Protein 3PCS (pdb70)

Sequence (1447 aa):
KKSWDEMSCAEKLFKVLSFGLWNPTYSRSERQSFQELLTVLEPVYPLPNELGRVSARFSDGSSLRISVTNSELVEAEIRTANNEKITVLLESNEQNRLLQSLPIDRHMPYIQVHRALLTDTTSMRNLLGFTSKLSTTLIPHNAQTDPLSGPTPFSSIFMDTCRGLGNAKLSLNGVDIPANAQKLLRDALGLKDTHSSPTRNVIDHGISRHDAEQIARESSGSDKQKAEVVEFLCHPEAATAICSAFYQSFNVPALTLTHERISKASEYNAERSTPNACINISISQSSDGNIYVTSHTGVLIMAPEDRPNEMGMLTNRTSYEVPQGVKCIIDEMVSALQPRYAASETYLQNKSWDEMSCAEKLFKVLSFGLWNPTYSRSERQSFQELLTVLEPVYPLPNELGRVSARFSDGSSLRISVTNSELVEAEIRTANNEKITVLLESNEQNRLLQSLPIDRHMPYIQVHRALSEMDLTDTTSMRNLLGFTSKLSTTLIPHNAQTDPLSGPTPFSSIFMDTCRGLGNAKLSLNGVDIPANAQKLLRDALGLKDTHSSPTRNVIDHGISRHDAEQIARESSGSDKQKAEVVEFLCHPEAATAICSAFYQSFNVPALTLTHERISKASEYNAERSLDTPNACINISISQSSDGNIYVTSHTGVLIMAPEDRPNEMGMLTNRTSYEVPQGVKCIIDEMVSALQPRYAASETYLQNKKSWDEMSCAEKLFKVLSFGLWNPTYSRSERQSFQELLTVLEPVYPLPNELGRVSARFSDGSSLRISVTNSELVEAEIRTANNEKITVLLESNEQNRLLQSLPIDRHMPYIQVHRALLTDTTSMRNLLGFTSKLSTTLIPHNAQTDPLSGPTPFSSIFMDTCRGLGNAKLSLNGVDIPANAQKLLRDALGLKDTHSSPTRNVIDHGISRHDAEQIARESSGSDKQKAEVVEFLCHPEAATAICSAFYQSFNVPALTLTHERISKASEYNAEPNACINISISQSSDGNIYVTSHTGVLIMAPEDRPNEMGMLTNRTSYEVPQGVKCIIDEMVSALQPRYAASETYLKKSWDEMSCAEKLFKVLSFGLWNPTYSRSERQSFQELLTVLEPVYPLPNELGRVSARFSDGSSLRISVTNSELVEAEIRTANNEKITVLLESNEQNRLLQSLPIDRHMPYIQVHRALLTDTTSMRNLLGFTSKLSTTLIPHNAQTDPLSGPTPFSSIFMDTCRGLGNAKLSLNGVDIPANAQKLLRDALGLKDTHSSPTRNVIDHGISRHDAEQIARESSGSDKQKAEVVEFLCHPEAATAICSAFYQSFNVPALTLTHERISKASEYNAERDTPNACINISISQSSDGNIYVTSHTGVLIMAPEDRPNEMGMLTNRTSYEVPQGVKCIIDEMVSALQPRYAASETYLAVLDVLKFYDSNTVAVLDVLKFYDSNVLDVLKFYDSAVLDVLKFYDSNT

Solvent-accessible surface area: 62639 Å² total; per-residue (Å²): 143,198,51,221,84,76,98,20,32,0,33,82,1,12,94,14,0,25,121,5,3,39,33,68,110,19,62,161,76,74,69,93,32,14,56,123,20,1,66,46,0,14,6,26,52,20,79,134,85,25,14,5,47,0,21,0,76,20,122,63,43,2,14,0,88,0,8,0,26,96,85,24,65,2,86,1,36,2,80,19,81,81,120,86,126,49,67,46,91,14,98,28,16,48,12,2,50,0,2,12,0,0,7,2,4,1,136,22,58,41,65,10,21,3,99,13,57,56,131,76,30,79,40,2,98,102,19,2,18,18,0,0,9,0,0,0,2,32,34,89,36,32,3,94,24,16,15,4,21,24,120,91,19,0,58,23,0,31,72,7,0,13,124,5,4,4,19,9,85,0,5,1,8,31,0,44,1,45,42,93,0,2,68,46,0,56,86,15,0,12,0,174,58,60,158,28,64,8,69,176,111,10,17,45,121,4,4,59,120,137,47,0,71,64,1,4,154,77,12,70,34,55,123,151,16,48,52,50,0,14,81,2,0,26,60,29,16,1,2,0,0,1,0,0,4,5,9,44,20,7,3,24,7,4,0,58,135,10,61,122,50,0,29,118,0,21,109,67,32,67,148,159,112,99,31,3,0,4,20,7,0,2,2,6,29,29,125,131,20,43,3,18,0,2,5,1,12,0,0,5,0,15,9,37,160,42,23,47,64,64,34,0,0,2,0,4,3,4,4,5,64,0,43,129,61,8,68,1,48,56,118,65,0,37,99,31,2,99,21,78,22,1,3,0,11,0,4,71,77,182,221,67,236,84,106,97,18,42,0,32,80,0,10,93,11,0,31,114,3,0,38,29,84,103,17,54,29,34,71,8,90,35,13,38,123,17,0,63,49,0,16,7,26,55,24,81,134,93,20,23,4,62,1,21,2,84,16,127,60,48,1,9,1,83,2,11,0,30,107,77,60,110,4,83,1,37,3,80,15,65,93,108,83,122,65,64,38,146,51,129,38,70,161,161,7,105,0,9,36,0,0,6,2,2,30,78,23,71,100,8,9,64,4,73,4,4,52,67,27,47,19,81,72,24,79,21,2,84,100,20,2,16,9,0,0,8,0,0,0,0,24,6,4,33,4,40,61,4,30,9,25,38,41,110,93,22,0,58,29,0,23,66,4,0,13,110,3,3,5,16,14,93,1,4,0,7,38,0,40,2,41,41,91,0,2,88,52,0,54,97,16,0,23,1,184,98,55,152,32,60,11,66,155,100,9,12,41,128,4,4,55,111,128,45,0,70,72,1,5,154,82,4,71,44,53,130,160,16,43,54,51,0,14,88,2,0,30,72,31,21,0,1,0,0,1,0,0,3,5,9,18,18,8,5,19,0,3,0,11,3,4,60,69,10,0,31,115,0,32,101,102,22,61,137,171,114,68,149,31,35,3,0,3,18,7,0,2,2,11,30,39,126,126,36,39,6,17,0,1,9,0,9,0,0,3,0,22,8,9,129,109,49,103,116,72,25,0,0,2,0,8,2,4,3,5,59,3,42,167,46,10,79,0,52,52,110,65,0,40,96,28,6,154,18,65,7,1,2,0,1,0,3,31,32,156,159,192,57,233,85,76,91,12,36,0,30,82,0,9,100,11,0,29,107,4,2,44,37,113,110,21,65,152,71,70,70,99,35,13,53,121,18,0,59,45,0,14,5,25,58,24,82,136,85,26,19,5,56,1,19,1,82,17,124,64,49,2,11,0,90,3,13,1,34,102,77,60,118,3,82,1,45,3,80,19,75,82,125,69,129,58,68,37,138,61,116,26,79,153,152,11,102,0,7,42,0,0,5,3,1,27,85,27,72,97,5,9,70,4,111,29,68,56,138,78,36,77,44,3,88,97,19,2,16,8,0,0,8,0,0,0,0,25,4,5,30,5,41,59,5,26,8,21,47,32,109,85,24,0,65,28,0,32,70,3,0,21,112,2,2,4,12,12,87,1,4,2,11,35,0,40,1,43,38,93,0,2,83,50,0,52,90,11,0,18,1,183,86,71,158,22,70,7,76,144,102,10,14,46,127,5,4,62,116,134,47,0,71,78,2,5,183,77,10,63,43,53,135,154,19,46,49,48,0,14,82,3,0,26,74,32,20,0,1,0,0,2,0,0,2,4,13,24,21,9,4,23,0,3,0,16,1,2,56,62,8,0,36,112,0,43,105,95,82,88,181,93,9,0,2,19,6,2,2,3,7,24,39,118,129,28,37,6,18,0,1,10,0,14,0,0,7,0,24,10,11,128,111,47,101,115,68,28,0,0,0,0,6,1,4,3,4,64,3,46,157,48,10,73,2,55,53,110,64,0,40,96,29,4,152,18,56,8,1,1,0,1,0,3,119,152,198,56,225,76,80,94,17,37,0,35,81,2,8,96,11,1,24,112,3,6,42,33,110,111,18,65,158,72,77,59,90,36,16,68,121,16,1,66,44,0,13,7,27,62,21,85,136,82,21,36,6,60,0,18,0,78,14,94,48,30,2,11,0,84,2,7,1,27,104,71,70,109,2,71,0,39,3,84,16,29,61,124,69,129,57,67,35,141,60,104,30,74,156,157,19,92,0,10,43,0,0,6,2,4,33,157,38,128,133,45,7,69,5,112,31,73,61,135,82,31,76,39,4,85,99,19,2,15,16,0,0,9,0,0,0,5,40,15,128,90,88,85,162,21,31,11,28,42,55,133,88,25,0,66,26,0,26,64,4,0,12,116,3,1,3,20,13,88,0,4,1,7,33,0,40,1,39,43,89,0,0,88,52,1,52,89,13,1,18,0,176,86,59,161,32,60,8,72,148,54,6,8,42,62,0,3,29,9,100,52,0,4,80,2,0,130,69,4,76,32,24,54,68,18,32,27,58,0,3,36,4,1,0,48,24,20,1,3,0,0,1,0,0,2,6,13,24,16,5,3,19,4,3,0,58,114,6,60,104,45,0,29,114,0,24,113,58,31,78,154,189,183,54,26,3,0,2,20,7,0,1,3,8,28,38,107,104,16,43,5,16,0,2,7,0,9,0,0,6,0,18,10,58,169,119,52,101,116,69,31,0,0,0,0,5,3,4,4,6,68,3,46,154,46,11,72,1,57,61,110,67,0,42,97,27,6,162,14,85,7,1,1,0,12,0,3,116,115,39,52,122,26,19,106,55,38,53,42,132,106,199,118,34,46,110,28,15,117,37,46,74,63,174,71,58,134,28,20,126,39,40,107,97,114,49,53,113,26,17,103,42,43,47,55,136,139

Radius of gyration: 38.41 Å; Cα contacts (8 Å, |Δi|>4): 3202; chains: 8; bounding box: 101×91×94 Å

InterPro domains:
  IPR009669 Cysteine protease, VirA/EspG [PF06872] (1-380)
  IPR009669 Cysteine protease, VirA/EspG [PIRSF011515] (1-380)
  IPR043098 Cysteine protease, VirA/EspG, N-terminal [G3DSA:3.10.450.460] (22-123)

B-factor: mean 76.93, std 28.52, range [10.78, 294.5]

Nearest PDB structures (foldseek):
  3pcs-assembly3_C  TM=1.003E+00  e=2.356E-76  Escherichia coli O157:H7
  3pcs-assembly4_D  TM=1.001E+00  e=5.578E-71  Escherichia coli O157:H7
  4fmd-assembly3_E  TM=9.947E-01  e=2.541E-65  Escherichia coli
  4fmc-assembly2_C  TM=9.958E-01  e=1.060E-64  Escherichia coli
  4fma-assembly4_D  TM=9.774E-01  e=2.164E-64  Escherichia coli

CATH classification: 3.10.450.460

Foldseek 3Di:
DPDPPDDDLQVVQVVCLLVAVVPPPDDLVNNVVNQVSLLQKFWFDADDFFQTKIKGADPQGKIWIWTQGLVGKIKIWIAGPVGDIDIDTRDDCSCVRNQQQAQGEHADPDWAEAADCDQAVVRVQVQQSRCNGGYWYFQDDDQVQDLLHDDQRLVQLLLLLLVQQLFAFEAEASWTQHNVLSVLVCVQQVNPDNPDGGDVCCLQFFGDLVSLLVSLVRIDDDPVSSVVRSVLRRALLVQQQSSVLSPVSLCRSVCVVFVVQLVVFVVVCVVPDHDFKHWYKYWYQDPVGKIKIKIKMKGWGADDPVDGPWIWIKIKIKIWIRDRPQGNDVVRCSVRTDITITIHTYTYDD/DDPPDDDLQRVLVVCQQQALPDPVDDLVRNVVNLVSLLQKFWDDADDFFQTKIKGADPQGKMKIWTAGPVRWIKMWIAGNVGDIDIDTDHADVRHNNQQQAQGEDADPDWAEAADSDDQPVLAVVNLQVVLSRNNGGYWYFFDDDQVLPLLHDDARCQQLQLLLLVQQLFAAEAEASWTQHSVLSVLVCVQQVNDDRNDGGDPCCLQQFGDLVSLLVSLVNIDDDPVSSVVSSVLRRAQLSSQQSRVLRSPSLCRRVCVVAVVQLVVFVVVCCVVVHPHDFKGKYKYWYADPVGKIKIKIKIKGKGADDPVDHPFIWIKIKIKIWTRDPPQGNDRVSSSVRIDITMTMYIYGYDD/DPDPPDDDLQRVLVVCLQQALPDPPDPLVVNVVSLVSLLQKFWADADDQFQTKIKGQDPQGKIKIWTQGLVRWIKIWIAGNVGDIDIDTDHCDPRSVNLFQAQGEHADPDWAEAEDSPQDPVRQQVVQSRNNGGYWYFFDDDQVQDLLHDDARCPQLLLLQLVQQLFAFEAEQSKTQHSVLSVLVCVQQQNPDNPTHGDVCCLPFFGDLVSQLVSLVNIGDDPVSSVQRSVLRRHQCSVVQRSVLSDDSLCRRVCVVAVVQLVVFVVVSVCPFKHWYKHWYQDPVRKIKIWIKMWGKGADDPVDPPFIWIKIKIKIWTRDPPQTNDRVSSSVRIDIIITIYIYGD/DPDPPDDDLQRVLVVCLQQAVPDPPDPLVNNVVNLVSLLLKDWDDADPQFQTKIKGQDPQGKIKIWTQGPVRFIKMWIAGPVGDIDIDTDHQDPGSNNQQQAQGEDADPDWAEAEDSDQAVVVLQVQLSRNNGGYWYFFDDDQVQPLLHDDARCVQLQLLLLVQQLFAFEAEQSKTQHNVLSNLVCVQQVPDDRPDGGDVCCLVFFGDLVSLLVSLVNIDDDPVSSVVSSVLRRGQLSLVQSSVLRDPSLCRSVCVVFVVQLVVQVVVSVVVPGDFKHWYKYWYQDPVRKIKIWIKIKGWGADPDVDPPFIWIKIKTWIWTRDPPQGNDVVSSSPGIDIIMTIHTYGD/DVCVVDDDDDPPDD/DVCVPDDDDDPD/DCVPDDDDDD/DVCVPDDDDDPPD

Secondary structure (DSSP, 8-state):
--STT---HHHHHHHHHHH-TT-TT--SHHHHHHHHHHTTEEEE---TTEEEEEEEE-TTS-EEEEEEETT--EEEEEE-TT--EEEEEE-SSGGGTGGGGSS-EE--SS--EEE----SHHHHHHHHHHHTTS-EEE----TTT-TTSSSSTTTTHHHHHHHHTTTSEEEETTEE--HHHHHHHHHHHT--STT----HHHHHH-S-HHHHHHHHHTSBS-HHHHHHHHHHHTSHHHHHHHHHHT-GGGGHHHHHHHHHHHHHHHHHHHTT----EEEEEEEEE-TTS-EEEEEEEEEEEEPPTTSTT-EEEEEEEEEEEE-TT--S-HHHHHHH---EEEEEEEE---/--TT---HHHHHHHHHHH-TT-TT--SHHHHHHHHHHTTEEE----TTEEEEEEEE-TTS-EEEEEEETT--EEEEEE-TT--EEEEEE---SSS-GGGGSS-EE--SB-EEEE--S---TTSHHHHHHHHHHHTTS-EEEE-B-TTT-TTSSSSTTTTHHHHHHHHTTSSEEEETTEEE-HHHHHHHHHHHT--STTPPPPHHHHHH-S-HHHHHHHHHTSBS-HHHHHHHHHHHTSHHHHHHHHHTT-GGGGHHHHHHHHHHHHHHHHTTGGGT-----EEEEEEEEE-TTS-EEEEEEEEEEEEPPTTSTT-EEEEEEEEEEEE-TT--S-HHHHHHH---EEEEEEEE---/--STT---HHHHHHHHHHHHTT-TT--SHHHHHHHHHHTTEEE----TTEEEEEEEE-TTS-EEEEEEETT--EEEEEE-TT--EEEEEE---SSS-TTTTSS-EE--SB-EEEE----SHHHHHHHHHHHTTS-EEEE-B-TTT-TTSSS-TTTTHHHHHHTTTTTSEEEETTEEE-HHHHHHHHHHHT--STT-PPPHHHHHH-S-HHHHHHHHHTSBS-HHHHHHHHHHHTSHHHHHHHHHHT-SGGGHHHHHHHHHHHHTHHHHTT---EEEEEEEEE-TTS-EEEEEEEEEEEEPPTTSTT-EEEEEEEEEEEE-TT--S-HHHHHHH---EEEEEEEE-/--STT---HHHHHHHHHTT-TT-S-S-SSHHHHHHHHHTT-EE----TTEEEEEEEE-TTS-EEEEEEETT--EEEEEE-TT--EEEEEE---SSS-TTTTSS-EE--SS--EEE----SHHHHHHHHHHHTTS-EEEE---TTT-TTSSS-TTTTHHHHHHTTTTTSEEEETTEEE-HHHHHHHHHHHT--SSS----HHHHHH-S-HHHHHHHHHTSBS-HHHHHHHHHHHTSHHHHHHHHHHH-SGGGHHHHHHHHHHHHHHHHHHHT-----EEEEEEE---TTS-EEEEEEEEEEEE--TTSTT-EEEEEEEEEEEE-TT--S-HHHHHTT---BEEEEEEE-/-GGGG--B--TT--/--GGG--B----/-GGG--B---/-GGGG--B--TT-

Structure (mmCIF, N/CA/C/O backbone):
data_3PCS
#
_entry.id   3PCS
#
_cell.length_a   86.717
_cell.length_b   104.603
_cell.length_c   191.994
_cell.angle_alpha   90.00
_cell.angle_beta   90.00
_cell.angle_gamma   90.00
#
_symmetry.space_group_name_H-M   'P 21 21 21'
#
loop_
_entity.id
_entity.type
_entity.pdbx_description
1 polymer EspG
2 polymer 'Serine/threonine-protein kinase PAK 2'
#
loop_
_atom_site.group_PDB
_atom_site.id
_atom_site.type_symbol
_atom_site.label_atom_id
_atom_site.label_alt_id
_atom_site.label_comp_id
_atom_site.label_asym_id
_atom_site.label_entity_id
_atom_site.label_seq_id
_atom_site.pdbx_PDB_ins_code
_atom_site.Cartn_x
_atom_site.Cartn_y
_atom_site.Cartn_z
_atom_site.occupancy
_atom_site.B_iso_or_equiv
_atom_site.auth_seq_id
_atom_site.auth_comp_id
_atom_site.auth_asym_id
_atom_site.auth_atom_id
_atom_site.pdbx_PDB_model_num
ATOM 1 N N . LYS A 1 1 ? -20.652 -33.478 -10.225 1.00 62.09 42 LYS A N 1
ATOM 2 C CA . LYS A 1 1 ? -20.731 -34.439 -9.108 1.00 84.34 42 LYS A CA 1
ATOM 3 C C . LYS A 1 1 ? -19.634 -35.516 -9.173 1.00 90.17 42 LYS A C 1
ATOM 4 O O . LYS A 1 1 ? -19.441 -36.162 -10.211 1.00 99.12 42 LYS A O 1
ATOM 10 N N . LYS A 1 2 ? -18.930 -35.723 -8.064 1.00 73.89 43 LYS A N 1
ATOM 11 C CA . LYS A 1 2 ? -17.772 -36.605 -8.085 1.00 88.16 43 LYS A CA 1
ATOM 12 C C . LYS A 1 2 ? -17.781 -37.605 -6.929 1.00 82.88 43 LYS A C 1
ATOM 13 O O . LYS A 1 2 ? -16.761 -38.215 -6.605 1.00 77.26 43 LYS A O 1
ATOM 19 N N . SER A 1 3 ? -18.949 -37.781 -6.330 1.00 75.15 44 SER A N 1
ATOM 20 C CA . SER A 1 3 ? -19.081 -38.572 -5.125 1.00 70.78 44 SER A CA 1
ATOM 21 C C . SER A 1 3 ? -20.561 -38.775 -4.843 1.00 74.07 44 SER A C 1
ATOM 22 O O . SER A 1 3 ? -21.349 -37.836 -4.907 1.00 80.96 44 SER A O 1
ATOM 25 N N . TRP A 1 4 ? -20.940 -40.004 -4.528 1.00 72.61 45 TRP A N 1
ATOM 26 C CA . TRP A 1 4 ? -22.348 -40.356 -4.389 1.00 70.72 45 TRP A CA 1
ATOM 27 C C . TRP A 1 4 ? -23.054 -39.542 -3.310 1.00 70.74 45 TRP A C 1
ATOM 28 O O . TRP A 1 4 ? -24.240 -39.239 -3.428 1.00 78.73 45 TRP A O 1
ATOM 39 N N . ASP A 1 5 ? -22.315 -39.198 -2.259 1.00 64.89 46 ASP A N 1
ATOM 40 C CA . ASP A 1 5 ? -22.882 -38.523 -1.089 1.00 72.93 46 ASP A CA 1
ATOM 41 C C . ASP A 1 5 ? -22.689 -37.001 -1.117 1.00 74.33 46 ASP A C 1
ATOM 42 O O . ASP A 1 5 ? -22.877 -36.303 -0.104 1.00 56.29 46 ASP A O 1
ATOM 47 N N . GLU A 1 6 ? -22.309 -36.508 -2.291 1.00 74.98 47 GLU A N 1
ATOM 48 C CA . GLU A 1 6 ? -22.138 -35.090 -2.531 1.00 72.73 47 GLU A CA 1
ATOM 49 C C . GLU A 1 6 ? -23.480 -34.487 -2.899 1.00 61.99 47 GLU A C 1
ATOM 50 O O . GLU A 1 6 ? -24.051 -34.818 -3.937 1.00 68.84 47 GLU A O 1
ATOM 56 N N . MET A 1 7 ? -23.979 -33.605 -2.040 1.00 63.15 48 MET A N 1
ATOM 57 C CA . MET A 1 7 ? -25.265 -32.931 -2.264 1.00 71.69 48 MET A CA 1
ATOM 58 C C . MET A 1 7 ? -25.162 -31.638 -3.101 1.00 66.39 48 MET A C 1
ATOM 59 O O . MET A 1 7 ? -24.188 -30.878 -2.997 1.00 42.99 48 MET A O 1
ATOM 64 N N . SER A 1 8 ? -26.172 -31.386 -3.930 1.00 69.70 49 SER A N 1
ATOM 65 C CA . SER A 1 8 ? -26.265 -30.103 -4.622 1.00 68.80 49 SER A CA 1
ATOM 66 C C . SER A 1 8 ? -26.381 -29.009 -3.568 1.00 65.07 49 SER A C 1
ATOM 67 O O . SER A 1 8 ? -26.688 -29.295 -2.418 1.00 69.96 49 SER A O 1
ATOM 70 N N . CYS A 1 9 ? -26.125 -27.761 -3.946 1.00 69.64 50 CYS A N 1
ATOM 71 C CA . CYS A 1 9 ? -26.322 -26.632 -3.032 1.00 65.29 50 CYS A CA 1
ATOM 72 C C . CYS A 1 9 ? -27.781 -26.548 -2.564 1.00 59.31 50 CYS A C 1
ATOM 73 O O . CYS A 1 9 ? -28.065 -26.468 -1.356 1.00 53.78 50 CYS A O 1
ATOM 76 N N . ALA A 1 10 ? -28.704 -26.584 -3.523 1.00 43.72 51 ALA A N 1
ATOM 77 C CA . ALA A 1 10 ? -30.118 -26.629 -3.197 1.00 44.97 51 ALA A CA 1
ATOM 78 C C . ALA A 1 10 ? -30.447 -27.633 -2.072 1.00 44.40 51 ALA A C 1
ATOM 79 O O . ALA A 1 10 ? -31.118 -27.309 -1.098 1.00 45.40 51 ALA A O 1
ATOM 81 N N . GLU A 1 11 ? -29.955 -28.851 -2.202 1.00 51.28 52 GLU A N 1
ATOM 82 C CA . GLU A 1 11 ? -30.211 -29.892 -1.218 1.00 54.10 52 GLU A CA 1
ATOM 83 C C . GLU A 1 11 ? -29.546 -29.587 0.136 1.00 59.62 52 GLU A C 1
ATOM 84 O O . GLU A 1 11 ? -30.136 -29.787 1.202 1.00 59.20 52 GLU A O 1
ATOM 90 N N . LYS A 1 12 ? -28.306 -29.114 0.090 1.00 63.01 53 LYS A N 1
ATOM 91 C CA . LYS A 1 12 ? -27.589 -28.748 1.302 1.00 61.43 53 LYS A CA 1
ATOM 92 C C . LYS A 1 12 ? -28.401 -27.700 2.045 1.00 61.63 53 LYS A C 1
ATOM 93 O O . LYS A 1 12 ? -28.682 -27.848 3.235 1.00 54.42 53 LYS A O 1
ATOM 99 N N . LEU A 1 13 ? -28.811 -26.651 1.337 1.00 60.16 54 LEU A N 1
ATOM 100 C CA . LEU A 1 13 ? -29.543 -25.576 1.996 1.00 59.20 54 LEU A CA 1
ATOM 101 C C . LEU A 1 13 ? -30.850 -26.087 2.597 1.00 47.39 54 LEU A C 1
ATOM 102 O O . LEU A 1 13 ? -31.117 -25.899 3.785 1.00 48.19 54 LEU A O 1
ATOM 107 N N . PHE A 1 14 ? -31.663 -26.745 1.788 1.00 44.11 55 PHE A N 1
ATOM 108 C CA . PHE A 1 14 ? -32.906 -27.289 2.313 1.00 51.40 55 PHE A CA 1
ATOM 109 C C . PHE A 1 14 ? -32.734 -28.134 3.583 1.00 63.57 55 PHE A C 1
ATOM 110 O O . PHE A 1 14 ? -33.479 -27.933 4.540 1.00 66.39 55 PHE A O 1
ATOM 118 N N . LYS A 1 15 ? -31.778 -29.067 3.619 1.00 63.86 56 LYS A N 1
ATOM 119 C CA . LYS A 1 15 ? -31.667 -29.914 4.821 1.00 73.52 56 LYS A CA 1
ATOM 120 C C . LYS A 1 15 ? -31.407 -29.027 6.054 1.00 60.78 56 LYS A C 1
ATOM 121 O O . LYS A 1 15 ? -32.078 -29.150 7.077 1.00 49.94 56 LYS A O 1
ATOM 127 N N . VAL A 1 16 ? -30.471 -28.097 5.923 1.00 52.57 57 VAL A N 1
ATOM 128 C CA . VAL A 1 16 ? -30.134 -27.182 7.011 1.00 52.07 57 VAL A CA 1
ATOM 129 C C . VAL A 1 16 ? -31.348 -26.411 7.535 1.00 49.49 57 VAL A C 1
ATOM 130 O O . VAL A 1 16 ? -31.559 -26.306 8.746 1.00 49.85 57 VAL A O 1
ATOM 134 N N . LEU A 1 17 ? -32.162 -25.903 6.624 1.00 38.58 58 LEU A N 1
ATOM 135 C CA . LEU A 1 17 ? -33.327 -25.134 7.021 1.00 54.88 58 LEU A CA 1
ATOM 136 C C . LEU A 1 17 ? -34.349 -25.898 7.852 1.00 69.26 58 LEU A C 1
ATOM 137 O O . LEU A 1 17 ? -34.857 -25.366 8.838 1.00 88.35 58 LEU A O 1
ATOM 142 N N . SER A 1 18 ? -34.666 -27.130 7.463 1.00 69.72 59 SER A N 1
ATOM 143 C CA . SER A 1 18 ? -35.653 -27.917 8.214 1.00 66.18 59 SER A CA 1
ATOM 144 C C . SER A 1 18 ? -35.073 -28.498 9.487 1.00 67.29 59 SER A C 1
ATOM 145 O O . SER A 1 18 ? -35.765 -28.635 10.494 1.00 76.94 59 SER A O 1
ATOM 148 N N . PHE A 1 19 ? -33.796 -28.837 9.452 1.00 65.52 60 PHE A N 1
ATOM 149 C CA . PHE A 1 19 ? -33.158 -29.311 10.660 1.00 70.42 60 PHE A CA 1
ATOM 150 C C . PHE A 1 19 ? -33.150 -28.217 11.714 1.00 75.98 60 PHE A C 1
ATOM 151 O O . PHE A 1 19 ? -33.171 -28.486 12.924 1.00 78.13 60 PHE A O 1
ATOM 159 N N . GLY A 1 20 ? -33.116 -26.978 11.246 1.00 70.25 61 GLY A N 1
ATOM 160 C CA . GLY A 1 20 ? -33.011 -25.847 12.140 1.00 77.53 61 GLY A CA 1
ATOM 161 C C . GLY A 1 20 ? -31.754 -25.089 11.808 1.00 68.74 61 GLY A C 1
ATOM 162 O O . GLY A 1 20 ? -30.663 -25.644 11.795 1.00 63.65 61 GLY A O 1
ATOM 163 N N . LEU A 1 21 ? -31.914 -23.810 11.519 1.00 69.10 62 LEU A N 1
ATOM 164 C CA . LEU A 1 21 ? -30.796 -23.017 11.066 1.00 68.63 62 LEU A CA 1
ATOM 165 C C . LEU A 1 21 ? -30.015 -22.482 12.253 1.00 69.72 62 LEU A C 1
ATOM 166 O O . LEU A 1 21 ? -28.879 -22.021 12.116 1.00 70.26 62 LEU A O 1
ATOM 171 N N . TRP A 1 22 ? -30.636 -22.561 13.425 1.00 63.78 63 TRP A N 1
ATOM 172 C CA . TRP A 1 22 ? -30.031 -22.063 14.643 1.00 56.09 63 TRP A CA 1
ATOM 173 C C . TRP A 1 22 ? -29.668 -23.217 15.552 1.00 73.81 63 TRP A C 1
ATOM 174 O O . TRP A 1 22 ? -29.343 -23.013 16.715 1.00 84.19 63 TRP A O 1
ATOM 185 N N . ASN A 1 23 ? -29.739 -24.433 15.017 1.00 75.90 64 ASN A N 1
ATOM 186 C CA . ASN A 1 23 ? -29.310 -25.630 15.730 1.00 77.60 64 ASN A CA 1
ATOM 187 C C . ASN A 1 23 ? -27.873 -25.491 16.217 1.00 77.48 64 ASN A C 1
ATOM 188 O O . ASN A 1 23 ? -26.975 -25.221 15.422 1.00 79.53 64 ASN A O 1
ATOM 193 N N . PRO A 1 24 ? -27.647 -25.696 17.525 1.00 82.59 65 PRO A N 1
ATOM 194 C CA . PRO A 1 24 ? -26.375 -25.317 18.167 1.00 88.56 65 PRO A CA 1
ATOM 195 C C . PRO A 1 24 ? -25.180 -26.084 17.616 1.00 93.89 65 PRO A C 1
ATOM 196 O O . PRO A 1 24 ? -24.075 -25.541 17.549 1.00 101.61 65 PRO A O 1
ATOM 200 N N . THR A 1 25 ? -25.432 -27.330 17.224 1.00 85.46 66 THR A N 1
ATOM 201 C CA . THR A 1 25 ? -24.425 -28.269 16.733 1.00 87.91 66 THR A CA 1
ATOM 202 C C . THR A 1 25 ? -23.403 -27.677 15.760 1.00 90.57 66 THR A C 1
ATOM 203 O O . THR A 1 25 ? -22.227 -28.062 15.780 1.00 82.90 66 THR A O 1
ATOM 207 N N . TYR A 1 26 ? -23.861 -26.743 14.920 1.00 90.41 67 TYR A N 1
ATOM 208 C CA . TYR A 1 26 ? -23.078 -26.218 13.794 1.00 79.49 67 TYR A CA 1
ATOM 209 C C . TYR A 1 26 ? -21.675 -25.748 14.170 1.00 77.65 67 TYR A C 1
ATOM 210 O O . TYR A 1 26 ? -21.441 -25.255 15.269 1.00 77.26 67 TYR A O 1
ATOM 219 N N . SER A 1 27 ? -20.755 -25.912 13.225 1.00 78.05 68 SER A N 1
ATOM 220 C CA . SER A 1 27 ? -19.328 -25.755 13.474 1.00 84.72 68 SER A CA 1
ATOM 221 C C . SER A 1 27 ? -18.795 -24.334 13.276 1.00 94.66 68 SER A C 1
ATOM 222 O O . SER A 1 27 ? -17.581 -24.127 13.226 1.00 107.70 68 SER A O 1
ATOM 225 N N . ARG A 1 28 ? -19.681 -23.356 13.171 1.00 85.56 69 ARG A N 1
ATOM 226 C CA . ARG A 1 28 ? -19.233 -22.008 12.892 1.00 95.71 69 ARG A CA 1
ATOM 227 C C . ARG A 1 28 ? -18.760 -21.947 11.450 1.00 97.54 69 ARG A C 1
ATOM 228 O O . ARG A 1 28 ? -19.253 -21.150 10.653 1.00 109.34 69 ARG A O 1
ATOM 236 N N . SER A 1 29 ? -17.791 -22.789 11.124 1.00 82.29 70 SER A N 1
ATOM 237 C CA . SER A 1 29 ? -17.371 -22.969 9.745 1.00 78.95 70 SER A CA 1
ATOM 238 C C . SER A 1 29 ? -18.564 -23.404 8.890 1.00 82.65 70 SER A C 1
ATOM 239 O O . SER A 1 29 ? -18.656 -23.061 7.707 1.00 71.27 70 SER A O 1
ATOM 242 N N . GLU A 1 30 ? -19.467 -24.168 9.506 1.00 87.82 71 GLU A N 1
ATOM 243 C CA . GLU A 1 30 ? -20.694 -24.599 8.849 1.00 76.39 71 GLU A CA 1
ATOM 244 C C . GLU A 1 30 ? -21.633 -23.407 8.813 1.00 71.77 71 GLU A C 1
ATOM 245 O O . GLU A 1 30 ? -22.261 -23.121 7.791 1.00 57.72 71 GLU A O 1
ATOM 251 N N . ARG A 1 31 ? -21.714 -22.697 9.931 1.00 75.76 72 ARG A N 1
ATOM 252 C CA . ARG A 1 31 ? -22.539 -21.497 9.986 1.00 71.62 72 ARG A CA 1
ATOM 253 C C . ARG A 1 31 ? -22.190 -20.489 8.897 1.00 67.20 72 ARG A C 1
ATOM 254 O O . ARG A 1 31 ? -23.073 -19.817 8.371 1.00 61.61 72 ARG A O 1
ATOM 262 N N . GLN A 1 32 ? -20.914 -20.375 8.552 1.00 66.03 73 GLN A N 1
ATOM 263 C CA . GLN A 1 32 ? -20.540 -19.421 7.521 1.00 84.68 73 GLN A CA 1
ATOM 264 C C . GLN A 1 32 ? -21.020 -19.839 6.136 1.00 86.75 73 GLN A C 1
ATOM 265 O O . GLN A 1 32 ? -21.593 -19.035 5.399 1.00 91.78 73 GLN A O 1
ATOM 271 N N . SER A 1 33 ? -20.797 -21.096 5.779 1.00 76.88 74 SER A N 1
ATOM 272 C CA . SER A 1 33 ? -21.250 -21.574 4.485 1.00 69.03 74 SER A CA 1
ATOM 273 C C . SER A 1 33 ? -22.769 -21.621 4.439 1.00 74.89 74 SER A C 1
ATOM 274 O O . SER A 1 33 ? -23.361 -21.494 3.373 1.00 76.83 74 SER A O 1
ATOM 277 N N . PHE A 1 34 ? -23.405 -21.794 5.595 1.00 75.41 75 PHE A N 1
ATOM 278 C CA . PHE A 1 34 ? -24.863 -21.883 5.629 1.00 70.67 75 PHE A CA 1
ATOM 279 C C . PHE A 1 34 ? -25.494 -20.559 5.283 1.00 65.60 75 PHE A C 1
ATOM 280 O O . PHE A 1 34 ? -26.526 -20.528 4.613 1.00 58.44 75 PHE A O 1
ATOM 288 N N . GLN A 1 35 ? -24.883 -19.471 5.751 1.00 71.25 76 GLN A N 1
ATOM 289 C CA . GLN A 1 35 ? -25.348 -18.117 5.429 1.00 62.24 76 GLN A CA 1
ATOM 290 C C . GLN A 1 35 ? -25.110 -17.844 3.956 1.00 63.08 76 GLN A C 1
ATOM 291 O O . GLN A 1 35 ? -25.979 -17.303 3.258 1.00 66.57 76 GLN A O 1
ATOM 297 N N . GLU A 1 36 ? -23.927 -18.229 3.485 1.00 45.96 77 GLU A N 1
ATOM 298 C CA . GLU A 1 36 ? -23.587 -18.031 2.089 1.00 52.57 77 GLU A CA 1
ATOM 299 C C . GLU A 1 36 ? -24.545 -18.744 1.141 1.00 62.22 77 GLU A C 1
ATOM 300 O O . GLU A 1 36 ? -24.641 -18.384 -0.029 1.00 76.03 77 GLU A O 1
ATOM 306 N N . LEU A 1 37 ? -25.259 -19.744 1.645 1.00 51.84 78 LEU A N 1
ATOM 307 C CA . LEU A 1 37 ? -26.267 -20.433 0.848 1.00 45.22 78 LEU A CA 1
ATOM 308 C C . LEU A 1 37 ? -27.635 -19.746 0.984 1.00 50.96 78 LEU A C 1
ATOM 309 O O . LEU A 1 37 ? -28.410 -19.643 0.015 1.00 33.70 78 LEU A O 1
ATOM 314 N N . LEU A 1 38 ? -27.917 -19.285 2.202 1.00 52.99 79 LEU A N 1
ATOM 315 C CA . LEU A 1 38 ? -29.185 -18.664 2.548 1.00 50.72 79 LEU A CA 1
ATOM 316 C C . LEU A 1 38 ? -29.448 -17.371 1.757 1.00 61.87 79 LEU A C 1
ATOM 317 O O . LEU A 1 38 ? -30.597 -16.977 1.552 1.00 61.05 79 LEU A O 1
ATOM 322 N N . THR A 1 39 ? -28.384 -16.715 1.314 1.00 54.01 80 THR A N 1
ATOM 323 C CA . THR A 1 39 ? -28.532 -15.454 0.618 1.00 53.33 80 THR A CA 1
ATOM 324 C C . THR A 1 39 ? -28.940 -15.596 -0.843 1.00 55.45 80 THR A C 1
ATOM 325 O O . THR A 1 39 ? -29.247 -14.603 -1.495 1.00 58.17 80 THR A O 1
ATOM 329 N N . VAL A 1 40 ? -28.923 -16.820 -1.363 1.00 53.62 81 VAL A N 1
ATOM 330 C CA . VAL A 1 40 ? -29.269 -17.075 -2.763 1.00 51.11 81 VAL A CA 1
ATOM 331 C C . VAL A 1 40 ? -30.785 -17.158 -2.866 1.00 52.52 81 VAL A C 1
ATOM 332 O O . VAL A 1 40 ? -31.379 -17.056 -3.938 1.00 54.27 81 VAL A O 1
ATOM 336 N N . LEU A 1 41 ? -31.404 -17.322 -1.712 1.00 49.42 82 LEU A N 1
ATOM 337 C CA . LEU A 1 41 ? -32.842 -17.348 -1.603 1.00 48.35 82 LEU A CA 1
ATOM 338 C C . LEU A 1 41 ? -33.421 -16.006 -2.044 1.00 49.59 82 LEU A C 1
ATOM 339 O O . LEU A 1 41 ? -32.921 -14.947 -1.673 1.00 52.11 82 LEU A O 1
ATOM 344 N N . GLU A 1 42 ? -34.479 -16.055 -2.841 1.00 46.51 83 GLU A N 1
ATOM 345 C CA . GLU A 1 42 ? -35.139 -14.850 -3.321 1.00 37.36 83 GLU A CA 1
ATOM 346 C C . GLU A 1 42 ? -36.641 -15.016 -3.222 1.00 47.68 83 GLU A C 1
ATOM 347 O O . GLU A 1 42 ? -37.193 -16.027 -3.664 1.00 46.74 83 GLU A O 1
ATOM 353 N N . PRO A 1 43 ? -37.315 -14.033 -2.605 1.00 57.79 84 PRO A N 1
ATOM 354 C CA . PRO A 1 43 ? -38.784 -14.058 -2.659 1.00 45.42 84 PRO A CA 1
ATOM 355 C C . PRO A 1 43 ? -39.298 -13.736 -4.057 1.00 42.75 84 PRO A C 1
ATOM 356 O O . PRO A 1 43 ? -38.724 -12.862 -4.717 1.00 60.14 84 PRO A O 1
ATOM 360 N N . VAL A 1 44 ? -40.340 -14.439 -4.503 1.00 34.55 85 VAL A N 1
ATOM 361 C CA . VAL A 1 44 ? -40.900 -14.232 -5.846 1.00 37.28 85 VAL A CA 1
ATOM 362 C C . VAL A 1 44 ? -42.422 -14.202 -5.828 1.00 50.76 85 VAL A C 1
ATOM 363 O O . VAL A 1 44 ? -43.048 -14.405 -4.785 1.00 57.27 85 VAL A O 1
ATOM 367 N N . TYR A 1 45 ? -43.003 -13.936 -6.994 1.00 56.60 86 TYR A N 1
ATOM 368 C CA . TYR A 1 45 ? -44.449 -13.810 -7.137 1.00 54.30 86 TYR A CA 1
ATOM 369 C C . TYR A 1 45 ? -45.155 -15.055 -6.661 1.00 60.79 86 TYR A C 1
ATOM 370 O O . TYR A 1 45 ? -44.981 -16.129 -7.232 1.00 62.95 86 TYR A O 1
ATOM 379 N N . PRO A 1 46 ? -45.959 -14.910 -5.604 1.00 65.44 87 PRO A N 1
ATOM 380 C CA . PRO A 1 46 ? -46.724 -16.030 -5.035 1.00 49.98 87 PRO A CA 1
ATOM 381 C C . PRO A 1 46 ? -47.962 -16.251 -5.867 1.00 54.61 87 PRO A C 1
ATOM 382 O O . PRO A 1 46 ? -48.259 -15.451 -6.755 1.00 69.14 87 PRO A O 1
ATOM 386 N N . LEU A 1 47 ? -48.696 -17.308 -5.553 1.00 55.02 88 LEU A N 1
ATOM 387 C CA . LEU A 1 47 ? -49.889 -17.684 -6.291 1.00 52.44 88 LEU A CA 1
ATOM 388 C C . LEU A 1 47 ? -51.072 -17.690 -5.331 1.00 67.16 88 LEU A C 1
ATOM 389 O O . LEU A 1 47 ? -50.890 -17.615 -4.115 1.00 75.13 88 LEU A O 1
ATOM 394 N N . PRO A 1 48 ? -52.288 -17.784 -5.880 1.00 73.18 89 PRO A N 1
ATOM 395 C CA . PRO A 1 48 ? -53.561 -17.613 -5.176 1.00 80.68 89 PRO A CA 1
ATOM 396 C C . PRO A 1 48 ? -53.576 -18.000 -3.697 1.00 77.90 89 PRO A C 1
ATOM 397 O O . PRO A 1 48 ? -53.993 -17.181 -2.850 1.00 75.94 89 PRO A O 1
ATOM 401 N N . ASN A 1 49 ? -53.148 -19.220 -3.386 1.00 59.57 90 ASN A N 1
ATOM 402 C CA . ASN A 1 49 ? -53.239 -19.681 -2.006 1.00 69.61 90 ASN A CA 1
ATOM 403 C C . ASN A 1 49 ? -51.909 -19.707 -1.237 1.00 63.83 90 ASN A C 1
ATOM 404 O O . ASN A 1 49 ? -51.782 -20.418 -0.238 1.00 69.60 90 ASN A O 1
ATOM 409 N N . GLU A 1 50 ? -50.926 -18.932 -1.686 1.00 54.36 91 GLU A N 1
ATOM 410 C CA . GLU A 1 50 ? -49.616 -18.928 -1.037 1.00 58.98 91 GLU A CA 1
ATOM 411 C C . GLU A 1 50 ? -49.337 -17.664 -0.186 1.00 56.92 91 GLU A C 1
ATOM 412 O O . GLU A 1 50 ? -49.506 -16.552 -0.666 1.00 63.12 91 GLU A O 1
ATOM 418 N N . LEU A 1 51 ? -48.948 -17.853 1.082 1.00 46.15 92 LEU A N 1
ATOM 419 C CA . LEU A 1 51 ? -48.454 -16.773 1.950 1.00 40.68 92 LEU A CA 1
ATOM 420 C C . LEU A 1 51 ? -47.365 -16.055 1.226 1.00 42.84 92 LEU A C 1
ATOM 421 O O . LEU A 1 51 ? -47.311 -14.824 1.192 1.00 58.95 92 LEU A O 1
ATOM 426 N N . GLY A 1 52 ? -46.466 -16.861 0.683 1.00 33.44 93 GLY A N 1
ATOM 427 C CA . GLY A 1 52 ? -45.292 -16.371 0.000 1.00 56.09 93 GLY A CA 1
ATOM 428 C C . GLY A 1 52 ? -44.587 -17.496 -0.720 1.00 54.73 93 GLY A C 1
ATOM 429 O O . GLY A 1 52 ? -44.889 -18.664 -0.528 1.00 45.47 93 GLY A O 1
ATOM 430 N N . ARG A 1 53 ? -43.641 -17.150 -1.568 1.00 50.54 94 ARG A N 1
ATOM 431 C CA . ARG A 1 53 ? -43.012 -18.176 -2.343 1.00 37.85 94 ARG A CA 1
ATOM 432 C C . ARG A 1 53 ? -41.563 -17.821 -2.533 1.00 47.77 94 ARG A C 1
ATOM 433 O O . ARG A 1 53 ? -41.235 -16.730 -2.993 1.00 47.47 94 ARG A O 1
ATOM 441 N N . VAL A 1 54 ? -40.698 -18.765 -2.186 1.00 51.80 95 VAL A N 1
ATOM 442 C CA . VAL A 1 54 ? -39.265 -18.550 -2.230 1.00 51.82 95 VAL A CA 1
ATOM 443 C C . VAL A 1 54 ? -38.600 -19.347 -3.363 1.00 55.01 95 VAL A C 1
ATOM 444 O O . VAL A 1 54 ? -39.062 -20.433 -3.713 1.00 51.29 95 VAL A O 1
ATOM 448 N N . SER A 1 55 ? -37.531 -18.795 -3.943 1.00 40.52 96 SER A N 1
ATOM 449 C CA . SER A 1 55 ? -36.789 -19.482 -4.993 1.00 27.94 96 SER A CA 1
ATOM 450 C C . SER A 1 55 ? -35.284 -19.234 -4.965 1.00 36.54 96 SER A C 1
ATOM 451 O O . SER A 1 55 ? -34.833 -18.117 -4.941 1.00 41.37 96 SER A O 1
ATOM 454 N N . ALA A 1 56 ? -34.499 -20.298 -4.987 1.00 44.94 97 ALA A N 1
ATOM 455 C CA . ALA A 1 56 ? -33.050 -20.155 -5.002 1.00 41.73 97 ALA A CA 1
ATOM 456 C C . ALA A 1 56 ? -32.424 -20.890 -6.180 1.00 47.06 97 ALA A C 1
ATOM 457 O O . ALA A 1 56 ? -32.738 -22.053 -6.432 1.00 58.97 97 ALA A O 1
ATOM 459 N N . ARG A 1 57 ? -31.543 -20.203 -6.903 1.00 37.82 98 ARG A N 1
ATOM 460 C CA . ARG A 1 57 ? -30.864 -20.809 -8.031 1.00 26.62 98 ARG A CA 1
ATOM 461 C C . ARG A 1 57 ? -29.357 -20.763 -7.883 1.00 38.51 98 ARG A C 1
ATOM 462 O O . ARG A 1 57 ? -28.744 -19.718 -8.018 1.00 35.39 98 ARG A O 1
ATOM 470 N N . PHE A 1 58 ? -28.748 -21.914 -7.607 1.00 46.93 99 PHE A N 1
ATOM 471 C CA . PHE A 1 58 ? -27.324 -21.902 -7.305 1.00 44.41 99 PHE A CA 1
ATOM 472 C C . PHE A 1 58 ? -26.410 -22.023 -8.520 1.00 50.55 99 PHE A C 1
ATOM 473 O O . PHE A 1 58 ? -26.848 -22.298 -9.646 1.00 54.11 99 PHE A O 1
ATOM 481 N N . SER A 1 59 ? -25.129 -21.797 -8.263 1.00 59.14 100 SER A N 1
ATOM 482 C CA . SER A 1 59 ? -24.103 -21.794 -9.291 1.00 63.85 100 SER A CA 1
ATOM 483 C C . SER A 1 59 ? -23.839 -23.206 -9.804 1.00 62.63 100 SER A C 1
ATOM 484 O O . SER A 1 59 ? -23.503 -23.407 -10.971 1.00 65.91 100 SER A O 1
ATOM 487 N N . ASP A 1 60 ? -23.998 -24.190 -8.930 1.00 60.02 101 ASP A N 1
ATOM 488 C CA . ASP A 1 60 ? -23.760 -25.575 -9.318 1.00 64.89 101 ASP A CA 1
ATOM 489 C C . ASP A 1 60 ? -24.870 -26.124 -10.212 1.00 68.08 101 ASP A C 1
ATOM 490 O O . ASP A 1 60 ? -24.774 -27.258 -10.702 1.00 67.90 101 ASP A O 1
ATOM 495 N N . GLY A 1 61 ? -25.916 -25.319 -10.420 1.00 48.34 102 GLY A N 1
ATOM 496 C CA . GLY A 1 61 ? -26.995 -25.689 -11.319 1.00 46.09 102 GLY A CA 1
ATOM 497 C C . GLY A 1 61 ? -28.214 -26.241 -10.606 1.00 55.36 102 GLY A C 1
ATOM 498 O O . GLY A 1 61 ? -29.201 -26.623 -11.233 1.00 58.36 102 GLY A O 1
ATOM 499 N N . SER A 1 62 ? -28.159 -26.274 -9.283 1.00 57.60 103 SER A N 1
ATOM 500 C CA . SER A 1 62 ? -29.318 -26.697 -8.511 1.00 59.76 103 SER A CA 1
ATOM 501 C C . SER A 1 62 ? -30.323 -25.553 -8.304 1.00 62.88 103 SER A C 1
ATOM 502 O O . SER A 1 62 ? -29.992 -24.365 -8.464 1.00 62.07 103 SER A O 1
ATOM 505 N N . SER A 1 63 ? -31.551 -25.918 -7.949 1.00 66.85 104 SER A N 1
ATOM 506 C CA . SER A 1 63 ? -32.621 -24.950 -7.774 1.00 52.30 104 SER A CA 1
ATOM 507 C C . SER A 1 63 ? -33.465 -25.409 -6.613 1.00 54.65 104 SER A C 1
ATOM 508 O O . SER A 1 63 ? -33.902 -26.554 -6.580 1.00 64.79 104 SER A O 1
ATOM 511 N N . LEU A 1 64 ? -33.700 -24.521 -5.660 1.00 37.77 105 LEU A N 1
ATOM 512 C CA . LEU A 1 64 ? -34.621 -24.808 -4.583 1.00 41.57 105 LEU A CA 1
ATOM 513 C C . LEU A 1 64 ? -35.853 -23.940 -4.793 1.00 53.37 105 LEU A C 1
ATOM 514 O O . LEU A 1 64 ? -35.725 -22.756 -5.069 1.00 53.46 105 LEU A O 1
ATOM 519 N N . ARG A 1 65 ? -37.039 -24.542 -4.719 1.00 57.14 106 ARG A N 1
ATOM 520 C CA . ARG A 1 65 ? -38.304 -23.807 -4.770 1.00 42.52 106 ARG A CA 1
ATOM 521 C C . ARG A 1 6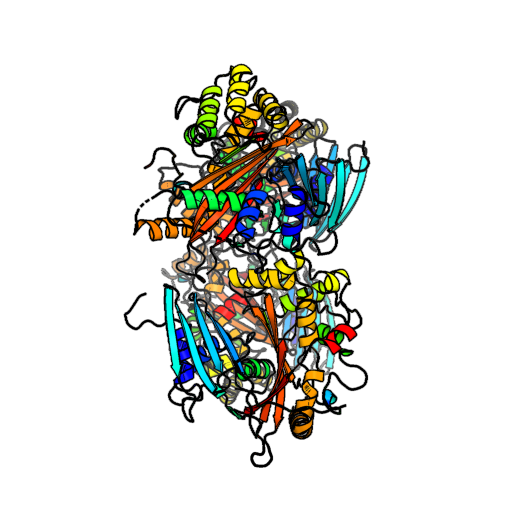5 ? -39.141 -24.258 -3.593 1.00 42.16 106 ARG A C 1
ATOM 522 O O . ARG A 1 65 ? -39.127 -25.436 -3.250 1.00 61.86 106 ARG A O 1
ATOM 530 N N . ILE A 1 66 ? -39.863 -23.332 -2.976 1.00 36.23 107 ILE A N 1
ATOM 531 C CA . ILE A 1 66 ? -40.668 -23.609 -1.783 1.00 38.46 107 ILE A CA 1
ATOM 532 C C . ILE A 1 66 ? -41.954 -22.763 -1.765 1.00 56.16 107 ILE A C 1
ATOM 533 O O . ILE A 1 66 ? -41.907 -21.550 -1.967 1.00 66.43 107 ILE A O 1
ATOM 538 N N . SER A 1 67 ? -43.097 -23.397 -1.522 1.00 54.81 108 SER A N 1
ATOM 539 C CA . SER A 1 67 ? -44.361 -22.683 -1.441 1.00 49.23 108 SER A CA 1
ATOM 540 C C . SER A 1 67 ? -44.971 -22.850 -0.066 1.00 59.35 108 SER A C 1
ATOM 541 O O . SER A 1 67 ? -45.054 -23.958 0.452 1.00 87.59 108 SER A O 1
ATOM 544 N N . VAL A 1 68 ? -45.393 -21.746 0.531 1.00 43.27 109 VAL A N 1
ATOM 545 C CA . VAL A 1 68 ? -46.050 -21.793 1.819 1.00 38.79 109 VAL A CA 1
ATOM 546 C C . VAL A 1 68 ? -47.491 -21.393 1.622 1.00 49.47 109 VAL A C 1
ATOM 547 O O . VAL A 1 68 ? -47.743 -20.270 1.199 1.00 49.68 109 VAL A O 1
ATOM 551 N N . THR A 1 69 ? -48.442 -22.289 1.889 1.00 51.95 110 THR A N 1
ATOM 552 C CA . THR A 1 69 ? -49.855 -21.933 1.695 1.00 54.76 110 THR A CA 1
ATOM 553 C C . THR A 1 69 ? -50.353 -21.075 2.837 1.00 54.42 110 THR A C 1
ATOM 554 O O . THR A 1 69 ? -49.695 -20.985 3.870 1.00 56.04 110 THR A O 1
ATOM 558 N N . ASN A 1 70 ? -51.530 -20.478 2.664 1.00 51.43 111 ASN A N 1
ATOM 559 C CA . ASN A 1 70 ? -52.100 -19.605 3.694 1.00 53.73 111 ASN A CA 1
ATOM 560 C C . ASN A 1 70 ? -52.313 -20.332 5.012 1.00 57.24 111 ASN A C 1
ATOM 561 O O . ASN A 1 70 ? -52.233 -19.733 6.079 1.00 53.51 111 ASN A O 1
ATOM 566 N N . SER A 1 71 ? -52.517 -21.640 4.917 1.00 69.44 112 SER A N 1
ATOM 567 C CA . SER A 1 71 ? -52.711 -22.506 6.068 1.00 69.19 112 SER A CA 1
ATOM 568 C C . SER A 1 71 ? -51.358 -22.964 6.629 1.00 60.18 112 SER A C 1
ATOM 569 O O . SER A 1 71 ? -51.290 -23.633 7.670 1.00 61.43 112 SER A O 1
ATOM 572 N N . GLU A 1 72 ? -50.290 -22.575 5.931 1.00 47.78 113 GLU A N 1
ATOM 573 C CA . GLU A 1 72 ? -48.888 -22.817 6.332 1.00 53.72 113 GLU A CA 1
ATOM 574 C C . GLU A 1 72 ? -48.358 -24.223 6.019 1.00 52.08 113 GLU A C 1
ATOM 575 O O . GLU A 1 72 ? -47.502 -24.735 6.720 1.00 53.31 113 GLU A O 1
ATOM 581 N N . LEU A 1 73 ? -48.837 -24.830 4.947 1.00 40.89 114 LEU A N 1
ATOM 582 C CA . LEU A 1 73 ? -48.259 -26.081 4.518 1.00 52.91 114 LEU A CA 1
ATOM 583 C C . LEU A 1 73 ? -47.180 -25.771 3.494 1.00 58.50 114 LEU A C 1
ATOM 584 O O . LEU A 1 73 ? -47.379 -24.940 2.605 1.00 64.66 114 LEU A O 1
ATOM 589 N N . VAL A 1 74 ? -46.036 -26.436 3.637 1.00 45.33 115 VAL A N 1
ATOM 590 C CA . VAL A 1 74 ? -44.889 -26.198 2.776 1.00 35.10 115 VAL A CA 1
ATOM 591 C C . VAL A 1 74 ? -44.669 -27.270 1.729 1.00 51.22 115 VAL A C 1
ATOM 592 O O . VAL A 1 74 ? -44.756 -28.468 2.003 1.00 48.68 115 VAL A O 1
ATOM 596 N N . GLU A 1 75 ? -44.357 -26.822 0.524 1.00 56.28 116 GLU A N 1
ATOM 597 C CA . GLU A 1 75 ? -43.963 -27.722 -0.523 1.00 48.09 116 GLU A CA 1
ATOM 598 C C . GLU A 1 75 ? -42.657 -27.215 -1.080 1.00 52.26 116 GLU A C 1
ATOM 599 O O . GLU A 1 75 ? -42.591 -26.086 -1.545 1.00 62.62 116 GLU A O 1
ATOM 605 N N . ALA A 1 76 ? -41.627 -28.058 -1.039 1.00 44.50 117 ALA A N 1
ATOM 606 C CA . ALA A 1 76 ? -40.290 -27.712 -1.529 1.00 44.05 117 ALA A CA 1
ATOM 607 C C . ALA A 1 76 ? -39.930 -28.638 -2.655 1.00 48.12 117 ALA A C 1
ATOM 608 O O . ALA A 1 76 ? -40.130 -29.825 -2.545 1.00 54.40 117 ALA A O 1
ATOM 610 N N . GLU A 1 77 ? -39.400 -28.100 -3.742 1.00 46.22 118 GLU A N 1
ATOM 611 C CA . GLU A 1 77 ? -38.835 -28.948 -4.763 1.00 47.19 118 GLU A CA 1
ATOM 612 C C . GLU A 1 77 ? -37.411 -28.509 -4.992 1.00 55.61 118 GLU A C 1
ATOM 613 O O . GLU A 1 77 ? -37.115 -27.317 -5.031 1.00 64.17 118 GLU A O 1
ATOM 619 N N . ILE A 1 78 ? -36.537 -29.500 -5.112 1.00 47.90 119 ILE A N 1
ATOM 620 C CA . ILE A 1 78 ? -35.126 -29.324 -5.394 1.00 44.65 119 ILE A CA 1
ATOM 621 C C . ILE A 1 78 ? -34.815 -29.886 -6.777 1.00 50.84 119 ILE A C 1
ATOM 622 O O . ILE A 1 78 ? -35.185 -31.019 -7.069 1.00 57.80 119 ILE A O 1
ATOM 627 N N . ARG A 1 79 ? -34.170 -29.101 -7.639 1.00 52.15 120 ARG A N 1
ATOM 628 C CA . ARG A 1 79 ? -33.648 -29.641 -8.901 1.00 56.03 120 ARG A CA 1
ATOM 629 C C . ARG A 1 79 ? -32.128 -29.668 -8.856 1.00 66.06 120 ARG A C 1
ATOM 630 O O . ARG A 1 79 ? -31.522 -29.012 -8.018 1.00 76.74 120 ARG A O 1
ATOM 638 N N . THR A 1 80 ? -31.515 -30.455 -9.731 1.00 64.99 121 THR A N 1
ATOM 639 C CA . THR A 1 80 ? -30.066 -30.616 -9.717 1.00 61.20 121 THR A CA 1
ATOM 640 C C . THR A 1 80 ? -29.521 -30.599 -11.137 1.00 75.52 121 THR A C 1
ATOM 641 O O . THR A 1 80 ? -30.275 -30.713 -12.110 1.00 76.43 121 THR A O 1
ATOM 645 N N . ALA A 1 81 ? -28.205 -30.460 -11.245 1.00 89.27 122 ALA A N 1
ATOM 646 C CA . ALA A 1 81 ? -27.526 -30.506 -12.535 1.00 113.16 122 ALA A CA 1
ATOM 647 C C . ALA A 1 81 ? -27.733 -31.832 -13.286 1.00 117.32 122 ALA A C 1
ATOM 648 O O . ALA A 1 81 ? -27.717 -31.858 -14.523 1.00 113.38 122 ALA A O 1
ATOM 650 N N . ASN A 1 82 ? -27.924 -32.924 -12.546 1.00 123.51 123 ASN A N 1
ATOM 651 C CA . ASN A 1 82 ? -28.186 -34.223 -13.172 1.00 136.48 123 ASN A CA 1
ATOM 652 C C . ASN A 1 82 ? -29.673 -34.578 -13.230 1.00 128.38 123 ASN A C 1
ATOM 653 O O . ASN A 1 82 ? -30.047 -35.754 -13.293 1.00 123.02 123 ASN A O 1
ATOM 658 N N . ASN A 1 83 ? -30.508 -33.543 -13.194 1.00 121.50 124 ASN A N 1
ATOM 659 C CA . ASN A 1 83 ? -31.918 -33.661 -13.555 1.00 110.25 124 ASN A CA 1
ATOM 660 C C . ASN A 1 83 ? -32.794 -34.432 -12.563 1.00 88.33 124 ASN A C 1
ATOM 661 O O . ASN A 1 83 ? -33.913 -34.823 -12.879 1.00 77.87 124 ASN A O 1
ATOM 666 N N . GLU A 1 84 ? -32.289 -34.659 -11.364 1.00 73.50 125 GLU A N 1
ATOM 667 C CA . GLU A 1 84 ? -33.130 -35.238 -10.339 1.00 66.74 125 GLU A CA 1
ATOM 668 C C . GLU A 1 84 ? -34.150 -34.187 -9.896 1.00 66.22 125 GLU A C 1
ATOM 669 O O . GLU A 1 84 ? -33.818 -33.007 -9.783 1.00 66.17 125 GLU A O 1
ATOM 675 N N . LYS A 1 85 ? -35.390 -34.615 -9.671 1.00 62.27 126 LYS A N 1
ATOM 676 C CA . LYS A 1 85 ? -36.447 -33.716 -9.220 1.00 59.27 126 LYS A CA 1
ATOM 677 C C . LYS A 1 85 ? -37.034 -34.170 -7.886 1.00 61.13 126 LYS A C 1
ATOM 678 O O . LYS A 1 85 ? -38.127 -34.738 -7.813 1.00 72.39 126 LYS A O 1
ATOM 684 N N . ILE A 1 86 ? -36.276 -33.914 -6.831 1.00 57.04 127 ILE A N 1
ATOM 685 C CA . ILE A 1 86 ? -36.680 -34.201 -5.457 1.00 58.26 127 ILE A CA 1
ATOM 686 C C . ILE A 1 86 ? -37.814 -33.304 -4.974 1.00 56.47 127 ILE A C 1
ATOM 687 O O . ILE A 1 86 ? -37.772 -32.105 -5.152 1.00 66.92 127 ILE A O 1
ATOM 692 N N . THR A 1 87 ? -38.817 -33.897 -4.342 1.00 61.92 128 THR A N 1
ATOM 693 C CA . THR A 1 87 ? -39.987 -33.174 -3.852 1.00 51.81 128 THR A CA 1
ATOM 694 C C . THR A 1 87 ? -40.317 -33.596 -2.420 1.00 59.43 128 THR A C 1
ATOM 695 O O . THR A 1 87 ? -40.114 -34.747 -2.036 1.00 80.08 128 THR A O 1
ATOM 699 N N . VAL A 1 88 ? -40.823 -32.668 -1.622 1.00 52.46 129 VAL A N 1
ATOM 700 C CA . VAL A 1 88 ? -41.077 -32.944 -0.212 1.00 52.98 129 VAL A CA 1
ATOM 701 C C . VAL A 1 88 ? -42.248 -32.139 0.301 1.00 52.39 129 VAL A C 1
ATOM 702 O O . VAL A 1 88 ? -42.230 -30.929 0.189 1.00 63.32 129 VAL A O 1
ATOM 706 N N . LEU A 1 89 ? -43.263 -32.799 0.860 1.00 50.10 130 LEU A N 1
ATOM 707 C CA . LEU A 1 89 ? -44.390 -32.090 1.492 1.00 48.13 130 LEU A CA 1
ATOM 708 C C . LEU A 1 89 ? -44.288 -32.005 3.019 1.00 54.24 130 LEU A C 1
ATOM 709 O O . LEU A 1 89 ? -44.242 -33.034 3.689 1.00 66.93 130 LEU A O 1
ATOM 714 N N . LEU A 1 90 ? -44.245 -30.785 3.561 1.00 49.67 131 LEU A N 1
ATOM 715 C CA . LEU A 1 90 ? -44.307 -30.595 5.007 1.00 46.39 131 LEU A CA 1
ATOM 716 C C . LEU A 1 90 ? -45.687 -30.101 5.436 1.00 63.34 131 LEU A C 1
ATOM 717 O O . LEU A 1 90 ? -45.937 -28.898 5.481 1.00 69.25 131 LEU A O 1
ATOM 722 N N . GLU A 1 91 ? -46.580 -31.043 5.749 1.00 67.60 132 GLU A N 1
ATOM 723 C CA . GLU A 1 91 ? -47.986 -30.733 6.045 1.00 51.65 132 GLU A CA 1
ATOM 724 C C . GLU A 1 91 ? -48.430 -31.064 7.473 1.00 41.46 132 GLU A C 1
ATOM 725 O O . GLU A 1 91 ? -49.554 -30.766 7.856 1.00 47.90 132 GLU A O 1
ATOM 731 N N . SER A 1 92 ? -47.561 -31.695 8.248 1.00 42.13 133 SER A N 1
ATOM 732 C CA . SER A 1 92 ? -47.857 -31.978 9.638 1.00 49.50 133 SER A CA 1
ATOM 733 C C . SER A 1 92 ? -47.305 -30.803 10.403 1.00 73.98 133 SER A C 1
ATOM 734 O O . SER A 1 92 ? -47.668 -29.658 10.123 1.00 94.07 133 SER A O 1
ATOM 737 N N . ASN A 1 93 ? -46.410 -31.040 11.344 1.00 63.68 134 ASN A N 1
ATOM 738 C CA . ASN A 1 93 ? -45.761 -29.891 11.966 1.00 50.65 134 ASN A CA 1
ATOM 739 C C . ASN A 1 93 ? -44.266 -29.898 11.703 1.00 55.22 134 ASN A C 1
ATOM 740 O O . ASN A 1 93 ? -43.467 -29.378 12.483 1.00 66.60 134 ASN A O 1
ATOM 745 N N . GLU A 1 94 ? -43.906 -30.497 10.576 1.00 57.54 135 GLU A N 1
ATOM 746 C CA . GLU A 1 94 ? -42.516 -30.729 10.216 1.00 60.07 135 GLU A CA 1
ATOM 747 C C . GLU A 1 94 ? -41.873 -29.399 9.780 1.00 61.26 135 GLU A C 1
ATOM 748 O O . GLU A 1 94 ? -40.667 -29.177 9.960 1.00 58.75 135 GLU A O 1
ATOM 754 N N . GLN A 1 95 ? -42.706 -28.510 9.236 1.00 56.39 136 GLN A N 1
ATOM 755 C CA . GLN A 1 95 ? -42.287 -27.178 8.796 1.00 52.53 136 GLN A CA 1
ATOM 756 C C . GLN A 1 95 ? -42.097 -26.220 9.984 1.00 56.95 136 GLN A C 1
ATOM 757 O O . GLN A 1 95 ? -41.915 -25.030 9.800 1.00 62.48 136 GLN A O 1
ATOM 763 N N . ASN A 1 96 ? -42.113 -26.768 11.197 1.00 56.52 137 ASN A N 1
ATOM 764 C CA . ASN A 1 96 ? -42.052 -25.993 12.438 1.00 50.98 137 ASN A CA 1
ATOM 765 C C . ASN A 1 96 ? -40.969 -24.939 12.520 1.00 62.34 137 ASN A C 1
ATOM 766 O O . ASN A 1 96 ? -41.242 -23.787 12.827 1.00 68.65 137 ASN A O 1
ATOM 771 N N . ARG A 1 97 ? -39.730 -25.343 12.285 1.00 65.58 138 ARG A N 1
ATOM 772 C CA . ARG A 1 97 ? -38.621 -24.422 12.390 1.00 68.62 138 ARG A CA 1
ATOM 773 C C . ARG A 1 97 ? -38.341 -23.773 11.042 1.00 70.96 138 ARG A C 1
ATOM 774 O O . ARG A 1 97 ? -37.827 -22.660 10.981 1.00 75.00 138 ARG A O 1
ATOM 782 N N . LEU A 1 98 ? -38.713 -24.453 9.963 1.00 60.90 139 LEU A N 1
ATOM 783 C CA . LEU A 1 98 ? -38.431 -23.954 8.619 1.00 58.28 139 LEU A CA 1
ATOM 784 C C . LEU A 1 98 ? -39.038 -22.557 8.306 1.00 57.06 139 LEU A C 1
ATOM 785 O O . LEU A 1 98 ? -38.466 -21.788 7.545 1.00 50.91 139 LEU A O 1
ATOM 790 N N . LEU A 1 99 ? -40.188 -22.244 8.893 1.00 48.07 140 LEU A N 1
ATOM 791 C CA . LEU A 1 99 ? -40.949 -21.041 8.560 1.00 52.43 140 LEU A CA 1
ATOM 792 C C . LEU A 1 99 ? -40.254 -19.744 8.985 1.00 55.72 140 LEU A C 1
ATOM 793 O O . LEU A 1 99 ? -40.348 -18.718 8.325 1.00 52.51 140 LEU A O 1
ATOM 798 N N . GLN A 1 100 ? -39.580 -19.811 10.119 1.00 52.34 141 GLN A N 1
ATOM 799 C CA . GLN A 1 100 ? -38.726 -18.753 10.596 1.00 40.54 141 GLN A CA 1
ATOM 800 C C . GLN A 1 100 ? -37.581 -18.457 9.598 1.00 49.85 141 GLN A C 1
ATOM 801 O O . GLN A 1 100 ? -37.072 -17.355 9.543 1.00 58.60 141 GLN A O 1
ATOM 807 N N . SER A 1 101 ? -37.180 -19.434 8.796 1.00 63.11 142 SER A N 1
ATOM 808 C CA . SER A 1 101 ? -36.008 -19.273 7.918 1.00 58.19 142 SER A CA 1
ATOM 809 C C . SER A 1 101 ? -36.288 -18.948 6.448 1.00 50.42 142 SER A C 1
ATOM 810 O O . SER A 1 101 ? -35.585 -19.441 5.563 1.00 42.78 142 SER A O 1
ATOM 813 N N . LEU A 1 102 ? -37.304 -18.129 6.190 1.00 42.79 143 LEU A N 1
ATOM 814 C CA . LEU A 1 102 ? -37.679 -17.788 4.819 1.00 52.89 143 LEU A CA 1
ATOM 815 C C . LEU A 1 102 ? -38.197 -16.364 4.635 1.00 55.33 143 LEU A C 1
ATOM 816 O O . LEU A 1 102 ? -38.755 -15.779 5.559 1.00 62.30 143 LEU A O 1
ATOM 821 N N . PRO A 1 103 ? -38.034 -15.816 3.421 1.00 43.89 144 PRO A N 1
ATOM 822 C CA . PRO A 1 103 ? -38.534 -14.496 3.008 1.00 36.68 144 PRO A CA 1
ATOM 823 C C . PRO A 1 103 ? -40.067 -14.451 2.889 1.00 44.52 144 PRO A C 1
ATOM 824 O O . PRO A 1 103 ? -40.662 -14.134 1.840 1.00 52.36 144 PRO A O 1
ATOM 828 N N . ILE A 1 104 ? -40.714 -14.756 4.002 1.00 41.65 145 ILE A N 1
ATOM 829 C CA . ILE A 1 104 ? -42.160 -14.827 4.031 1.00 46.47 145 ILE A CA 1
ATOM 830 C C . ILE A 1 104 ? -42.730 -13.969 5.161 1.00 52.55 145 ILE A C 1
ATOM 831 O O . ILE A 1 104 ? -42.020 -13.664 6.134 1.00 59.77 145 ILE A O 1
ATOM 836 N N . ASP A 1 105 ? -44.003 -13.583 5.011 1.00 37.56 146 ASP A N 1
ATOM 837 C CA . ASP A 1 105 ? -44.718 -12.728 5.966 1.00 39.81 146 ASP A CA 1
ATOM 838 C C . ASP A 1 105 ? -45.819 -13.539 6.613 1.00 45.91 146 ASP A C 1
ATOM 839 O O . ASP A 1 105 ? -46.712 -14.040 5.926 1.00 49.73 146 ASP A O 1
ATOM 844 N N . ARG A 1 106 ? -45.799 -13.645 7.932 1.00 41.44 147 ARG A N 1
ATOM 845 C CA . ARG A 1 106 ? -46.732 -14.550 8.572 1.00 46.54 147 ARG A CA 1
ATOM 846 C C . ARG A 1 106 ? -47.722 -13.802 9.445 1.00 45.20 147 ARG A C 1
ATOM 847 O O . ARG A 1 106 ? -47.416 -12.727 9.927 1.00 49.63 147 ARG A O 1
ATOM 855 N N . HIS A 1 107 ? -48.928 -14.346 9.600 1.00 40.40 148 HIS A N 1
ATOM 856 C CA . HIS A 1 107 ? -49.887 -13.786 10.541 1.00 27.88 148 HIS A CA 1
ATOM 857 C C . HIS A 1 107 ? -49.487 -14.260 11.938 1.00 64.46 148 HIS A C 1
ATOM 858 O O . HIS A 1 107 ? -49.420 -15.463 12.228 1.00 65.99 148 HIS A O 1
ATOM 865 N N . MET A 1 108 ? -49.198 -13.292 12.796 1.00 65.24 149 MET A N 1
ATOM 866 C CA . MET A 1 108 ? -48.561 -13.555 14.069 1.00 55.46 149 MET A CA 1
ATOM 867 C C . MET A 1 108 ? -49.059 -12.524 15.064 1.00 57.36 149 MET A C 1
ATOM 868 O O . MET A 1 108 ? -49.147 -11.353 14.736 1.00 69.76 149 MET A O 1
ATOM 873 N N . PRO A 1 109 ? -49.407 -12.963 16.279 1.00 58.69 150 PRO A N 1
ATOM 874 C CA . PRO A 1 109 ? -50.048 -12.124 17.294 1.00 55.28 150 PRO A CA 1
ATOM 875 C C . PRO A 1 109 ? -49.084 -11.187 18.001 1.00 50.30 150 PRO A C 1
ATOM 876 O O . PRO A 1 109 ? -49.503 -10.399 18.840 1.00 51.35 150 PRO A O 1
ATOM 880 N N . TYR A 1 110 ? -47.807 -11.287 17.661 1.00 43.90 151 TYR A N 1
ATOM 881 C CA . TYR A 1 110 ? -46.785 -10.386 18.172 1.00 39.35 151 TYR A CA 1
ATOM 882 C C . TYR A 1 110 ? -45.614 -10.290 17.162 1.00 57.30 151 TYR A C 1
ATOM 883 O O . TYR A 1 110 ? -45.552 -11.051 16.185 1.00 56.34 151 TYR A O 1
ATOM 892 N N . ILE A 1 111 ? -44.702 -9.342 17.358 1.00 49.19 152 ILE A N 1
ATOM 893 C CA . ILE A 1 111 ? -43.627 -9.198 16.389 1.00 41.07 152 ILE A CA 1
ATOM 894 C C . ILE A 1 111 ? -42.562 -10.264 16.535 1.00 38.53 152 ILE A C 1
ATOM 895 O O . ILE A 1 111 ? -41.963 -10.441 17.600 1.00 53.08 152 ILE A O 1
ATOM 900 N N . GLN A 1 112 ? -42.333 -10.945 15.427 1.00 29.32 153 GLN A N 1
ATOM 901 C CA . GLN A 1 112 ? -41.305 -11.958 15.291 1.00 36.61 153 GLN A CA 1
ATOM 902 C C . GLN A 1 112 ? -39.939 -11.465 15.726 1.00 39.74 153 GLN A C 1
ATOM 903 O O . GLN A 1 112 ? -39.520 -10.393 15.328 1.00 57.07 153 GLN A O 1
ATOM 909 N N . VAL A 1 113 ? -39.232 -12.259 16.529 1.00 48.30 154 VAL A N 1
ATOM 910 C CA . VAL A 1 113 ? -37.851 -11.938 16.922 1.00 39.86 154 VAL A CA 1
ATOM 911 C C . VAL A 1 113 ? -36.917 -13.053 16.538 1.00 35.72 154 VAL A C 1
ATOM 912 O O . VAL A 1 113 ? -37.219 -14.215 16.775 1.00 58.05 154 VAL A O 1
ATOM 916 N N . HIS A 1 114 ? -35.767 -12.698 15.977 1.00 35.30 155 HIS A N 1
ATOM 917 C CA . HIS A 1 114 ? -34.753 -13.673 15.572 1.00 41.82 155 HIS A CA 1
ATOM 918 C C . HIS A 1 114 ? -33.466 -13.431 16.323 1.00 51.84 155 HIS A C 1
ATOM 919 O O . HIS A 1 114 ? -33.387 -12.532 17.163 1.00 53.86 155 HIS A O 1
ATOM 926 N N . ARG A 1 115 ? -32.467 -14.253 16.007 1.00 54.11 156 ARG A N 1
ATOM 927 C CA . ARG A 1 115 ? -31.132 -14.148 16.569 1.00 48.39 156 ARG A CA 1
ATOM 928 C C . ARG A 1 115 ? -30.129 -14.238 15.442 1.00 55.15 156 ARG A C 1
ATOM 929 O O . ARG A 1 115 ? -30.415 -14.804 14.399 1.00 62.41 156 ARG A O 1
ATOM 937 N N . ALA A 1 116 ? -28.947 -13.685 15.640 1.00 51.16 157 ALA A N 1
ATOM 938 C CA . ALA A 1 116 ? -27.908 -13.860 14.652 1.00 59.85 157 ALA A CA 1
ATOM 939 C C . ALA A 1 116 ? -27.063 -15.095 14.993 1.00 80.53 157 ALA A C 1
ATOM 940 O O . ALA A 1 116 ? -27.304 -15.758 16.000 1.00 91.53 157 ALA A O 1
ATOM 942 N N . LEU A 1 117 ? -26.088 -15.404 14.143 1.00 79.91 158 LEU A N 1
ATOM 943 C CA . LEU A 1 117 ? -25.205 -16.544 14.344 1.00 71.40 158 LEU A CA 1
ATOM 944 C C . LEU A 1 117 ? -23.736 -16.078 14.377 1.00 83.90 158 LEU A C 1
ATOM 945 O O . LEU A 1 117 ? -22.992 -16.331 15.332 1.00 88.73 158 LEU A O 1
ATOM 950 N N . LEU A 1 122 ? -21.510 -5.548 15.730 1.00 92.87 163 LEU A N 1
ATOM 951 C CA . LEU A 1 122 ? -22.455 -4.679 15.034 1.00 90.43 163 LEU A CA 1
ATOM 952 C C . LEU A 1 122 ? -21.996 -3.232 15.128 1.00 99.53 163 LEU A C 1
ATOM 953 O O . LEU A 1 122 ? -22.802 -2.301 15.051 1.00 98.56 163 LEU A O 1
ATOM 958 N N . THR A 1 123 ? -20.690 -3.047 15.287 1.00 104.54 164 THR A N 1
ATOM 959 C CA . THR A 1 123 ? -20.134 -1.703 15.410 1.00 107.70 164 THR A CA 1
ATOM 960 C C . THR A 1 123 ? -20.297 -0.900 14.114 1.00 97.72 164 THR A C 1
ATOM 961 O O . THR A 1 123 ? -21.184 -0.043 13.994 1.00 78.87 164 THR A O 1
ATOM 965 N N . ASP A 1 124 ? -19.443 -1.201 13.145 1.00 98.48 165 ASP A N 1
ATOM 966 C CA . ASP A 1 124 ? -19.401 -0.450 11.905 1.00 97.21 165 ASP A CA 1
ATOM 967 C C . ASP A 1 124 ? -20.570 -0.794 11.006 1.00 90.06 165 ASP A C 1
ATOM 968 O O . ASP A 1 124 ? -21.472 -1.528 11.393 1.00 95.01 165 ASP A O 1
ATOM 973 N N . THR A 1 125 ? -20.532 -0.262 9.792 1.00 83.21 166 THR A N 1
ATOM 974 C CA . THR A 1 125 ? -21.681 -0.297 8.907 1.00 77.96 166 THR A CA 1
ATOM 975 C C . THR A 1 125 ? -21.541 -1.411 7.891 1.00 68.32 166 THR A C 1
ATOM 976 O O . THR A 1 125 ? -22.522 -1.794 7.248 1.00 60.31 166 THR A O 1
ATOM 980 N N . THR A 1 126 ? -20.328 -1.926 7.724 1.00 66.36 167 THR A N 1
ATOM 981 C CA . THR A 1 126 ? -20.182 -3.104 6.890 1.00 73.10 167 THR A CA 1
ATOM 982 C C . THR A 1 126 ? -20.959 -4.195 7.619 1.00 68.76 167 THR A C 1
ATOM 983 O O . THR A 1 126 ? -21.740 -4.939 7.013 1.00 57.81 167 THR A O 1
ATOM 987 N N . SER A 1 127 ? -20.757 -4.244 8.936 1.00 62.04 168 SER A N 1
ATOM 988 C CA . SER A 1 127 ? -21.492 -5.134 9.822 1.00 55.37 168 SER A CA 1
ATOM 989 C C . SER A 1 127 ? -23.000 -4.971 9.639 1.00 51.84 168 SER A C 1
ATOM 990 O O . SER A 1 127 ? -23.713 -5.931 9.339 1.00 53.46 168 SER A O 1
ATOM 993 N N . MET A 1 128 ? -23.477 -3.748 9.835 1.00 51.03 169 MET A N 1
ATOM 994 C CA . MET A 1 128 ? -24.894 -3.417 9.715 1.00 45.25 169 MET A CA 1
ATOM 995 C C . MET A 1 128 ? -25.522 -3.843 8.390 1.00 40.35 169 MET A C 1
ATOM 996 O O . MET A 1 128 ? -26.690 -4.190 8.354 1.00 49.47 169 MET A O 1
ATOM 1001 N N . ARG A 1 129 ? -24.765 -3.799 7.299 1.00 45.30 170 ARG A N 1
ATOM 1002 C CA . ARG A 1 129 ? -25.299 -4.159 5.983 1.00 51.28 170 ARG A CA 1
ATOM 1003 C C . ARG A 1 129 ? -25.451 -5.670 5.842 1.00 55.81 170 ARG A C 1
ATOM 1004 O O . ARG A 1 129 ? -26.428 -6.153 5.268 1.00 54.52 170 ARG A O 1
ATOM 1012 N N . ASN A 1 130 ? -24.484 -6.409 6.378 1.00 60.09 171 ASN A N 1
ATOM 1013 C CA . ASN A 1 130 ? -24.542 -7.867 6.398 1.00 56.46 171 ASN A CA 1
ATOM 1014 C C . ASN A 1 130 ? -25.682 -8.403 7.254 1.00 55.60 171 ASN A C 1
ATOM 1015 O O . ASN A 1 130 ? -26.414 -9.289 6.834 1.00 63.46 171 ASN A O 1
ATOM 1020 N N . LEU A 1 131 ? -25.859 -7.849 8.443 1.00 55.51 172 LEU A N 1
ATOM 1021 C CA . LEU A 1 131 ? -26.975 -8.265 9.282 1.00 55.60 172 LEU A CA 1
ATOM 1022 C C . LEU A 1 131 ? -28.321 -8.183 8.565 1.00 52.60 172 LEU A C 1
ATOM 1023 O O . LEU A 1 131 ? -29.241 -8.917 8.892 1.00 70.21 172 LEU A O 1
ATOM 1028 N N . LEU A 1 132 ? -28.455 -7.292 7.597 1.00 42.02 173 LEU A N 1
ATOM 1029 C CA . LEU A 1 132 ? -29.743 -7.147 6.930 1.00 45.10 173 LEU A CA 1
ATOM 1030 C C . LEU A 1 132 ? -29.806 -8.068 5.733 1.00 50.18 173 LEU A C 1
ATOM 1031 O O . LEU A 1 132 ? -30.891 -8.418 5.281 1.00 54.17 173 LEU A O 1
ATOM 1036 N N . GLY A 1 133 ? -28.632 -8.439 5.218 1.00 47.91 174 GLY A N 1
ATOM 1037 C CA . GLY A 1 133 ? -28.503 -9.399 4.133 1.00 45.83 174 GLY A CA 1
ATOM 1038 C C . GLY A 1 133 ? -28.839 -10.785 4.642 1.00 50.63 174 GLY A C 1
ATOM 1039 O O . GLY A 1 133 ? -29.077 -11.715 3.871 1.00 55.55 174 GLY A O 1
ATOM 1040 N N . PHE A 1 134 ? -28.850 -10.896 5.965 1.00 45.40 175 PHE A N 1
ATOM 1041 C CA . PHE A 1 134 ? -29.302 -12.079 6.681 1.00 47.75 175 PHE A CA 1
ATOM 1042 C C . PHE A 1 134 ? -30.806 -12.003 7.006 1.00 56.55 175 PHE A C 1
ATOM 1043 O O . PHE A 1 134 ? -31.591 -12.850 6.579 1.00 60.40 175 PHE A O 1
ATOM 1051 N N . THR A 1 135 ? -31.228 -10.982 7.743 1.00 60.17 176 THR A N 1
ATOM 1052 C CA . THR A 1 135 ? -32.642 -10.892 8.110 1.00 58.16 176 THR A CA 1
ATOM 1053 C C . THR A 1 135 ? -33.612 -10.707 6.937 1.00 56.91 176 THR A C 1
ATOM 1054 O O . THR A 1 135 ? -34.781 -11.039 7.050 1.00 59.40 176 THR A O 1
ATOM 1058 N N . SER A 1 136 ? -33.136 -10.186 5.816 1.00 56.34 177 SER A N 1
ATOM 1059 C CA . SER A 1 136 ? -33.979 -10.050 4.640 1.00 58.55 177 SER A CA 1
ATOM 1060 C C . SER A 1 136 ? -34.350 -11.421 4.079 1.00 56.80 177 SER A C 1
ATOM 1061 O O . SER A 1 136 ? -35.131 -11.527 3.137 1.00 56.39 177 SER A O 1
ATOM 1064 N N . LYS A 1 137 ? -33.786 -12.470 4.665 1.00 53.57 178 LYS A N 1
ATOM 1065 C CA . LYS A 1 137 ? -34.064 -13.833 4.224 1.00 52.34 178 LYS A CA 1
ATOM 1066 C C . LYS A 1 137 ? -34.882 -14.607 5.266 1.00 51.80 178 LYS A C 1
ATOM 1067 O O . LYS A 1 137 ? -35.505 -15.621 4.970 1.00 49.53 178 LYS A O 1
ATOM 1073 N N . LEU A 1 138 ? -34.913 -14.075 6.477 1.00 43.30 179 LEU A N 1
ATOM 1074 C CA . LEU A 1 138 ? -35.759 -14.590 7.545 1.00 26.41 179 LEU A CA 1
ATOM 1075 C C . LEU A 1 138 ? -37.209 -14.155 7.420 1.00 28.59 179 LEU A C 1
ATOM 1076 O O . LEU A 1 138 ? -37.561 -13.450 6.499 1.00 53.71 179 LEU A O 1
ATOM 1081 N N . SER A 1 139 ? -38.056 -14.575 8.351 1.00 38.72 180 SER A N 1
ATOM 1082 C CA . SER A 1 139 ? -39.489 -14.270 8.272 1.00 41.34 180 SER A CA 1
ATOM 1083 C C . SER A 1 139 ? -39.844 -12.947 8.965 1.00 46.40 180 SER A C 1
ATOM 1084 O O . SER A 1 139 ? -39.053 -12.410 9.753 1.00 48.90 180 SER A O 1
ATOM 1087 N N . THR A 1 140 ? -41.026 -12.422 8.650 1.00 43.04 181 THR A N 1
ATOM 1088 C CA . THR A 1 140 ? -41.503 -11.172 9.243 1.00 43.07 181 THR A CA 1
ATOM 1089 C C . THR A 1 140 ? -42.949 -11.301 9.629 1.00 39.12 181 THR A C 1
ATOM 1090 O O . THR A 1 140 ? -43.692 -12.069 9.032 1.00 52.27 181 THR A O 1
ATOM 1094 N N . THR A 1 141 ? -43.355 -10.526 10.620 1.00 40.99 182 THR A N 1
ATOM 1095 C CA . THR A 1 141 ? -44.748 -10.481 11.024 1.00 46.02 182 THR A CA 1
ATOM 1096 C C . THR A 1 141 ? -45.504 -9.410 10.253 1.00 47.66 182 THR A C 1
ATOM 1097 O O . THR A 1 141 ? -44.979 -8.333 10.014 1.00 46.64 182 THR A O 1
ATOM 1101 N N . LEU A 1 142 ? -46.742 -9.697 9.880 1.00 42.38 183 LEU A N 1
ATOM 1102 C CA . LEU A 1 142 ? -47.510 -8.749 9.102 1.00 43.09 183 LEU A CA 1
ATOM 1103 C C . LEU A 1 142 ? -48.026 -7.650 10.003 1.00 60.93 183 LEU A C 1
ATOM 1104 O O . LEU A 1 142 ? -48.474 -7.914 11.133 1.00 55.80 183 LEU A O 1
ATOM 1109 N N . ILE A 1 143 ? -47.959 -6.422 9.481 1.00 67.99 184 ILE A N 1
ATOM 1110 C CA . ILE A 1 143 ? -48.541 -5.248 10.119 1.00 56.89 184 ILE A CA 1
ATOM 1111 C C . ILE A 1 143 ? -49.897 -4.921 9.493 1.00 48.79 184 ILE A C 1
ATOM 1112 O O . ILE A 1 143 ? -49.998 -4.603 8.309 1.00 50.24 184 ILE A O 1
ATOM 1117 N N . PRO A 1 144 ? -50.957 -5.023 10.288 1.00 48.07 185 PRO A N 1
ATOM 1118 C CA . PRO A 1 144 ? -52.299 -4.683 9.799 1.00 53.55 185 PRO A CA 1
ATOM 1119 C C . PRO A 1 144 ? -52.384 -3.228 9.342 1.00 63.33 185 PRO A C 1
ATOM 1120 O O . PRO A 1 144 ? -51.777 -2.342 9.951 1.00 57.43 185 PRO A O 1
ATOM 1124 N N . HIS A 1 145 ? -53.138 -3.007 8.270 1.00 78.84 186 HIS A N 1
ATOM 1125 C CA . HIS A 1 145 ? -53.360 -1.685 7.702 1.00 76.58 186 HIS A CA 1
ATOM 1126 C C . HIS A 1 145 ? -53.949 -0.712 8.708 1.00 72.92 186 HIS A C 1
ATOM 1127 O O . HIS A 1 145 ? -54.830 -1.065 9.502 1.00 63.06 186 HIS A O 1
ATOM 1134 N N . ASN A 1 146 ? -53.441 0.517 8.672 1.00 72.75 187 ASN A N 1
ATOM 1135 C CA . ASN A 1 146 ? -54.135 1.627 9.285 1.00 71.10 187 ASN A CA 1
ATOM 1136 C C . ASN A 1 146 ? -53.977 2.904 8.439 1.00 70.80 187 ASN A C 1
ATOM 1137 O O . ASN A 1 146 ? -52.902 3.191 7.914 1.00 75.23 187 ASN A O 1
ATOM 1142 N N . ALA A 1 147 ? -55.088 3.620 8.268 1.00 69.56 188 ALA A N 1
ATOM 1143 C CA . ALA A 1 147 ? -55.189 4.780 7.375 1.00 64.56 188 ALA A CA 1
ATOM 1144 C C . ALA A 1 147 ? -54.215 5.897 7.745 1.00 68.44 188 ALA A C 1
ATOM 1145 O O . ALA A 1 147 ? -53.664 6.603 6.891 1.00 68.04 188 ALA A O 1
ATOM 1147 N N . GLN A 1 148 ? -54.017 6.056 9.043 1.00 66.77 189 GLN A N 1
ATOM 1148 C CA . GLN A 1 148 ? -53.118 7.065 9.552 1.00 64.44 189 GLN A CA 1
ATOM 1149 C C . GLN A 1 148 ? -51.671 6.748 9.180 1.00 57.94 189 GLN A C 1
ATOM 1150 O O . GLN A 1 148 ? -50.832 7.634 9.180 1.00 68.48 189 GLN A O 1
ATOM 1156 N N . THR A 1 149 ? -51.356 5.496 8.858 1.00 51.49 190 THR A N 1
ATOM 1157 C CA . THR A 1 149 ? -49.954 5.186 8.554 1.00 51.47 190 THR A CA 1
ATOM 1158 C C . THR A 1 149 ? -49.655 4.589 7.192 1.00 49.51 190 THR A C 1
ATOM 1159 O O . THR A 1 149 ? -48.503 4.490 6.824 1.00 49.04 190 THR A O 1
ATOM 1163 N N . ASP A 1 150 ? -50.671 4.248 6.416 1.00 52.49 191 ASP A N 1
ATOM 1164 C CA . ASP A 1 150 ? -50.388 3.779 5.071 1.00 61.93 191 ASP A CA 1
ATOM 1165 C C . ASP A 1 150 ? -49.813 4.932 4.265 1.00 61.89 191 ASP A C 1
ATOM 1166 O O . ASP A 1 150 ? -50.502 5.919 4.037 1.00 71.07 191 ASP A O 1
ATOM 1171 N N . PRO A 1 151 ? -48.552 4.814 3.818 1.00 59.22 192 PRO A N 1
ATOM 1172 C CA . PRO A 1 151 ? -47.906 5.823 2.964 1.00 58.70 192 PRO A CA 1
ATOM 1173 C C . PRO A 1 151 ? -48.748 6.139 1.738 1.00 69.99 192 PRO A C 1
ATOM 1174 O O . PRO A 1 151 ? -48.629 7.213 1.152 1.00 77.33 192 PRO A O 1
ATOM 1178 N N . LEU A 1 152 ? -49.584 5.190 1.343 1.00 68.01 193 LEU A N 1
ATOM 1179 C CA . LEU A 1 152 ? -50.353 5.322 0.121 1.00 64.60 193 LEU A CA 1
ATOM 1180 C C . LEU A 1 152 ? -51.685 6.037 0.341 1.00 71.87 193 LEU A C 1
ATOM 1181 O O . LEU A 1 152 ? -52.427 6.294 -0.603 1.00 77.14 193 LEU A O 1
ATOM 1186 N N . SER A 1 153 ? -51.992 6.331 1.598 1.00 75.18 194 SER A N 1
ATOM 1187 C CA . SER A 1 153 ? -53.122 7.185 1.932 1.00 82.94 194 SER A CA 1
ATOM 1188 C C . SER A 1 153 ? -52.528 8.554 2.205 1.00 87.43 194 SER A C 1
ATOM 1189 O O . SER A 1 153 ? -51.317 8.710 2.278 1.00 85.51 194 SER A O 1
ATOM 1192 N N . GLY A 1 154 ? -53.362 9.564 2.348 1.00 101.55 195 GLY A N 1
ATOM 1193 C CA . GLY A 1 154 ? -52.814 10.883 2.572 1.00 108.02 195 GLY A CA 1
ATOM 1194 C C . GLY A 1 154 ? -52.457 11.579 1.277 1.00 106.97 195 GLY A C 1
ATOM 1195 O O . GLY A 1 154 ? -52.744 11.075 0.193 1.00 102.76 195 GLY A O 1
ATOM 1196 N N . PRO A 1 155 ? -51.786 12.729 1.396 1.00 111.68 196 PRO A N 1
ATOM 1197 C CA . PRO A 1 155 ? -51.736 13.830 0.425 1.00 111.68 196 PRO A CA 1
ATOM 1198 C C . PRO A 1 155 ? -50.877 13.586 -0.805 1.00 104.54 196 PRO A C 1
ATOM 1199 O O . PRO A 1 155 ? -51.389 13.630 -1.924 1.00 99.26 196 PRO A O 1
ATOM 1203 N N . THR A 1 156 ? -49.588 13.348 -0.596 1.00 96.24 197 THR A N 1
ATOM 1204 C CA . THR A 1 156 ? -48.644 13.313 -1.700 1.00 83.41 197 THR A CA 1
ATOM 1205 C C . THR A 1 156 ? -47.937 11.952 -1.770 1.00 66.52 197 THR A C 1
ATOM 1206 O O . THR A 1 156 ? -46.738 11.852 -1.559 1.00 71.86 197 THR A O 1
ATOM 1210 N N . PRO A 1 157 ? -48.698 10.894 -2.082 1.00 55.05 198 PRO A N 1
ATOM 1211 C CA . PRO A 1 157 ? -48.240 9.497 -2.107 1.00 43.19 198 PRO A CA 1
ATOM 1212 C C . PRO A 1 157 ? -47.271 9.191 -3.234 1.00 47.28 198 PRO A C 1
ATOM 1213 O O . PRO A 1 157 ? -47.615 9.344 -4.399 1.00 54.90 198 PRO A O 1
ATOM 1217 N N . PHE A 1 158 ? -46.087 8.712 -2.878 1.00 54.80 199 PHE A N 1
ATOM 1218 C CA . PHE A 1 158 ? -45.051 8.363 -3.850 1.00 60.85 199 PHE A CA 1
ATOM 1219 C C . PHE A 1 158 ? -44.288 9.613 -4.316 1.00 63.16 199 PHE A C 1
ATOM 1220 O O . PHE A 1 158 ? -43.518 9.581 -5.269 1.00 65.61 199 PHE A O 1
ATOM 1228 N N . SER A 1 159 ? -44.484 10.716 -3.617 1.00 62.49 200 SER A N 1
ATOM 1229 C CA . SER A 1 159 ? -43.814 11.933 -4.015 1.00 67.36 200 SER A CA 1
ATOM 1230 C C . SER A 1 159 ? -42.283 11.797 -4.005 1.00 67.86 200 SER A C 1
ATOM 1231 O O . SER A 1 159 ? -41.596 12.508 -4.741 1.00 71.47 200 SER A O 1
ATOM 1234 N N . SER A 1 160 ? -41.727 10.892 -3.206 1.00 39.94 201 SER A N 1
ATOM 1235 C CA . SER A 1 160 ? -40.272 10.908 -3.116 1.00 44.87 201 SER A CA 1
ATOM 1236 C C . SER A 1 160 ? -39.593 9.843 -3.936 1.00 48.80 201 SER A C 1
ATOM 1237 O O . SER A 1 160 ? -38.377 9.693 -3.834 1.00 44.39 201 SER A O 1
ATOM 1240 N N . ILE A 1 161 ? -40.347 9.116 -4.758 1.00 38.68 202 ILE A N 1
ATOM 1241 C CA . ILE A 1 161 ? -39.742 7.943 -5.373 1.00 47.49 202 ILE A CA 1
ATOM 1242 C C . ILE A 1 161 ? -38.465 8.293 -6.093 1.00 49.76 202 ILE A C 1
ATOM 1243 O O . ILE A 1 161 ? -37.457 7.628 -5.903 1.00 54.54 202 ILE A O 1
ATOM 1248 N N . PHE A 1 162 ? -38.487 9.357 -6.887 1.00 57.29 203 PHE A N 1
ATOM 1249 C CA . PHE A 1 162 ? -37.327 9.674 -7.722 1.00 50.61 203 PHE A CA 1
ATOM 1250 C C . PHE A 1 162 ? -36.154 10.178 -6.908 1.00 43.18 203 PHE A C 1
ATOM 1251 O O . PHE A 1 162 ? -35.014 9.839 -7.172 1.00 53.24 203 PHE A O 1
ATOM 1259 N N . MET A 1 163 ? -36.446 10.965 -5.892 1.00 47.79 204 MET A N 1
ATOM 1260 C CA . MET A 1 163 ? -35.414 11.420 -4.976 1.00 54.49 204 MET A CA 1
ATOM 1261 C C . MET A 1 163 ? -34.832 10.237 -4.185 1.00 59.10 204 MET A C 1
ATOM 1262 O O . MET A 1 163 ? -33.610 10.057 -4.146 1.00 43.57 204 MET A O 1
ATOM 1267 N N . ASP A 1 164 ? -35.722 9.425 -3.595 1.00 69.37 205 ASP A N 1
ATOM 1268 C CA . ASP A 1 164 ? -35.366 8.227 -2.803 1.00 51.64 205 ASP A CA 1
ATOM 1269 C C . ASP A 1 164 ? -34.506 7.281 -3.628 1.00 47.02 205 ASP A C 1
ATOM 1270 O O . ASP A 1 164 ? -33.441 6.844 -3.181 1.00 44.22 205 ASP A O 1
ATOM 1275 N N . THR A 1 165 ? -34.974 6.981 -4.838 1.00 50.24 206 THR A N 1
ATOM 1276 C CA . THR A 1 165 ? -34.217 6.202 -5.815 1.00 49.03 206 THR A CA 1
ATOM 1277 C C . THR A 1 165 ? -32.865 6.831 -6.140 1.00 53.75 206 THR A C 1
ATOM 1278 O O . THR A 1 165 ? -31.841 6.191 -6.024 1.00 55.02 206 THR A O 1
ATOM 1282 N N . CYS A 1 166 ? -32.863 8.089 -6.556 1.00 63.79 207 CYS A N 1
ATOM 1283 C CA . CYS A 1 166 ? -31.610 8.751 -6.897 1.00 67.86 207 CYS A CA 1
ATOM 1284 C C . CYS A 1 166 ? -30.539 8.527 -5.830 1.00 64.87 207 CYS A C 1
ATOM 1285 O O . CYS A 1 166 ? -29.405 8.157 -6.149 1.00 70.48 207 CYS A O 1
ATOM 1288 N N . ARG A 1 167 ? -30.889 8.746 -4.566 1.00 50.56 208 ARG A N 1
ATOM 1289 C CA . ARG A 1 167 ? -29.893 8.633 -3.504 1.00 50.85 208 ARG A CA 1
ATOM 1290 C C . ARG A 1 167 ? -29.751 7.235 -2.926 1.00 54.08 208 ARG A C 1
ATOM 1291 O O . ARG A 1 167 ? -28.781 6.967 -2.212 1.00 51.03 208 ARG A O 1
ATOM 1299 N N . GLY A 1 168 ? -30.714 6.359 -3.222 1.00 53.20 209 GLY A N 1
ATOM 1300 C CA . GLY A 1 168 ? -30.653 4.968 -2.795 1.00 53.49 209 GLY A CA 1
ATOM 1301 C C . GLY A 1 168 ? -29.690 4.123 -3.626 1.00 48.78 209 GLY A C 1
ATOM 1302 O O . GLY A 1 168 ? -28.852 3.398 -3.077 1.00 45.04 209 GLY A O 1
ATOM 1303 N N . LEU A 1 169 ? -29.812 4.239 -4.949 1.00 37.39 210 LEU A N 1
ATOM 1304 C CA . LEU A 1 169 ? -28.967 3.535 -5.917 1.00 38.18 210 LEU A CA 1
ATOM 1305 C C . LEU A 1 169 ? -27.479 3.892 -5.864 1.00 51.05 210 LEU A C 1
ATOM 1306 O O . LEU A 1 169 ? -27.080 5.009 -6.182 1.00 71.31 210 LEU A O 1
ATOM 1311 N N . GLY A 1 170 ? -26.674 2.899 -5.497 1.00 47.12 211 GLY A N 1
ATOM 1312 C CA . GLY A 1 170 ? -25.245 3.021 -5.306 1.00 39.24 211 GLY A CA 1
ATOM 1313 C C . GLY A 1 170 ? -24.964 2.542 -3.891 1.00 54.11 211 GLY A C 1
ATOM 1314 O O . GLY A 1 170 ? -23.847 2.140 -3.555 1.00 55.49 211 GLY A O 1
ATOM 1315 N N . ASN A 1 171 ? -26.011 2.565 -3.066 1.00 59.52 212 ASN A N 1
ATOM 1316 C CA . ASN A 1 171 ? -25.911 2.278 -1.634 1.00 58.33 212 ASN A CA 1
ATOM 1317 C C . ASN A 1 171 ? -26.670 1.031 -1.180 1.00 47.50 212 ASN A C 1
ATOM 1318 O O . ASN A 1 171 ? -26.527 0.584 -0.050 1.00 41.86 212 ASN A O 1
ATOM 1323 N N . ALA A 1 172 ? -27.510 0.497 -2.050 1.00 53.60 213 ALA A N 1
ATOM 1324 C CA . ALA A 1 172 ? -28.377 -0.609 -1.673 1.00 51.94 213 ALA A CA 1
ATOM 1325 C C . ALA A 1 172 ? -27.703 -1.940 -1.924 1.00 49.27 213 ALA A C 1
ATOM 1326 O O . ALA A 1 172 ? -26.745 -2.009 -2.686 1.00 48.58 213 ALA A O 1
ATOM 1328 N N . LYS A 1 173 ? -28.200 -2.978 -1.246 1.00 45.77 214 LYS A N 1
ATOM 1329 C CA . LYS A 1 173 ? -28.092 -4.357 -1.715 1.00 39.77 214 LYS A CA 1
ATOM 1330 C C . LYS A 1 173 ? -29.249 -4.505 -2.690 1.00 42.53 214 LYS A C 1
ATOM 1331 O O . LYS A 1 173 ? -30.371 -4.113 -2.348 1.00 43.17 214 LYS A O 1
ATOM 1337 N N . LEU A 1 174 ? -29.013 -5.032 -3.898 1.00 42.76 215 LEU A N 1
ATOM 1338 C CA . LEU A 1 174 ? -30.121 -5.151 -4.864 1.00 39.00 215 LEU A CA 1
ATOM 1339 C C . LEU A 1 174 ? -30.029 -6.405 -5.717 1.00 41.40 215 LEU A C 1
ATOM 1340 O O . LEU A 1 174 ? -28.978 -6.673 -6.270 1.00 50.74 215 LEU A O 1
ATOM 1345 N N . SER A 1 175 ? -31.125 -7.165 -5.814 1.00 46.09 216 SER A N 1
ATOM 1346 C CA . SER A 1 175 ? -31.208 -8.337 -6.714 1.00 49.41 216 SER A CA 1
ATOM 1347 C C . SER A 1 175 ? -32.311 -8.223 -7.779 1.00 49.81 216 SER A C 1
ATOM 1348 O O . SER A 1 175 ? -33.496 -7.945 -7.487 1.00 41.13 216 SER A O 1
ATOM 1351 N N . LEU A 1 176 ? -31.919 -8.445 -9.026 1.00 44.38 217 LEU A N 1
ATOM 1352 C CA . LEU A 1 176 ? -32.906 -8.665 -10.073 1.00 55.26 217 LEU A CA 1
ATOM 1353 C C . LEU A 1 176 ? -32.833 -10.130 -10.513 1.00 53.54 217 LEU A C 1
ATOM 1354 O O . LEU A 1 176 ? -31.771 -10.617 -10.920 1.00 37.70 217 LEU A O 1
ATOM 1359 N N . ASN A 1 177 ? -33.956 -10.831 -10.390 1.00 48.08 218 ASN A N 1
ATOM 1360 C CA . ASN A 1 177 ? -33.998 -12.249 -10.678 1.00 57.74 218 ASN A CA 1
ATOM 1361 C C . ASN A 1 177 ? -32.769 -12.978 -10.146 1.00 63.54 218 ASN A C 1
ATOM 1362 O O . ASN A 1 177 ? -32.142 -13.777 -10.841 1.00 59.49 218 ASN A O 1
ATOM 1367 N N . GLY A 1 178 ? -32.425 -12.666 -8.903 1.00 62.85 219 GLY A N 1
ATOM 1368 C CA . GLY A 1 178 ? -31.358 -13.358 -8.215 1.00 51.12 219 GLY A CA 1
ATOM 1369 C C . GLY A 1 178 ? -29.982 -13.008 -8.731 1.00 47.06 219 GLY A C 1
ATOM 1370 O O . GLY A 1 178 ? -28.980 -13.577 -8.294 1.00 59.79 219 GLY A O 1
ATOM 1371 N N . VAL A 1 179 ? -29.927 -12.072 -9.665 1.00 39.84 220 VAL A N 1
ATOM 1372 C CA . VAL A 1 179 ? -28.649 -11.487 -10.055 1.00 43.90 220 VAL A CA 1
ATOM 1373 C C . VAL A 1 179 ? -28.313 -10.217 -9.261 1.00 48.71 220 VAL A C 1
ATOM 1374 O O . VAL A 1 179 ? -29.018 -9.220 -9.346 1.00 56.64 220 VAL A O 1
ATOM 1378 N N . ASP A 1 180 ? -27.231 -10.268 -8.495 1.00 44.09 221 ASP A N 1
ATOM 1379 C CA . ASP A 1 180 ? -26.751 -9.120 -7.737 1.00 46.89 221 ASP A CA 1
ATOM 1380 C C . ASP A 1 180 ? -26.265 -7.975 -8.618 1.00 53.41 221 ASP A C 1
ATOM 1381 O O . ASP A 1 180 ? -25.451 -8.152 -9.523 1.00 62.65 221 ASP A O 1
ATOM 1386 N N . ILE A 1 181 ? -26.774 -6.791 -8.315 1.00 48.04 222 ILE A N 1
ATOM 1387 C CA . ILE A 1 181 ? -26.404 -5.579 -9.001 1.00 44.63 222 ILE A CA 1
ATOM 1388 C C . ILE A 1 181 ? -25.537 -4.754 -8.078 1.00 63.30 222 ILE A C 1
ATOM 1389 O O . ILE A 1 181 ? -26.041 -4.088 -7.172 1.00 73.22 222 ILE A O 1
ATOM 1394 N N . PRO A 1 182 ? -24.219 -4.803 -8.299 1.00 66.30 223 PRO A N 1
ATOM 1395 C CA . PRO A 1 182 ? -23.221 -4.086 -7.491 1.00 65.36 223 PRO A CA 1
ATOM 1396 C C . PRO A 1 182 ? -23.312 -2.549 -7.616 1.00 64.75 223 PRO A C 1
ATOM 1397 O O . PRO A 1 182 ? -24.082 -2.048 -8.428 1.00 56.35 223 PRO A O 1
ATOM 1401 N N . ALA A 1 183 ? -22.536 -1.816 -6.820 1.00 72.26 224 ALA A N 1
ATOM 1402 C CA . ALA A 1 183 ? -22.692 -0.357 -6.711 1.00 65.00 224 ALA A CA 1
ATOM 1403 C C . ALA A 1 183 ? -22.393 0.384 -8.012 1.00 77.50 224 ALA A C 1
ATOM 1404 O O . ALA A 1 183 ? -23.181 1.225 -8.464 1.00 77.70 224 ALA A O 1
ATOM 1406 N N . ASN A 1 184 ? -21.236 0.093 -8.593 1.00 80.82 225 ASN A N 1
ATOM 1407 C CA . ASN A 1 184 ? -20.923 0.602 -9.907 1.00 80.79 225 ASN A CA 1
ATOM 1408 C C . ASN A 1 184 ? -22.145 0.386 -10.809 1.00 77.54 225 ASN A C 1
ATOM 1409 O O . ASN A 1 184 ? -22.714 1.344 -11.334 1.00 82.87 225 ASN A O 1
ATOM 1414 N N . ALA A 1 185 ? -22.569 -0.870 -10.955 1.00 67.23 226 ALA A N 1
ATOM 1415 C CA . ALA A 1 185 ? -23.677 -1.221 -11.853 1.00 58.96 226 ALA A CA 1
ATOM 1416 C C . ALA A 1 185 ? -24.999 -0.499 -11.566 1.00 62.82 226 ALA A C 1
ATOM 1417 O O . ALA A 1 185 ? -25.718 -0.131 -12.499 1.00 63.71 226 ALA A O 1
ATOM 1419 N N . GLN A 1 186 ? -25.325 -0.312 -10.286 1.00 63.24 227 GLN A N 1
ATOM 1420 C CA . GLN A 1 186 ? -26.532 0.426 -9.912 1.00 58.34 227 GLN A CA 1
ATOM 1421 C C . GLN A 1 186 ? -26.428 1.836 -10.436 1.00 67.43 227 GLN A C 1
ATOM 1422 O O . GLN A 1 186 ? -27.385 2.358 -11.012 1.00 75.13 227 GLN A O 1
ATOM 1428 N N . LYS A 1 187 ? -25.267 2.457 -10.240 1.00 59.85 228 LYS A N 1
ATOM 1429 C CA . LYS A 1 187 ? -25.074 3.815 -10.736 1.00 58.23 228 LYS A CA 1
ATOM 1430 C C . LYS A 1 187 ? -25.366 3.920 -12.232 1.00 58.24 228 LYS A C 1
ATOM 1431 O O . LYS A 1 187 ? -26.049 4.849 -12.653 1.00 63.03 228 LYS A O 1
ATOM 1437 N N . LEU A 1 188 ? -24.892 2.971 -13.036 1.00 55.06 229 LEU A N 1
ATOM 1438 C CA . LEU A 1 188 ? -25.257 2.980 -14.455 1.00 70.80 229 LEU A CA 1
ATOM 1439 C C . LEU A 1 188 ? -26.781 2.925 -14.626 1.00 64.71 229 LEU A C 1
ATOM 1440 O O . LEU A 1 188 ? -27.341 3.619 -15.473 1.00 56.00 229 LEU A O 1
ATOM 1445 N N . LEU A 1 189 ? -27.436 2.088 -13.821 1.00 60.76 230 LEU A N 1
ATOM 1446 C CA . LEU A 1 189 ? -28.891 1.935 -13.852 1.00 56.27 230 LEU A CA 1
ATOM 1447 C C . LEU A 1 189 ? -29.613 3.242 -13.531 1.00 62.32 230 LEU A C 1
ATOM 1448 O O . LEU A 1 189 ? -30.563 3.628 -14.212 1.00 62.87 230 LEU A O 1
ATOM 1453 N N . ARG A 1 190 ? -29.164 3.904 -12.471 1.00 61.08 231 ARG A N 1
ATOM 1454 C CA . ARG A 1 190 ? -29.686 5.201 -12.108 1.00 58.62 231 ARG A CA 1
ATOM 1455 C C . ARG A 1 190 ? -29.585 6.168 -13.294 1.00 72.40 231 ARG A C 1
ATOM 1456 O O . ARG A 1 190 ? -30.549 6.855 -13.626 1.00 79.70 231 ARG A O 1
ATOM 1464 N N . ASP A 1 191 ? -28.421 6.205 -13.941 1.00 72.33 232 ASP A N 1
ATOM 1465 C CA . ASP A 1 191 ? -28.210 7.062 -15.108 1.00 66.71 232 ASP A CA 1
ATOM 1466 C C . ASP A 1 191 ? -29.151 6.668 -16.224 1.00 59.08 232 ASP A C 1
ATOM 1467 O O . ASP A 1 191 ? -29.752 7.518 -16.871 1.00 70.54 232 ASP A O 1
ATOM 1472 N N . ALA A 1 192 ? -29.285 5.363 -16.423 1.00 51.08 233 ALA A N 1
ATOM 1473 C CA . ALA A 1 192 ? -30.080 4.793 -17.501 1.00 52.82 233 ALA A CA 1
ATOM 1474 C C . ALA A 1 192 ? -31.557 5.151 -17.412 1.00 57.78 233 ALA A C 1
ATOM 1475 O O . ALA A 1 192 ? -32.293 5.043 -18.394 1.00 56.79 233 ALA A O 1
ATOM 1477 N N . LEU A 1 193 ? -31.986 5.552 -16.223 1.00 61.31 234 LEU A N 1
ATOM 1478 C CA . LEU A 1 193 ? -33.375 5.913 -15.980 1.00 62.01 234 LEU A CA 1
ATOM 1479 C C . LEU A 1 193 ? -33.572 7.401 -16.218 1.00 68.60 234 LEU A C 1
ATOM 1480 O O . LEU A 1 193 ? -34.697 7.877 -16.382 1.00 72.29 234 LEU A O 1
ATOM 1485 N N . GLY A 1 194 ? -32.463 8.132 -16.212 1.00 85.80 235 GLY A N 1
ATOM 1486 C CA . GLY A 1 194 ? -32.481 9.569 -16.387 1.00 84.59 235 GLY A CA 1
ATOM 1487 C C . GLY A 1 194 ? -32.366 10.322 -15.075 1.00 85.32 235 GLY A C 1
ATOM 1488 O O . GLY A 1 194 ? -32.652 11.515 -15.011 1.00 93.14 235 GLY A O 1
ATOM 1489 N N . LEU A 1 195 ? -31.947 9.627 -14.025 1.00 78.92 236 LEU A N 1
ATOM 1490 C CA . LEU A 1 195 ? -31.785 10.250 -12.714 1.00 82.59 236 LEU A CA 1
ATOM 1491 C C . LEU A 1 195 ? -30.368 10.769 -12.493 1.00 89.66 236 LEU A C 1
ATOM 1492 O O . LEU A 1 195 ? -29.524 10.104 -11.900 1.00 88.13 236 LEU A O 1
ATOM 1497 N N . LYS A 1 196 ? -30.124 11.976 -12.979 1.00 100.67 237 LYS A N 1
ATOM 1498 C CA . LYS A 1 196 ? -28.844 12.642 -12.796 1.00 107.81 237 LYS A CA 1
ATOM 1499 C C . LYS A 1 196 ? -28.667 13.107 -11.348 1.00 106.71 237 LYS A C 1
ATOM 1500 O O . LYS A 1 196 ? -27.678 12.777 -10.692 1.00 100.80 237 LYS A O 1
ATOM 1506 N N . ASP A 1 197 ? -29.638 13.860 -10.846 1.00 105.79 238 ASP A N 1
ATOM 1507 C CA . ASP A 1 197 ? -29.542 14.386 -9.495 1.00 105.05 238 ASP A CA 1
ATOM 1508 C C . ASP A 1 197 ? -30.856 14.337 -8.723 1.00 99.45 238 ASP A C 1
ATOM 1509 O O . ASP A 1 197 ? -31.855 13.794 -9.200 1.00 84.58 238 ASP A O 1
ATOM 1514 N N . THR A 1 198 ? -30.830 14.930 -7.533 1.00 109.26 239 THR A N 1
ATOM 1515 C CA . THR A 1 198 ? -31.881 14.781 -6.534 1.00 109.98 239 THR A CA 1
ATOM 1516 C C . THR A 1 198 ? -33.265 15.203 -6.994 1.00 106.49 239 THR A C 1
ATOM 1517 O O . THR A 1 198 ? -34.265 14.834 -6.380 1.00 109.20 239 THR A O 1
ATOM 1521 N N . HIS A 1 199 ? -33.327 15.982 -8.063 1.00 100.92 240 HIS A N 1
ATOM 1522 C CA . HIS A 1 199 ? -34.580 16.619 -8.439 1.00 101.23 240 HIS A CA 1
ATOM 1523 C C . HIS A 1 199 ? -35.018 16.303 -9.869 1.00 87.37 240 HIS A C 1
ATOM 1524 O O . HIS A 1 199 ? -36.027 16.808 -10.347 1.00 77.03 240 HIS A O 1
ATOM 1531 N N . SER A 1 200 ? -34.274 15.451 -10.552 1.00 90.20 241 SER A N 1
ATOM 1532 C CA . SER A 1 200 ? -34.727 15.000 -11.855 1.00 88.55 241 SER A CA 1
ATOM 1533 C C . SER A 1 200 ? -35.661 13.791 -11.729 1.00 86.13 241 SER A C 1
ATOM 1534 O O . SER A 1 200 ? -35.605 13.035 -10.754 1.00 79.39 241 SER A O 1
ATOM 1537 N N . SER A 1 201 ? -36.538 13.640 -12.718 1.00 87.30 242 SER A N 1
ATOM 1538 C CA . SER A 1 201 ? -37.397 12.466 -12.833 1.00 89.89 242 SER A CA 1
ATOM 1539 C C . SER A 1 201 ? -37.046 11.741 -14.138 1.00 88.22 242 SER A C 1
ATOM 1540 O O . SER A 1 201 ? -36.168 12.189 -14.873 1.00 90.95 242 SER A O 1
ATOM 1543 N N . PRO A 1 202 ? -37.703 10.612 -14.430 1.00 49.28 243 PRO A N 1
ATOM 1544 C CA . PRO A 1 202 ? -37.160 9.862 -15.573 1.00 55.23 243 PRO A CA 1
ATOM 1545 C C . PRO A 1 202 ? -37.603 10.341 -16.946 1.00 59.04 243 PRO A C 1
ATOM 1546 O O . PRO A 1 202 ? -38.781 10.616 -17.151 1.00 67.03 243 PRO A O 1
ATOM 1550 N N . THR A 1 203 ? -36.649 10.419 -17.870 1.00 72.71 244 THR A N 1
ATOM 1551 C CA . THR A 1 203 ? -36.910 10.690 -19.283 1.00 81.62 244 THR A CA 1
ATOM 1552 C C . THR A 1 203 ? -38.166 9.958 -19.760 1.00 88.79 244 THR A C 1
ATOM 1553 O O . THR A 1 203 ? -38.400 8.817 -19.373 1.00 96.89 244 THR A O 1
ATOM 1557 N N . ARG A 1 204 ? -38.983 10.599 -20.594 1.00 89.29 245 ARG A N 1
ATOM 1558 C CA . ARG A 1 204 ? -40.265 9.991 -20.957 1.00 91.25 245 ARG A CA 1
ATOM 1559 C C . ARG A 1 204 ? -40.100 8.740 -21.817 1.00 94.54 245 ARG A C 1
ATOM 1560 O O . ARG A 1 204 ? -40.982 7.874 -21.852 1.00 93.21 245 ARG A O 1
ATOM 1568 N N . ASN A 1 205 ? -38.962 8.644 -22.494 1.00 80.34 246 ASN A N 1
ATOM 1569 C CA . ASN A 1 205 ? -38.608 7.428 -23.201 1.00 85.13 246 ASN A CA 1
ATOM 1570 C C . ASN A 1 205 ? -38.604 6.224 -22.269 1.00 90.04 246 ASN A C 1
ATOM 1571 O O . ASN A 1 205 ? -39.240 5.211 -22.551 1.00 97.44 246 ASN A O 1
ATOM 1576 N N . VAL A 1 206 ? -37.884 6.348 -21.158 1.00 80.32 247 VAL A N 1
ATOM 1577 C CA . VAL A 1 206 ? -37.804 5.289 -20.161 1.00 72.55 247 VAL A CA 1
ATOM 1578 C C . VAL A 1 206 ? -39.175 4.985 -19.564 1.00 66.72 247 VAL A C 1
ATOM 1579 O O . VAL A 1 206 ? -39.554 3.824 -19.373 1.00 62.70 247 VAL A O 1
ATOM 1583 N N . ILE A 1 207 ? -39.921 6.035 -19.266 1.00 64.79 248 ILE A N 1
ATOM 1584 C CA . ILE A 1 207 ? -41.257 5.856 -18.727 1.00 67.63 248 ILE A CA 1
ATOM 1585 C C . ILE A 1 207 ? -42.162 5.036 -19.664 1.00 72.79 248 ILE A C 1
ATOM 1586 O O . ILE A 1 207 ? -43.054 4.325 -19.206 1.00 83.26 248 ILE A O 1
ATOM 1591 N N . ASP A 1 208 ? -41.919 5.104 -20.968 1.00 78.68 249 ASP A N 1
ATOM 1592 C CA . ASP A 1 208 ? -42.805 4.433 -21.923 1.00 85.00 249 ASP A CA 1
ATOM 1593 C C . ASP A 1 208 ? -42.277 3.102 -22.482 1.00 77.04 249 ASP A C 1
ATOM 1594 O O . ASP A 1 208 ? -43.042 2.344 -23.073 1.00 79.38 249 ASP A O 1
ATOM 1599 N N . HIS A 1 209 ? -40.986 2.823 -22.303 1.00 60.68 250 HIS A N 1
ATOM 1600 C CA . HIS A 1 209 ? -40.359 1.680 -22.954 1.00 52.29 250 HIS A CA 1
ATOM 1601 C C . HIS A 1 209 ? -39.260 1.035 -22.122 1.00 63.55 250 HIS A C 1
ATOM 1602 O O . HIS A 1 209 ? -38.428 0.282 -22.647 1.00 65.27 250 HIS A O 1
ATOM 1609 N N . GLY A 1 210 ? -39.247 1.340 -20.830 1.00 63.74 251 GLY A N 1
ATOM 1610 C CA . GLY A 1 210 ? -38.196 0.867 -19.949 1.00 51.38 251 GLY A CA 1
ATOM 1611 C C . GLY A 1 210 ? -36.835 1.412 -20.343 1.00 49.97 251 GLY A C 1
ATOM 1612 O O . GLY A 1 210 ? -36.731 2.245 -21.239 1.00 58.90 251 GLY A O 1
ATOM 1613 N N . ILE A 1 211 ? -35.793 0.947 -19.661 1.00 50.68 252 ILE A N 1
ATOM 1614 C CA . ILE A 1 211 ? -34.415 1.214 -20.048 1.00 62.90 252 ILE A CA 1
ATOM 1615 C C . ILE A 1 211 ? -34.154 0.803 -21.501 1.00 75.62 252 ILE A C 1
ATOM 1616 O O . ILE A 1 211 ? -34.826 -0.089 -22.037 1.00 83.12 252 ILE A O 1
ATOM 1621 N N . SER A 1 212 ? -33.190 1.457 -22.145 1.00 74.97 253 SER A N 1
ATOM 1622 C CA . SER A 1 212 ? -32.782 1.053 -23.485 1.00 75.85 253 SER A CA 1
ATOM 1623 C C . SER A 1 212 ? -32.088 -0.308 -23.422 1.00 75.96 253 SER A C 1
ATOM 1624 O O . SER A 1 212 ? -31.586 -0.730 -22.368 1.00 63.59 253 SER A O 1
ATOM 1627 N N . ARG A 1 213 ? -32.063 -1.009 -24.543 1.00 78.43 254 ARG A N 1
ATOM 1628 C CA . ARG A 1 213 ? -31.447 -2.319 -24.529 1.00 73.74 254 ARG A CA 1
ATOM 1629 C C . ARG A 1 213 ? -29.948 -2.153 -24.334 1.00 74.73 254 ARG A C 1
ATOM 1630 O O . ARG A 1 213 ? -29.318 -2.919 -23.613 1.00 70.84 254 ARG A O 1
ATOM 1638 N N . HIS A 1 214 ? -29.377 -1.131 -24.955 1.00 78.66 255 HIS A N 1
ATOM 1639 C CA . HIS A 1 214 ? -27.946 -0.934 -24.823 1.00 83.19 255 HIS A CA 1
ATOM 1640 C C . HIS A 1 214 ? -27.513 -0.796 -23.365 1.00 84.96 255 HIS A C 1
ATOM 1641 O O . HIS A 1 214 ? -26.532 -1.399 -22.945 1.00 88.54 255 HIS A O 1
ATOM 1648 N N . ASP A 1 215 ? -28.238 0.005 -22.595 1.00 92.08 256 ASP A N 1
ATOM 1649 C CA . ASP A 1 215 ? -27.942 0.148 -21.172 1.00 92.32 256 ASP A CA 1
ATOM 1650 C C . ASP A 1 215 ? -28.255 -1.151 -20.430 1.00 89.11 256 ASP A C 1
ATOM 1651 O O . ASP A 1 215 ? -27.430 -1.670 -19.680 1.00 79.91 256 ASP A O 1
ATOM 1656 N N . ALA A 1 216 ? -29.457 -1.670 -20.649 1.00 90.14 257 ALA A N 1
ATOM 1657 C CA . ALA A 1 216 ? -29.869 -2.922 -20.037 1.00 89.78 257 ALA A CA 1
ATOM 1658 C C . ALA A 1 216 ? -28.771 -3.982 -20.128 1.00 94.26 257 ALA A C 1
ATOM 1659 O O . ALA A 1 216 ? -28.545 -4.734 -19.175 1.00 98.37 257 ALA A O 1
ATOM 1661 N N . GLU A 1 217 ? -28.082 -4.036 -21.265 1.00 87.81 258 GLU A N 1
ATOM 1662 C CA . GLU A 1 217 ? -27.058 -5.059 -21.468 1.00 84.70 258 GLU A CA 1
ATOM 1663 C C . GLU A 1 217 ? -25.782 -4.793 -20.692 1.00 83.39 258 GLU A C 1
ATOM 1664 O O . GLU A 1 217 ? -25.242 -5.687 -20.042 1.00 88.48 258 GLU A O 1
ATOM 1670 N N . GLN A 1 218 ? -25.289 -3.567 -20.766 1.00 75.72 259 GLN A N 1
ATOM 1671 C CA . GLN A 1 218 ? -24.061 -3.246 -20.067 1.00 83.81 259 GLN A CA 1
ATOM 1672 C C . GLN A 1 218 ? -24.248 -3.472 -18.571 1.00 79.92 259 GLN A C 1
ATOM 1673 O O . GLN A 1 218 ? -23.371 -4.009 -17.897 1.00 78.76 259 GLN A O 1
ATOM 1679 N N . ILE A 1 219 ? -25.405 -3.063 -18.064 1.00 73.65 260 ILE A N 1
ATOM 1680 C CA . ILE A 1 219 ? -25.724 -3.208 -16.648 1.00 77.40 260 ILE A CA 1
ATOM 1681 C C . ILE A 1 219 ? -25.622 -4.657 -16.198 1.00 80.24 260 ILE A C 1
ATOM 1682 O O . ILE A 1 219 ? -25.066 -4.954 -15.141 1.00 73.68 260 ILE A O 1
ATOM 1687 N N . ALA A 1 220 ? -26.159 -5.560 -17.009 1.00 83.58 261 ALA A N 1
ATOM 1688 C CA . ALA A 1 220 ? -26.059 -6.979 -16.712 1.00 77.90 261 ALA A CA 1
ATOM 1689 C C . ALA A 1 220 ? -24.597 -7.439 -16.767 1.00 81.63 261 ALA A C 1
ATOM 1690 O O . ALA A 1 220 ? -24.100 -8.040 -15.821 1.00 90.42 261 ALA A O 1
ATOM 1692 N N . ARG A 1 221 ? -23.916 -7.149 -17.873 1.00 76.41 262 ARG A N 1
ATOM 1693 C CA . ARG A 1 221 ? -22.491 -7.449 -18.038 1.00 78.99 262 ARG A CA 1
ATOM 1694 C C . ARG A 1 221 ? -21.675 -7.167 -16.760 1.00 80.69 262 ARG A C 1
ATOM 1695 O O . ARG A 1 221 ? -20.741 -7.901 -16.421 1.00 78.56 262 ARG A O 1
ATOM 1703 N N . GLU A 1 222 ? -22.061 -6.106 -16.053 1.00 76.66 263 GLU A N 1
ATOM 1704 C CA . GLU A 1 222 ? -21.308 -5.574 -14.919 1.00 73.48 263 GLU A CA 1
ATOM 1705 C C . GLU A 1 222 ? -21.724 -6.174 -13.574 1.00 78.31 263 GLU A C 1
ATOM 1706 O O . GLU A 1 222 ? -21.113 -5.879 -12.540 1.00 75.68 263 GLU A O 1
ATOM 1712 N N . SER A 1 223 ? -22.766 -7.003 -13.598 1.00 76.82 264 SER A N 1
ATOM 1713 C CA . SER A 1 223 ? -23.325 -7.604 -12.394 1.00 72.72 264 SER A CA 1
ATOM 1714 C C . SER A 1 223 ? -22.818 -9.026 -12.170 1.00 77.14 264 SER A C 1
ATOM 1715 O O . SER A 1 223 ? -21.970 -9.522 -12.922 1.00 78.61 264 SER A O 1
ATOM 1718 N N . SER A 1 224 ? -23.355 -9.672 -11.131 1.00 78.02 265 SER A N 1
ATOM 1719 C CA . SER A 1 224 ? -22.975 -11.036 -10.743 1.00 71.34 265 SER A CA 1
ATOM 1720 C C . SER A 1 224 ? -24.117 -12.044 -10.885 1.00 68.32 265 SER A C 1
ATOM 1721 O O . SER A 1 224 ? -25.073 -12.012 -10.120 1.00 67.06 265 SER A O 1
ATOM 1724 N N . GLY A 1 225 ? -24.009 -12.952 -11.848 1.00 71.41 266 GLY A N 1
ATOM 1725 C CA . GLY A 1 225 ? -24.957 -14.044 -11.947 1.00 69.89 266 GLY A CA 1
ATOM 1726 C C . GLY A 1 225 ? -24.676 -14.954 -13.125 1.00 76.67 266 GLY A C 1
ATOM 1727 O O . GLY A 1 225 ? -23.709 -14.749 -13.860 1.00 84.01 266 GLY A O 1
ATOM 1728 N N . SER A 1 226 ? -25.525 -15.963 -13.304 1.00 69.69 267 SER A N 1
ATOM 1729 C CA . SER A 1 226 ? -25.397 -16.878 -14.432 1.00 72.78 267 SER A CA 1
ATOM 1730 C C . SER A 1 226 ? -25.810 -16.221 -15.746 1.00 76.64 267 SER A C 1
ATOM 1731 O O . SER A 1 226 ? -26.601 -15.290 -15.762 1.00 80.51 267 SER A O 1
ATOM 1734 N N . ASP A 1 227 ? -25.277 -16.713 -16.853 1.00 80.04 268 ASP A N 1
ATOM 1735 C CA . ASP A 1 227 ? -25.635 -16.164 -18.148 1.00 84.41 268 ASP A CA 1
ATOM 1736 C C . ASP A 1 227 ? -27.140 -16.216 -18.383 1.00 83.07 268 ASP A C 1
ATOM 1737 O O . ASP A 1 227 ? -27.719 -15.280 -18.936 1.00 86.02 268 ASP A O 1
ATOM 1742 N N . LYS A 1 228 ? -27.769 -17.309 -17.963 1.00 76.04 269 LYS A N 1
ATOM 1743 C CA . LYS A 1 228 ? -29.202 -17.492 -18.171 1.00 77.36 269 LYS A CA 1
ATOM 1744 C C . LYS A 1 228 ? -29.989 -16.403 -17.451 1.00 78.29 269 LYS A C 1
ATOM 1745 O O . LYS A 1 228 ? -30.926 -15.823 -18.008 1.00 74.16 269 LYS A O 1
ATOM 1751 N N . GLN A 1 229 ? -29.595 -16.144 -16.206 1.00 72.55 270 GLN A N 1
ATOM 1752 C CA . GLN A 1 229 ? -30.210 -15.125 -15.364 1.00 68.13 270 GLN A CA 1
ATOM 1753 C C . GLN A 1 229 ? -29.922 -13.683 -15.821 1.00 84.95 270 GLN A C 1
ATOM 1754 O O . GLN A 1 229 ? -30.810 -12.830 -15.768 1.00 96.21 270 GLN A O 1
ATOM 1760 N N . LYS A 1 230 ? -28.688 -13.400 -16.245 1.00 77.10 271 LYS A N 1
ATOM 1761 C CA . LYS A 1 230 ? -28.366 -12.078 -16.779 1.00 67.03 271 LYS A CA 1
ATOM 1762 C C . LYS A 1 230 ? -29.289 -11.752 -17.947 1.00 79.05 271 LYS A C 1
ATOM 1763 O O . LYS A 1 230 ? -29.698 -10.601 -18.122 1.00 85.04 271 LYS A O 1
ATOM 1769 N N . ALA A 1 231 ? -29.619 -12.769 -18.742 1.00 79.62 272 ALA A N 1
ATOM 1770 C CA . ALA A 1 231 ? -30.493 -12.593 -19.900 1.00 69.22 272 ALA A CA 1
ATOM 1771 C C . ALA A 1 231 ? -31.932 -12.346 -19.469 1.00 71.38 272 ALA A C 1
ATOM 1772 O O . ALA A 1 231 ? -32.674 -11.635 -20.141 1.00 82.68 272 ALA A O 1
ATOM 1774 N N . GLU A 1 232 ? -32.319 -12.942 -18.348 1.00 65.62 273 GLU A N 1
ATOM 1775 C CA . GLU A 1 232 ? -33.641 -12.738 -17.764 1.00 65.82 273 GLU A CA 1
ATOM 1776 C C . GLU A 1 232 ? -33.778 -11.282 -17.365 1.00 68.19 273 GLU A C 1
ATOM 1777 O O . GLU A 1 232 ? -34.813 -10.648 -17.571 1.00 69.11 273 GLU A O 1
ATOM 1783 N N . VAL A 1 233 ? -32.701 -10.780 -16.777 1.00 65.18 274 VAL A N 1
ATOM 1784 C CA . VAL A 1 233 ? -32.578 -9.408 -16.316 1.00 62.60 274 VAL A CA 1
ATOM 1785 C C . VAL A 1 233 ? -32.698 -8.403 -17.459 1.00 66.63 274 VAL A C 1
ATOM 1786 O O . VAL A 1 233 ? -33.516 -7.491 -17.416 1.00 69.82 274 VAL A O 1
ATOM 1790 N N . VAL A 1 234 ? -31.872 -8.567 -18.480 1.00 63.75 275 VAL A N 1
ATOM 1791 C CA . VAL A 1 234 ? -31.902 -7.651 -19.597 1.00 62.87 275 VAL A CA 1
ATOM 1792 C C . VAL A 1 234 ? -33.313 -7.531 -20.157 1.00 69.87 275 VAL A C 1
ATOM 1793 O O . VAL A 1 234 ? -33.748 -6.443 -20.518 1.00 88.15 275 VAL A O 1
ATOM 1797 N N . GLU A 1 235 ? -34.048 -8.631 -20.210 1.00 62.83 276 GLU A N 1
ATOM 1798 C CA . GLU A 1 235 ? -35.398 -8.556 -20.764 1.00 74.03 276 GLU A CA 1
ATOM 1799 C C . GLU A 1 235 ? -36.312 -7.795 -19.808 1.00 73.73 276 GLU A C 1
ATOM 1800 O O . GLU A 1 235 ? -37.184 -7.039 -20.233 1.00 75.46 276 GLU A O 1
ATOM 1806 N N . PHE A 1 236 ? -36.100 -8.002 -18.513 1.00 69.04 277 PHE A N 1
ATOM 1807 C CA . PHE A 1 236 ? -36.861 -7.312 -17.471 1.00 64.84 277 PHE A CA 1
ATOM 1808 C C . PHE A 1 236 ? -36.777 -5.807 -17.578 1.00 67.71 277 PHE A C 1
ATOM 1809 O O . PHE A 1 236 ? -37.794 -5.118 -17.524 1.00 70.94 277 PHE A O 1
ATOM 1817 N N . LEU A 1 237 ? -35.551 -5.309 -17.720 1.00 62.45 278 LEU A N 1
ATOM 1818 C CA . LEU A 1 237 ? -35.287 -3.880 -17.760 1.00 58.13 278 LEU A CA 1
ATOM 1819 C C . LEU A 1 237 ? -35.890 -3.193 -18.992 1.00 66.37 278 LEU A C 1
ATOM 1820 O O . LEU A 1 237 ? -36.323 -2.040 -18.908 1.00 72.74 278 LEU A O 1
ATOM 1825 N N . CYS A 1 238 ? -35.913 -3.898 -20.125 1.00 55.52 279 CYS A N 1
ATOM 1826 C CA . CYS A 1 238 ? -36.499 -3.365 -21.358 1.00 54.50 279 CYS A CA 1
ATOM 1827 C C . CYS A 1 238 ? -38.016 -3.383 -21.296 1.00 60.80 279 CYS A C 1
ATOM 1828 O O . CYS A 1 238 ? -38.688 -3.622 -22.298 1.00 69.22 279 CYS A O 1
ATOM 1831 N N . HIS A 1 239 ? -38.539 -3.139 -20.101 1.00 67.53 280 HIS A N 1
ATOM 1832 C CA . HIS A 1 239 ? -39.972 -3.151 -19.833 1.00 81.24 280 HIS A CA 1
ATOM 1833 C C . HIS A 1 239 ? -40.295 -1.924 -18.995 1.00 73.57 280 HIS A C 1
ATOM 1834 O O . HIS A 1 239 ? -39.589 -1.632 -18.034 1.00 74.39 280 HIS A O 1
ATOM 1841 N N . PRO A 1 240 ? -41.365 -1.205 -19.356 1.00 60.04 281 PRO A N 1
ATOM 1842 C CA . PRO A 1 240 ? -41.826 -0.033 -18.617 1.00 59.46 281 PRO A CA 1
ATOM 1843 C C . PRO A 1 240 ? -41.928 -0.343 -17.137 1.00 68.36 281 PRO A C 1
ATOM 1844 O O . PRO A 1 240 ? -41.588 0.502 -16.297 1.00 77.21 281 PRO A O 1
ATOM 1848 N N . GLU A 1 241 ? -42.389 -1.550 -16.818 1.00 54.94 282 GLU A N 1
ATOM 1849 C CA . GLU A 1 241 ? -42.706 -1.895 -15.438 1.00 45.29 282 GLU A CA 1
ATOM 1850 C C . GLU A 1 241 ? -41.452 -2.019 -14.561 1.00 49.00 282 GLU A C 1
ATOM 1851 O O . GLU A 1 241 ? -41.522 -1.783 -13.350 1.00 55.82 282 GLU A O 1
ATOM 1857 N N . ALA A 1 242 ? -40.310 -2.377 -15.152 1.00 38.99 283 ALA A N 1
ATOM 1858 C CA . ALA A 1 242 ? -39.053 -2.373 -14.386 1.00 47.87 283 ALA A CA 1
ATOM 1859 C C . ALA A 1 242 ? -38.818 -1.010 -13.742 1.00 64.00 283 ALA A C 1
ATOM 1860 O O . ALA A 1 242 ? -38.351 -0.907 -12.605 1.00 59.19 283 ALA A O 1
ATOM 1862 N N . ALA A 1 243 ? -39.131 0.042 -14.490 1.00 70.64 284 ALA A N 1
ATOM 1863 C CA . ALA A 1 243 ? -39.021 1.389 -13.971 1.00 71.40 284 ALA A CA 1
ATOM 1864 C C . ALA A 1 243 ? -39.897 1.532 -12.721 1.00 63.15 284 ALA A C 1
ATOM 1865 O O . ALA A 1 243 ? -39.412 1.902 -11.640 1.00 46.18 284 ALA A O 1
ATOM 1867 N N . THR A 1 244 ? -41.189 1.238 -12.877 1.00 54.52 285 THR A N 1
ATOM 1868 C CA . THR A 1 244 ? -42.137 1.345 -11.766 1.00 52.65 285 THR A CA 1
ATOM 1869 C C . THR A 1 244 ? -41.610 0.608 -10.552 1.00 58.77 285 THR A C 1
ATOM 1870 O O . THR A 1 244 ? -41.500 1.197 -9.471 1.00 45.84 285 THR A O 1
ATOM 1874 N N . ALA A 1 245 ? -41.273 -0.674 -10.767 1.00 63.59 286 ALA A N 1
ATOM 1875 C CA . ALA A 1 245 ? -40.777 -1.589 -9.739 1.00 55.63 286 ALA A CA 1
ATOM 1876 C C . ALA A 1 245 ? -39.511 -1.132 -9.047 1.00 60.28 286 ALA A C 1
ATOM 1877 O O . ALA A 1 245 ? -39.394 -1.260 -7.826 1.00 65.07 286 ALA A O 1
ATOM 1879 N N . ILE A 1 246 ? -38.552 -0.622 -9.813 1.00 60.64 287 ILE A N 1
ATOM 1880 C CA . ILE A 1 246 ? -37.300 -0.178 -9.203 1.00 59.50 287 ILE A CA 1
ATOM 1881 C C . ILE A 1 246 ? -37.482 1.069 -8.359 1.00 58.56 287 ILE A C 1
ATOM 1882 O O . ILE A 1 246 ? -36.964 1.161 -7.253 1.00 58.37 287 ILE A O 1
ATOM 1887 N N . CYS A 1 247 ? -38.217 2.033 -8.895 1.00 58.26 288 CYS A N 1
ATOM 1888 C CA . CYS A 1 247 ? -38.383 3.303 -8.223 1.00 60.31 288 CYS A CA 1
ATOM 1889 C C . CYS A 1 247 ? -39.283 3.178 -7.012 1.00 63.61 288 CYS A C 1
ATOM 1890 O O . CYS A 1 247 ? -38.927 3.636 -5.913 1.00 69.00 288 CYS A O 1
ATOM 1893 N N . SER A 1 248 ? -40.436 2.541 -7.204 1.00 52.84 289 SER A N 1
ATOM 1894 C CA . SER A 1 248 ? -41.332 2.278 -6.078 1.00 49.63 289 SER A CA 1
ATOM 1895 C C . SER A 1 248 ? -40.577 1.622 -4.910 1.00 56.14 289 SER A C 1
ATOM 1896 O O . SER A 1 248 ? -40.734 2.033 -3.761 1.00 54.83 289 SER A O 1
ATOM 1899 N N . ALA A 1 249 ? -39.736 0.635 -5.220 1.00 49.03 290 ALA A N 1
ATOM 1900 C CA . ALA A 1 249 ? -38.953 -0.077 -4.213 1.00 44.65 290 ALA A CA 1
ATOM 1901 C C . ALA A 1 249 ? -38.216 0.841 -3.242 1.00 50.09 290 ALA A C 1
ATOM 1902 O O . ALA A 1 249 ? -38.151 0.554 -2.032 1.00 42.22 290 ALA A O 1
ATOM 1904 N N . PHE A 1 250 ? -37.679 1.950 -3.765 1.00 52.90 291 PHE A N 1
ATOM 1905 C CA . PHE A 1 250 ? -36.861 2.866 -2.957 1.00 40.72 291 PHE A CA 1
ATOM 1906 C C . PHE A 1 250 ? -37.651 3.858 -2.089 1.00 48.43 291 PHE A C 1
ATOM 1907 O O . PHE A 1 250 ? -37.063 4.610 -1.303 1.00 49.25 291 PHE A O 1
ATOM 1915 N N . TYR A 1 251 ? -38.976 3.831 -2.227 1.00 46.51 292 TYR A N 1
ATOM 1916 C CA . TYR A 1 251 ? -39.883 4.724 -1.511 1.00 48.59 292 TYR A CA 1
ATOM 1917 C C . TYR A 1 251 ? -39.785 4.705 0.017 1.00 49.57 292 TYR A C 1
ATOM 1918 O O . TYR A 1 251 ? -40.494 3.957 0.690 1.00 60.75 292 TYR A O 1
ATOM 1927 N N . GLN A 1 252 ? -38.948 5.570 0.574 1.00 32.10 293 GLN A N 1
ATOM 1928 C CA . GLN A 1 252 ? -38.719 5.537 2.009 1.00 33.60 293 GLN A CA 1
ATOM 1929 C C . GLN A 1 252 ? -39.939 5.479 2.918 1.00 39.27 293 GLN A C 1
ATOM 1930 O O . GLN A 1 252 ? -39.862 4.956 4.015 1.00 46.77 293 GLN A O 1
ATOM 1936 N N . SER A 1 253 ? -41.063 6.022 2.488 1.00 59.36 294 SER A N 1
ATOM 1937 C CA . SER A 1 253 ? -42.226 6.085 3.382 1.00 65.67 294 SER A CA 1
ATOM 1938 C C . SER A 1 253 ? -42.831 4.711 3.664 1.00 55.53 294 SER A C 1
ATOM 1939 O O . SER A 1 253 ? -43.638 4.566 4.567 1.00 61.29 294 SER A O 1
ATOM 1942 N N . PHE A 1 254 ? -42.430 3.705 2.900 1.00 50.63 295 PHE A N 1
ATOM 1943 C CA . PHE A 1 254 ? -42.761 2.305 3.225 1.00 46.91 295 PHE A CA 1
ATOM 1944 C C . PHE A 1 254 ? -42.416 1.913 4.692 1.00 48.22 295 PHE A C 1
ATOM 1945 O O . PHE A 1 254 ? -43.003 0.992 5.248 1.00 42.36 295 PHE A O 1
ATOM 1953 N N . ASN A 1 255 ? -41.478 2.630 5.312 1.00 35.66 296 ASN A N 1
ATOM 1954 C CA . ASN A 1 255 ? -41.033 2.340 6.668 1.00 39.92 296 ASN A CA 1
ATOM 1955 C C . ASN A 1 255 ? -41.975 2.893 7.735 1.00 48.75 296 ASN A C 1
ATOM 1956 O O . ASN A 1 255 ? -41.797 2.645 8.923 1.00 52.18 296 ASN A O 1
ATOM 1961 N N . VAL A 1 256 ? -42.973 3.656 7.325 1.00 39.55 297 VAL A N 1
ATOM 1962 C CA . VAL A 1 256 ? -43.779 4.363 8.308 1.00 47.38 297 VAL A CA 1
ATOM 1963 C C . VAL A 1 256 ? -44.662 3.468 9.192 1.00 50.84 297 VAL A C 1
ATOM 1964 O O . VAL A 1 256 ? -44.630 3.601 10.416 1.00 49.18 297 VAL A O 1
ATOM 1968 N N . PRO A 1 257 ? -45.443 2.550 8.591 1.00 57.73 298 PRO A N 1
ATOM 1969 C CA . PRO A 1 257 ? -46.198 1.615 9.454 1.00 56.80 298 PRO A CA 1
ATOM 1970 C C . PRO A 1 257 ? -45.279 0.836 10.423 1.00 57.99 298 PRO A C 1
ATOM 1971 O O . PRO A 1 257 ? -45.610 0.660 11.598 1.00 53.91 298 PRO A O 1
ATOM 1975 N N . ALA A 1 258 ? -44.126 0.383 9.940 1.00 52.91 299 ALA A N 1
ATOM 1976 C CA . ALA A 1 258 ? -43.153 -0.237 10.824 1.00 50.15 299 ALA A CA 1
ATOM 1977 C C . ALA A 1 258 ? -42.612 0.712 11.919 1.00 60.11 299 ALA A C 1
ATOM 1978 O O . ALA A 1 258 ? -42.502 0.312 13.077 1.00 74.08 299 ALA A O 1
ATOM 1980 N N . LEU A 1 259 ? -42.262 1.951 11.559 1.00 45.06 300 LEU A N 1
ATOM 1981 C CA . LEU A 1 259 ? -41.669 2.896 12.516 1.00 45.57 300 LEU A CA 1
ATOM 1982 C C . LEU A 1 259 ? -42.665 3.419 13.554 1.00 47.36 300 LEU A C 1
ATOM 1983 O O . LEU A 1 259 ? -42.277 3.878 14.629 1.00 41.01 300 LEU A O 1
ATOM 1988 N N . THR A 1 260 ? -43.953 3.345 13.245 1.00 36.33 301 THR A N 1
ATOM 1989 C CA . THR A 1 260 ? -44.949 3.889 14.147 1.00 33.50 301 THR A CA 1
ATOM 1990 C C . THR A 1 260 ? -44.804 3.439 15.602 1.00 49.40 301 THR A C 1
ATOM 1991 O O . THR A 1 260 ? -44.920 4.256 16.501 1.00 58.72 301 THR A O 1
ATOM 1995 N N . LEU A 1 261 ? -44.551 2.159 15.855 1.00 62.88 302 LEU A N 1
ATOM 1996 C CA . LEU A 1 261 ? -44.468 1.706 17.248 1.00 70.59 302 LEU A CA 1
ATOM 1997 C C . LEU A 1 261 ? -43.018 1.598 17.719 1.00 69.41 302 LEU A C 1
ATOM 1998 O O . LEU A 1 261 ? -42.725 1.589 18.920 1.00 71.07 302 LEU A O 1
ATOM 2003 N N . THR A 1 262 ? -42.110 1.552 16.756 1.00 59.18 303 THR A N 1
ATOM 2004 C CA . THR A 1 262 ? -40.703 1.372 17.057 1.00 56.57 303 THR A CA 1
ATOM 2005 C C . THR A 1 262 ? -39.841 2.624 17.075 1.00 64.77 303 THR A C 1
ATOM 2006 O O . THR A 1 262 ? -38.685 2.558 17.500 1.00 61.41 303 THR A O 1
ATOM 2010 N N . HIS A 1 263 ? -40.383 3.755 16.626 1.00 75.42 304 HIS A N 1
ATOM 2011 C CA . HIS A 1 263 ? -39.568 4.962 16.436 1.00 66.97 304 HIS A CA 1
ATOM 2012 C C . HIS A 1 263 ? -38.890 5.437 17.717 1.00 56.60 304 HIS A C 1
ATOM 2013 O O . HIS A 1 263 ? -37.763 5.944 17.671 1.00 48.63 304 HIS A O 1
ATOM 2020 N N . GLU A 1 264 ? -39.558 5.263 18.857 1.00 56.24 305 GLU A N 1
ATOM 2021 C CA . GLU A 1 264 ? -38.961 5.664 20.135 1.00 64.56 305 GLU A CA 1
ATOM 2022 C C . GLU A 1 264 ? -37.693 4.857 20.487 1.00 64.02 305 GLU A C 1
ATOM 2023 O O . GLU A 1 264 ? -36.704 5.409 20.975 1.00 52.57 305 GLU A O 1
ATOM 2029 N N . ARG A 1 265 ? -37.723 3.551 20.219 1.00 65.35 306 ARG A N 1
ATOM 2030 C CA . ARG A 1 265 ? -36.570 2.692 20.470 1.00 57.11 306 ARG A CA 1
ATOM 2031 C C . ARG A 1 265 ? -35.474 2.902 19.435 1.00 59.28 306 ARG A C 1
ATOM 2032 O O . ARG A 1 265 ? -34.297 2.723 19.724 1.00 57.29 306 ARG A O 1
ATOM 2040 N N . ILE A 1 266 ? -35.862 3.284 18.225 1.00 57.21 307 ILE A N 1
ATOM 2041 C CA . ILE A 1 266 ? -34.889 3.602 17.184 1.00 51.74 307 ILE A CA 1
ATOM 2042 C C . ILE A 1 266 ? -34.085 4.852 17.543 1.00 59.54 307 ILE A C 1
ATOM 2043 O O . ILE A 1 266 ? -32.892 4.960 17.211 1.00 51.37 307 ILE A O 1
ATOM 2048 N N . SER A 1 267 ? -34.756 5.773 18.240 1.00 71.08 308 SER A N 1
ATOM 2049 C CA . SER A 1 267 ? -34.147 7.001 18.745 1.00 73.22 308 SER A CA 1
ATOM 2050 C C . SER A 1 267 ? -33.177 6.671 19.873 1.00 70.59 308 SER A C 1
ATOM 2051 O O . SER A 1 267 ? -32.002 7.025 19.784 1.00 63.50 308 SER A O 1
ATOM 2054 N N . LYS A 1 268 ? -33.664 5.993 20.922 1.00 65.02 309 LYS A N 1
ATOM 2055 C CA . LYS A 1 268 ? -32.805 5.558 22.026 1.00 55.52 309 LYS A CA 1
ATOM 2056 C C . LYS A 1 268 ? -31.525 4.992 21.465 1.00 58.16 309 LYS A C 1
ATOM 2057 O O . LYS A 1 268 ? -30.482 5.078 22.084 1.00 66.71 309 LYS A O 1
ATOM 2063 N N . ALA A 1 269 ? -31.615 4.393 20.287 1.00 55.60 310 ALA A N 1
ATOM 2064 C CA . ALA A 1 269 ? -30.481 3.712 19.706 1.00 50.98 310 ALA A CA 1
ATOM 2065 C C . ALA A 1 269 ? -29.507 4.703 19.093 1.00 59.97 310 ALA A C 1
ATOM 2066 O O . ALA A 1 269 ? -28.303 4.622 19.340 1.00 51.71 310 ALA A O 1
ATOM 2068 N N . SER A 1 270 ? -29.998 5.641 18.285 1.00 70.67 311 SER A N 1
ATOM 2069 C CA . SER A 1 270 ? -29.060 6.615 17.738 1.00 67.01 311 SER A CA 1
ATOM 2070 C C . SER A 1 270 ? -28.463 7.433 18.886 1.00 66.64 311 SER A C 1
ATOM 2071 O O . SER A 1 270 ? -27.272 7.719 18.890 1.00 59.25 311 SER A O 1
ATOM 2074 N N . GLU A 1 271 ? -29.287 7.753 19.879 1.00 68.89 312 GLU A N 1
ATOM 2075 C CA . GLU A 1 271 ? -28.817 8.373 21.112 1.00 64.57 312 GLU A CA 1
ATOM 2076 C C . GLU A 1 271 ? -27.751 7.510 21.806 1.00 59.09 312 GLU A C 1
ATOM 2077 O O . GLU A 1 271 ? -26.568 7.846 21.815 1.00 61.70 312 GLU A O 1
ATOM 2083 N N . TYR A 1 272 ? -28.163 6.395 22.384 1.00 67.88 313 TYR A N 1
ATOM 2084 C CA . TYR A 1 272 ? -27.208 5.425 22.926 1.00 84.06 313 TYR A CA 1
ATOM 2085 C C . TYR A 1 272 ? -25.937 5.286 22.062 1.00 86.02 313 TYR A C 1
ATOM 2086 O O . TYR A 1 272 ? -24.855 4.987 22.565 1.00 86.21 313 TYR A O 1
ATOM 2095 N N . ASN A 1 273 ? -26.077 5.497 20.759 1.00 93.11 314 ASN A N 1
ATOM 2096 C CA . ASN A 1 273 ? -24.950 5.407 19.835 1.00 96.79 314 ASN A CA 1
ATOM 2097 C C . ASN A 1 273 ? -24.160 6.701 19.756 1.00 102.32 314 ASN A C 1
ATOM 2098 O O . ASN A 1 273 ? -22.934 6.675 19.717 1.00 99.65 314 ASN A O 1
ATOM 2103 N N . ALA A 1 274 ? -24.879 7.823 19.732 1.00 112.46 315 ALA A N 1
ATOM 2104 C CA . ALA A 1 274 ? -24.305 9.162 19.563 1.00 119.53 315 ALA A CA 1
ATOM 2105 C C . ALA A 1 274 ? -23.209 9.462 20.575 1.00 122.00 315 ALA A C 1
ATOM 2106 O O . ALA A 1 274 ? -22.331 10.295 20.328 1.00 113.72 315 ALA A O 1
ATOM 2108 N N . GLU A 1 275 ? -23.276 8.781 21.716 1.00 128.58 316 GLU A N 1
ATOM 2109 C CA . GLU A 1 275 ? -22.250 8.881 22.746 1.00 132.90 316 GLU A CA 1
ATOM 2110 C C . GLU A 1 275 ? -21.039 8.011 22.385 1.00 140.14 316 GLU A C 1
ATOM 2111 O O . GLU A 1 275 ? -20.322 7.526 23.260 1.00 137.81 316 GLU A O 1
ATOM 2117 N N . ARG A 1 276 ? -20.819 7.840 21.081 1.00 147.41 317 ARG A N 1
ATOM 2118 C CA . ARG A 1 276 ? -19.732 7.024 20.541 1.00 151.10 317 ARG A CA 1
ATOM 2119 C C . ARG A 1 276 ? -19.399 7.433 19.098 1.00 146.74 317 ARG A C 1
ATOM 2120 O O . ARG A 1 276 ? -18.480 6.882 18.497 1.00 146.40 317 ARG A O 1
ATOM 2128 N N . SER A 1 277 ? -20.151 8.393 18.555 1.00 143.03 318 SER A N 1
ATOM 2129 C CA . SER A 1 277 ? -20.110 8.742 17.125 1.00 137.06 318 SER A CA 1
ATOM 2130 C C . SER A 1 277 ? -19.168 7.882 16.288 1.00 137.64 318 SER A C 1
ATOM 2131 O O . SER A 1 277 ? -19.506 6.756 15.925 1.00 138.12 318 SER A O 1
ATOM 2134 N N . THR A 1 280 ? -22.962 8.725 12.405 1.00 101.63 321 THR A N 1
ATOM 2135 C CA . THR A 1 280 ? -23.109 7.299 12.123 1.00 93.07 321 THR A CA 1
ATOM 2136 C C . THR A 1 280 ? -24.482 7.002 11.524 1.00 84.95 321 THR A C 1
ATOM 2137 O O . THR A 1 280 ? -25.495 7.560 11.959 1.00 84.33 321 THR A O 1
ATOM 2141 N N . PRO A 1 281 ? -24.526 6.119 10.518 1.00 69.70 322 PRO A N 1
ATOM 2142 C CA . PRO A 1 281 ? -25.822 5.828 9.903 1.00 63.75 322 PRO A CA 1
ATOM 2143 C C . PRO A 1 281 ? -26.626 4.809 10.721 1.00 65.49 322 PRO A C 1
ATOM 2144 O O . PRO A 1 281 ? -26.111 4.210 11.666 1.00 70.17 322 PRO A O 1
ATOM 2148 N N . ASN A 1 282 ? -27.875 4.613 10.314 1.00 54.98 323 ASN A N 1
ATOM 2149 C CA . ASN A 1 282 ? -28.931 4.066 11.149 1.00 45.39 323 ASN A CA 1
ATOM 2150 C C . ASN A 1 282 ? -29.634 2.980 10.380 1.00 54.31 323 ASN A C 1
ATOM 2151 O O . ASN A 1 282 ? -30.143 2.036 10.957 1.00 51.60 323 ASN A O 1
ATOM 2156 N N . ALA A 1 283 ? -29.662 3.145 9.062 1.00 58.77 324 ALA A N 1
ATOM 2157 C CA . ALA A 1 283 ? -30.548 2.399 8.189 1.00 63.43 324 ALA A CA 1
ATOM 2158 C C . ALA A 1 283 ? -29.828 1.952 6.924 1.00 62.56 324 ALA A C 1
ATOM 2159 O O . ALA A 1 283 ? -28.910 2.614 6.469 1.00 72.52 324 ALA A O 1
ATOM 2161 N N . CYS A 1 284 ? -30.250 0.841 6.337 1.00 43.29 325 CYS A N 1
ATOM 2162 C CA . CYS A 1 284 ? -29.763 0.504 5.003 1.00 47.49 325 CYS A CA 1
ATOM 2163 C C . CYS A 1 284 ? -30.851 -0.181 4.183 1.00 50.85 325 CYS A C 1
ATOM 2164 O O . CYS A 1 284 ? -31.939 -0.438 4.700 1.00 53.99 325 CYS A O 1
ATOM 2167 N N . ILE A 1 285 ? -30.579 -0.426 2.902 1.00 43.67 326 ILE A N 1
ATOM 2168 C CA . ILE A 1 285 ? -31.594 -0.969 2.014 1.00 48.75 326 ILE A CA 1
ATOM 2169 C C . ILE A 1 285 ? -31.190 -2.302 1.388 1.00 61.02 326 ILE A C 1
ATOM 2170 O O . ILE A 1 285 ? -30.025 -2.522 1.073 1.00 68.42 326 ILE A O 1
ATOM 2175 N N . ASN A 1 286 ? -32.168 -3.186 1.216 1.00 58.04 327 ASN A N 1
ATOM 2176 C CA . ASN A 1 286 ? -31.953 -4.480 0.587 1.00 52.11 327 ASN A CA 1
ATOM 2177 C C . ASN A 1 286 ? -33.209 -4.872 -0.152 1.00 55.43 327 ASN A C 1
ATOM 2178 O O . ASN A 1 286 ? -34.271 -5.018 0.445 1.00 45.56 327 ASN A O 1
ATOM 2183 N N . ILE A 1 287 ? -33.073 -5.051 -1.456 1.00 54.13 328 ILE A N 1
ATOM 2184 C CA . ILE A 1 287 ? -34.218 -5.158 -2.324 1.00 53.77 328 ILE A CA 1
ATOM 2185 C C . ILE A 1 287 ? -34.064 -6.348 -3.231 1.00 54.01 328 ILE A C 1
ATOM 2186 O O . ILE A 1 287 ? -32.973 -6.624 -3.723 1.00 51.85 328 ILE A O 1
ATOM 2191 N N . SER A 1 288 ? -35.168 -7.052 -3.451 1.00 51.73 329 SER A N 1
ATOM 2192 C CA . SER A 1 288 ? -35.196 -8.153 -4.400 1.00 37.89 329 SER A CA 1
ATOM 2193 C C . SER A 1 288 ? -36.353 -7.896 -5.345 1.00 38.70 329 SER A C 1
ATOM 2194 O O . SER A 1 288 ? -37.478 -7.657 -4.909 1.00 35.78 329 SER A O 1
ATOM 2197 N N . ILE A 1 289 ? -36.088 -7.928 -6.643 1.00 29.53 330 ILE A N 1
ATOM 2198 C CA . ILE A 1 289 ? -37.179 -7.865 -7.599 1.00 38.91 330 ILE A CA 1
ATOM 2199 C C . ILE A 1 289 ? -37.096 -9.069 -8.501 1.00 47.61 330 ILE A C 1
ATOM 2200 O O . ILE A 1 289 ? -35.997 -9.481 -8.894 1.00 56.34 330 ILE A O 1
ATOM 2205 N N . SER A 1 290 ? -38.250 -9.658 -8.804 1.00 48.96 331 SER A N 1
ATOM 2206 C CA . SER A 1 290 ? -38.273 -10.857 -9.637 1.00 55.25 331 SER A CA 1
ATOM 2207 C C . SER A 1 290 ? -39.387 -10.805 -10.659 1.00 51.21 331 SER A C 1
ATOM 2208 O O . SER A 1 290 ? -40.501 -10.354 -10.383 1.00 47.68 331 SER A O 1
ATOM 2211 N N . GLN A 1 291 ? -39.073 -11.284 -11.851 1.00 52.76 332 GLN A N 1
ATOM 2212 C CA . GLN A 1 291 ? -40.091 -11.515 -12.856 1.00 54.93 332 GLN A CA 1
ATOM 2213 C C . GLN A 1 291 ? -40.244 -13.012 -13.088 1.00 59.06 332 GLN A C 1
ATOM 2214 O O . GLN A 1 291 ? -39.327 -13.654 -13.608 1.00 55.78 332 GLN A O 1
ATOM 2220 N N . SER A 1 292 ? -41.396 -13.555 -12.687 1.00 56.27 333 SER A N 1
ATOM 2221 C CA . SER A 1 292 ? -41.737 -14.954 -12.923 1.00 56.05 333 SER A CA 1
ATOM 2222 C C . SER A 1 292 ? -41.607 -15.295 -14.402 1.00 57.68 333 SER A C 1
ATOM 2223 O O . SER A 1 292 ? -41.722 -14.410 -15.249 1.00 58.43 333 SER A O 1
ATOM 2226 N N . SER A 1 293 ? -41.365 -16.565 -14.723 1.00 53.13 334 SER A N 1
ATOM 2227 C CA . SER A 1 293 ? -41.266 -16.935 -16.128 1.00 58.86 334 SER A CA 1
ATOM 2228 C C . SER A 1 293 ? -42.573 -16.638 -16.865 1.00 69.63 334 SER A C 1
ATOM 2229 O O . SER A 1 293 ? -42.581 -16.519 -18.094 1.00 86.12 334 SER A O 1
ATOM 2232 N N . ASP A 1 294 ? -43.674 -16.508 -16.124 1.00 58.35 335 ASP A N 1
ATOM 2233 C CA . ASP A 1 294 ? -44.955 -16.179 -16.749 1.00 76.07 335 ASP A CA 1
ATOM 2234 C C . ASP A 1 294 ? -45.175 -14.667 -16.888 1.00 82.81 335 ASP A C 1
ATOM 2235 O O . ASP A 1 294 ? -46.263 -14.214 -17.244 1.00 84.51 335 ASP A O 1
ATOM 2240 N N . GLY A 1 295 ? -44.139 -13.889 -16.601 1.00 75.89 336 GLY A N 1
ATOM 2241 C CA . GLY A 1 295 ? -44.198 -12.460 -16.806 1.00 66.05 336 GLY A CA 1
ATOM 2242 C C . GLY A 1 295 ? -44.370 -11.620 -15.555 1.00 61.19 336 GLY A C 1
ATOM 2243 O O . GLY A 1 295 ? -44.100 -10.422 -15.607 1.00 65.28 336 GLY A O 1
ATOM 2244 N N . ASN A 1 296 ? -44.798 -12.225 -14.444 1.00 53.59 337 ASN A N 1
ATOM 2245 C CA . ASN A 1 296 ? -45.173 -11.471 -13.234 1.00 49.75 337 ASN A CA 1
ATOM 2246 C C . ASN A 1 296 ? -44.041 -10.801 -12.468 1.00 59.09 337 ASN A C 1
ATOM 2247 O O . ASN A 1 296 ? -43.056 -11.440 -12.085 1.00 49.67 337 ASN A O 1
ATOM 2252 N N . ILE A 1 297 ? -44.209 -9.509 -12.202 1.00 62.53 338 ILE A N 1
ATOM 2253 C CA . ILE A 1 297 ? -43.224 -8.794 -11.414 1.00 53.64 338 ILE A CA 1
ATOM 2254 C C . ILE A 1 297 ? -43.598 -8.759 -9.934 1.00 51.23 338 ILE A C 1
ATOM 2255 O O . ILE A 1 297 ? -44.731 -8.442 -9.569 1.00 55.84 338 ILE A O 1
ATOM 2260 N N . TYR A 1 298 ? -42.634 -9.085 -9.082 1.00 50.01 339 TYR A N 1
ATOM 2261 C CA . TYR A 1 298 ? -42.813 -8.946 -7.644 1.00 40.99 339 TYR A CA 1
ATOM 2262 C C . TYR A 1 298 ? -41.659 -8.157 -7.052 1.00 44.31 339 TYR A C 1
ATOM 2263 O O . TYR A 1 298 ? -40.497 -8.364 -7.423 1.00 47.76 339 TYR A O 1
ATOM 2272 N N . VAL A 1 299 ? -41.985 -7.263 -6.125 1.00 40.98 340 VAL A N 1
ATOM 2273 C CA . VAL A 1 299 ? -40.973 -6.481 -5.424 1.00 50.06 340 VAL A CA 1
ATOM 2274 C C . VAL A 1 299 ? -41.031 -6.848 -3.944 1.00 53.66 340 VAL A C 1
ATOM 2275 O O . VAL A 1 299 ? -42.087 -6.793 -3.319 1.00 62.15 340 VAL A O 1
ATOM 2279 N N . THR A 1 300 ? -39.903 -7.266 -3.395 1.00 53.54 341 THR A N 1
ATOM 2280 C CA . THR A 1 300 ? -39.768 -7.324 -1.951 1.00 49.96 341 THR A CA 1
ATOM 2281 C C . THR A 1 300 ? -38.692 -6.342 -1.485 1.00 50.25 341 THR A C 1
ATOM 2282 O O . THR A 1 300 ? -37.512 -6.417 -1.863 1.00 39.46 341 THR A O 1
ATOM 2286 N N . SER A 1 301 ? -39.127 -5.400 -0.668 1.00 46.69 342 SER A N 1
ATOM 2287 C CA . SER A 1 301 ? -38.281 -4.288 -0.308 1.00 43.33 342 SER A CA 1
ATOM 2288 C C . SER A 1 301 ? -37.984 -4.279 1.192 1.00 38.94 342 SER A C 1
ATOM 2289 O O . SER A 1 301 ? -38.904 -4.318 2.018 1.00 42.66 342 SER A O 1
ATOM 2292 N N . HIS A 1 302 ? -36.696 -4.217 1.527 1.00 25.99 343 HIS A N 1
ATOM 2293 C CA . HIS A 1 302 ? -36.229 -4.258 2.912 1.00 37.34 343 HIS A CA 1
ATOM 2294 C C . HIS A 1 302 ? -35.443 -3.022 3.337 1.00 43.51 343 HIS A C 1
ATOM 2295 O O . HIS A 1 302 ? -34.576 -2.534 2.612 1.00 42.67 343 HIS A O 1
ATOM 2302 N N . THR A 1 303 ? -35.723 -2.560 4.546 1.00 42.35 344 THR A N 1
ATOM 2303 C CA . THR A 1 303 ? -34.974 -1.479 5.150 1.00 47.79 344 THR A CA 1
ATOM 2304 C C . THR A 1 303 ? -34.565 -1.894 6.547 1.00 48.77 344 THR A C 1
ATOM 2305 O O . THR A 1 303 ? -35.398 -1.950 7.448 1.00 55.03 344 THR A O 1
ATOM 2309 N N . GLY A 1 304 ? -33.285 -2.194 6.719 1.00 41.68 345 GLY A N 1
ATOM 2310 C CA . GLY A 1 304 ? -32.730 -2.506 8.025 1.00 47.73 345 GLY A CA 1
ATOM 2311 C C . GLY A 1 304 ? -32.389 -1.270 8.853 1.00 48.99 345 GLY A C 1
ATOM 2312 O O . GLY A 1 304 ? -31.898 -0.270 8.316 1.00 47.05 345 GLY A O 1
ATOM 2313 N N . VAL A 1 305 ? -32.611 -1.354 10.163 1.00 36.30 346 VAL A N 1
ATOM 2314 C CA . VAL A 1 305 ? -32.576 -0.188 11.032 1.00 45.03 346 VAL A CA 1
ATOM 2315 C C . VAL A 1 305 ? -32.138 -0.546 12.440 1.00 51.16 346 VAL A C 1
ATOM 2316 O O . VAL A 1 305 ? -32.664 -1.486 13.017 1.00 69.82 346 VAL A O 1
ATOM 2320 N N . LEU A 1 306 ? -31.215 0.216 13.022 1.00 40.51 347 LEU A N 1
ATOM 2321 C CA . LEU A 1 306 ? -30.765 -0.094 14.377 1.00 42.58 347 LEU A CA 1
ATOM 2322 C C . LEU A 1 306 ? -31.807 0.316 15.415 1.00 48.08 347 LEU A C 1
ATOM 2323 O O . LEU A 1 306 ? -32.389 1.394 15.345 1.00 52.09 347 LEU A O 1
ATOM 2328 N N . ILE A 1 307 ? -32.029 -0.564 16.382 1.00 48.73 348 ILE A N 1
ATOM 2329 C CA . ILE A 1 307 ? -33.127 -0.421 17.322 1.00 53.67 348 ILE A CA 1
ATOM 2330 C C . ILE A 1 307 ? -32.711 -0.918 18.707 1.00 58.75 348 ILE A C 1
ATOM 2331 O O . ILE A 1 307 ? -31.937 -1.856 18.831 1.00 69.41 348 ILE A O 1
ATOM 2336 N N . MET A 1 308 ? -33.196 -0.279 19.759 1.00 52.56 349 MET A N 1
ATOM 2337 C CA . MET A 1 308 ? -32.940 -0.803 21.091 1.00 45.75 349 MET A CA 1
ATOM 2338 C C . MET A 1 308 ? -33.987 -1.853 21.418 1.00 45.23 349 MET A C 1
ATOM 2339 O O . MET A 1 308 ? -35.147 -1.719 21.038 1.00 53.31 349 MET A O 1
ATOM 2344 N N . ALA A 1 309 ? -33.574 -2.901 22.117 1.00 46.14 350 ALA A N 1
ATOM 2345 C CA . ALA A 1 309 ? -34.512 -3.898 22.618 1.00 47.30 350 ALA A CA 1
ATOM 2346 C C . ALA A 1 309 ? -35.417 -3.255 23.650 1.00 49.85 350 ALA A C 1
ATOM 2347 O O . ALA A 1 309 ? -35.109 -2.191 24.172 1.00 56.78 350 ALA A O 1
ATOM 2349 N N . PRO A 1 310 ? -36.549 -3.895 23.935 1.00 49.82 351 PRO A N 1
ATOM 2350 C CA . PRO A 1 310 ? -37.483 -3.461 24.977 1.00 48.04 351 PRO A CA 1
ATOM 2351 C C . PRO A 1 310 ? -36.856 -3.360 26.348 1.00 55.31 351 PRO A C 1
ATOM 2352 O O . PRO A 1 310 ? -35.710 -3.760 26.539 1.00 58.12 351 PRO A O 1
ATOM 2356 N N . GLU A 1 311 ? -37.608 -2.814 27.294 1.00 70.65 352 GLU A N 1
ATOM 2357 C CA . GLU A 1 311 ? -37.067 -2.503 28.612 1.00 84.87 352 GLU A CA 1
ATOM 2358 C C . GLU A 1 311 ? -36.461 -3.711 29.324 1.00 83.42 352 GLU A C 1
ATOM 2359 O O . GLU A 1 311 ? -35.528 -3.557 30.114 1.00 77.96 352 GLU A O 1
ATOM 2365 N N . ASP A 1 312 ? -36.993 -4.904 29.054 1.00 83.39 353 ASP A N 1
ATOM 2366 C CA . ASP A 1 312 ? -36.553 -6.105 29.768 1.00 85.16 353 ASP A CA 1
ATOM 2367 C C . ASP A 1 312 ? -35.103 -6.514 29.482 1.00 87.54 353 ASP A C 1
ATOM 2368 O O . ASP A 1 312 ? -34.458 -7.131 30.325 1.00 99.68 353 ASP A O 1
ATOM 2373 N N . ARG A 1 313 ? -34.583 -6.155 28.316 1.00 85.92 354 ARG A N 1
ATOM 2374 C CA . ARG A 1 313 ? -33.182 -6.419 27.996 1.00 92.19 354 ARG A CA 1
ATOM 2375 C C . ARG A 1 313 ? -32.467 -5.094 27.748 1.00 90.69 354 ARG A C 1
ATOM 2376 O O . ARG A 1 313 ? -32.197 -4.745 26.599 1.00 80.92 354 ARG A O 1
ATOM 2384 N N . PRO A 1 314 ? -32.171 -4.332 28.812 1.00 101.38 355 PRO A N 1
ATOM 2385 C CA . PRO A 1 314 ? -31.568 -3.031 28.493 1.00 104.69 355 PRO A CA 1
ATOM 2386 C C . PRO A 1 314 ? -30.174 -3.173 27.889 1.00 98.97 355 PRO A C 1
ATOM 2387 O O . PRO A 1 314 ? -29.555 -4.241 27.990 1.00 97.21 355 PRO A O 1
ATOM 2391 N N . ASN A 1 315 ? -29.712 -2.100 27.252 1.00 92.17 356 ASN A N 1
ATOM 2392 C CA . ASN A 1 315 ? -28.365 -2.027 26.700 1.00 96.60 356 ASN A CA 1
ATOM 2393 C C . ASN A 1 315 ? -28.086 -2.945 25.523 1.00 103.13 356 ASN A C 1
ATOM 2394 O O . ASN A 1 315 ? -26.933 -3.128 25.139 1.00 115.09 356 ASN A O 1
ATOM 2399 N N . GLU A 1 316 ? -29.138 -3.521 24.952 1.00 89.91 357 GLU A N 1
ATOM 2400 C CA . GLU A 1 316 ? -28.985 -4.355 23.767 1.00 67.87 357 GLU A CA 1
ATOM 2401 C C . GLU A 1 316 ? -29.534 -3.678 22.519 1.00 60.78 357 GLU A C 1
ATOM 2402 O O . GLU A 1 316 ? -30.667 -3.194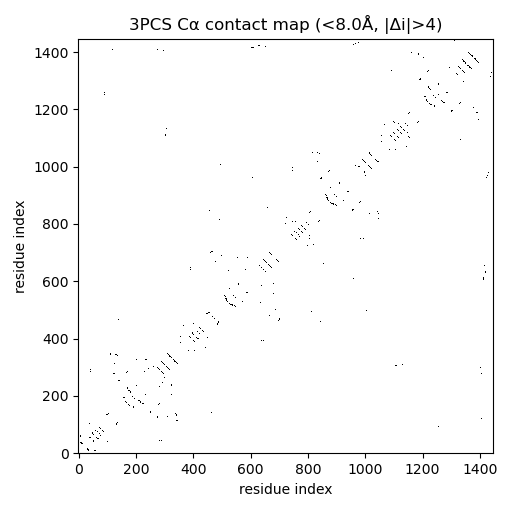 22.500 1.00 71.11 357 GLU A O 1
ATOM 2408 N N . MET A 1 317 ? -28.708 -3.638 21.482 1.00 47.22 358 MET A N 1
ATOM 2409 C CA . MET A 1 317 ? -29.095 -3.045 20.213 1.00 53.23 358 MET A CA 1
ATOM 2410 C C . MET A 1 317 ? -29.129 -4.076 19.075 1.00 62.17 358 MET A C 1
ATOM 2411 O O . MET A 1 317 ? -28.173 -4.828 18.862 1.00 60.02 358 MET A O 1
ATOM 2416 N N . GLY A 1 318 ? -30.242 -4.102 18.350 1.00 64.57 359 GLY A N 1
ATOM 2417 C CA . GLY A 1 318 ? -30.448 -5.068 17.289 1.00 63.73 359 GLY A CA 1
ATOM 2418 C C . GLY A 1 318 ? -30.881 -4.386 16.015 1.00 50.93 359 GLY A C 1
ATOM 2419 O O . GLY A 1 318 ? -30.565 -3.237 15.805 1.00 51.34 359 GLY A O 1
ATOM 2420 N N . MET A 1 319 ? -31.616 -5.094 15.169 1.00 48.13 360 MET A N 1
ATOM 2421 C CA . MET A 1 319 ? -32.068 -4.521 13.917 1.00 38.21 360 MET A CA 1
ATOM 2422 C C . MET A 1 319 ? -33.535 -4.805 13.639 1.00 38.94 360 MET A C 1
ATOM 2423 O O . MET A 1 319 ? -33.960 -5.949 13.596 1.00 55.05 360 MET A O 1
ATOM 2428 N N . LEU A 1 320 ? -34.302 -3.739 13.462 1.00 42.58 361 LEU A N 1
ATOM 2429 C CA . LEU A 1 320 ? -35.649 -3.820 12.909 1.00 43.47 361 LEU A CA 1
ATOM 2430 C C . LEU A 1 320 ? -35.482 -4.024 11.416 1.00 44.25 361 LEU A C 1
ATOM 2431 O O . LEU A 1 320 ? -34.662 -3.374 10.793 1.00 51.67 361 LEU A O 1
ATOM 2436 N N . THR A 1 321 ? -36.241 -4.936 10.836 1.00 44.20 362 THR A N 1
ATOM 2437 C CA . THR A 1 321 ? -36.089 -5.251 9.424 1.00 40.70 362 THR A CA 1
ATOM 2438 C C . THR A 1 321 ? -37.455 -5.105 8.811 1.00 48.64 362 THR A C 1
ATOM 2439 O O . THR A 1 321 ? -38.343 -5.902 9.101 1.00 51.91 362 THR A O 1
ATOM 2443 N N . ASN A 1 322 ? -37.646 -4.097 7.970 1.00 44.71 363 ASN A N 1
ATOM 2444 C CA . ASN A 1 322 ? -38.973 -3.854 7.445 1.00 44.78 363 ASN A CA 1
ATOM 2445 C C . ASN A 1 322 ? -39.108 -4.426 6.062 1.00 49.89 363 ASN A C 1
ATOM 2446 O O . ASN A 1 322 ? -38.254 -4.188 5.209 1.00 60.10 363 ASN A O 1
ATOM 2451 N N . ARG A 1 323 ? -40.175 -5.193 5.842 1.00 40.11 364 ARG A N 1
ATOM 2452 C CA . ARG A 1 323 ? -40.444 -5.726 4.516 1.00 32.85 364 ARG A CA 1
ATOM 2453 C C . ARG A 1 323 ? -41.652 -5.059 3.904 1.00 40.14 364 ARG A C 1
ATOM 2454 O O . ARG A 1 323 ? -42.669 -4.835 4.570 1.00 46.39 364 ARG A O 1
ATOM 2462 N N . THR A 1 324 ? -41.522 -4.745 2.622 1.00 31.64 365 THR A N 1
ATOM 2463 C CA . THR A 1 324 ? -42.623 -4.223 1.839 1.00 31.07 365 THR A CA 1
ATOM 2464 C C . THR A 1 324 ? -42.746 -5.076 0.562 1.00 29.85 365 THR A C 1
ATOM 2465 O O . THR A 1 324 ? -41.768 -5.259 -0.163 1.00 28.32 365 THR A O 1
ATOM 2469 N N . SER A 1 325 ? -43.931 -5.618 0.299 1.00 33.30 366 SER A N 1
ATOM 2470 C CA . SER A 1 325 ? -44.077 -6.629 -0.767 1.00 39.69 366 SER A CA 1
ATOM 2471 C C . SER A 1 325 ? -45.252 -6.337 -1.677 1.00 42.22 366 SER A C 1
ATOM 2472 O O . SER A 1 325 ? -46.340 -5.975 -1.216 1.00 46.50 366 SER A O 1
ATOM 2475 N N . TYR A 1 326 ? -45.043 -6.477 -2.979 1.00 40.54 367 TYR A N 1
ATOM 2476 C CA . TYR A 1 326 ? -46.111 -6.154 -3.917 1.00 38.07 367 TYR A CA 1
ATOM 2477 C C . TYR A 1 326 ? -45.830 -6.613 -5.335 1.00 41.24 367 TYR A C 1
ATOM 2478 O O . TYR A 1 326 ? -44.680 -6.674 -5.773 1.00 43.96 367 TYR A O 1
ATOM 2487 N N . GLU A 1 327 ? -46.897 -6.961 -6.042 1.00 40.30 368 GLU A N 1
ATOM 2488 C CA . GLU A 1 327 ? -46.793 -7.217 -7.467 1.00 46.04 368 GLU A CA 1
ATOM 2489 C C . GLU A 1 327 ? -46.861 -5.876 -8.142 1.00 56.62 368 GLU A C 1
ATOM 2490 O O . GLU A 1 327 ? -47.579 -4.986 -7.682 1.00 55.02 368 GLU A O 1
ATOM 2496 N N . VAL A 1 328 ? -46.103 -5.736 -9.223 1.00 55.27 369 VAL A N 1
ATOM 2497 C CA . VAL A 1 328 ? -46.229 -4.605 -10.125 1.00 50.38 369 VAL A CA 1
ATOM 2498 C C . VAL A 1 328 ? -46.874 -5.121 -11.398 1.00 52.89 369 VAL A C 1
ATOM 2499 O O . VAL A 1 328 ? -46.191 -5.645 -12.272 1.00 57.34 369 VAL A O 1
ATOM 2503 N N . PRO A 1 329 ? -48.206 -4.991 -11.492 1.00 53.39 370 PRO A N 1
ATOM 2504 C CA . PRO A 1 329 ? -49.036 -5.486 -12.602 1.00 43.13 370 PRO A CA 1
ATOM 2505 C C . PRO A 1 329 ? -48.626 -4.934 -13.950 1.00 55.02 370 PRO A C 1
ATOM 2506 O O . PRO A 1 329 ? -48.529 -3.724 -14.107 1.00 64.86 370 PRO A O 1
ATOM 2510 N N . GLN A 1 330 ? -48.402 -5.814 -14.918 1.00 74.75 371 GLN A N 1
ATOM 2511 C CA . GLN A 1 330 ? -48.122 -5.392 -16.286 1.00 84.61 371 GLN A CA 1
ATOM 2512 C C . GLN A 1 330 ? -49.109 -4.304 -16.718 1.00 76.44 371 GLN A C 1
ATOM 2513 O O . GLN A 1 330 ? -50.320 -4.492 -16.654 1.00 67.37 371 GLN A O 1
ATOM 2519 N N . GLY A 1 331 ? -48.583 -3.157 -17.138 1.00 74.36 372 GLY A N 1
ATOM 2520 C CA . GLY A 1 331 ? -49.422 -2.057 -17.576 1.00 71.16 372 GLY A CA 1
ATOM 2521 C C . GLY A 1 331 ? -49.470 -0.905 -16.593 1.00 73.81 372 GLY A C 1
ATOM 2522 O O . GLY A 1 331 ? -50.397 -0.106 -16.608 1.00 78.91 372 GLY A O 1
ATOM 2523 N N . VAL A 1 332 ? -48.468 -0.826 -15.726 1.00 72.34 373 VAL A N 1
ATOM 2524 C CA . VAL A 1 332 ? -48.351 0.283 -14.786 1.00 66.03 373 VAL A CA 1
ATOM 2525 C C . VAL A 1 332 ? -47.025 1.022 -14.978 1.00 67.61 373 VAL A C 1
ATOM 2526 O O . VAL A 1 332 ? -45.968 0.540 -14.563 1.00 42.17 373 VAL A O 1
ATOM 2530 N N . LYS A 1 333 ? -47.080 2.190 -15.615 1.00 78.13 374 LYS A N 1
ATOM 2531 C CA . LYS A 1 333 ? -45.875 2.978 -15.851 1.00 74.12 374 LYS A CA 1
ATOM 2532 C C . LYS A 1 333 ? -45.450 3.696 -14.563 1.00 66.38 374 LYS A C 1
ATOM 2533 O O . LYS A 1 333 ? -46.242 3.815 -13.629 1.00 68.15 374 LYS A O 1
ATOM 2539 N N . CYS A 1 334 ? -44.197 4.141 -14.497 1.00 56.61 375 CYS A N 1
ATOM 2540 C CA . CYS A 1 334 ? -43.687 4.824 -13.304 1.00 57.33 375 CYS A CA 1
ATOM 2541 C C . CYS A 1 334 ? -44.243 6.263 -13.268 1.00 69.13 375 CYS A C 1
ATOM 2542 O O . CYS A 1 334 ? -43.611 7.221 -13.743 1.00 64.52 375 CYS A O 1
ATOM 2545 N N . ILE A 1 335 ? -45.449 6.396 -12.723 1.00 68.08 376 ILE A N 1
ATOM 2546 C CA . ILE A 1 335 ? -46.168 7.656 -12.725 1.00 57.87 376 ILE A CA 1
ATOM 2547 C C . ILE A 1 335 ? -47.073 7.740 -11.495 1.00 60.48 376 ILE A C 1
ATOM 2548 O O . ILE A 1 335 ? -48.076 7.049 -11.415 1.00 55.43 376 ILE A O 1
ATOM 2553 N N . ILE A 1 336 ? -46.726 8.610 -10.552 1.00 66.23 377 ILE A N 1
ATOM 2554 C CA . ILE A 1 336 ? -47.432 8.684 -9.268 1.00 71.41 377 ILE A CA 1
ATOM 2555 C C . ILE A 1 336 ? -48.956 8.401 -9.294 1.00 71.05 377 ILE A C 1
ATOM 2556 O O . ILE A 1 336 ? -49.410 7.386 -8.762 1.00 49.57 377 ILE A O 1
ATOM 2561 N N . ASP A 1 337 ? -49.759 9.280 -9.889 1.00 84.37 378 ASP A N 1
ATOM 2562 C CA . ASP A 1 337 ? -51.212 9.072 -9.798 1.00 91.21 378 ASP A CA 1
ATOM 2563 C C . ASP A 1 337 ? -51.637 7.678 -10.295 1.00 82.00 378 ASP A C 1
ATOM 2564 O O . ASP A 1 337 ? -52.756 7.223 -10.057 1.00 89.98 378 ASP A O 1
ATOM 2569 N N . GLU A 1 338 ? -50.718 7.003 -10.969 1.00 67.06 379 GLU A N 1
ATOM 2570 C CA . GLU A 1 338 ? -50.984 5.698 -11.576 1.00 75.32 379 GLU A CA 1
ATOM 2571 C C . GLU A 1 338 ? -50.599 4.586 -10.602 1.00 71.87 379 GLU A C 1
ATOM 2572 O O . GLU A 1 338 ? -51.430 3.760 -10.225 1.00 81.18 379 GLU A O 1
ATOM 2578 N N . MET A 1 339 ? -49.319 4.584 -10.220 1.00 53.61 380 MET A N 1
ATOM 2579 C CA . MET A 1 339 ? -48.765 3.758 -9.148 1.00 46.89 380 MET A CA 1
ATOM 2580 C C . MET A 1 339 ? -49.641 3.742 -7.903 1.00 62.81 380 MET A C 1
ATOM 2581 O O . MET A 1 339 ? -49.731 2.736 -7.211 1.00 71.40 380 MET A O 1
ATOM 2586 N N . VAL A 1 340 ? -50.286 4.865 -7.622 1.00 70.56 381 VAL A N 1
ATOM 2587 C CA . VAL A 1 340 ? -51.106 4.989 -6.432 1.00 63.81 381 VAL A CA 1
ATOM 2588 C C . VAL A 1 340 ? -52.327 4.065 -6.486 1.00 57.47 381 VAL A C 1
ATOM 2589 O O . VAL A 1 340 ? -52.643 3.397 -5.495 1.00 64.56 381 VAL A O 1
ATOM 2593 N N . SER A 1 341 ? -53.001 3.995 -7.631 1.00 48.37 382 SER A N 1
ATOM 2594 C CA . SER A 1 341 ? -54.198 3.145 -7.724 1.00 70.79 382 SER A CA 1
ATOM 2595 C C . SER A 1 341 ? -53.910 1.690 -8.162 1.00 74.07 382 SER A C 1
ATOM 2596 O O . SER A 1 341 ? -54.762 0.810 -7.996 1.00 76.55 382 SER A O 1
ATOM 2599 N N . ALA A 1 342 ? -52.708 1.443 -8.686 1.00 64.69 383 ALA A N 1
ATOM 2600 C CA . ALA A 1 342 ? -52.292 0.089 -9.082 1.00 62.92 383 ALA A CA 1
ATOM 2601 C C . ALA A 1 342 ? -51.550 -0.745 -8.015 1.00 59.46 383 ALA A C 1
ATOM 2602 O O . ALA A 1 342 ? -51.845 -1.915 -7.837 1.00 62.04 383 ALA A O 1
ATOM 2604 N N . LEU A 1 343 ? -50.589 -0.154 -7.314 1.00 52.72 384 LEU A N 1
ATOM 2605 C CA . LEU A 1 343 ? -49.769 -0.922 -6.386 1.00 47.72 384 LEU A CA 1
ATOM 2606 C C . LEU A 1 343 ? -50.456 -1.154 -5.054 1.00 64.16 384 LEU A C 1
ATOM 2607 O O . LEU A 1 343 ? -51.112 -0.264 -4.518 1.00 73.27 384 LEU A O 1
ATOM 2612 N N . GLN A 1 344 ? -50.288 -2.355 -4.512 1.00 65.65 385 GLN A N 1
ATOM 2613 C CA . GLN A 1 344 ? -50.876 -2.683 -3.225 1.00 55.62 385 GLN A CA 1
ATOM 2614 C C . GLN A 1 344 ? -49.871 -3.298 -2.258 1.00 48.76 385 GLN A C 1
ATOM 2615 O O . GLN A 1 344 ? -49.928 -4.483 -1.970 1.00 48.71 385 GLN A O 1
ATOM 2621 N N . PRO A 1 345 ? -48.955 -2.475 -1.736 1.00 53.16 386 PRO A N 1
ATOM 2622 C CA . PRO A 1 345 ? -47.932 -2.917 -0.787 1.00 54.52 386 PRO A CA 1
ATOM 2623 C C . PRO A 1 345 ? -48.499 -3.595 0.458 1.00 52.76 386 PRO A C 1
ATOM 2624 O O . PRO A 1 345 ? -49.572 -3.243 0.939 1.00 41.63 386 PRO A O 1
ATOM 2628 N N . ARG A 1 346 ? -47.752 -4.566 0.970 1.00 53.78 387 ARG A N 1
ATOM 2629 C CA . ARG A 1 346 ? -48.087 -5.272 2.198 1.00 36.35 387 ARG A CA 1
ATOM 2630 C C . ARG A 1 346 ? -46.867 -5.089 3.075 1.00 36.43 387 ARG A C 1
ATOM 2631 O O . ARG A 1 346 ? -45.739 -5.156 2.575 1.00 45.54 387 ARG A O 1
ATOM 2639 N N . TYR A 1 347 ? -47.084 -4.821 4.363 1.00 30.41 388 TYR A N 1
ATOM 2640 C CA . TYR A 1 347 ? -46.000 -4.377 5.254 1.00 30.40 388 TYR A CA 1
ATOM 2641 C C . TYR A 1 347 ? -45.779 -5.342 6.441 1.00 47.41 388 TYR A C 1
ATOM 2642 O O . TYR A 1 347 ? -46.700 -5.633 7.223 1.00 44.12 388 TYR A O 1
ATOM 2651 N N . ALA A 1 348 ? -44.541 -5.797 6.590 1.00 42.13 389 ALA A N 1
ATOM 2652 C CA . ALA A 1 348 ? -44.188 -6.646 7.701 1.00 34.56 389 ALA A CA 1
ATOM 2653 C C . ALA A 1 348 ? -42.813 -6.301 8.274 1.00 38.16 389 ALA A C 1
ATOM 2654 O O . ALA A 1 348 ? -41.938 -5.812 7.558 1.00 44.61 389 ALA A O 1
ATOM 2656 N N . ALA A 1 349 ? -42.622 -6.578 9.561 1.00 37.08 390 ALA A N 1
ATOM 2657 C CA . ALA A 1 349 ? -41.322 -6.407 10.209 1.00 40.68 390 ALA A CA 1
ATOM 2658 C C . ALA A 1 349 ? -40.825 -7.609 11.050 1.00 44.99 390 ALA A C 1
ATOM 2659 O O . ALA A 1 349 ? -41.558 -8.552 11.351 1.00 37.29 390 ALA A O 1
ATOM 2661 N N . SER A 1 350 ? -39.556 -7.552 11.429 1.00 49.04 391 SER A N 1
ATOM 2662 C CA . SER A 1 350 ? -38.968 -8.517 12.354 1.00 43.26 391 SER A CA 1
ATOM 2663 C C . SER A 1 350 ? -37.917 -7.779 13.173 1.00 48.37 391 SER A C 1
ATOM 2664 O O . SER A 1 350 ? -37.314 -6.818 12.697 1.00 55.24 391 SER A O 1
ATOM 2667 N N . GLU A 1 351 ? -37.711 -8.195 14.410 1.00 38.52 392 GLU A N 1
ATOM 2668 C CA . GLU A 1 351 ? -36.557 -7.711 15.148 1.00 42.44 392 GLU A CA 1
ATOM 2669 C C . GLU A 1 351 ? -35.534 -8.830 15.334 1.00 43.58 392 GLU A C 1
ATOM 2670 O O . GLU A 1 351 ? -35.865 -9.909 15.791 1.00 51.03 392 GLU A O 1
ATOM 2676 N N . THR A 1 352 ? -34.294 -8.567 14.952 1.00 53.73 393 THR A N 1
ATOM 2677 C CA . THR A 1 352 ? -33.185 -9.482 15.209 1.00 51.49 393 THR A CA 1
ATOM 2678 C C . THR A 1 352 ? -32.161 -8.924 16.224 1.00 57.60 393 THR A C 1
ATOM 2679 O O . THR A 1 352 ? -31.731 -7.756 16.143 1.00 41.18 393 THR A O 1
ATOM 2683 N N . TYR A 1 353 ? -31.761 -9.768 17.172 1.00 60.35 394 TYR A N 1
ATOM 2684 C CA . TYR A 1 353 ? -30.765 -9.378 18.173 1.00 54.71 394 TYR A CA 1
ATOM 2685 C C . TYR A 1 353 ? -29.617 -10.369 18.240 1.00 66.57 394 TYR A C 1
ATOM 2686 O O . TYR A 1 353 ? -29.738 -11.506 17.792 1.00 84.18 394 TYR A O 1
ATOM 2695 N N . LEU A 1 354 ? -28.501 -9.928 18.804 1.00 65.92 395 LEU A N 1
ATOM 2696 C CA . LEU A 1 354 ? -27.310 -10.758 18.878 1.00 70.96 395 LEU A CA 1
ATOM 2697 C C . LEU A 1 354 ? -27.278 -11.601 20.149 1.00 81.52 395 LEU A C 1
ATOM 2698 O O . LEU A 1 354 ? -27.582 -11.109 21.244 1.00 75.96 395 LEU A O 1
ATOM 2703 N N . GLN A 1 355 ? -26.906 -12.870 19.995 1.00 93.18 396 GLN A N 1
ATOM 2704 C CA . GLN A 1 355 ? -26.831 -13.790 21.123 1.00 111.10 396 GLN A CA 1
ATOM 2705 C C . GLN A 1 355 ? -25.510 -13.610 21.878 1.00 122.12 396 GLN A C 1
ATOM 2706 O O . GLN A 1 355 ? -24.561 -13.036 21.340 1.00 121.04 396 GLN A O 1
ATOM 2712 N N . ASN A 1 356 ? -25.464 -14.085 23.125 1.00 127.33 397 ASN A N 1
ATOM 2713 C CA .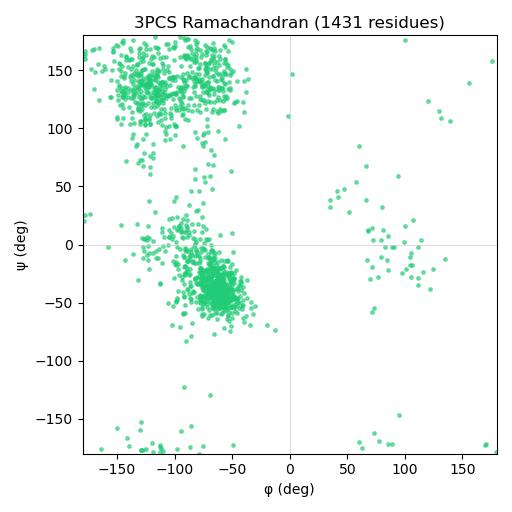 ASN A 1 356 ? -24.234 -14.103 23.931 1.00 124.74 397 ASN A CA 1
ATOM 2714 C C . ASN A 1 356 ? -24.487 -14.454 25.396 1.00 117.54 397 ASN A C 1
ATOM 2715 O O . ASN A 1 356 ? -25.577 -14.223 25.921 1.00 111.01 397 ASN A O 1
ATOM 2720 N N . LYS B 1 2 ? -72.799 -15.926 -16.243 1.00 69.54 43 LYS B N 1
ATOM 2721 C CA . LYS B 1 2 ? -72.810 -16.106 -14.798 1.00 70.67 43 LYS B CA 1
ATOM 2722 C C . LYS B 1 2 ? -71.865 -17.223 -14.369 1.00 67.45 43 LYS B C 1
ATOM 2723 O O . LYS B 1 2 ? -71.603 -18.156 -15.123 1.00 78.23 43 LYS B O 1
ATOM 2729 N N . SER B 1 3 ? -71.325 -17.113 -13.165 1.00 112.68 44 SER B N 1
ATOM 2730 C CA . SER B 1 3 ? -70.609 -18.231 -12.579 1.00 98.97 44 SER B CA 1
ATOM 2731 C C . SER B 1 3 ? -71.360 -18.662 -11.324 1.00 88.91 44 SER B C 1
ATOM 2732 O O . SER B 1 3 ? -72.284 -17.986 -10.889 1.00 79.54 44 SER B O 1
ATOM 2735 N N . TRP B 1 4 ? -70.980 -19.795 -10.750 1.00 90.59 45 TRP B N 1
ATOM 2736 C CA . TRP B 1 4 ? -71.708 -20.317 -9.602 1.00 80.13 45 TRP B CA 1
ATOM 2737 C C . TRP B 1 4 ? -71.577 -19.420 -8.385 1.00 77.70 45 TRP B C 1
ATOM 2738 O O . TRP B 1 4 ? -72.533 -19.269 -7.633 1.00 88.82 45 TRP B O 1
ATOM 2749 N N . ASP B 1 5 ? -70.403 -18.824 -8.195 1.00 75.74 46 ASP B N 1
ATOM 2750 C CA . ASP B 1 5 ? -70.127 -18.040 -6.989 1.00 79.80 46 ASP B CA 1
ATOM 2751 C C . ASP B 1 5 ? -70.198 -16.522 -7.197 1.00 77.09 46 ASP B C 1
ATOM 2752 O O . ASP B 1 5 ? -69.623 -15.761 -6.428 1.00 79.28 46 ASP B O 1
ATOM 2757 N N . GLU B 1 6 ? -70.919 -16.094 -8.228 1.00 74.62 47 GLU B N 1
ATOM 2758 C CA . GLU B 1 6 ? -71.045 -14.679 -8.579 1.00 73.12 47 GLU B CA 1
ATOM 2759 C C . GLU B 1 6 ? -71.856 -13.898 -7.552 1.00 72.93 47 GLU B C 1
ATOM 2760 O O . GLU B 1 6 ? -72.928 -14.337 -7.157 1.00 77.11 47 GLU B O 1
ATOM 2766 N N . MET B 1 7 ? -71.356 -12.733 -7.142 1.00 72.87 48 MET B N 1
ATOM 2767 C CA . MET B 1 7 ? -72.013 -11.935 -6.107 1.00 75.84 48 MET B CA 1
ATOM 2768 C C . MET B 1 7 ? -72.567 -10.622 -6.616 1.00 75.88 48 MET B C 1
ATOM 2769 O O . MET B 1 7 ? -71.873 -9.894 -7.323 1.00 81.98 48 MET B O 1
ATOM 2774 N N . SER B 1 8 ? -73.802 -10.305 -6.232 1.00 71.62 49 SER B N 1
ATOM 2775 C CA . SER B 1 8 ? -74.351 -8.970 -6.479 1.00 62.08 49 SER B CA 1
ATOM 2776 C C . SER B 1 8 ? -73.754 -7.985 -5.487 1.00 57.02 49 SER B C 1
ATOM 2777 O O . SER B 1 8 ? -73.189 -8.388 -4.473 1.00 54.78 49 SER B O 1
ATOM 2780 N N . CYS B 1 9 ? -73.885 -6.693 -5.767 1.00 63.21 50 CYS B N 1
ATOM 2781 C CA . CYS B 1 9 ? -73.406 -5.678 -4.833 1.00 52.84 50 CYS B CA 1
ATOM 2782 C C . CYS B 1 9 ? -74.125 -5.816 -3.498 1.00 52.79 50 CYS B C 1
ATOM 2783 O O . CYS B 1 9 ? -73.481 -5.872 -2.455 1.00 58.08 50 CYS B O 1
ATOM 2786 N N . ALA B 1 10 ? -75.451 -5.911 -3.537 1.00 49.95 51 ALA B N 1
ATOM 2787 C CA . ALA B 1 10 ? -76.245 -6.243 -2.346 1.00 53.81 51 ALA B CA 1
ATOM 2788 C C . ALA B 1 10 ? -75.631 -7.354 -1.486 1.00 57.23 51 ALA B C 1
ATOM 2789 O O . ALA B 1 10 ? -75.444 -7.199 -0.278 1.00 51.81 51 ALA B O 1
ATOM 2791 N N . GLU B 1 11 ? -75.317 -8.480 -2.109 1.00 65.75 52 GLU B N 1
ATOM 2792 C CA . GLU B 1 11 ? -74.818 -9.624 -1.360 1.00 69.05 52 GLU B CA 1
ATOM 2793 C C . GLU B 1 11 ? -73.429 -9.358 -0.800 1.00 62.51 52 GLU B C 1
ATOM 2794 O O . GLU B 1 11 ? -73.159 -9.636 0.363 1.00 60.30 52 GLU B O 1
ATOM 2800 N N . LYS B 1 12 ? -72.552 -8.807 -1.632 1.00 60.44 53 LYS B N 1
ATOM 2801 C CA . LYS B 1 12 ? -71.192 -8.513 -1.205 1.00 59.52 53 LYS B CA 1
ATOM 2802 C C . LYS B 1 12 ? -71.176 -7.609 0.034 1.00 61.27 53 LYS B C 1
ATOM 2803 O O . LYS B 1 12 ? -70.374 -7.804 0.940 1.00 69.07 53 LYS B O 1
ATOM 2809 N N . LEU B 1 13 ? -72.065 -6.628 0.083 1.00 50.30 54 LEU B N 1
ATOM 2810 C CA . LEU B 1 13 ? -72.117 -5.752 1.238 1.00 53.22 54 LEU B CA 1
ATOM 2811 C C . LEU B 1 13 ? -72.559 -6.491 2.488 1.00 50.32 54 LEU B C 1
ATOM 2812 O O . LEU B 1 13 ? -71.880 -6.437 3.514 1.00 49.83 54 LEU B O 1
ATOM 2817 N N . PHE B 1 14 ? -73.706 -7.162 2.417 1.00 51.98 55 PHE B N 1
ATOM 2818 C CA . PHE B 1 14 ? -74.160 -7.972 3.547 1.00 50.99 55 PHE B CA 1
ATOM 2819 C C . PHE B 1 14 ? -73.071 -8.910 4.046 1.00 54.66 55 PHE B C 1
ATOM 2820 O O . PHE B 1 14 ? -72.928 -9.117 5.244 1.00 54.07 55 PHE B O 1
ATOM 2828 N N . LYS B 1 15 ? -72.315 -9.495 3.127 1.00 53.07 56 LYS B N 1
ATOM 2829 C CA . LYS B 1 15 ? -71.216 -10.348 3.529 1.00 51.17 56 LYS B CA 1
ATOM 2830 C C . LYS B 1 15 ? -70.235 -9.560 4.369 1.00 42.73 56 LYS B C 1
ATOM 2831 O O . LYS B 1 15 ? -70.000 -9.884 5.540 1.00 47.15 56 LYS B O 1
ATOM 2837 N N . VAL B 1 16 ? -69.684 -8.509 3.784 1.00 39.08 57 VAL B N 1
ATOM 2838 C CA . VAL B 1 16 ? -68.894 -7.529 4.550 1.00 47.20 57 VAL B CA 1
ATOM 2839 C C . VAL B 1 16 ? -69.504 -7.171 5.917 1.00 47.02 57 VAL B C 1
ATOM 2840 O O . VAL B 1 16 ? -68.847 -7.288 6.960 1.00 40.25 57 VAL B O 1
ATOM 2844 N N . LEU B 1 17 ? -70.757 -6.729 5.906 1.00 37.25 58 LEU B N 1
ATOM 2845 C CA . LEU B 1 17 ? -71.408 -6.294 7.129 1.00 42.57 58 LEU B CA 1
ATOM 2846 C C . LEU B 1 17 ? -71.435 -7.336 8.224 1.00 46.14 58 LEU B C 1
ATOM 2847 O O . LEU B 1 17 ? -71.161 -7.031 9.378 1.00 53.70 58 LEU B O 1
ATOM 2852 N N . SER B 1 18 ? -71.758 -8.566 7.845 1.00 54.98 59 SER B N 1
ATOM 2853 C CA . SER B 1 18 ? -71.915 -9.657 8.790 1.00 58.58 59 SER B CA 1
ATOM 2854 C C . SER B 1 18 ? -70.583 -10.212 9.233 1.00 49.42 59 SER B C 1
ATOM 2855 O O . SER B 1 18 ? -70.488 -10.812 10.294 1.00 55.32 59 SER B O 1
ATOM 2858 N N . PHE B 1 19 ? -69.553 -10.041 8.419 1.00 40.14 60 PHE B N 1
ATOM 2859 C CA . PHE B 1 19 ? -68.211 -10.388 8.874 1.00 56.48 60 PHE B CA 1
ATOM 2860 C C . PHE B 1 19 ? -67.668 -9.342 9.865 1.00 68.90 60 PHE B C 1
ATOM 2861 O O . PHE B 1 19 ? -67.023 -9.679 10.855 1.00 76.27 60 PHE B O 1
ATOM 2869 N N . GLY B 1 20 ? -67.938 -8.072 9.585 1.00 61.09 61 GLY B N 1
ATOM 2870 C CA . GLY B 1 20 ? -67.606 -7.003 10.497 1.00 66.83 61 GLY B CA 1
ATOM 2871 C C . GLY B 1 20 ? -66.899 -5.922 9.726 1.00 73.03 61 GLY B C 1
ATOM 2872 O O . GLY B 1 20 ? -65.764 -6.109 9.311 1.00 68.79 61 GLY B O 1
ATOM 2873 N N . LEU B 1 21 ? -67.577 -4.798 9.525 1.00 74.73 62 LEU B N 1
ATOM 2874 C CA . LEU B 1 21 ? -67.014 -3.680 8.780 1.00 68.98 62 LEU B CA 1
ATOM 2875 C C . LEU B 1 21 ? -65.619 -3.275 9.302 1.00 68.12 62 LEU B C 1
ATOM 2876 O O . LEU B 1 21 ? -64.746 -2.851 8.528 1.00 63.41 62 LEU B O 1
ATOM 2881 N N . TRP B 1 22 ? -65.397 -3.439 10.604 1.00 62.74 63 TRP B N 1
ATOM 2882 C CA . TRP B 1 22 ? -64.154 -2.978 11.217 1.00 60.10 63 TRP B CA 1
ATOM 2883 C C . TRP B 1 22 ? -63.061 -4.024 11.336 1.00 62.94 63 TRP B C 1
ATOM 2884 O O . TRP B 1 22 ? -62.058 -3.818 12.017 1.00 68.12 63 TRP B O 1
ATOM 2895 N N . ASN B 1 23 ? -63.256 -5.149 10.667 1.00 59.76 64 ASN B N 1
ATOM 2896 C CA . ASN B 1 23 ? -62.222 -6.159 10.596 1.00 60.56 64 ASN B CA 1
ATOM 2897 C C . ASN B 1 23 ? -60.906 -5.556 10.130 1.00 70.79 64 ASN B C 1
ATOM 2898 O O . ASN B 1 23 ? -60.889 -4.755 9.196 1.00 81.72 64 ASN B O 1
ATOM 2903 N N . PRO B 1 24 ? -59.801 -5.916 10.803 1.00 72.91 65 PRO B N 1
ATOM 2904 C CA . PRO B 1 24 ? -58.410 -5.553 10.462 1.00 73.07 65 PRO B CA 1
ATOM 2905 C C . PRO B 1 24 ? -57.853 -6.290 9.240 1.00 86.08 65 PRO B C 1
ATOM 2906 O O . PRO B 1 24 ? -56.938 -5.788 8.588 1.00 95.43 65 PRO B O 1
ATOM 2910 N N . THR B 1 25 ? -58.395 -7.473 8.961 1.00 91.37 66 THR B N 1
ATOM 2911 C CA . THR B 1 25 ? -57.999 -8.312 7.828 1.00 93.72 66 THR B CA 1
ATOM 2912 C C . THR B 1 25 ? -57.969 -7.532 6.515 1.00 87.44 66 THR B C 1
ATOM 2913 O O . THR B 1 25 ? -57.223 -7.874 5.582 1.00 86.69 66 THR B O 1
ATOM 2917 N N . TYR B 1 26 ? -58.773 -6.473 6.467 1.00 67.58 67 TYR B N 1
ATOM 2918 C CA . TYR B 1 26 ? -59.088 -5.793 5.222 1.00 55.59 67 TYR B CA 1
ATOM 2919 C C . TYR B 1 26 ? -57.890 -5.098 4.586 1.00 64.88 67 TYR B C 1
ATOM 2920 O O . TYR B 1 26 ? -56.963 -4.674 5.273 1.00 71.71 67 TYR B O 1
ATOM 2929 N N . SER B 1 27 ? -57.916 -4.997 3.262 1.00 74.93 68 SER B N 1
ATOM 2930 C CA . SER B 1 27 ? -56.727 -4.633 2.505 1.00 87.20 68 SER B CA 1
ATOM 2931 C C . SER B 1 27 ? -56.618 -3.147 2.253 1.00 101.18 68 SER B C 1
ATOM 2932 O O . SER B 1 27 ? -55.719 -2.708 1.529 1.00 115.86 68 SER B O 1
ATOM 2935 N N . ARG B 1 28 ? -57.521 -2.368 2.835 1.00 95.09 69 ARG B N 1
ATOM 2936 C CA . ARG B 1 28 ? -57.491 -0.934 2.591 1.00 107.55 69 ARG B CA 1
ATOM 2937 C C . ARG B 1 28 ? -57.981 -0.629 1.175 1.00 110.95 69 ARG B C 1
ATOM 2938 O O . ARG B 1 28 ? -58.895 0.181 0.983 1.00 117.86 69 ARG B O 1
ATOM 2946 N N . SER B 1 29 ? -57.358 -1.267 0.188 1.00 90.58 70 SER B N 1
ATOM 2947 C CA . SER B 1 29 ? -57.918 -1.298 -1.146 1.00 72.87 70 SER B CA 1
ATOM 2948 C C . SER B 1 29 ? -59.320 -1.873 -1.036 1.00 70.04 70 SER B C 1
ATOM 2949 O O . SER B 1 29 ? -60.237 -1.440 -1.742 1.00 69.09 70 SER B O 1
ATOM 2952 N N . GLU B 1 30 ? -59.469 -2.859 -0.149 1.00 59.89 71 GLU B N 1
ATOM 2953 C CA . GLU B 1 30 ? -60.762 -3.465 0.118 1.00 63.95 71 GLU B CA 1
ATOM 2954 C C . GLU B 1 30 ? -61.623 -2.421 0.798 1.00 66.24 71 GLU B C 1
ATOM 2955 O O . GLU B 1 30 ? -62.729 -2.122 0.340 1.00 65.52 71 GLU B O 1
ATOM 2961 N N . ARG B 1 31 ? -61.102 -1.853 1.883 1.00 63.70 72 ARG B N 1
ATOM 2962 C CA . ARG B 1 31 ? -61.846 -0.866 2.660 1.00 57.86 72 ARG B CA 1
ATOM 2963 C C . ARG B 1 31 ? -62.418 0.248 1.798 1.00 68.24 72 ARG B C 1
ATOM 2964 O O . ARG B 1 31 ? -63.528 0.728 2.051 1.00 68.14 72 ARG B O 1
ATOM 2972 N N . GLN B 1 32 ? -61.656 0.666 0.789 1.00 62.81 73 GLN B N 1
ATOM 2973 C CA . GLN B 1 32 ? -62.173 1.614 -0.175 1.00 64.16 73 GLN B CA 1
ATOM 2974 C C . GLN B 1 32 ? -63.500 1.112 -0.724 1.00 71.94 73 GLN B C 1
ATOM 2975 O O . GLN B 1 32 ? -64.554 1.602 -0.326 1.00 77.61 73 GLN B O 1
ATOM 2981 N N . SER B 1 33 ? -63.459 0.114 -1.598 1.00 74.97 74 SER B N 1
ATOM 2982 C CA . SER B 1 33 ? -64.681 -0.421 -2.210 1.00 79.06 74 SER B CA 1
ATOM 2983 C C . SER B 1 33 ? -65.825 -0.731 -1.233 1.00 70.62 74 SER B C 1
ATOM 2984 O O . SER B 1 33 ? -66.993 -0.600 -1.593 1.00 58.92 74 SER B O 1
ATOM 2987 N N . PHE B 1 34 ? -65.504 -1.150 -0.010 1.00 74.09 75 PHE B N 1
ATOM 2988 C CA . PHE B 1 34 ? -66.557 -1.431 0.976 1.00 74.03 75 PHE B CA 1
ATOM 2989 C C . PHE B 1 34 ? -67.279 -0.155 1.386 1.00 67.21 75 PHE B C 1
ATOM 2990 O O . PHE B 1 34 ? -68.502 -0.145 1.491 1.00 61.30 75 PHE B O 1
ATOM 2998 N N . GLN B 1 35 ? -66.525 0.915 1.629 1.00 66.79 76 GLN B N 1
ATOM 2999 C CA . GLN B 1 35 ? -67.134 2.217 1.896 1.00 68.96 76 GLN B CA 1
ATOM 3000 C C . GLN B 1 35 ? -67.991 2.712 0.721 1.00 72.72 76 GLN B C 1
ATOM 3001 O O . GLN B 1 35 ? -69.056 3.302 0.927 1.00 70.18 76 GLN B O 1
ATOM 3007 N N . GLU B 1 36 ? -67.526 2.480 -0.507 1.00 67.09 77 GLU B N 1
ATOM 3008 C CA . GLU B 1 36 ? -68.335 2.771 -1.687 1.00 63.80 77 GLU B CA 1
ATOM 3009 C C . GLU B 1 36 ? -69.661 2.029 -1.599 1.00 66.78 77 GLU B C 1
ATOM 3010 O O . GLU B 1 36 ? -70.721 2.627 -1.745 1.00 84.45 77 GLU B O 1
ATOM 3016 N N . LEU B 1 37 ? -69.603 0.726 -1.349 1.00 50.94 78 LEU B N 1
ATOM 3017 C CA . LEU B 1 37 ? -70.814 -0.041 -1.115 1.00 54.43 78 LEU B CA 1
ATOM 3018 C C . LEU B 1 37 ? -71.653 0.584 0.000 1.00 58.79 78 LEU B C 1
ATOM 3019 O O . LEU B 1 37 ? -72.779 1.017 -0.233 1.00 63.76 78 LEU B O 1
ATOM 3024 N N . LEU B 1 38 ? -71.085 0.660 1.197 1.00 49.05 79 LEU B N 1
ATOM 3025 C CA . LEU B 1 38 ? -71.792 1.172 2.372 1.00 57.53 79 LEU B CA 1
ATOM 3026 C C . LEU B 1 38 ? -72.662 2.431 2.199 1.00 63.43 79 LEU B C 1
ATOM 3027 O O . LEU B 1 38 ? -73.660 2.566 2.910 1.00 64.02 79 LEU B O 1
ATOM 3032 N N . THR B 1 39 ? -72.300 3.348 1.295 1.00 57.14 80 THR B N 1
ATOM 3033 C CA . THR B 1 39 ? -73.062 4.607 1.170 1.00 60.52 80 THR B CA 1
ATOM 3034 C C . THR B 1 39 ? -74.324 4.524 0.323 1.00 58.30 80 THR B C 1
ATOM 3035 O O . THR B 1 39 ? -75.019 5.512 0.148 1.00 60.20 80 THR B O 1
ATOM 3039 N N . VAL B 1 40 ? -74.624 3.347 -0.207 1.00 51.01 81 VAL B N 1
ATOM 3040 C CA . VAL B 1 40 ? -75.861 3.182 -0.952 1.00 43.65 81 VAL B CA 1
ATOM 3041 C C . VAL B 1 40 ? -76.956 2.873 0.038 1.00 43.98 81 VAL B C 1
ATOM 3042 O O . VAL B 1 40 ? -78.150 2.857 -0.291 1.00 49.71 81 VAL B O 1
ATOM 3046 N N . LEU B 1 41 ? -76.522 2.633 1.267 1.00 40.56 82 LEU B N 1
ATOM 3047 C CA . LEU B 1 41 ? -77.417 2.327 2.354 1.00 52.68 82 LEU B CA 1
ATOM 3048 C C . LEU B 1 41 ? -78.126 3.611 2.774 1.00 62.95 82 LEU B C 1
ATOM 3049 O O . LEU B 1 41 ? -77.472 4.605 3.075 1.00 71.99 82 LEU B O 1
ATOM 3054 N N . GLU B 1 42 ? -79.457 3.605 2.764 1.00 58.28 83 GLU B N 1
ATOM 3055 C CA . GLU B 1 42 ? -80.230 4.766 3.216 1.00 58.50 83 GLU B CA 1
ATOM 3056 C C . GLU B 1 42 ? -81.313 4.336 4.203 1.00 52.61 83 GLU B C 1
ATOM 3057 O O . GLU B 1 42 ? -81.996 3.355 3.960 1.00 59.97 83 GLU B O 1
ATOM 3063 N N . PRO B 1 43 ? -81.486 5.071 5.316 1.00 48.31 84 PRO B N 1
ATOM 3064 C CA . PRO B 1 43 ? -82.566 4.733 6.264 1.00 37.17 84 PRO B CA 1
ATOM 3065 C C . PRO B 1 43 ? -83.946 5.029 5.690 1.00 31.74 84 PRO B C 1
ATOM 3066 O O . PRO B 1 43 ? -84.065 5.849 4.790 1.00 45.58 84 PRO B O 1
ATOM 3070 N N . VAL B 1 44 ? -84.972 4.358 6.199 1.00 30.16 85 VAL B N 1
ATOM 3071 C CA . VAL B 1 44 ? -86.324 4.439 5.638 1.00 42.36 85 VAL B CA 1
ATOM 3072 C C . VAL B 1 44 ? -87.423 4.225 6.678 1.00 46.23 85 VAL B C 1
ATOM 3073 O O . VAL B 1 44 ? -87.152 3.881 7.830 1.00 49.61 85 VAL B O 1
ATOM 3077 N N . TYR B 1 45 ? -88.664 4.454 6.261 1.00 45.67 86 TYR B N 1
ATOM 3078 C CA . TYR B 1 45 ? -89.789 4.373 7.172 1.00 53.80 86 TYR B CA 1
ATOM 3079 C C . TYR B 1 45 ? -89.858 2.968 7.764 1.00 59.13 86 TYR B C 1
ATOM 3080 O O . TYR B 1 45 ? -90.061 1.986 7.037 1.00 66.10 86 TYR B O 1
ATOM 3089 N N . PRO B 1 46 ? -89.658 2.863 9.086 1.00 65.09 87 PRO B N 1
ATOM 3090 C CA . PRO B 1 46 ? -89.705 1.577 9.808 1.00 59.65 87 PRO B CA 1
ATOM 3091 C C . PRO B 1 46 ? -91.140 1.196 10.096 1.00 63.97 87 PRO B C 1
ATOM 3092 O O . PRO B 1 46 ? -91.986 2.069 10.320 1.00 69.35 87 PRO B O 1
ATOM 3096 N N . LEU B 1 47 ? -91.417 -0.100 10.082 1.00 70.25 88 LEU B N 1
ATOM 3097 C CA . LEU B 1 47 ? -92.762 -0.588 10.333 1.00 76.28 88 LEU B CA 1
ATOM 3098 C C . LEU B 1 47 ? -92.980 -0.624 11.828 1.00 81.77 88 LEU B C 1
ATOM 3099 O O . LEU B 1 47 ? -92.020 -0.546 12.593 1.00 78.56 88 LEU B O 1
ATOM 3104 N N . PRO B 1 48 ? -94.248 -0.719 12.245 1.00 88.89 89 PRO B N 1
ATOM 3105 C CA . PRO B 1 48 ? -94.695 -0.706 13.642 1.00 96.97 89 PRO B CA 1
ATOM 3106 C C . PRO B 1 48 ? -93.741 -1.355 14.660 1.00 99.94 89 PRO B C 1
ATOM 3107 O O . PRO B 1 48 ? -93.381 -0.680 15.628 1.00 108.63 89 PRO B O 1
ATOM 3111 N N . ASN B 1 49 ? -93.343 -2.611 14.466 1.00 81.84 90 ASN B N 1
ATOM 3112 C CA . ASN B 1 49 ? -92.513 -3.277 15.470 1.00 84.25 90 ASN B CA 1
ATOM 3113 C C . ASN B 1 49 ? -91.013 -3.126 15.233 1.00 66.94 90 ASN B C 1
ATOM 3114 O O . ASN B 1 49 ? -90.213 -3.799 15.877 1.00 72.21 90 ASN B O 1
ATOM 3119 N N . GLU B 1 50 ? -90.629 -2.250 14.312 1.00 49.23 91 GLU B N 1
ATOM 3120 C CA . GLU B 1 50 ? -89.210 -2.060 14.015 1.00 56.27 91 GLU B CA 1
ATOM 3121 C C . GLU B 1 50 ? -88.558 -0.855 14.711 1.00 68.73 91 GLU B C 1
ATOM 3122 O O . GLU B 1 50 ? -89.080 0.263 14.691 1.00 79.98 91 GLU B O 1
ATOM 3128 N N . LEU B 1 51 ? -87.413 -1.108 15.330 1.00 63.26 92 LEU B N 1
ATOM 3129 C CA . LEU B 1 51 ? -86.567 -0.055 15.850 1.00 73.85 92 LEU B CA 1
ATOM 3130 C C . LEU B 1 51 ? -85.999 0.739 14.682 1.00 61.11 92 LEU B C 1
ATOM 3131 O O . LEU B 1 51 ? -85.787 1.935 14.789 1.00 67.63 92 LEU B O 1
ATOM 3136 N N . GLY B 1 52 ? -85.744 0.064 13.570 1.00 47.41 93 GLY B N 1
ATOM 3137 C CA . GLY B 1 52 ? -85.066 0.672 12.446 1.00 35.95 93 GLY B CA 1
ATOM 3138 C C . GLY B 1 52 ? -85.141 -0.134 11.168 1.00 42.80 93 GLY B C 1
ATOM 3139 O O . GLY B 1 52 ? -85.318 -1.331 11.205 1.00 55.28 93 GLY B O 1
ATOM 3140 N N . ARG B 1 53 ? -85.021 0.520 10.023 1.00 49.64 94 ARG B N 1
ATOM 3141 C CA . ARG B 1 53 ? -85.082 -0.186 8.757 1.00 44.34 94 ARG B CA 1
ATOM 3142 C C . ARG B 1 53 ? -84.212 0.511 7.746 1.00 51.30 94 ARG B C 1
ATOM 3143 O O . ARG B 1 53 ? -84.224 1.732 7.645 1.00 53.52 94 ARG B O 1
ATOM 3151 N N . VAL B 1 54 ? -83.470 -0.281 6.988 1.00 55.83 95 VAL B N 1
ATOM 3152 C CA . VAL B 1 54 ? -82.483 0.239 6.064 1.00 50.37 95 VAL B CA 1
ATOM 3153 C C . VAL B 1 54 ? -82.668 -0.391 4.699 1.00 56.48 95 VAL B C 1
ATOM 3154 O O . VAL B 1 54 ? -83.225 -1.474 4.567 1.00 64.32 95 VAL B O 1
ATOM 3158 N N . SER B 1 55 ? -82.181 0.285 3.675 1.00 47.34 96 SER B N 1
ATOM 3159 C CA . SER B 1 55 ? -82.457 -0.123 2.313 1.00 43.02 96 SER B CA 1
ATOM 3160 C C . SER B 1 55 ? -81.362 0.378 1.397 1.00 33.83 96 SER B C 1
ATOM 3161 O O . SER B 1 55 ? -80.849 1.477 1.560 1.00 46.58 96 SER B O 1
ATOM 3164 N N . ALA B 1 56 ? -80.996 -0.448 0.432 1.00 37.55 97 ALA B N 1
ATOM 3165 C CA . ALA B 1 56 ? -79.920 -0.119 -0.474 1.00 38.16 97 ALA B CA 1
ATOM 3166 C C . ALA B 1 56 ? -80.259 -0.643 -1.834 1.00 41.87 97 ALA B C 1
ATOM 3167 O O . ALA B 1 56 ? -80.651 -1.792 -1.983 1.00 51.54 97 ALA B O 1
ATOM 3169 N N . ARG B 1 57 ? -80.108 0.213 -2.832 1.00 50.83 98 ARG B N 1
ATOM 3170 C CA . ARG B 1 57 ? -80.397 -0.179 -4.194 1.00 55.14 98 ARG B CA 1
ATOM 3171 C C . ARG B 1 57 ? -79.191 0.090 -5.085 1.00 58.17 98 ARG B C 1
ATOM 3172 O O . ARG B 1 57 ? -78.864 1.227 -5.387 1.00 53.83 98 ARG B O 1
ATOM 3180 N N . PHE B 1 58 ? -78.516 -0.986 -5.472 1.00 66.85 99 PHE B N 1
ATOM 3181 C CA . PHE B 1 58 ? -77.231 -0.879 -6.148 1.00 63.91 99 PHE B CA 1
ATOM 3182 C C . PHE B 1 58 ? -77.423 -0.817 -7.644 1.00 60.25 99 PHE B C 1
ATOM 3183 O O . PHE B 1 58 ? -78.480 -1.189 -8.161 1.00 54.48 99 PHE B O 1
ATOM 3191 N N . SER B 1 59 ? -76.400 -0.318 -8.326 1.00 64.13 100 SER B N 1
ATOM 3192 C CA . SER B 1 59 ? -76.493 -0.022 -9.748 1.00 66.66 100 SER B CA 1
ATOM 3193 C C . SER B 1 59 ? -76.567 -1.290 -10.558 1.00 68.15 100 SER B C 1
ATOM 3194 O O . SER B 1 59 ? -76.834 -1.246 -11.751 1.00 65.57 100 SER B O 1
ATOM 3197 N N . ASP B 1 60 ? -76.317 -2.422 -9.909 1.00 67.75 101 ASP B N 1
ATOM 3198 C CA . ASP B 1 60 ? -76.349 -3.696 -10.606 1.00 65.98 101 ASP B CA 1
ATOM 3199 C C . ASP B 1 60 ? -77.756 -4.290 -10.621 1.00 71.98 101 ASP B C 1
ATOM 3200 O O . ASP B 1 60 ? -78.025 -5.246 -11.349 1.00 78.29 101 ASP B O 1
ATOM 3205 N N . GLY B 1 61 ? -78.655 -3.705 -9.834 1.00 66.28 102 GLY B N 1
ATOM 3206 C CA . GLY B 1 61 ? -80.040 -4.141 -9.800 1.00 64.61 102 GLY B CA 1
ATOM 3207 C C . GLY B 1 61 ? -80.375 -4.919 -8.540 1.00 66.95 102 GLY B C 1
ATOM 3208 O O . GLY B 1 61 ? -81.537 -5.247 -8.289 1.00 67.28 102 GLY B O 1
ATOM 3209 N N . SER B 1 62 ? -79.348 -5.209 -7.747 1.00 59.73 103 SER B N 1
ATOM 3210 C CA . SER B 1 62 ? -79.530 -5.866 -6.462 1.00 62.55 103 SER B CA 1
ATOM 3211 C C . SER B 1 62 ? -79.971 -4.862 -5.405 1.00 60.54 103 SER B C 1
ATOM 3212 O O . SER B 1 62 ? -79.487 -3.740 -5.374 1.00 71.95 103 SER B O 1
ATOM 3215 N N . SER B 1 63 ? -80.886 -5.255 -4.534 1.00 49.03 104 SER B N 1
ATOM 3216 C CA . SER B 1 63 ? -81.185 -4.422 -3.389 1.00 54.11 104 SER B CA 1
ATOM 3217 C C . SER B 1 63 ? -80.902 -5.180 -2.107 1.00 55.33 104 SER B C 1
ATOM 3218 O O . SER B 1 63 ? -80.765 -6.396 -2.122 1.00 51.79 104 SER B O 1
ATOM 3221 N N . LEU B 1 64 ? -80.776 -4.444 -1.005 1.00 60.57 105 LEU B N 1
ATOM 3222 C CA . LEU B 1 64 ? -80.607 -5.040 0.318 1.00 56.92 105 LEU B CA 1
ATOM 3223 C C . LEU B 1 64 ? -81.481 -4.261 1.284 1.00 55.14 105 LEU B C 1
ATOM 3224 O O . LEU B 1 64 ? -81.492 -3.043 1.238 1.00 61.09 105 LEU B O 1
ATOM 3229 N N . ARG B 1 65 ? -82.248 -4.968 2.112 1.00 38.27 106 ARG B N 1
ATOM 3230 C CA . ARG B 1 65 ? -83.123 -4.357 3.113 1.00 39.65 106 ARG B CA 1
ATOM 3231 C C . ARG B 1 65 ? -82.913 -5.045 4.437 1.00 54.26 106 ARG B C 1
ATOM 3232 O O . ARG B 1 65 ? -82.875 -6.268 4.516 1.00 70.50 106 ARG B O 1
ATOM 3240 N N . ILE B 1 66 ? -82.792 -4.261 5.492 1.00 48.46 107 ILE B N 1
ATOM 3241 C CA . ILE B 1 66 ? -82.519 -4.825 6.799 1.00 38.11 107 ILE B CA 1
ATOM 3242 C C . ILE B 1 66 ? -83.456 -4.237 7.847 1.00 41.72 107 ILE B C 1
ATOM 3243 O O . ILE B 1 66 ? -83.679 -3.041 7.883 1.00 52.07 107 ILE B O 1
ATOM 3248 N N . SER B 1 67 ? -84.033 -5.101 8.669 1.00 46.95 108 SER B N 1
ATOM 3249 C CA . SER B 1 67 ? -84.902 -4.676 9.741 1.00 43.42 108 SER B CA 1
ATOM 3250 C C . SER B 1 67 ? -84.240 -4.974 11.043 1.00 56.04 108 SER B C 1
ATOM 3251 O O . SER B 1 67 ? -83.658 -6.046 11.235 1.00 66.71 108 SER B O 1
ATOM 3254 N N . VAL B 1 68 ? -84.344 -4.007 11.937 1.00 41.83 109 VAL B N 1
ATOM 3255 C CA . VAL B 1 68 ? -83.902 -4.157 13.297 1.00 45.02 109 VAL B CA 1
ATOM 3256 C C . VAL B 1 68 ? -85.147 -4.041 14.156 1.00 51.69 109 VAL B C 1
ATOM 3257 O O . VAL B 1 68 ? -85.991 -3.193 13.908 1.00 50.86 109 VAL B O 1
ATOM 3261 N N . THR B 1 69 ? -85.303 -4.918 15.138 1.00 62.04 110 THR B N 1
ATOM 3262 C CA . THR B 1 69 ? -86.533 -4.893 15.913 1.00 69.77 110 THR B CA 1
ATOM 3263 C C . THR B 1 69 ? -86.225 -4.501 17.339 1.00 88.74 110 THR B C 1
ATOM 3264 O O . THR B 1 69 ? -85.060 -4.439 17.738 1.00 83.50 110 THR B O 1
ATOM 3268 N N . ASN B 1 70 ? -87.280 -4.221 18.094 1.00 114.88 111 ASN B N 1
ATOM 3269 C CA . ASN B 1 70 ? -87.150 -3.808 19.477 1.00 136.36 111 ASN B CA 1
ATOM 3270 C C . ASN B 1 70 ? -86.226 -4.751 20.231 1.00 133.46 111 ASN B C 1
ATOM 3271 O O . ASN B 1 70 ? -85.377 -4.313 21.006 1.00 131.74 111 ASN B O 1
ATOM 3276 N N . SER B 1 71 ? -86.388 -6.047 19.983 1.00 128.71 112 SER B N 1
ATOM 3277 C CA . SER B 1 71 ? -85.532 -7.066 20.585 1.00 119.86 112 SER B CA 1
ATOM 3278 C C . SER B 1 71 ? -84.080 -7.027 20.066 1.00 112.78 112 SER B C 1
ATOM 3279 O O . SER B 1 71 ? -83.212 -7.745 20.560 1.00 106.25 112 SER B O 1
ATOM 3282 N N . GLU B 1 72 ? -83.814 -6.171 19.087 1.00 111.70 113 GLU B N 1
ATOM 3283 C CA . GLU B 1 72 ? -82.505 -6.135 18.446 1.00 116.42 113 GLU B CA 1
ATOM 3284 C C . GLU B 1 72 ? -82.128 -7.492 17.845 1.00 126.66 113 GLU B C 1
ATOM 3285 O O . GLU B 1 72 ? -81.069 -8.047 18.150 1.00 131.80 113 GLU B O 1
ATOM 3291 N N . LEU B 1 73 ? -83.018 -8.024 17.006 1.00 125.74 114 LEU B N 1
ATOM 3292 C CA . LEU B 1 73 ? -82.735 -9.192 16.170 1.00 109.68 114 LEU B CA 1
ATOM 3293 C C . LEU B 1 73 ? -82.721 -8.678 14.741 1.00 85.84 114 LEU B C 1
ATOM 3294 O O . LEU B 1 73 ? -83.551 -7.852 14.366 1.00 85.85 114 LEU B O 1
ATOM 3299 N N . VAL B 1 74 ? -81.776 -9.149 13.941 1.00 62.44 115 VAL B N 1
ATOM 3300 C CA . VAL B 1 74 ? -81.582 -8.570 12.617 1.00 50.00 115 VAL B CA 1
ATOM 3301 C C . VAL B 1 74 ? -82.005 -9.479 11.460 1.00 54.81 115 VAL B C 1
ATOM 3302 O O . VAL B 1 74 ? -81.435 -10.543 11.252 1.00 54.31 115 VAL B O 1
ATOM 3306 N N . GLU B 1 75 ? -83.000 -9.047 10.695 1.00 65.79 116 GLU B N 1
ATOM 3307 C CA . GLU B 1 75 ? -83.369 -9.753 9.470 1.00 62.96 116 GLU B CA 1
ATOM 3308 C C . GLU B 1 75 ? -82.903 -8.957 8.254 1.00 55.08 116 GLU B C 1
ATOM 3309 O O . GLU B 1 75 ? -83.062 -7.749 8.200 1.00 61.38 116 GLU B O 1
ATOM 3315 N N . ALA B 1 76 ? -82.326 -9.637 7.277 1.00 43.64 117 ALA B N 1
ATOM 3316 C CA . ALA B 1 76 ? -81.903 -8.979 6.054 1.00 51.07 117 ALA B CA 1
ATOM 3317 C C . ALA B 1 76 ? -82.517 -9.682 4.857 1.00 57.57 117 ALA B C 1
ATOM 3318 O O . ALA B 1 76 ? -82.787 -10.876 4.911 1.00 60.29 117 ALA B O 1
ATOM 3320 N N . GLU B 1 77 ? -82.747 -8.931 3.784 1.00 51.97 118 GLU B N 1
ATOM 3321 C CA . GLU B 1 77 ? -83.306 -9.504 2.573 1.00 50.11 118 GLU B CA 1
ATOM 3322 C C . GLU B 1 77 ? -82.578 -9.030 1.336 1.00 50.08 118 GLU B C 1
ATOM 3323 O O . GLU B 1 77 ? -82.766 -7.909 0.880 1.00 69.32 118 GLU B O 1
ATOM 3329 N N . ILE B 1 78 ? -81.751 -9.900 0.785 1.00 45.90 119 ILE B N 1
ATOM 3330 C CA . ILE B 1 78 ? -81.087 -9.612 -0.475 1.00 59.37 119 ILE B CA 1
ATOM 3331 C C . ILE B 1 78 ? -82.002 -9.912 -1.652 1.00 66.10 119 ILE B C 1
ATOM 3332 O O . ILE B 1 78 ? -82.784 -10.849 -1.605 1.00 70.34 119 ILE B O 1
ATOM 3337 N N . ARG B 1 79 ? -81.920 -9.092 -2.691 1.00 66.31 120 ARG B N 1
ATOM 3338 C CA . ARG B 1 79 ? -82.522 -9.414 -3.978 1.00 68.81 120 ARG B CA 1
ATOM 3339 C C . ARG B 1 79 ? -81.444 -9.250 -5.036 1.00 73.75 120 ARG B C 1
ATOM 3340 O O . ARG B 1 79 ? -80.534 -8.450 -4.870 1.00 72.88 120 ARG B O 1
ATOM 3348 N N . THR B 1 80 ? -81.515 -10.018 -6.114 1.00 80.50 121 THR B N 1
ATOM 3349 C CA . THR B 1 80 ? -80.569 -9.800 -7.196 1.00 83.22 121 THR B CA 1
ATOM 3350 C C . THR B 1 80 ? -81.326 -9.330 -8.419 1.00 86.38 121 THR B C 1
ATOM 3351 O O . THR B 1 80 ? -82.550 -9.428 -8.470 1.00 84.95 121 THR B O 1
ATOM 3355 N N . ALA B 1 81 ? -80.595 -8.797 -9.392 1.00 98.32 122 ALA B N 1
ATOM 3356 C CA . ALA B 1 81 ? -81.203 -8.319 -10.625 1.00 112.36 122 ALA B CA 1
ATOM 3357 C C . ALA B 1 81 ? -81.983 -9.451 -11.266 1.00 128.28 122 ALA B C 1
ATOM 3358 O O . ALA B 1 81 ? -83.187 -9.332 -11.498 1.00 125.49 122 ALA B O 1
ATOM 3360 N N . ASN B 1 82 ? -81.283 -10.552 -11.535 1.00 144.03 123 ASN B N 1
ATOM 3361 C CA . ASN B 1 82 ? -81.873 -11.754 -12.130 1.00 147.29 123 ASN B CA 1
ATOM 3362 C C . ASN B 1 82 ? -83.140 -12.213 -11.405 1.00 138.64 123 ASN B C 1
ATOM 3363 O O . ASN B 1 82 ? -83.925 -13.004 -11.933 1.00 134.39 123 ASN B O 1
ATOM 3368 N N . ASN B 1 83 ? -83.313 -11.707 -10.187 1.00 136.64 124 ASN B N 1
ATOM 3369 C CA . ASN B 1 83 ? -84.562 -11.826 -9.444 1.00 135.01 124 ASN B CA 1
ATOM 3370 C C . ASN B 1 83 ? -84.633 -13.017 -8.484 1.00 136.14 124 ASN B C 1
ATOM 3371 O O . ASN B 1 83 ? -85.511 -13.869 -8.599 1.00 144.84 124 ASN B O 1
ATOM 3376 N N . GLU B 1 84 ? -83.707 -13.064 -7.534 1.00 123.88 125 GLU B N 1
ATOM 3377 C CA . GLU B 1 84 ? -83.729 -14.080 -6.494 1.00 114.44 125 GLU B CA 1
ATOM 3378 C C . GLU B 1 84 ? -84.052 -13.401 -5.176 1.00 95.93 125 GLU B C 1
ATOM 3379 O O . GLU B 1 84 ? -83.809 -12.211 -5.018 1.00 100.02 125 GLU B O 1
ATOM 3385 N N . LYS B 1 85 ? -84.584 -14.153 -4.224 1.00 76.65 126 LYS B N 1
ATOM 3386 C CA . LYS B 1 85 ? -84.816 -13.613 -2.894 1.00 70.99 126 LYS B CA 1
ATOM 3387 C C . LYS B 1 85 ? -84.171 -14.463 -1.787 1.00 73.07 126 LYS B C 1
ATOM 3388 O O . LYS B 1 85 ? -84.622 -15.573 -1.493 1.00 87.31 126 LYS B O 1
ATOM 3394 N N . ILE B 1 86 ? -83.107 -13.927 -1.191 1.00 62.51 127 ILE B N 1
ATOM 3395 C CA . ILE B 1 86 ? -82.380 -14.586 -0.112 1.00 55.49 127 ILE B CA 1
ATOM 3396 C C . ILE B 1 86 ? -82.679 -13.900 1.201 1.00 47.51 127 ILE B C 1
ATOM 3397 O O . ILE B 1 86 ? -82.544 -12.695 1.304 1.00 59.11 127 ILE B O 1
ATOM 3402 N N . THR B 1 87 ? -83.065 -14.655 2.216 1.00 43.56 128 THR B N 1
ATOM 3403 C CA . THR B 1 87 ? -83.380 -14.052 3.503 1.00 48.38 128 THR B CA 1
ATOM 3404 C C . THR B 1 87 ? -82.416 -14.516 4.595 1.00 56.99 128 THR B C 1
ATOM 3405 O O . THR B 1 87 ? -82.147 -15.712 4.719 1.00 64.17 128 THR B O 1
ATOM 3409 N N . VAL B 1 88 ? -81.894 -13.586 5.395 1.00 44.16 129 VAL B N 1
ATOM 3410 C CA . VAL B 1 88 ? -80.935 -13.976 6.430 1.00 47.17 129 VAL B CA 1
ATOM 3411 C C . VAL B 1 88 ? -81.333 -13.500 7.804 1.00 43.10 129 VAL B C 1
ATOM 3412 O O . VAL B 1 88 ? -81.454 -12.321 8.012 1.00 45.10 129 VAL B O 1
ATOM 3416 N N . LEU B 1 89 ? -81.523 -14.414 8.749 1.00 59.06 130 LEU B N 1
ATOM 3417 C CA . LEU B 1 89 ? -81.637 -14.024 10.147 1.00 61.86 130 LEU B CA 1
ATOM 3418 C C . LEU B 1 89 ? -80.254 -14.152 10.717 1.00 64.74 130 LEU B C 1
ATOM 3419 O O . LEU B 1 89 ? -79.462 -14.946 10.232 1.00 68.05 130 LEU B O 1
ATOM 3424 N N . LEU B 1 90 ? -79.966 -13.390 11.760 1.00 62.10 131 LEU B N 1
ATOM 3425 C CA . LEU B 1 90 ? -78.596 -13.271 12.209 1.00 61.32 131 LEU B CA 1
ATOM 3426 C C . LEU B 1 90 ? -78.500 -12.507 13.517 1.00 66.35 131 LEU B C 1
ATOM 3427 O O . LEU B 1 90 ? -79.343 -11.671 13.818 1.00 61.74 131 LEU B O 1
ATOM 3432 N N . GLU B 1 91 ? -77.480 -12.820 14.307 1.00 73.04 132 GLU B N 1
ATOM 3433 C CA . GLU B 1 91 ? -77.228 -12.100 15.554 1.00 76.40 132 GLU B CA 1
ATOM 3434 C C . GLU B 1 91 ? -76.120 -11.065 15.379 1.00 56.25 132 GLU B C 1
ATOM 3435 O O . GLU B 1 91 ? -75.153 -11.305 14.661 1.00 55.81 132 GLU B O 1
ATOM 3441 N N . SER B 1 92 ? -76.235 -9.925 16.046 1.00 55.46 133 SER B N 1
ATOM 3442 C CA . SER B 1 92 ? -75.126 -8.967 16.043 1.00 54.33 133 SER B CA 1
ATOM 3443 C C . SER B 1 92 ? -74.215 -9.178 17.259 1.00 55.40 133 SER B C 1
ATOM 3444 O O . SER B 1 92 ? -74.705 -9.276 18.399 1.00 45.26 133 SER B O 1
ATOM 3447 N N . ASN B 1 93 ? -72.901 -9.263 17.015 1.00 59.79 134 ASN B N 1
ATOM 3448 C CA . ASN B 1 93 ? -71.933 -9.587 18.075 1.00 64.93 134 ASN B CA 1
ATOM 3449 C C . ASN B 1 93 ? -70.997 -8.429 18.436 1.00 65.44 134 ASN B C 1
ATOM 3450 O O . ASN B 1 93 ? -71.161 -7.315 17.950 1.00 71.51 134 ASN B O 1
ATOM 3455 N N . GLU B 1 94 ? -70.027 -8.703 19.305 1.00 61.86 135 GLU B N 1
ATOM 3456 C CA . GLU B 1 94 ? -68.891 -7.818 19.488 1.00 58.16 135 GLU B CA 1
ATOM 3457 C C . GLU B 1 94 ? -67.961 -8.085 18.320 1.00 64.42 135 GLU B C 1
ATOM 3458 O O . GLU B 1 94 ? -67.041 -7.322 18.059 1.00 78.81 135 GLU B O 1
ATOM 3464 N N . GLN B 1 95 ? -68.209 -9.186 17.625 1.00 63.63 136 GLN B N 1
ATOM 3465 C CA . GLN B 1 95 ? -67.324 -9.672 16.580 1.00 67.37 136 GLN B CA 1
ATOM 3466 C C . GLN B 1 95 ? -67.609 -9.003 15.248 1.00 64.25 136 GLN B C 1
ATOM 3467 O O . GLN B 1 95 ? -66.762 -8.279 14.727 1.00 51.37 136 GLN B O 1
ATOM 3473 N N . ASN B 1 96 ? -68.769 -9.289 14.663 1.00 70.80 137 ASN B N 1
ATOM 3474 C CA . ASN B 1 96 ? -69.283 -8.404 13.637 1.00 72.35 137 ASN B CA 1
ATOM 3475 C C . ASN B 1 96 ? -69.983 -7.343 14.443 1.00 79.61 137 ASN B C 1
ATOM 3476 O O . ASN B 1 96 ? -70.650 -7.666 15.421 1.00 94.97 137 ASN B O 1
ATOM 3481 N N . ARG B 1 97 ? -69.802 -6.078 14.114 1.00 63.57 138 ARG B N 1
ATOM 3482 C CA . ARG B 1 97 ? -70.519 -5.094 14.904 1.00 66.12 138 ARG B CA 1
ATOM 3483 C C . ARG B 1 97 ? -71.755 -4.698 14.144 1.00 65.14 138 ARG B C 1
ATOM 3484 O O . ARG B 1 97 ? -72.129 -3.541 14.104 1.00 74.57 138 ARG B O 1
ATOM 3492 N N . LEU B 1 98 ? -72.388 -5.703 13.555 1.00 61.68 139 LEU B N 1
ATOM 3493 C CA . LEU B 1 98 ? -73.507 -5.518 12.641 1.00 59.41 139 LEU B CA 1
ATOM 3494 C C . LEU B 1 98 ? -74.364 -4.304 12.972 1.00 58.83 139 LEU B C 1
ATOM 3495 O O . LEU B 1 98 ? -74.500 -3.405 12.159 1.00 67.25 139 LEU B O 1
ATOM 3500 N N . LEU B 1 99 ? -74.938 -4.290 14.165 1.00 58.25 140 LEU B N 1
ATOM 3501 C CA . LEU B 1 99 ? -75.806 -3.197 14.599 1.00 56.99 140 LEU B CA 1
ATOM 3502 C C . LEU B 1 99 ? -75.151 -1.805 14.597 1.00 57.33 140 LEU B C 1
ATOM 3503 O O . LEU B 1 99 ? -75.818 -0.794 14.420 1.00 64.69 140 LEU B O 1
ATOM 3508 N N . GLN B 1 100 ? -73.850 -1.740 14.813 1.00 54.59 141 GLN B N 1
ATOM 3509 C CA . GLN B 1 100 ? -73.177 -0.451 14.807 1.00 57.10 141 GLN B CA 1
ATOM 3510 C C . GLN B 1 100 ? -72.925 0.022 13.375 1.00 54.93 141 GLN B C 1
ATOM 3511 O O . GLN B 1 100 ? -72.650 1.189 13.143 1.00 60.27 141 GLN B O 1
ATOM 3517 N N . SER B 1 101 ? -73.042 -0.898 12.424 1.00 50.50 142 SER B N 1
ATOM 3518 C CA . SER B 1 101 ? -72.683 -0.661 11.029 1.00 51.87 142 SER B CA 1
ATOM 3519 C C . SER B 1 101 ? -73.824 -0.110 10.215 1.00 54.74 142 SER B C 1
ATOM 3520 O O . SER B 1 101 ? -73.765 -0.145 8.988 1.00 60.98 142 SER B O 1
ATOM 3523 N N . LEU B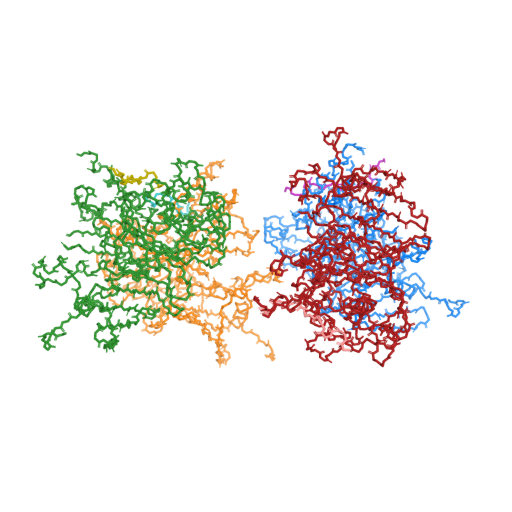 1 102 ? -74.865 0.378 10.886 1.00 56.91 143 LEU B N 1
ATOM 3524 C CA . LEU B 1 102 ? -76.086 0.803 10.199 1.00 56.65 143 LEU B CA 1
ATOM 3525 C C . LEU B 1 102 ? -76.716 2.100 10.699 1.00 54.89 143 LEU B C 1
ATOM 3526 O O . LEU B 1 102 ? -76.722 2.377 11.902 1.00 51.21 143 LEU B O 1
ATOM 3531 N N . PRO B 1 103 ? -77.310 2.860 9.765 1.00 50.41 144 PRO B N 1
ATOM 3532 C CA . PRO B 1 103 ? -78.152 4.042 9.992 1.00 41.07 144 PRO B CA 1
ATOM 3533 C C . PRO B 1 103 ? -79.291 3.800 11.001 1.00 42.59 144 PRO B C 1
ATOM 3534 O O . PRO B 1 103 ? -80.466 3.903 10.618 1.00 44.77 144 PRO B O 1
ATOM 3538 N N . ILE B 1 104 ? -78.985 3.496 12.257 1.00 37.55 145 ILE B N 1
ATOM 3539 C CA . ILE B 1 104 ? -80.071 3.243 13.203 1.00 51.12 145 ILE B CA 1
ATOM 3540 C C . ILE B 1 104 ? -79.781 3.797 14.584 1.00 54.74 145 ILE B C 1
ATOM 3541 O O . ILE B 1 104 ? -78.627 4.017 14.950 1.00 54.74 145 ILE B O 1
ATOM 3546 N N . ASP B 1 105 ? -80.851 4.003 15.343 1.00 55.26 146 ASP B N 1
ATOM 3547 C CA . ASP B 1 105 ? -80.785 4.598 16.667 1.00 52.14 146 ASP B CA 1
ATOM 3548 C C . ASP B 1 105 ? -81.066 3.524 17.665 1.00 51.83 146 ASP B C 1
ATOM 3549 O O . ASP B 1 105 ? -82.019 2.770 17.531 1.00 63.62 146 ASP B O 1
ATOM 3554 N N . ARG B 1 106 ? -80.246 3.471 18.691 1.00 48.87 147 ARG B N 1
ATOM 3555 C CA . ARG B 1 106 ? -80.336 2.392 19.639 1.00 47.26 147 ARG B CA 1
ATOM 3556 C C . ARG B 1 106 ? -80.419 2.990 21.012 1.00 49.22 147 ARG B C 1
ATOM 3557 O O . ARG B 1 106 ? -79.922 4.090 21.233 1.00 51.43 147 ARG B O 1
ATOM 3565 N N . HIS B 1 107 ? -81.083 2.297 21.929 1.00 44.87 148 HIS B N 1
ATOM 3566 C CA . HIS B 1 107 ? -81.081 2.755 23.299 1.00 35.82 148 HIS B CA 1
ATOM 3567 C C . HIS B 1 107 ? -79.811 2.234 23.921 1.00 52.18 148 HIS B C 1
ATOM 3568 O O . HIS B 1 107 ? -79.565 1.038 23.930 1.00 66.33 148 HIS B O 1
ATOM 3575 N N . MET B 1 108 ? -78.975 3.143 24.396 1.00 59.22 149 MET B N 1
ATOM 3576 C CA . MET B 1 108 ? -77.798 2.738 25.131 1.00 58.16 149 MET B CA 1
ATOM 3577 C C . MET B 1 108 ? -77.521 3.682 26.283 1.00 70.09 149 MET B C 1
ATOM 3578 O O . MET B 1 108 ? -78.065 4.789 26.340 1.00 74.00 149 MET B O 1
ATOM 3583 N N . PRO B 1 109 ? -76.702 3.225 27.235 1.00 68.62 150 PRO B N 1
ATOM 3584 C CA . PRO B 1 109 ? -76.386 4.008 28.427 1.00 65.58 150 PRO B CA 1
ATOM 3585 C C . PRO B 1 109 ? -75.166 4.870 28.168 1.00 56.97 150 PRO B C 1
ATOM 3586 O O . PRO B 1 109 ? -74.770 5.641 29.038 1.00 64.57 150 PRO B O 1
ATOM 3590 N N . TYR B 1 110 ? -74.577 4.718 26.987 1.00 44.77 151 TYR B N 1
ATOM 3591 C CA . TYR B 1 110 ? -73.433 5.527 26.588 1.00 56.52 151 TYR B CA 1
ATOM 3592 C C . TYR B 1 110 ? -73.536 5.933 25.124 1.00 49.64 151 TYR B C 1
ATOM 3593 O O . TYR B 1 110 ? -74.252 5.314 24.350 1.00 49.48 151 TYR B O 1
ATOM 3602 N N . ILE B 1 111 ? -72.837 6.991 24.747 1.00 44.53 152 ILE B N 1
ATOM 3603 C CA . ILE B 1 111 ? -72.942 7.489 23.389 1.00 50.54 152 ILE B CA 1
ATOM 3604 C C . ILE B 1 111 ? -72.036 6.598 22.594 1.00 47.16 152 ILE B C 1
ATOM 3605 O O . ILE B 1 111 ? -70.881 6.425 22.971 1.00 49.02 152 ILE B O 1
ATOM 3610 N N . GLN B 1 112 ? -72.562 6.033 21.507 1.00 38.92 153 GLN B N 1
ATOM 3611 C CA . GLN B 1 112 ? -71.812 5.084 20.685 1.00 46.79 153 GLN B CA 1
ATOM 3612 C C . GLN B 1 112 ? -70.553 5.701 20.069 1.00 55.83 153 GLN B C 1
ATOM 3613 O O . GLN B 1 112 ? -70.584 6.828 19.555 1.00 55.07 153 GLN B O 1
ATOM 3619 N N . VAL B 1 113 ? -69.451 4.950 20.127 1.00 47.73 154 VAL B N 1
ATOM 3620 C CA . VAL B 1 113 ? -68.164 5.412 19.619 1.00 38.72 154 VAL B CA 1
ATOM 3621 C C . VAL B 1 113 ? -67.610 4.552 18.473 1.00 48.74 154 VAL B C 1
ATOM 3622 O O . VAL B 1 113 ? -67.275 3.385 18.678 1.00 56.25 154 VAL B O 1
ATOM 3626 N N . HIS B 1 114 ? -67.522 5.128 17.269 1.00 51.45 155 HIS B N 1
ATOM 3627 C CA . HIS B 1 114 ? -66.965 4.424 16.105 1.00 48.30 155 HIS B CA 1
ATOM 3628 C C . HIS B 1 114 ? -65.533 4.849 15.817 1.00 49.73 155 HIS B C 1
ATOM 3629 O O . HIS B 1 114 ? -65.028 5.812 16.383 1.00 56.85 155 HIS B O 1
ATOM 3636 N N . ARG B 1 115 ? -64.894 4.117 14.917 1.00 52.20 156 ARG B N 1
ATOM 3637 C CA . ARG B 1 115 ? -63.522 4.384 14.515 1.00 59.20 156 ARG B CA 1
ATOM 3638 C C . ARG B 1 115 ? -63.513 4.451 12.997 1.00 59.56 156 ARG B C 1
ATOM 3639 O O . ARG B 1 115 ? -64.163 3.660 12.329 1.00 43.18 156 ARG B O 1
ATOM 3647 N N . ALA B 1 116 ? -62.796 5.422 12.454 1.00 55.25 157 ALA B N 1
ATOM 3648 C CA . ALA B 1 116 ? -62.781 5.642 11.018 1.00 57.80 157 ALA B CA 1
ATOM 3649 C C . ALA B 1 116 ? -62.112 4.463 10.313 1.00 55.02 157 ALA B C 1
ATOM 3650 O O . ALA B 1 116 ? -61.380 3.704 10.938 1.00 63.08 157 ALA B O 1
ATOM 3652 N N . LEU B 1 117 ? -62.373 4.310 9.018 1.00 48.53 158 LEU B N 1
ATOM 3653 C CA . LEU B 1 117 ? -61.606 3.385 8.189 1.00 50.93 158 LEU B CA 1
ATOM 3654 C C . LEU B 1 117 ? -60.514 4.095 7.370 1.00 73.21 158 LEU B C 1
ATOM 3655 O O . LEU B 1 117 ? -59.359 3.658 7.376 1.00 80.73 158 LEU B O 1
ATOM 3660 N N . SER B 1 118 ? -60.872 5.189 6.684 1.00 73.34 159 SER B N 1
ATOM 3661 C CA . SER B 1 118 ? -59.956 5.857 5.744 1.00 63.63 159 SER B CA 1
ATOM 3662 C C . SER B 1 118 ? -59.167 7.024 6.323 1.00 67.01 159 SER B C 1
ATOM 3663 O O . SER B 1 118 ? -59.329 7.380 7.493 1.00 68.39 159 SER B O 1
ATOM 3666 N N . GLU B 1 119 ? -58.319 7.610 5.477 1.00 73.20 160 GLU B N 1
ATOM 3667 C CA . GLU B 1 119 ? -57.487 8.759 5.843 1.00 88.13 160 GLU B CA 1
ATOM 3668 C C . GLU B 1 119 ? -58.224 9.737 6.744 1.00 85.35 160 GLU B C 1
ATOM 3669 O O . GLU B 1 119 ? -59.440 9.879 6.658 1.00 75.99 160 GLU B O 1
ATOM 3675 N N . MET B 1 120 ? -57.471 10.431 7.589 1.00 105.94 161 MET B N 1
ATOM 3676 C CA . MET B 1 120 ? -58.045 11.359 8.558 1.00 121.45 161 MET B CA 1
ATOM 3677 C C . MET B 1 120 ? -57.515 12.773 8.378 1.00 113.96 161 MET B C 1
ATOM 3678 O O . MET B 1 120 ? -56.899 13.327 9.283 1.00 110.53 161 MET B O 1
ATOM 3683 N N . ASP B 1 121 ? -57.743 13.376 7.225 1.00 115.74 162 ASP B N 1
ATOM 3684 C CA . ASP B 1 121 ? -57.209 14.712 7.031 1.00 124.71 162 ASP B CA 1
ATOM 3685 C C . ASP B 1 121 ? -58.141 15.740 7.672 1.00 115.53 162 ASP B C 1
ATOM 3686 O O . ASP B 1 121 ? -58.599 16.661 7.009 1.00 126.41 162 ASP B O 1
ATOM 3691 N N . LEU B 1 122 ? -58.410 15.583 8.967 1.00 97.00 163 LEU B N 1
ATOM 3692 C CA . LEU B 1 122 ? -59.450 16.367 9.636 1.00 84.93 163 LEU B CA 1
ATOM 3693 C C . LEU B 1 122 ? -59.076 17.821 9.783 1.00 90.20 163 LEU B C 1
ATOM 3694 O O . LEU B 1 122 ? -59.795 18.605 10.398 1.00 74.80 163 LEU B O 1
ATOM 3699 N N . THR B 1 123 ? -57.934 18.162 9.200 1.00 108.10 164 THR B N 1
ATOM 3700 C CA . THR B 1 123 ? -57.456 19.531 9.118 1.00 109.60 164 THR B CA 1
ATOM 3701 C C . THR B 1 123 ? -58.365 20.341 8.199 1.00 100.40 164 THR B C 1
ATOM 3702 O O . THR B 1 123 ? -58.708 21.474 8.509 1.00 100.37 164 THR B O 1
ATOM 3706 N N . ASP B 1 124 ? -58.747 19.749 7.068 1.00 97.79 165 ASP B N 1
ATOM 3707 C CA . ASP B 1 124 ? -59.568 20.434 6.068 1.00 107.19 165 ASP B CA 1
ATOM 3708 C C . ASP B 1 124 ? -60.932 19.776 5.834 1.00 103.97 165 ASP B C 1
ATOM 3709 O O . ASP B 1 124 ? -61.138 18.605 6.143 1.00 96.65 165 ASP B O 1
ATOM 3714 N N . THR B 1 125 ? -61.848 20.539 5.248 1.00 104.54 166 THR B N 1
ATOM 3715 C CA . THR B 1 125 ? -63.262 20.176 5.220 1.00 88.89 166 THR B CA 1
ATOM 3716 C C . THR B 1 125 ? -63.730 19.171 4.168 1.00 86.02 166 THR B C 1
ATOM 3717 O O . THR B 1 125 ? -64.832 18.643 4.283 1.00 94.74 166 THR B O 1
ATOM 3721 N N . THR B 1 126 ? -62.947 18.903 3.134 1.00 79.50 167 THR B N 1
ATOM 3722 C CA . THR B 1 126 ? -63.404 17.885 2.204 1.00 81.33 167 THR B CA 1
ATOM 3723 C C . THR B 1 126 ? -63.300 16.549 2.936 1.00 94.90 167 THR B C 1
ATOM 3724 O O . THR B 1 126 ? -64.075 15.628 2.685 1.00 100.42 167 THR B O 1
ATOM 3728 N N . SER B 1 127 ? -62.347 16.472 3.863 1.00 93.77 168 SER B N 1
ATOM 3729 C CA . SER B 1 127 ? -62.213 15.335 4.762 1.00 81.10 168 SER B CA 1
ATOM 3730 C C . SER B 1 127 ? -63.443 15.241 5.643 1.00 80.14 168 SER B C 1
ATOM 3731 O O . SER B 1 127 ? -64.191 14.265 5.576 1.00 91.69 168 SER B O 1
ATOM 3734 N N . MET B 1 128 ? -63.631 16.265 6.473 1.00 66.14 169 MET B N 1
ATOM 3735 C CA . MET B 1 128 ? -64.761 16.379 7.393 1.00 64.44 169 MET B CA 1
ATOM 3736 C C . MET B 1 128 ? -66.112 16.036 6.767 1.00 68.67 169 MET B C 1
ATOM 3737 O O . MET B 1 128 ? -66.906 15.321 7.371 1.00 76.45 169 MET B O 1
ATOM 3742 N N . ARG B 1 129 ? -66.388 16.550 5.571 1.00 64.08 170 ARG B N 1
ATOM 3743 C CA . ARG B 1 129 ? -67.632 16.197 4.883 1.00 57.89 170 ARG B CA 1
ATOM 3744 C C . ARG B 1 129 ? -67.711 14.695 4.535 1.00 62.82 170 ARG B C 1
ATOM 3745 O O . ARG B 1 129 ? -68.774 14.074 4.663 1.00 62.90 170 ARG B O 1
ATOM 3753 N N . ASN B 1 130 ? -66.586 14.121 4.113 1.00 58.72 171 ASN B N 1
ATOM 3754 C CA . ASN B 1 130 ? -66.508 12.701 3.785 1.00 59.48 171 ASN B CA 1
ATOM 3755 C C . ASN B 1 130 ? -66.724 11.821 5.009 1.00 66.65 171 ASN B C 1
ATOM 3756 O O . ASN B 1 130 ? -67.582 10.920 5.017 1.00 54.05 171 ASN B O 1
ATOM 3761 N N . LEU B 1 131 ? -65.907 12.071 6.028 1.00 70.04 172 LEU B N 1
ATOM 3762 C CA . LEU B 1 131 ? -66.077 11.440 7.317 1.00 62.11 172 LEU B CA 1
ATOM 3763 C C . LEU B 1 131 ? -67.554 11.388 7.675 1.00 61.67 172 LEU B C 1
ATOM 3764 O O . LEU B 1 131 ? -68.068 10.331 8.001 1.00 63.28 172 LEU B O 1
ATOM 3769 N N . LEU B 1 132 ? -68.239 12.526 7.603 1.00 61.15 173 LEU B N 1
ATOM 3770 C CA . LEU B 1 132 ? -69.685 12.566 7.847 1.00 56.64 173 LEU B CA 1
ATOM 3771 C C . LEU B 1 132 ? -70.440 11.647 6.880 1.00 55.29 173 LEU B C 1
ATOM 3772 O O . LEU B 1 132 ? -71.452 11.062 7.243 1.00 53.43 173 LEU B O 1
ATOM 3777 N N . GLY B 1 133 ? -69.949 11.525 5.651 1.00 50.34 174 GLY B N 1
ATOM 3778 C CA . GLY B 1 133 ? -70.560 10.637 4.679 1.00 48.12 174 GLY B CA 1
ATOM 3779 C C . GLY B 1 133 ? -70.472 9.201 5.165 1.00 53.51 174 GLY B C 1
ATOM 3780 O O . GLY B 1 133 ? -71.345 8.364 4.898 1.00 54.87 174 GLY B O 1
ATOM 3781 N N . PHE B 1 134 ? -69.400 8.923 5.894 1.00 51.39 175 PHE B N 1
ATOM 3782 C CA . PHE B 1 134 ? -69.252 7.655 6.580 1.00 59.94 175 PHE B CA 1
ATOM 3783 C C . PHE B 1 134 ? -70.111 7.551 7.850 1.00 57.18 175 PHE B C 1
ATOM 3784 O O . PHE B 1 134 ? -70.878 6.601 8.021 1.00 48.67 175 PHE B O 1
ATOM 3792 N N . THR B 1 135 ? -69.973 8.520 8.749 1.00 44.20 176 THR B N 1
ATOM 3793 C CA . THR B 1 135 ? -70.575 8.382 10.063 1.00 49.22 176 THR B CA 1
ATOM 3794 C C . THR B 1 135 ? -72.103 8.402 10.064 1.00 57.78 176 THR B C 1
ATOM 3795 O O . THR B 1 135 ? -72.737 7.938 11.024 1.00 51.81 176 THR B O 1
ATOM 3799 N N . SER B 1 136 ? -72.681 8.939 8.994 1.00 60.10 177 SER B N 1
ATOM 3800 C CA . SER B 1 136 ? -74.128 9.051 8.887 1.00 66.13 177 SER B CA 1
ATOM 3801 C C . SER B 1 136 ? -74.734 7.724 8.420 1.00 59.48 177 SER B C 1
ATOM 3802 O O . SER B 1 136 ? -75.959 7.556 8.372 1.00 42.03 177 SER B O 1
ATOM 3805 N N . LYS B 1 137 ? -73.867 6.771 8.096 1.00 62.87 178 LYS B N 1
ATOM 3806 C CA . LYS B 1 137 ? -74.340 5.439 7.751 1.00 59.32 178 LYS B CA 1
ATOM 3807 C C . LYS B 1 137 ? -74.082 4.441 8.888 1.00 57.82 178 LYS B C 1
ATOM 3808 O O . LYS B 1 137 ? -74.328 3.259 8.723 1.00 56.01 178 LYS B O 1
ATOM 3814 N N . LEU B 1 138 ? -73.613 4.940 10.038 1.00 54.38 179 LEU B N 1
ATOM 3815 C CA . LEU B 1 138 ? -73.400 4.135 11.251 1.00 47.59 179 LEU B CA 1
ATOM 3816 C C . LEU B 1 138 ? -74.449 4.441 12.311 1.00 50.12 179 LEU B C 1
ATOM 3817 O O . LEU B 1 138 ? -75.223 5.378 12.153 1.00 56.48 179 LEU B O 1
ATOM 3822 N N . SER B 1 139 ? -74.456 3.662 13.393 1.00 48.73 180 SER B N 1
ATOM 3823 C CA . SER B 1 139 ? -75.438 3.818 14.482 1.00 49.53 180 SER B CA 1
ATOM 3824 C C . SER B 1 139 ? -75.239 5.053 15.392 1.00 46.23 180 SER B C 1
ATOM 3825 O O . SER B 1 139 ? -74.195 5.702 15.377 1.00 53.79 180 SER B O 1
ATOM 3828 N N . THR B 1 140 ? -76.253 5.365 16.186 1.00 43.29 181 THR B N 1
ATOM 3829 C CA . THR B 1 140 ? -76.220 6.515 17.090 1.00 41.78 181 THR B CA 1
ATOM 3830 C C . THR B 1 140 ? -77.051 6.184 18.318 1.00 49.42 181 THR B C 1
ATOM 3831 O O . THR B 1 140 ? -77.997 5.385 18.244 1.00 44.18 181 THR B O 1
ATOM 3835 N N . THR B 1 141 ? -76.692 6.780 19.448 1.00 43.92 182 THR B N 1
ATOM 3836 C CA . THR B 1 141 ? -77.401 6.532 20.705 1.00 40.05 182 THR B CA 1
ATOM 3837 C C . THR B 1 141 ? -78.510 7.549 20.929 1.00 39.46 182 THR B C 1
ATOM 3838 O O . THR B 1 141 ? -78.262 8.734 20.877 1.00 50.05 182 THR B O 1
ATOM 3842 N N . LEU B 1 142 ? -79.728 7.092 21.189 1.00 44.96 183 LEU B N 1
ATOM 3843 C CA . LEU B 1 142 ? -80.833 8.003 21.474 1.00 37.85 183 LEU B CA 1
ATOM 3844 C C . LEU B 1 142 ? -80.541 8.870 22.687 1.00 52.34 183 LEU B C 1
ATOM 3845 O O . LEU B 1 142 ? -79.899 8.430 23.644 1.00 48.57 183 LEU B O 1
ATOM 3850 N N . ILE B 1 143 ? -81.011 10.117 22.607 1.00 54.96 184 ILE B N 1
ATOM 3851 C CA . ILE B 1 143 ? -80.779 11.149 23.608 1.00 38.02 184 ILE B CA 1
ATOM 3852 C C . ILE B 1 143 ? -82.134 11.738 23.904 1.00 50.22 184 ILE B C 1
ATOM 3853 O O . ILE B 1 143 ? -82.877 12.137 22.984 1.00 47.36 184 ILE B O 1
ATOM 3858 N N . PRO B 1 144 ? -82.492 11.768 25.190 1.00 55.16 185 PRO B N 1
ATOM 3859 C CA . PRO B 1 144 ? -83.781 12.334 25.590 1.00 53.33 185 PRO B CA 1
ATOM 3860 C C . PRO B 1 144 ? -83.687 13.853 25.778 1.00 56.71 185 PRO B C 1
ATOM 3861 O O . PRO B 1 144 ? -82.590 14.411 25.956 1.00 47.28 185 PRO B O 1
ATOM 3865 N N . HIS B 1 145 ? -84.836 14.519 25.725 1.00 53.84 186 HIS B N 1
ATOM 3866 C CA . HIS B 1 145 ? -84.885 15.963 25.872 1.00 46.05 186 HIS B CA 1
ATOM 3867 C C . HIS B 1 145 ? -85.779 16.423 27.036 1.00 56.05 186 HIS B C 1
ATOM 3868 O O . HIS B 1 145 ? -86.875 15.900 27.213 1.00 67.45 186 HIS B O 1
ATOM 3875 N N . ASN B 1 146 ? -85.310 17.381 27.839 1.00 54.22 187 ASN B N 1
ATOM 3876 C CA . ASN B 1 146 ? -86.214 18.124 28.727 1.00 62.80 187 ASN B CA 1
ATOM 3877 C C . ASN B 1 146 ? -86.759 19.328 27.972 1.00 56.01 187 ASN B C 1
ATOM 3878 O O . ASN B 1 146 ? -86.359 19.553 26.832 1.00 50.63 187 ASN B O 1
ATOM 3883 N N . ALA B 1 147 ? -87.656 20.102 28.580 1.00 52.11 188 ALA B N 1
ATOM 3884 C CA . ALA B 1 147 ? -88.301 21.216 27.854 1.00 55.41 188 ALA B CA 1
ATOM 3885 C C . ALA B 1 147 ? -87.367 22.397 27.515 1.00 60.81 188 ALA B C 1
ATOM 3886 O O . ALA B 1 147 ? -87.676 23.200 26.640 1.00 59.79 188 ALA B O 1
ATOM 3888 N N . GLN B 1 148 ? -86.217 22.477 28.182 1.00 56.66 189 GLN B N 1
ATOM 3889 C CA . GLN B 1 148 ? -85.214 23.489 27.866 1.00 73.45 189 GLN B CA 1
ATOM 3890 C C . GLN B 1 148 ? -84.420 23.154 26.600 1.00 72.72 189 GLN B C 1
ATOM 3891 O O . GLN B 1 148 ? -83.912 24.052 25.925 1.00 72.82 189 GLN B O 1
ATOM 3897 N N . THR B 1 149 ? -84.318 21.864 26.282 1.00 65.85 190 THR B N 1
ATOM 3898 C CA . THR B 1 149 ? -83.519 21.404 25.146 1.00 59.02 190 THR B CA 1
ATOM 3899 C C . THR B 1 149 ? -84.348 20.893 23.963 1.00 58.84 190 THR B C 1
ATOM 3900 O O . THR B 1 149 ? -83.795 20.570 22.923 1.00 61.29 190 THR B O 1
ATOM 3904 N N . ASP B 1 150 ? -85.664 20.820 24.135 1.00 55.42 191 ASP B N 1
ATOM 3905 C CA . ASP B 1 150 ? -86.581 20.325 23.102 1.00 56.80 191 ASP B CA 1
ATOM 3906 C C . ASP B 1 150 ? -86.721 21.326 21.944 1.00 59.49 191 ASP B C 1
ATOM 3907 O O . ASP B 1 150 ? -87.419 22.333 22.069 1.00 75.19 191 ASP B O 1
ATOM 3912 N N . PRO B 1 151 ? -86.040 21.056 20.817 1.00 46.21 192 PRO B N 1
ATOM 3913 C CA . PRO B 1 151 ? -86.047 21.922 19.634 1.00 47.75 192 PRO B CA 1
ATOM 3914 C C . PRO B 1 151 ? -87.434 22.399 19.202 1.00 60.90 192 PRO B C 1
ATOM 3915 O O . PRO B 1 151 ? -87.542 23.422 18.521 1.00 66.45 192 PRO B O 1
ATOM 3919 N N . LEU B 1 152 ? -88.478 21.683 19.594 1.00 56.26 193 LEU B N 1
ATOM 3920 C CA . LEU B 1 152 ? -89.837 22.069 19.239 1.00 55.56 193 LEU B CA 1
ATOM 3921 C C . LEU B 1 152 ? -90.567 22.740 20.403 1.00 58.60 193 LEU B C 1
ATOM 3922 O O . LEU B 1 152 ? -91.760 23.040 20.308 1.00 58.27 193 LEU B O 1
ATOM 3927 N N . SER B 1 153 ? -89.851 22.962 21.502 1.00 62.06 194 SER B N 1
ATOM 3928 C CA . SER B 1 153 ? -90.373 23.759 22.602 1.00 82.04 194 SER B CA 1
ATOM 3929 C C . SER B 1 153 ? -89.929 25.221 22.485 1.00 92.89 194 SER B C 1
ATOM 3930 O O . SER B 1 153 ? -89.549 25.685 21.406 1.00 94.78 194 SER B O 1
ATOM 3933 N N . GLY B 1 154 ? -89.990 25.948 23.595 1.00 87.44 195 GLY B N 1
ATOM 3934 C CA . GLY B 1 154 ? -89.534 27.322 23.614 1.00 78.89 195 GLY B CA 1
ATOM 3935 C C . GLY B 1 154 ? -90.462 28.285 22.907 1.00 90.31 195 GLY B C 1
ATOM 3936 O O . GLY B 1 154 ? -91.622 27.967 22.657 1.00 93.22 195 GLY B O 1
ATOM 3937 N N . PRO B 1 155 ? -89.943 29.477 22.571 1.00 102.91 196 PRO B N 1
ATOM 3938 C CA . PRO B 1 155 ? -90.743 30.617 22.102 1.00 99.60 196 PRO B CA 1
ATOM 3939 C C . PRO B 1 155 ? -91.001 30.614 20.596 1.00 98.15 196 PRO B C 1
ATOM 3940 O O . PRO B 1 155 ? -92.133 30.850 20.162 1.00 94.42 196 PRO B O 1
ATOM 3944 N N . THR B 1 156 ? -89.956 30.359 19.815 1.00 94.96 197 THR B N 1
ATOM 3945 C CA . THR B 1 156 ? -90.056 30.359 18.360 1.00 90.32 197 THR B CA 1
ATOM 3946 C C . THR B 1 156 ? -89.486 29.075 17.785 1.00 80.20 197 THR B C 1
ATOM 3947 O O . THR B 1 156 ? -88.382 29.084 17.222 1.00 74.72 197 THR B O 1
ATOM 3951 N N . PRO B 1 157 ? -90.215 27.958 17.954 1.00 75.73 198 PRO B N 1
ATOM 3952 C CA . PRO B 1 157 ? -89.861 26.692 17.307 1.00 62.17 198 PRO B CA 1
ATOM 3953 C C . PRO B 1 157 ? -89.974 26.760 15.788 1.00 65.31 198 PRO B C 1
ATOM 3954 O O . PRO B 1 157 ? -91.038 27.085 15.272 1.00 69.74 198 PRO B O 1
ATOM 3958 N N . PHE B 1 158 ? -88.875 26.476 15.096 1.00 69.19 199 PHE B N 1
ATOM 3959 C CA . PHE B 1 158 ? -88.862 26.394 13.635 1.00 76.42 199 PHE B CA 1
ATOM 3960 C C . PHE B 1 158 ? -88.674 27.737 12.889 1.00 71.28 199 PHE B C 1
ATOM 3961 O O . PHE B 1 158 ? -88.411 27.752 11.691 1.00 58.61 199 PHE B O 1
ATOM 3969 N N . SER B 1 159 ? -88.806 28.858 13.583 1.00 75.22 200 SER B N 1
ATOM 3970 C CA . SER B 1 159 ? -88.575 30.158 12.957 1.00 77.10 200 SER B CA 1
ATOM 3971 C C . SER B 1 159 ? -87.413 30.098 11.951 1.00 80.74 200 SER B C 1
ATOM 3972 O O . SER B 1 159 ? -87.509 30.597 10.819 1.00 81.43 200 SER B O 1
ATOM 3975 N N . SER B 1 160 ? -86.319 29.475 12.380 1.00 71.88 201 SER B N 1
ATOM 3976 C CA . SER B 1 160 ? -85.093 29.409 11.591 1.00 66.82 201 SER B CA 1
ATOM 3977 C C . SER B 1 160 ? -85.223 28.550 10.343 1.00 66.41 201 SER B C 1
ATOM 3978 O O . SER B 1 160 ? -84.299 28.495 9.539 1.00 68.44 201 SER B O 1
ATOM 3981 N N . ILE B 1 161 ? -86.355 27.873 10.175 1.00 63.57 202 ILE B N 1
ATOM 3982 C CA . ILE B 1 161 ? -86.416 26.768 9.213 1.00 62.23 202 ILE B CA 1
ATOM 3983 C C . ILE B 1 161 ? -86.090 27.212 7.790 1.00 61.89 202 ILE B C 1
ATOM 3984 O O . ILE B 1 161 ? -85.238 26.624 7.135 1.00 50.58 202 ILE B O 1
ATOM 3989 N N . PHE B 1 162 ? -86.730 28.289 7.348 1.00 77.34 203 PHE B N 1
ATOM 3990 C CA . PHE B 1 162 ? -86.580 28.789 5.991 1.00 69.02 203 PHE B CA 1
ATOM 3991 C C . PHE B 1 162 ? -85.230 29.429 5.772 1.00 69.53 203 PHE B C 1
ATOM 3992 O O . PHE B 1 162 ? -84.652 29.324 4.699 1.00 75.58 203 PHE B O 1
ATOM 4000 N N . MET B 1 163 ? -84.723 30.076 6.811 1.00 73.80 204 MET B N 1
ATOM 4001 C CA . MET B 1 163 ? -83.367 30.616 6.806 1.00 81.69 204 MET B CA 1
ATOM 4002 C C . MET B 1 163 ? -82.354 29.476 6.690 1.00 75.11 204 MET B C 1
ATOM 4003 O O . MET B 1 163 ? -81.459 29.482 5.831 1.00 55.42 204 MET B O 1
ATOM 4008 N N . ASP B 1 164 ? -82.526 28.495 7.574 1.00 71.21 205 ASP B N 1
ATOM 4009 C CA . ASP B 1 164 ? -81.672 27.319 7.646 1.00 61.77 205 ASP B CA 1
ATOM 4010 C C . ASP B 1 164 ? -81.607 26.590 6.292 1.00 69.28 205 ASP B C 1
ATOM 4011 O O . ASP B 1 164 ? -80.519 26.228 5.830 1.00 63.66 205 ASP B O 1
ATOM 4016 N N . THR B 1 165 ? -82.765 26.385 5.658 1.00 70.03 206 THR B N 1
ATOM 4017 C CA . THR B 1 165 ? -82.828 25.656 4.385 1.00 70.80 206 THR B CA 1
ATOM 4018 C C . THR B 1 165 ? -82.135 26.400 3.250 1.00 73.07 206 THR B C 1
ATOM 4019 O O . THR B 1 165 ? -81.580 25.774 2.345 1.00 65.85 206 THR B O 1
ATOM 4023 N N . CYS B 1 166 ? -82.185 27.733 3.296 1.00 86.08 207 CYS B N 1
ATOM 4024 C CA . CYS B 1 166 ? -81.574 28.580 2.263 1.00 92.61 207 CYS B CA 1
ATOM 4025 C C . CYS B 1 166 ? -80.047 28.405 2.179 1.00 85.45 207 CYS B C 1
ATOM 4026 O O . CYS B 1 166 ? -79.484 28.193 1.096 1.00 84.39 207 CYS B O 1
ATOM 4029 N N . ARG B 1 167 ? -79.381 28.489 3.324 1.00 73.92 208 ARG B N 1
ATOM 4030 C CA . ARG B 1 167 ? -77.943 28.293 3.354 1.00 74.47 208 ARG B CA 1
ATOM 4031 C C . ARG B 1 167 ? -77.528 26.829 3.492 1.00 77.64 208 ARG B C 1
ATOM 4032 O O . ARG B 1 167 ? -76.343 26.511 3.374 1.00 80.24 208 ARG B O 1
ATOM 4040 N N . GLY B 1 168 ? -78.493 25.942 3.747 1.00 72.65 209 GLY B N 1
ATOM 4041 C CA . GLY B 1 168 ? -78.244 24.512 3.701 1.00 52.41 209 GLY B CA 1
ATOM 4042 C C . GLY B 1 168 ? -77.993 24.008 2.284 1.00 62.98 209 GLY B C 1
ATOM 4043 O O . GLY B 1 168 ? -76.918 23.470 1.975 1.00 67.51 209 GLY B O 1
ATOM 4044 N N . LEU B 1 169 ? -78.989 24.186 1.418 1.00 66.61 210 LEU B N 1
ATOM 4045 C CA . LEU B 1 169 ? -78.904 23.754 0.024 1.00 62.08 210 LEU B CA 1
ATOM 4046 C C . LEU B 1 169 ? -77.727 24.417 -0.682 1.00 59.14 210 LEU B C 1
ATOM 4047 O O . LEU B 1 169 ? -77.500 25.626 -0.557 1.00 68.16 210 LEU B O 1
ATOM 4052 N N . GLY B 1 170 ? -76.981 23.605 -1.421 1.00 67.97 211 GLY B N 1
ATOM 4053 C CA . GLY B 1 170 ? -75.740 24.019 -2.043 1.00 72.56 211 GLY B CA 1
ATOM 4054 C C . GLY B 1 170 ? -74.540 23.541 -1.245 1.00 75.75 211 GLY B C 1
ATOM 4055 O O . GLY B 1 170 ? -73.436 23.443 -1.782 1.00 78.63 211 GLY B O 1
ATOM 4056 N N . ASN B 1 171 ? -74.756 23.233 0.035 1.00 68.80 212 ASN B N 1
ATOM 4057 C CA . ASN B 1 171 ? -73.660 22.873 0.934 1.00 66.64 212 ASN B CA 1
ATOM 4058 C C . ASN B 1 171 ? -73.833 21.513 1.613 1.00 70.34 212 ASN B C 1
ATOM 4059 O O . ASN B 1 171 ? -73.054 21.113 2.487 1.00 68.25 212 ASN B O 1
ATOM 4064 N N . ALA B 1 172 ? -74.863 20.792 1.214 1.00 74.83 213 ALA B N 1
ATOM 4065 C CA . ALA B 1 172 ? -75.174 19.549 1.890 1.00 66.17 213 ALA B CA 1
ATOM 4066 C C . ALA B 1 172 ? -74.781 18.316 1.084 1.00 66.16 213 ALA B C 1
ATOM 4067 O O . ALA B 1 172 ? -74.415 18.391 -0.090 1.00 72.36 213 ALA B O 1
ATOM 4069 N N . LYS B 1 173 ? -74.822 17.185 1.763 1.00 57.42 214 LYS B N 1
ATOM 4070 C CA . LYS B 1 173 ? -74.892 15.901 1.117 1.00 57.25 214 LYS B CA 1
ATOM 4071 C C . LYS B 1 173 ? -76.372 15.612 1.206 1.00 61.67 214 LYS B C 1
ATOM 4072 O O . LYS B 1 173 ? -76.933 15.533 2.305 1.00 62.77 214 LYS B O 1
ATOM 4078 N N . LEU B 1 174 ? -77.031 15.492 0.066 1.00 59.20 215 LEU B N 1
ATOM 4079 C CA . LEU B 1 174 ? -78.470 15.324 0.114 1.00 58.65 215 LEU B CA 1
ATOM 4080 C C . LEU B 1 174 ? -78.875 14.184 -0.753 1.00 48.07 215 LEU B C 1
ATOM 4081 O O . LEU B 1 174 ? -78.480 14.107 -1.914 1.00 59.33 215 LEU B O 1
ATOM 4086 N N . SER B 1 175 ? -79.668 13.297 -0.171 1.00 52.43 216 SER B N 1
ATOM 4087 C CA . SER B 1 175 ? -80.157 12.121 -0.867 1.00 55.09 216 SER B CA 1
ATOM 4088 C C . SER B 1 175 ? -81.660 11.992 -0.751 1.00 61.76 216 SER B C 1
ATOM 4089 O O . SER B 1 175 ? -82.180 11.830 0.355 1.00 70.89 216 SER B O 1
ATOM 4092 N N . LEU B 1 176 ? -82.350 12.065 -1.889 1.00 52.21 217 LEU B N 1
ATOM 4093 C CA . LEU B 1 176 ? -83.762 11.708 -1.949 1.00 51.06 217 LEU B CA 1
ATOM 4094 C C . LEU B 1 176 ? -83.936 10.315 -2.588 1.00 60.73 217 LEU B C 1
ATOM 4095 O O . LEU B 1 176 ? -83.378 10.044 -3.655 1.00 50.31 217 LEU B O 1
ATOM 4100 N N . ASN B 1 177 ? -84.697 9.440 -1.926 1.00 64.88 218 ASN B N 1
ATOM 4101 C CA . ASN B 1 177 ? -84.967 8.089 -2.430 1.00 54.66 218 ASN B CA 1
ATOM 4102 C C . ASN B 1 177 ? -83.750 7.397 -3.032 1.00 56.64 218 ASN B C 1
ATOM 4103 O O . ASN B 1 177 ? -83.846 6.755 -4.070 1.00 34.90 218 ASN B O 1
ATOM 4108 N N . GLY B 1 178 ? -82.599 7.545 -2.390 1.00 59.65 219 GLY B N 1
ATOM 4109 C CA . GLY B 1 178 ? -81.392 6.936 -2.902 1.00 49.81 219 GLY B CA 1
ATOM 4110 C C . GLY B 1 178 ? -80.684 7.774 -3.938 1.00 55.49 219 GLY B C 1
ATOM 4111 O O . GLY B 1 178 ? -79.493 7.592 -4.161 1.00 65.51 219 GLY B O 1
ATOM 4112 N N . VAL B 1 179 ? -81.407 8.687 -4.581 1.00 57.90 220 VAL B N 1
ATOM 4113 C CA . VAL B 1 179 ? -80.791 9.579 -5.565 1.00 55.69 220 VAL B CA 1
ATOM 4114 C C . VAL B 1 179 ? -79.952 10.661 -4.894 1.00 61.89 220 VAL B C 1
ATOM 4115 O O . VAL B 1 179 ? -80.348 11.249 -3.881 1.00 67.77 220 VAL B O 1
ATOM 4119 N N . ASP B 1 180 ? -78.781 10.911 -5.461 1.00 55.26 221 ASP B N 1
ATOM 4120 C CA . ASP B 1 180 ? -77.953 12.011 -4.999 1.00 60.01 221 ASP B CA 1
ATOM 4121 C C . ASP B 1 180 ? -78.371 13.302 -5.692 1.00 76.52 221 ASP B C 1
ATOM 4122 O O . ASP B 1 180 ? -78.453 13.356 -6.927 1.00 83.47 221 ASP B O 1
ATOM 4127 N N . ILE B 1 181 ? -78.660 14.324 -4.890 1.00 68.32 222 ILE B N 1
ATOM 4128 C CA . ILE B 1 181 ? -78.899 15.665 -5.398 1.00 64.98 222 ILE B CA 1
ATOM 4129 C C . ILE B 1 181 ? -77.607 16.445 -5.205 1.00 68.54 222 ILE B C 1
ATOM 4130 O O . ILE B 1 181 ? -77.309 16.856 -4.081 1.00 72.08 222 ILE B O 1
ATOM 4135 N N . PRO B 1 182 ? -76.821 16.632 -6.288 1.00 69.10 223 PRO B N 1
ATOM 4136 C CA . PRO B 1 182 ? -75.556 17.391 -6.244 1.00 71.76 223 PRO B CA 1
ATOM 4137 C C . PRO B 1 182 ? -75.770 18.873 -5.920 1.00 68.59 223 PRO B C 1
ATOM 4138 O O . PRO B 1 182 ? -76.905 19.333 -5.982 1.00 68.21 223 PRO B O 1
ATOM 4142 N N . ALA B 1 183 ? -74.710 19.607 -5.581 1.00 73.10 224 ALA B N 1
ATOM 4143 C CA . ALA B 1 183 ? -74.860 21.018 -5.181 1.00 72.85 224 ALA B CA 1
ATOM 4144 C C . ALA B 1 183 ? -75.549 21.878 -6.251 1.00 76.55 224 ALA B C 1
ATOM 4145 O O . ALA B 1 183 ? -76.450 22.654 -5.944 1.00 69.45 224 ALA B O 1
ATOM 4147 N N . ASN B 1 184 ? -75.125 21.731 -7.502 1.00 83.77 225 ASN B N 1
ATOM 4148 C CA . ASN B 1 184 ? -75.860 22.301 -8.623 1.00 96.40 225 ASN B CA 1
ATOM 4149 C C . ASN B 1 184 ? -77.368 22.127 -8.436 1.00 88.94 225 ASN B C 1
ATOM 4150 O O . ASN B 1 184 ? -78.117 23.099 -8.321 1.00 79.25 225 ASN B O 1
ATOM 4155 N N . ALA B 1 185 ? -77.805 20.872 -8.402 1.00 87.89 226 ALA B N 1
ATOM 4156 C CA . ALA B 1 185 ? -79.226 20.553 -8.322 1.00 82.98 226 ALA B CA 1
ATOM 4157 C C . ALA B 1 185 ? -79.904 21.020 -7.025 1.00 82.31 226 ALA B C 1
ATOM 4158 O O . ALA B 1 185 ? -81.088 21.351 -7.027 1.00 82.27 226 ALA B O 1
ATOM 4160 N N . GLN B 1 186 ? -79.167 21.041 -5.917 1.00 80.25 227 GLN B N 1
ATOM 4161 C CA . GLN B 1 186 ? -79.751 21.473 -4.650 1.00 80.00 227 GLN B CA 1
ATOM 4162 C C . GLN B 1 186 ? -80.214 22.909 -4.796 1.00 80.98 227 GLN B C 1
ATOM 4163 O O . GLN B 1 186 ? -81.255 23.302 -4.267 1.00 81.20 227 GLN B O 1
ATOM 4169 N N . LYS B 1 187 ? -79.414 23.689 -5.515 1.00 85.39 228 LYS B N 1
ATOM 4170 C CA . LYS B 1 187 ? -79.718 25.093 -5.764 1.00 91.80 228 LYS B CA 1
ATOM 4171 C C . LYS B 1 187 ? -80.996 25.192 -6.591 1.00 86.72 228 LYS B C 1
ATOM 4172 O O . LYS B 1 187 ? -81.917 25.951 -6.256 1.00 79.06 228 LYS B O 1
ATOM 4178 N N . LEU B 1 188 ? -81.048 24.412 -7.667 1.00 79.17 229 LEU B N 1
ATOM 4179 C CA . LEU B 1 188 ? -82.280 24.258 -8.422 1.00 77.80 229 LEU B CA 1
ATOM 4180 C C . LEU B 1 188 ? -83.464 24.014 -7.466 1.00 80.89 229 LEU B C 1
ATOM 4181 O O . LEU B 1 188 ? -84.514 24.649 -7.600 1.00 88.73 229 LEU B O 1
ATOM 4186 N N . LEU B 1 189 ? -83.291 23.108 -6.500 1.00 62.45 230 LEU B N 1
ATOM 4187 C CA . LEU B 1 189 ? -84.351 22.808 -5.544 1.00 61.77 230 LEU B CA 1
ATOM 4188 C C . LEU B 1 189 ? -84.680 23.999 -4.647 1.00 63.97 230 LEU B C 1
ATOM 4189 O O . LEU B 1 189 ? -85.851 24.294 -4.419 1.00 55.56 230 LEU B O 1
ATOM 4194 N N . ARG B 1 190 ? -83.654 24.680 -4.137 1.00 69.53 231 ARG B N 1
ATOM 4195 C CA . ARG B 1 190 ? -83.881 25.898 -3.349 1.00 74.15 231 ARG B CA 1
ATOM 4196 C C . ARG B 1 190 ? -84.725 26.909 -4.100 1.00 75.82 231 ARG B C 1
ATOM 4197 O O . ARG B 1 190 ? -85.686 27.451 -3.556 1.00 82.79 231 ARG B O 1
ATOM 4205 N N . ASP B 1 191 ? -84.358 27.178 -5.346 1.00 73.19 232 ASP B N 1
ATOM 4206 C CA . ASP B 1 191 ? -85.144 28.104 -6.144 1.00 87.06 232 ASP B CA 1
ATOM 4207 C C . ASP B 1 191 ? -86.566 27.567 -6.255 1.00 83.14 232 ASP B C 1
ATOM 4208 O O . ASP B 1 191 ? -87.515 28.255 -5.890 1.00 81.70 232 ASP B O 1
ATOM 4213 N N . ALA B 1 192 ? -86.704 26.324 -6.710 1.00 79.26 233 ALA B N 1
ATOM 4214 C CA . ALA B 1 192 ? -88.023 25.697 -6.877 1.00 83.60 233 ALA B CA 1
ATOM 4215 C C . ALA B 1 192 ? -89.006 25.957 -5.726 1.00 83.51 233 ALA B C 1
ATOM 4216 O O . ALA B 1 192 ? -90.218 26.048 -5.943 1.00 81.55 233 ALA B O 1
ATOM 4218 N N . LEU B 1 193 ? -88.482 26.069 -4.508 1.00 78.14 234 LEU B N 1
ATOM 4219 C CA . LEU B 1 193 ? -89.313 26.256 -3.324 1.00 75.40 234 LEU B CA 1
ATOM 4220 C C . LEU B 1 193 ? -89.839 27.689 -3.163 1.00 91.61 234 LEU B C 1
ATOM 4221 O O . LEU B 1 193 ? -90.911 27.894 -2.589 1.00 103.06 234 LEU B O 1
ATOM 4226 N N . GLY B 1 194 ? -89.088 28.671 -3.663 1.00 87.19 235 GLY B N 1
ATOM 4227 C CA . GLY B 1 194 ? -89.489 30.057 -3.573 1.00 68.94 235 GLY B CA 1
ATOM 4228 C C . GLY B 1 194 ? -88.502 30.770 -2.681 1.00 90.07 235 GLY B C 1
ATOM 4229 O O . GLY B 1 194 ? -88.634 31.967 -2.382 1.00 89.04 235 GLY B O 1
ATOM 4230 N N . LEU B 1 195 ? -87.488 30.020 -2.262 1.00 94.59 236 LEU B N 1
ATOM 4231 C CA . LEU B 1 195 ? -86.494 30.538 -1.332 1.00 94.12 236 LEU B CA 1
ATOM 4232 C C . LEU B 1 195 ? -85.426 31.409 -2.026 1.00 86.29 236 LEU B C 1
ATOM 4233 O O . LEU B 1 195 ? -84.411 30.910 -2.520 1.00 74.89 236 LEU B O 1
ATOM 4238 N N . LYS B 1 196 ? -85.683 32.716 -2.070 1.00 97.96 237 LYS B N 1
ATOM 4239 C CA . LYS B 1 196 ? -84.765 33.669 -2.718 1.00 117.02 237 LYS B CA 1
ATOM 4240 C C . LYS B 1 196 ? -83.732 34.205 -1.731 1.00 118.17 237 LYS B C 1
ATOM 4241 O O . LYS B 1 196 ? -82.599 33.711 -1.664 1.00 112.04 237 LYS B O 1
ATOM 4247 N N . ASP B 1 197 ? -84.125 35.226 -0.976 1.00 121.51 238 ASP B N 1
ATOM 4248 C CA . ASP B 1 197 ? -83.307 35.682 0.136 1.00 135.62 238 ASP B CA 1
ATOM 4249 C C . ASP B 1 197 ? -83.696 34.904 1.402 1.00 150.27 238 ASP B C 1
ATOM 4250 O O . ASP B 1 197 ? -84.607 34.071 1.369 1.00 148.65 238 ASP B O 1
ATOM 4255 N N . THR B 1 198 ? -82.998 35.160 2.504 1.00 160.16 239 THR B N 1
ATOM 4256 C CA . THR B 1 198 ? -83.058 34.277 3.672 1.00 161.87 239 THR B CA 1
ATOM 4257 C C . THR B 1 198 ? -84.375 34.349 4.476 1.00 155.85 239 THR B C 1
ATOM 4258 O O . THR B 1 198 ? -84.720 33.404 5.191 1.00 147.91 239 THR B O 1
ATOM 4262 N N . HIS B 1 199 ? -85.112 35.453 4.343 1.00 154.43 240 HIS B N 1
ATOM 4263 C CA . HIS B 1 199 ? -86.368 35.650 5.091 1.00 147.97 240 HIS B CA 1
ATOM 4264 C C . HIS B 1 199 ? -87.646 35.444 4.273 1.00 127.22 240 HIS B C 1
ATOM 4265 O O . HIS B 1 199 ? -88.747 35.776 4.728 1.00 114.74 240 HIS B O 1
ATOM 4272 N N . SER B 1 200 ? -87.504 34.930 3.060 1.00 115.48 241 SER B N 1
ATOM 4273 C CA . SER B 1 200 ? -88.668 34.651 2.242 1.00 102.52 241 SER B CA 1
ATOM 4274 C C . SER B 1 200 ? -89.056 33.212 2.475 1.00 93.40 241 SER B C 1
ATOM 4275 O O . SER B 1 200 ? -88.253 32.310 2.257 1.00 100.04 241 SER B O 1
ATOM 4278 N N . SER B 1 201 ? -90.277 32.995 2.949 1.00 82.52 242 SER B N 1
ATOM 4279 C CA . SER B 1 201 ? -90.832 31.644 3.007 1.00 96.45 242 SER B CA 1
ATOM 4280 C C . SER B 1 201 ? -91.212 31.155 1.601 1.00 91.57 242 SER B C 1
ATOM 4281 O O . SER B 1 201 ? -91.153 31.920 0.644 1.00 105.52 242 SER B O 1
ATOM 4284 N N . PRO B 1 202 ? -91.584 29.875 1.467 1.00 75.29 243 PRO B N 1
ATOM 4285 C CA . PRO B 1 202 ? -91.974 29.344 0.151 1.00 78.19 243 PRO B CA 1
ATOM 4286 C C . PRO B 1 202 ? -93.190 30.046 -0.484 1.00 81.48 243 PRO B C 1
ATOM 4287 O O . PRO B 1 202 ? -93.896 30.809 0.172 1.00 73.17 243 PRO B O 1
ATOM 4291 N N . THR B 1 203 ? -93.417 29.775 -1.766 1.00 97.10 244 THR B N 1
ATOM 4292 C CA . THR B 1 203 ? -94.614 30.216 -2.465 1.00 104.21 244 THR B CA 1
ATOM 4293 C C . THR B 1 203 ? -95.809 29.500 -1.871 1.00 104.18 244 THR B C 1
ATOM 4294 O O . THR B 1 203 ? -95.767 28.284 -1.681 1.00 103.75 244 THR B O 1
ATOM 4298 N N . ARG B 1 204 ? -96.884 30.234 -1.600 1.00 101.08 245 ARG B N 1
ATOM 4299 C CA . ARG B 1 204 ? -98.127 29.593 -1.181 1.00 101.61 245 ARG B CA 1
ATOM 4300 C C . ARG B 1 204 ? -98.445 28.451 -2.135 1.00 89.43 245 ARG B C 1
ATOM 4301 O O . ARG B 1 204 ? -99.060 27.458 -1.753 1.00 87.13 245 ARG B O 1
ATOM 4309 N N . ASN B 1 205 ? -98.017 28.600 -3.382 1.00 81.70 246 ASN B N 1
ATOM 4310 C CA . ASN B 1 205 ? -98.254 27.567 -4.377 1.00 93.09 246 ASN B CA 1
ATOM 4311 C C . ASN B 1 205 ? -97.534 26.269 -4.020 1.00 89.32 246 ASN B C 1
ATOM 4312 O O . ASN B 1 205 ? -98.136 25.196 -4.000 1.00 82.40 246 ASN B O 1
ATOM 4317 N N . VAL B 1 206 ? -96.248 26.387 -3.716 1.00 88.65 247 VAL B N 1
ATOM 4318 C CA . VAL B 1 206 ? -95.432 25.250 -3.335 1.00 82.84 247 VAL B CA 1
ATOM 4319 C C . VAL B 1 206 ? -95.863 24.693 -1.987 1.00 80.25 247 VAL B C 1
ATOM 4320 O O . VAL B 1 206 ? -95.735 23.498 -1.725 1.00 83.85 247 VAL B O 1
ATOM 4324 N N . ILE B 1 207 ? -96.375 25.560 -1.129 1.00 77.42 248 ILE B N 1
ATOM 4325 C CA . ILE B 1 207 ? -96.829 25.116 0.175 1.00 83.88 248 ILE B CA 1
ATOM 4326 C C . ILE B 1 207 ? -98.054 24.199 0.054 1.00 92.27 248 ILE B C 1
ATOM 4327 O O . ILE B 1 207 ? -98.196 23.243 0.825 1.00 100.08 248 ILE B O 1
ATOM 4332 N N . ASP B 1 208 ? -98.908 24.463 -0.935 1.00 89.06 249 ASP B N 1
ATOM 4333 C CA . ASP B 1 208 ? -100.151 23.699 -1.112 1.00 92.14 249 ASP B CA 1
ATOM 4334 C C . ASP B 1 208 ? -100.055 22.550 -2.126 1.00 90.74 249 ASP B C 1
ATOM 4335 O O . ASP B 1 208 ? -100.802 21.576 -2.047 1.00 84.56 249 ASP B O 1
ATOM 4340 N N . HIS B 1 209 ? -99.145 22.679 -3.085 1.00 94.06 250 HIS B N 1
ATOM 4341 C CA . HIS B 1 209 ? -99.075 21.763 -4.221 1.00 84.16 250 HIS B CA 1
ATOM 4342 C C . HIS B 1 209 ? -97.669 21.214 -4.410 1.00 74.16 250 HIS B C 1
ATOM 4343 O O . HIS B 1 209 ? -97.394 20.503 -5.377 1.00 70.31 250 HIS B O 1
ATOM 4350 N N . GLY B 1 210 ? -96.784 21.552 -3.480 1.00 67.15 251 GLY B N 1
ATOM 4351 C CA . GLY B 1 210 ? -95.379 21.233 -3.621 1.00 64.76 251 GLY B CA 1
ATOM 4352 C C . GLY B 1 210 ? -94.735 21.855 -4.847 1.00 70.06 251 GLY B C 1
ATOM 4353 O O . GLY B 1 210 ? -95.327 22.714 -5.511 1.00 66.19 251 GLY B O 1
ATOM 4354 N N . ILE B 1 211 ? -93.509 21.420 -5.133 1.00 66.60 252 ILE B N 1
ATOM 4355 C CA . ILE B 1 211 ? -92.749 21.824 -6.318 1.00 76.06 252 ILE B CA 1
ATOM 4356 C C . ILE B 1 211 ? -93.537 21.624 -7.612 1.00 84.25 252 ILE B C 1
ATOM 4357 O O . ILE B 1 211 ? -94.229 20.608 -7.773 1.00 88.51 252 ILE B O 1
ATOM 4362 N N . SER B 1 212 ? -93.432 22.566 -8.546 1.00 80.33 253 SER B N 1
ATOM 4363 C CA . SER B 1 212 ? -94.076 22.350 -9.838 1.00 81.22 253 SER B CA 1
ATOM 4364 C C . SER B 1 212 ? -93.544 21.046 -10.449 1.00 80.08 253 SER B C 1
ATOM 4365 O O . SER B 1 212 ? -92.450 20.601 -10.106 1.00 71.37 253 SER B O 1
ATOM 4368 N N . ARG B 1 213 ? -94.310 20.423 -11.339 1.00 85.99 254 ARG B N 1
ATOM 4369 C CA . ARG B 1 213 ? -93.850 19.173 -11.932 1.00 80.67 254 ARG B CA 1
ATOM 4370 C C . ARG B 1 213 ? -92.643 19.375 -12.836 1.00 90.20 254 ARG B C 1
ATOM 4371 O O . ARG B 1 213 ? -91.744 18.534 -12.890 1.00 91.50 254 ARG B O 1
ATOM 4379 N N . HIS B 1 214 ? -92.643 20.491 -13.553 1.00 96.63 255 HIS B N 1
ATOM 4380 C CA . HIS B 1 214 ? -91.516 20.876 -14.385 1.00 100.57 255 HIS B CA 1
ATOM 4381 C C . HIS B 1 214 ? -90.216 20.918 -13.578 1.00 85.09 255 HIS B C 1
ATOM 4382 O O . HIS B 1 214 ? -89.249 20.250 -13.924 1.00 87.93 255 HIS B O 1
ATOM 4389 N N . ASP B 1 215 ? -90.197 21.695 -12.499 1.00 73.37 256 ASP B N 1
ATOM 4390 C CA . ASP B 1 215 ? -88.963 21.921 -11.755 1.00 75.99 256 ASP B CA 1
ATOM 4391 C C . ASP B 1 215 ? -88.424 20.602 -11.246 1.00 73.24 256 ASP B C 1
ATOM 4392 O O . ASP B 1 215 ? -87.242 20.288 -11.405 1.00 71.32 256 ASP B O 1
ATOM 4397 N N . ALA B 1 216 ? -89.310 19.843 -10.613 1.00 73.65 257 ALA B N 1
ATOM 4398 C CA . ALA B 1 216 ? -88.985 18.509 -10.144 1.00 81.60 257 ALA B CA 1
ATOM 4399 C C . ALA B 1 216 ? -88.277 17.714 -11.236 1.00 86.57 257 ALA B C 1
ATOM 4400 O O . ALA B 1 216 ? -87.212 17.146 -11.008 1.00 83.99 257 ALA B O 1
ATOM 4402 N N . GLU B 1 217 ? -88.862 17.680 -12.427 1.00 88.81 258 GLU B N 1
ATOM 4403 C CA . GLU B 1 217 ? -88.263 16.926 -13.520 1.00 89.19 258 GLU B CA 1
ATOM 4404 C C . GLU B 1 217 ? -86.847 17.405 -13.828 1.00 85.68 258 GLU B C 1
ATOM 4405 O O . GLU B 1 217 ? -85.960 16.600 -14.119 1.00 77.07 258 GLU B O 1
ATOM 4411 N N . GLN B 1 218 ? -86.629 18.714 -13.739 1.00 91.76 259 GLN B N 1
ATOM 4412 C CA . GLN B 1 218 ? -85.298 19.263 -13.965 1.00 91.31 259 GLN B CA 1
ATOM 4413 C C . GLN B 1 218 ? -84.352 18.802 -12.868 1.00 92.10 259 GLN B C 1
ATOM 4414 O O . GLN B 1 218 ? -83.248 18.325 -13.139 1.00 95.99 259 GLN B O 1
ATOM 4420 N N . ILE B 1 219 ? -84.800 18.947 -11.627 1.00 84.53 260 ILE B N 1
ATOM 4421 C CA . ILE B 1 219 ? -84.010 18.562 -10.466 1.00 79.09 260 ILE B CA 1
ATOM 4422 C C . ILE B 1 219 ? -83.506 17.120 -10.575 1.00 78.65 260 ILE B C 1
ATOM 4423 O O . ILE B 1 219 ? -82.308 16.864 -10.438 1.00 81.82 260 ILE B O 1
ATOM 4428 N N . ALA B 1 220 ? -84.415 16.187 -10.842 1.00 78.16 261 ALA B N 1
ATOM 4429 C CA . ALA B 1 220 ? -84.056 14.782 -11.057 1.00 72.76 261 ALA B CA 1
ATOM 4430 C C . ALA B 1 220 ? -82.918 14.594 -12.065 1.00 76.80 261 ALA B C 1
ATOM 4431 O O . ALA B 1 220 ? -81.852 14.090 -11.715 1.00 74.93 261 ALA B O 1
ATOM 4433 N N . ARG B 1 221 ? -83.153 14.998 -13.312 1.00 84.35 262 ARG B N 1
ATOM 4434 C CA . ARG B 1 221 ? -82.137 14.910 -14.363 1.00 89.63 262 ARG B CA 1
ATOM 4435 C C . ARG B 1 221 ? -80.737 15.345 -13.905 1.00 91.15 262 ARG B C 1
ATOM 4436 O O . ARG B 1 221 ? -79.749 14.675 -14.206 1.00 94.15 262 ARG B O 1
ATOM 4444 N N . GLU B 1 222 ? -80.666 16.460 -13.178 1.00 86.63 263 GLU B N 1
ATOM 4445 C CA . GLU B 1 222 ? -79.397 17.029 -12.711 1.00 90.16 263 GLU B CA 1
ATOM 4446 C C . GLU B 1 222 ? -78.780 16.246 -11.557 1.00 90.56 263 GLU B C 1
ATOM 4447 O O . GLU B 1 222 ? -77.683 16.559 -11.089 1.00 95.23 263 GLU B O 1
ATOM 4453 N N . SER B 1 223 ? -79.491 15.230 -11.096 1.00 79.12 264 SER B N 1
ATOM 4454 C CA . SER B 1 223 ? -79.025 14.443 -9.973 1.00 86.78 264 SER B CA 1
ATOM 4455 C C . SER B 1 223 ? -78.544 13.051 -10.406 1.00 89.96 264 SER B C 1
ATOM 4456 O O . SER B 1 223 ? -78.878 12.574 -11.491 1.00 88.55 264 SER B O 1
ATOM 4459 N N . SER B 1 224 ? -77.757 12.405 -9.554 1.00 88.03 265 SER B N 1
ATOM 4460 C CA . SER B 1 224 ? -77.161 11.120 -9.906 1.00 88.18 265 SER B CA 1
ATOM 4461 C C . SER B 1 224 ? -77.982 9.937 -9.389 1.00 75.32 265 SER B C 1
ATOM 4462 O O . SER B 1 224 ? -78.185 9.771 -8.185 1.00 60.55 265 SER B O 1
ATOM 4465 N N . GLY B 1 225 ? -78.459 9.113 -10.311 1.00 73.87 266 GLY B N 1
ATOM 4466 C CA . GLY B 1 225 ? -79.206 7.939 -9.925 1.00 64.79 266 GLY B CA 1
ATOM 4467 C C . GLY B 1 225 ? -79.881 7.193 -11.052 1.00 61.85 266 GLY B C 1
ATOM 4468 O O . GLY B 1 225 ? -79.682 7.493 -12.241 1.00 57.21 266 GLY B O 1
ATOM 4469 N N . SER B 1 226 ? -80.696 6.220 -10.648 1.00 60.32 267 SER B N 1
ATOM 4470 C CA . SER B 1 226 ? -81.326 5.270 -11.557 1.00 70.99 267 SER B CA 1
ATOM 4471 C C . SER B 1 226 ? -82.658 5.794 -12.063 1.00 72.59 267 SER B C 1
ATOM 4472 O O . SER B 1 226 ? -83.370 6.491 -11.350 1.00 69.17 267 SER B O 1
ATOM 4475 N N . ASP B 1 227 ? -83.005 5.439 -13.290 1.00 76.28 268 ASP B N 1
ATOM 4476 C CA . ASP B 1 227 ? -84.203 5.990 -13.898 1.00 86.46 268 ASP B CA 1
ATOM 4477 C C . ASP B 1 227 ? -85.433 5.801 -13.011 1.00 80.96 268 ASP B C 1
ATOM 4478 O O . ASP B 1 227 ? -86.251 6.713 -12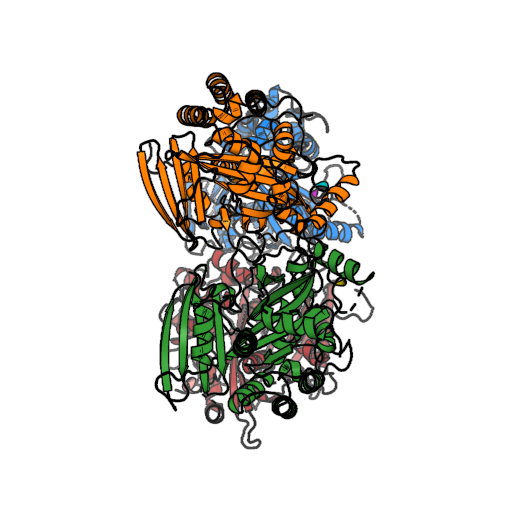.858 1.00 72.94 268 ASP B O 1
ATOM 4483 N N . LYS B 1 228 ? -85.546 4.623 -12.412 1.00 83.05 269 LYS B N 1
ATOM 4484 C CA . LYS B 1 228 ? -86.733 4.282 -11.645 1.00 82.89 269 LYS B CA 1
ATOM 4485 C C . LYS B 1 228 ? -86.799 5.116 -10.391 1.00 74.44 269 LYS B C 1
ATOM 4486 O O . LYS B 1 228 ? -87.873 5.578 -9.997 1.00 74.15 269 LYS B O 1
ATOM 4492 N N . GLN B 1 229 ? -85.640 5.296 -9.766 1.00 69.19 270 GLN B N 1
ATOM 4493 C CA . GLN B 1 229 ? -85.517 6.142 -8.582 1.00 71.37 270 GLN B CA 1
ATOM 4494 C C . GLN B 1 229 ? -85.760 7.620 -8.895 1.00 66.55 270 GLN B C 1
ATOM 4495 O O . GLN B 1 229 ? -86.559 8.265 -8.235 1.00 71.27 270 GLN B O 1
ATOM 4501 N N . LYS B 1 230 ? -85.059 8.155 -9.890 1.00 60.51 271 LYS B N 1
ATOM 4502 C CA . LYS B 1 230 ? -85.265 9.540 -10.305 1.00 65.53 271 LYS B CA 1
ATOM 4503 C C . LYS B 1 230 ? -86.732 9.843 -10.548 1.00 66.51 271 LYS B C 1
ATOM 4504 O O . LYS B 1 230 ? -87.210 10.928 -10.220 1.00 75.55 271 LYS B O 1
ATOM 4510 N N . ALA B 1 231 ? -87.451 8.892 -11.124 1.00 59.80 272 ALA B N 1
ATOM 4511 C CA . ALA B 1 231 ? -88.887 9.078 -11.303 1.00 78.22 272 ALA B CA 1
ATOM 4512 C C . ALA B 1 231 ? -89.622 9.068 -9.961 1.00 81.16 272 ALA B C 1
ATOM 4513 O O . ALA B 1 231 ? -90.626 9.760 -9.789 1.00 78.34 272 ALA B O 1
ATOM 4515 N N . GLU B 1 232 ? -89.125 8.250 -9.033 1.00 87.52 273 GLU B N 1
ATOM 4516 C CA . GLU B 1 232 ? -89.634 8.176 -7.661 1.00 83.26 273 GLU B CA 1
ATOM 4517 C C . GLU B 1 232 ? -89.489 9.519 -6.948 1.00 79.65 273 GLU B C 1
ATOM 4518 O O . GLU B 1 232 ? -90.392 9.947 -6.224 1.00 80.55 273 GLU B O 1
ATOM 4524 N N . VAL B 1 233 ? -88.330 10.154 -7.139 1.00 70.10 274 VAL B N 1
ATOM 4525 C CA . VAL B 1 233 ? -88.061 11.508 -6.651 1.00 71.38 274 VAL B CA 1
ATOM 4526 C C . VAL B 1 233 ? -89.035 12.541 -7.214 1.00 65.85 274 VAL B C 1
ATOM 4527 O O . VAL B 1 233 ? -89.547 13.375 -6.478 1.00 63.06 274 VAL B O 1
ATOM 4531 N N . VAL B 1 234 ? -89.270 12.486 -8.523 1.00 63.31 275 VAL B N 1
ATOM 4532 C CA . VAL B 1 234 ? -90.181 13.412 -9.178 1.00 67.67 275 VAL B CA 1
ATOM 4533 C C . VAL B 1 234 ? -91.567 13.381 -8.548 1.00 72.39 275 VAL B C 1
ATOM 4534 O O . VAL B 1 234 ? -92.120 14.425 -8.204 1.00 73.26 275 VAL B O 1
ATOM 4538 N N . GLU B 1 235 ? -92.119 12.187 -8.378 1.00 71.21 276 GLU B N 1
ATOM 4539 C CA . GLU B 1 235 ? -93.404 12.039 -7.706 1.00 75.89 276 GLU B CA 1
ATOM 4540 C C . GLU B 1 235 ? -93.312 12.571 -6.278 1.00 76.38 276 GLU B C 1
ATOM 4541 O O . GLU B 1 235 ? -94.267 13.142 -5.750 1.00 72.40 276 GLU B O 1
ATOM 4547 N N . PHE B 1 236 ? -92.155 12.384 -5.651 1.00 67.38 277 PHE B N 1
ATOM 4548 C CA . PHE B 1 236 ? -91.963 12.883 -4.296 1.00 59.44 277 PHE B CA 1
ATOM 4549 C C . PHE B 1 236 ? -92.074 14.399 -4.240 1.00 69.56 277 PHE B C 1
ATOM 4550 O O . PHE B 1 236 ? -92.782 14.952 -3.399 1.00 71.04 277 PHE B O 1
ATOM 4558 N N . LEU B 1 237 ? -91.370 15.062 -5.152 1.00 75.80 278 LEU B N 1
ATOM 4559 C CA . LEU B 1 237 ? -91.282 16.520 -5.163 1.00 79.19 278 LEU B CA 1
ATOM 4560 C C . LEU B 1 237 ? -92.629 17.213 -5.405 1.00 80.48 278 LEU B C 1
ATOM 4561 O O . LEU B 1 237 ? -92.848 18.331 -4.939 1.00 44.60 278 LEU B O 1
ATOM 4566 N N . CYS B 1 238 ? -93.525 16.528 -6.114 1.00 79.85 279 CYS B N 1
ATOM 4567 C CA . CYS B 1 238 ? -94.832 17.073 -6.478 1.00 76.70 279 CYS B CA 1
ATOM 4568 C C . CYS B 1 238 ? -95.846 16.928 -5.355 1.00 77.51 279 CYS B C 1
ATOM 4569 O O . CYS B 1 238 ? -97.022 17.239 -5.518 1.00 82.47 279 CYS B O 1
ATOM 4572 N N . HIS B 1 239 ? -95.379 16.430 -4.221 1.00 80.59 280 HIS B N 1
ATOM 4573 C CA . HIS B 1 239 ? -96.173 16.399 -3.008 1.00 87.24 280 HIS B CA 1
ATOM 4574 C C . HIS B 1 239 ? -95.913 17.667 -2.183 1.00 84.43 280 HIS B C 1
ATOM 4575 O O . HIS B 1 239 ? -94.784 18.140 -2.095 1.00 81.61 280 HIS B O 1
ATOM 4582 N N . PRO B 1 240 ? -96.967 18.237 -1.587 1.00 81.89 281 PRO B N 1
ATOM 4583 C CA . PRO B 1 240 ? -96.778 19.287 -0.584 1.00 78.78 281 PRO B CA 1
ATOM 4584 C C . PRO B 1 240 ? -95.835 18.840 0.525 1.00 72.01 281 PRO B C 1
ATOM 4585 O O . PRO B 1 240 ? -94.892 19.544 0.876 1.00 77.40 281 PRO B O 1
ATOM 4589 N N . GLU B 1 241 ? -96.096 17.665 1.076 1.00 62.12 282 GLU B N 1
ATOM 4590 C CA . GLU B 1 241 ? -95.341 17.181 2.215 1.00 56.74 282 GLU B CA 1
ATOM 4591 C C . GLU B 1 241 ? -93.870 17.101 1.892 1.00 55.24 282 GLU B C 1
ATOM 4592 O O . GLU B 1 241 ? -93.042 17.022 2.788 1.00 57.21 282 GLU B O 1
ATOM 4598 N N . ALA B 1 242 ? -93.541 17.103 0.607 1.00 53.06 283 ALA B N 1
ATOM 4599 C CA . ALA B 1 242 ? -92.141 17.112 0.206 1.00 54.97 283 ALA B CA 1
ATOM 4600 C C . ALA B 1 242 ? -91.505 18.416 0.658 1.00 56.79 283 ALA B C 1
ATOM 4601 O O . ALA B 1 242 ? -90.360 18.451 1.105 1.00 49.09 283 ALA B O 1
ATOM 4603 N N . ALA B 1 243 ? -92.265 19.497 0.541 1.00 66.43 284 ALA B N 1
ATOM 4604 C CA . ALA B 1 243 ? -91.788 20.788 1.007 1.00 71.82 284 ALA B CA 1
ATOM 4605 C C . ALA B 1 243 ? -91.479 20.700 2.507 1.00 72.34 284 ALA B C 1
ATOM 4606 O O . ALA B 1 243 ? -90.381 21.060 2.952 1.00 70.81 284 ALA B O 1
ATOM 4608 N N . THR B 1 244 ? -92.430 20.183 3.277 1.00 57.92 285 THR B N 1
ATOM 4609 C CA . THR B 1 244 ? -92.239 20.072 4.719 1.00 56.41 285 THR B CA 1
ATOM 4610 C C . THR B 1 244 ? -90.992 19.274 5.093 1.00 64.62 285 THR B C 1
ATOM 4611 O O . THR B 1 244 ? -90.209 19.701 5.945 1.00 64.52 285 THR B O 1
ATOM 4615 N N . ALA B 1 245 ? -90.820 18.117 4.452 1.00 65.53 286 ALA B N 1
ATOM 4616 C CA . ALA B 1 245 ? -89.694 17.225 4.717 1.00 66.70 286 ALA B CA 1
ATOM 4617 C C . ALA B 1 245 ? -88.324 17.845 4.413 1.00 77.56 286 ALA B C 1
ATOM 4618 O O . ALA B 1 245 ? -87.359 17.661 5.164 1.00 82.53 286 ALA B O 1
ATOM 4620 N N . ILE B 1 246 ? -88.236 18.583 3.316 1.00 71.06 287 ILE B N 1
ATOM 4621 C CA . ILE B 1 246 ? -86.960 19.142 2.908 1.00 61.06 287 ILE B CA 1
ATOM 4622 C C . ILE B 1 246 ? -86.564 20.354 3.735 1.00 60.79 287 ILE B C 1
ATOM 4623 O O . ILE B 1 246 ? -85.384 20.588 3.995 1.00 63.58 287 ILE B O 1
ATOM 4628 N N . CYS B 1 247 ? -87.541 21.140 4.155 1.00 59.90 288 CYS B N 1
ATOM 4629 C CA . CYS B 1 247 ? -87.195 22.355 4.873 1.00 62.20 288 CYS B CA 1
ATOM 4630 C C . CYS B 1 247 ? -86.964 22.041 6.325 1.00 67.63 288 CYS B C 1
ATOM 4631 O O . CYS B 1 247 ? -86.021 22.541 6.937 1.00 71.37 288 CYS B O 1
ATOM 4634 N N . SER B 1 248 ? -87.812 21.176 6.866 1.00 66.44 289 SER B N 1
ATOM 4635 C CA . SER B 1 248 ? -87.729 20.824 8.268 1.00 55.98 289 SER B CA 1
ATOM 4636 C C . SER B 1 248 ? -86.385 20.183 8.526 1.00 56.84 289 SER B C 1
ATOM 4637 O O . SER B 1 248 ? -85.793 20.359 9.589 1.00 55.63 289 SER B O 1
ATOM 4640 N N . ALA B 1 249 ? -85.901 19.455 7.525 1.00 52.02 290 ALA B N 1
ATOM 4641 C CA . ALA B 1 249 ? -84.648 18.720 7.629 1.00 46.31 290 ALA B CA 1
ATOM 4642 C C . ALA B 1 249 ? -83.456 19.629 7.920 1.00 54.87 290 ALA B C 1
ATOM 4643 O O . ALA B 1 249 ? -82.494 19.210 8.556 1.00 57.67 290 ALA B O 1
ATOM 4645 N N . PHE B 1 250 ? -83.524 20.877 7.460 1.00 59.48 291 PHE B N 1
ATOM 4646 C CA . PHE B 1 250 ? -82.414 21.816 7.644 1.00 57.39 291 PHE B CA 1
ATOM 4647 C C . PHE B 1 250 ? -82.443 22.569 8.948 1.00 50.08 291 PHE B C 1
ATOM 4648 O O . PHE B 1 250 ? -81.460 23.212 9.302 1.00 61.76 291 PHE B O 1
ATOM 4656 N N . TYR B 1 251 ? -83.571 22.487 9.648 1.00 37.89 292 TYR B N 1
ATOM 4657 C CA . TYR B 1 251 ? -83.717 23.074 10.974 1.00 45.57 292 TYR B CA 1
ATOM 4658 C C . TYR B 1 251 ? -82.515 22.812 11.854 1.00 54.82 292 TYR B C 1
ATOM 4659 O O . TYR B 1 251 ? -82.378 21.733 12.402 1.00 58.23 292 TYR B O 1
ATOM 4668 N N . GLN B 1 252 ? -81.656 23.813 12.014 1.00 59.99 293 GLN B N 1
ATOM 4669 C CA . GLN B 1 252 ? -80.403 23.621 12.732 1.00 58.71 293 GLN B CA 1
ATOM 4670 C C . GLN B 1 252 ? -80.541 23.407 14.247 1.00 58.87 293 GLN B C 1
ATOM 4671 O O . GLN B 1 252 ? -79.604 22.951 14.893 1.00 65.76 293 GLN B O 1
ATOM 4677 N N . SER B 1 253 ? -81.677 23.754 14.835 1.00 53.53 294 SER B N 1
ATOM 4678 C CA . SER B 1 253 ? -81.787 23.625 16.286 1.00 52.35 294 SER B CA 1
ATOM 4679 C C . SER B 1 253 ? -82.013 22.179 16.694 1.00 52.92 294 SER B C 1
ATOM 4680 O O . SER B 1 253 ? -82.001 21.858 17.881 1.00 51.32 294 SER B O 1
ATOM 4683 N N . PHE B 1 254 ? -82.209 21.310 15.702 1.00 59.01 295 PHE B N 1
ATOM 4684 C CA . PHE B 1 254 ? -82.230 19.861 15.925 1.00 51.85 295 PHE B CA 1
ATOM 4685 C C . PHE B 1 254 ? -80.959 19.443 16.631 1.00 58.14 295 PHE B C 1
ATOM 4686 O O . PHE B 1 254 ? -80.923 18.463 17.355 1.00 66.78 295 PHE B O 1
ATOM 4694 N N . ASN B 1 255 ? -79.908 20.214 16.435 1.00 60.54 296 ASN B N 1
ATOM 4695 C CA . ASN B 1 255 ? -78.654 19.922 17.097 1.00 58.75 296 ASN B CA 1
ATOM 4696 C C . ASN B 1 255 ? -78.628 20.257 18.589 1.00 55.61 296 ASN B C 1
ATOM 4697 O O . ASN B 1 255 ? -77.610 20.060 19.237 1.00 54.56 296 ASN B O 1
ATOM 4702 N N . VAL B 1 256 ? -79.728 20.745 19.155 1.00 34.96 297 VAL B N 1
ATOM 4703 C CA . VAL B 1 256 ? -79.643 21.196 20.541 1.00 45.49 297 VAL B CA 1
ATOM 4704 C C . VAL B 1 256 ? -79.344 20.082 21.542 1.00 49.72 297 VAL B C 1
ATOM 4705 O O . VAL B 1 256 ? -78.327 20.143 22.237 1.00 40.94 297 VAL B O 1
ATOM 4709 N N . PRO B 1 257 ? -80.210 19.055 21.610 1.00 59.87 298 PRO B N 1
ATOM 4710 C CA . PRO B 1 257 ? -80.024 18.004 22.613 1.00 56.40 298 PRO B CA 1
ATOM 4711 C C . PRO B 1 257 ? -78.614 17.418 22.583 1.00 53.52 298 PRO B C 1
ATOM 4712 O O . PRO B 1 257 ? -77.996 17.271 23.632 1.00 61.24 298 PRO B O 1
ATOM 4716 N N . ALA B 1 258 ? -78.103 17.105 21.401 1.00 42.94 299 ALA B N 1
ATOM 4717 C CA . ALA B 1 258 ? -76.733 16.629 21.301 1.00 42.67 299 ALA B CA 1
ATOM 4718 C C . ALA B 1 258 ? -75.714 17.700 21.709 1.00 45.08 299 ALA B C 1
ATOM 4719 O O . ALA B 1 258 ? -74.747 17.414 22.401 1.00 48.63 299 ALA B O 1
ATOM 4721 N N . LEU B 1 259 ? -75.918 18.938 21.279 1.00 55.56 300 LEU B N 1
ATOM 4722 C CA . LEU B 1 259 ? -74.995 20.013 21.663 1.00 59.91 300 LEU B CA 1
ATOM 4723 C C . LEU B 1 259 ? -74.983 20.259 23.176 1.00 58.88 300 LEU B C 1
ATOM 4724 O O . LEU B 1 259 ? -73.944 20.574 23.743 1.00 61.98 300 LEU B O 1
ATOM 4729 N N . THR B 1 260 ? -76.127 20.113 23.837 1.00 54.45 301 THR B N 1
ATOM 4730 C CA . THR B 1 260 ? -76.165 20.335 25.277 1.00 49.72 301 THR B CA 1
ATOM 4731 C C . THR B 1 260 ? -75.242 19.380 26.028 1.00 58.39 301 THR B C 1
ATOM 4732 O O . THR B 1 260 ? -74.635 19.773 27.017 1.00 61.65 301 THR B O 1
ATOM 4736 N N . LEU B 1 261 ? -75.133 18.135 25.559 1.00 50.85 302 LEU B N 1
ATOM 4737 C CA . LEU B 1 261 ? -74.250 17.153 26.192 1.00 62.30 302 LEU B CA 1
ATOM 4738 C C . LEU B 1 261 ? -72.794 17.233 25.747 1.00 57.77 302 LEU B C 1
ATOM 4739 O O . LEU B 1 261 ? -71.923 16.640 26.370 1.00 64.87 302 LEU B O 1
ATOM 4744 N N . THR B 1 262 ? -72.514 17.936 24.665 1.00 57.68 303 THR B N 1
ATOM 4745 C CA . THR B 1 262 ? -71.153 17.927 24.154 1.00 70.53 303 THR B CA 1
ATOM 4746 C C . THR B 1 262 ? -70.527 19.303 23.938 1.00 71.56 303 THR B C 1
ATOM 4747 O O . THR B 1 262 ? -69.416 19.400 23.439 1.00 62.99 303 THR B O 1
ATOM 4751 N N . HIS B 1 263 ? -71.205 20.375 24.309 1.00 92.14 304 HIS B N 1
ATOM 4752 C CA . HIS B 1 263 ? -70.737 21.665 23.806 1.00 108.00 304 HIS B CA 1
ATOM 4753 C C . HIS B 1 263 ? -69.345 22.088 24.305 1.00 105.34 304 HIS B C 1
ATOM 4754 O O . HIS B 1 263 ? -68.669 22.866 23.639 1.00 102.50 304 HIS B O 1
ATOM 4761 N N . GLU B 1 264 ? -68.900 21.549 25.440 1.00 104.55 305 GLU B N 1
ATOM 4762 C CA . GLU B 1 264 ? -67.556 21.864 25.939 1.00 105.52 305 GLU B CA 1
ATOM 4763 C C . GLU B 1 264 ? -66.453 21.388 24.999 1.00 91.31 305 GLU B C 1
ATOM 4764 O O . GLU B 1 264 ? -65.596 22.176 24.582 1.00 78.84 305 GLU B O 1
ATOM 4770 N N . ARG B 1 265 ? -66.469 20.094 24.683 1.00 81.99 306 ARG B N 1
ATOM 4771 C CA . ARG B 1 265 ? -65.496 19.534 23.756 1.00 73.43 306 ARG B CA 1
ATOM 4772 C C . ARG B 1 265 ? -65.661 20.095 22.334 1.00 64.60 306 ARG B C 1
ATOM 4773 O O . ARG B 1 265 ? -64.722 20.057 21.538 1.00 63.37 306 ARG B O 1
ATOM 4781 N N . ILE B 1 266 ? -66.837 20.636 22.019 1.00 55.54 307 ILE B N 1
ATOM 4782 C CA . ILE B 1 266 ? -67.047 21.278 20.719 1.00 60.81 307 ILE B CA 1
ATOM 4783 C C . ILE B 1 266 ? -66.423 22.664 20.660 1.00 78.07 307 ILE B C 1
ATOM 4784 O O . ILE B 1 266 ? -66.048 23.139 19.580 1.00 83.25 307 ILE B O 1
ATOM 4789 N N . SER B 1 267 ? -66.330 23.309 21.821 1.00 81.99 308 SER B N 1
ATOM 4790 C CA . SER B 1 267 ? -65.632 24.578 21.944 1.00 80.73 308 SER B CA 1
ATOM 4791 C C . SER B 1 267 ? -64.153 24.291 21.926 1.00 83.15 308 SER B C 1
ATOM 4792 O O . SER B 1 267 ? -63.420 24.823 21.091 1.00 91.97 308 SER B O 1
ATOM 4795 N N . LYS B 1 268 ? -63.723 23.429 22.841 1.00 77.52 309 LYS B N 1
ATOM 4796 C CA . LYS B 1 268 ? -62.322 23.040 22.919 1.00 88.32 309 LYS B CA 1
ATOM 4797 C C . LYS B 1 268 ? -61.795 22.638 21.549 1.00 89.49 309 LYS B C 1
ATOM 4798 O O . LYS B 1 268 ? -60.596 22.414 21.374 1.00 93.58 309 LYS B O 1
ATOM 4804 N N . ALA B 1 269 ? -62.704 22.571 20.579 1.00 83.07 310 ALA B N 1
ATOM 4805 C CA . ALA B 1 269 ? -62.369 22.196 19.213 1.00 87.28 310 ALA B CA 1
ATOM 4806 C C . ALA B 1 269 ? -62.172 23.407 18.300 1.00 96.99 310 ALA B C 1
ATOM 4807 O O . ALA B 1 269 ? -61.277 23.405 17.452 1.00 108.22 310 ALA B O 1
ATOM 4809 N N . SER B 1 270 ? -63.002 24.434 18.453 1.00 86.42 311 SER B N 1
ATOM 4810 C CA . SER B 1 270 ? -62.886 25.590 17.576 1.00 81.07 311 SER B CA 1
ATOM 4811 C C . SER B 1 270 ? -62.017 26.677 18.208 1.00 91.79 311 SER B C 1
ATOM 4812 O O . SER B 1 270 ? -61.937 27.796 17.713 1.00 95.46 311 SER B O 1
ATOM 4815 N N . GLU B 1 271 ? -61.352 26.316 19.300 1.00 101.26 312 GLU B N 1
ATOM 4816 C CA . GLU B 1 271 ? -60.303 27.145 19.879 1.00 106.65 312 GLU B CA 1
ATOM 4817 C C . GLU B 1 271 ? -58.950 26.621 19.427 1.00 116.42 312 GLU B C 1
ATOM 4818 O O . GLU B 1 271 ? -58.107 27.388 18.964 1.00 123.63 312 GLU B O 1
ATOM 4824 N N . TYR B 1 272 ? -58.750 25.312 19.580 1.00 115.99 313 TYR B N 1
ATOM 4825 C CA . TYR B 1 272 ? -57.559 24.624 19.078 1.00 117.57 313 TYR B CA 1
ATOM 4826 C C . TYR B 1 272 ? -57.447 24.861 17.576 1.00 115.91 313 TYR B C 1
ATOM 4827 O O . TYR B 1 272 ? -56.400 24.625 16.970 1.00 120.35 313 TYR B O 1
ATOM 4836 N N . ASN B 1 273 ? -58.537 25.341 16.984 1.00 110.24 314 ASN B N 1
ATOM 4837 C CA . ASN B 1 273 ? -58.569 25.661 15.563 1.00 109.32 314 ASN B CA 1
ATOM 4838 C C . ASN B 1 273 ? -58.373 27.149 15.285 1.00 115.18 314 ASN B C 1
ATOM 4839 O O . ASN B 1 273 ? -58.111 27.547 14.151 1.00 116.79 314 ASN B O 1
ATOM 4844 N N . ALA B 1 274 ? -58.507 27.970 16.321 1.00 116.86 315 ALA B N 1
ATOM 4845 C CA . ALA B 1 274 ? -58.206 29.391 16.203 1.00 116.39 315 ALA B CA 1
ATOM 4846 C C . ALA B 1 274 ? -56.685 29.641 16.203 1.00 122.55 315 ALA B C 1
ATOM 4847 O O . ALA B 1 274 ? -56.218 30.618 15.632 1.00 122.27 315 ALA B O 1
ATOM 4849 N N . GLU B 1 275 ? -55.920 28.738 16.812 1.00 124.36 316 GLU B N 1
ATOM 4850 C CA . GLU B 1 275 ? -54.471 28.902 16.952 1.00 133.30 316 GLU B CA 1
ATOM 4851 C C . GLU B 1 275 ? -53.672 28.723 15.658 1.00 145.85 316 GLU B C 1
ATOM 4852 O O . GLU B 1 275 ? -52.437 28.755 15.671 1.00 153.23 316 GLU B O 1
ATOM 4858 N N . ARG B 1 276 ? -54.368 28.515 14.548 1.00 153.15 317 ARG B N 1
ATOM 4859 C CA . ARG B 1 276 ? -53.726 28.579 13.244 1.00 169.66 317 ARG B CA 1
ATOM 4860 C C . ARG B 1 276 ? -54.443 29.626 12.414 1.00 181.79 317 ARG B C 1
ATOM 4861 O O . ARG B 1 276 ? -54.615 29.461 11.205 1.00 184.82 317 ARG B O 1
ATOM 4869 N N . SER B 1 277 ? -54.855 30.704 13.080 1.00 185.94 318 SER B N 1
ATOM 4870 C CA . SER B 1 277 ? -55.725 31.716 12.481 1.00 182.17 318 SER B CA 1
ATOM 4871 C C . SER B 1 277 ? -56.709 31.069 11.516 1.00 182.04 318 SER B C 1
ATOM 4872 O O . SER B 1 277 ? -57.014 31.619 10.455 1.00 188.74 318 SER B O 1
ATOM 4875 N N . LEU B 1 278 ? -57.199 29.892 11.897 1.00 170.14 319 LEU B N 1
ATOM 4876 C CA . LEU B 1 278 ? -58.094 29.129 11.044 1.00 159.66 319 LEU B CA 1
ATOM 4877 C C . LEU B 1 278 ? -59.546 29.503 11.273 1.00 154.63 319 LEU B C 1
ATOM 4878 O O . LEU B 1 278 ? -60.137 29.169 12.301 1.00 152.53 319 LEU B O 1
ATOM 4883 N N . ASP B 1 279 ? -60.109 30.209 10.301 1.00 151.50 320 ASP B N 1
ATOM 4884 C CA . ASP B 1 279 ? -61.533 30.492 10.279 1.00 143.47 320 ASP B CA 1
ATOM 4885 C C . ASP B 1 279 ? -62.224 29.310 9.609 1.00 138.89 320 ASP B C 1
ATOM 4886 O O . ASP B 1 279 ? -63.067 29.475 8.730 1.00 141.95 320 ASP B O 1
ATOM 4891 N N . THR B 1 280 ? -61.837 28.110 10.027 1.00 126.92 321 THR B N 1
ATOM 4892 C CA . THR B 1 280 ? -62.365 26.880 9.454 1.00 113.76 321 THR B CA 1
ATOM 4893 C C . THR B 1 280 ? -63.813 26.650 9.902 1.00 94.32 321 THR B C 1
ATOM 4894 O O . THR B 1 280 ? -64.208 27.078 10.993 1.00 83.61 321 THR B O 1
ATOM 4898 N N . PRO B 1 281 ? -64.619 25.996 9.046 1.00 86.76 322 PRO B N 1
ATOM 4899 C CA . PRO B 1 281 ? -66.004 25.686 9.416 1.00 78.39 322 PRO B CA 1
ATOM 4900 C C . PRO B 1 281 ? -66.064 24.489 10.362 1.00 79.16 322 PRO B C 1
ATOM 4901 O O . PRO B 1 281 ? -65.163 23.643 10.367 1.00 85.44 322 PRO B O 1
ATOM 4905 N N . ASN B 1 282 ? -67.135 24.430 11.147 1.00 68.48 323 ASN B N 1
ATOM 4906 C CA . ASN B 1 282 ? -67.248 23.521 12.281 1.00 58.80 323 ASN B CA 1
ATOM 4907 C C . ASN B 1 282 ? -68.078 22.270 11.978 1.00 64.39 323 ASN B C 1
ATOM 4908 O O . ASN B 1 282 ? -67.860 21.215 12.575 1.00 73.90 323 ASN B O 1
ATOM 4913 N N . ALA B 1 283 ? -69.034 22.397 11.059 1.00 51.39 324 ALA B N 1
ATOM 4914 C CA . ALA B 1 283 ? -70.092 21.411 10.915 1.00 59.96 324 ALA B CA 1
ATOM 4915 C C . ALA B 1 283 ? -70.540 21.258 9.472 1.00 65.28 324 ALA B C 1
ATOM 4916 O O . ALA B 1 283 ? -70.572 22.230 8.732 1.00 68.72 324 ALA B O 1
ATOM 4918 N N . CYS B 1 284 ? -70.898 20.036 9.082 1.00 57.73 325 CYS B N 1
ATOM 4919 C CA . CYS B 1 284 ? -71.487 19.801 7.771 1.00 58.68 325 CYS B CA 1
ATOM 4920 C C . CYS B 1 284 ? -72.928 19.394 7.921 1.00 56.53 325 CYS B C 1
ATOM 4921 O O . CYS B 1 284 ? -73.462 19.360 9.020 1.00 56.02 325 CYS B O 1
ATOM 4924 N N . ILE B 1 285 ? -73.548 19.053 6.801 1.00 60.02 326 ILE B N 1
ATOM 4925 C CA . ILE B 1 285 ? -74.892 18.498 6.831 1.00 63.38 326 ILE B CA 1
ATOM 4926 C C . ILE B 1 285 ? -75.058 17.307 5.916 1.00 56.38 326 ILE B C 1
ATOM 4927 O O . ILE B 1 285 ? -74.666 17.363 4.753 1.00 50.43 326 ILE B O 1
ATOM 4932 N N . ASN B 1 286 ? -75.669 16.246 6.440 1.00 50.87 327 ASN B N 1
ATOM 4933 C CA . ASN B 1 286 ? -76.026 15.096 5.621 1.00 52.63 327 ASN B CA 1
ATOM 4934 C C . ASN B 1 286 ? -77.490 14.721 5.838 1.00 51.81 327 ASN B C 1
ATOM 4935 O O . ASN B 1 286 ? -77.908 14.421 6.955 1.00 55.83 327 ASN B O 1
ATOM 4940 N N . ILE B 1 287 ? -78.283 14.781 4.779 1.00 49.56 328 ILE B N 1
ATOM 4941 C CA . ILE B 1 287 ? -79.697 14.482 4.918 1.00 52.52 328 ILE B CA 1
ATOM 4942 C C . ILE B 1 287 ? -80.133 13.371 3.985 1.00 56.38 328 ILE B C 1
ATOM 4943 O O . ILE B 1 287 ? -79.632 13.242 2.870 1.00 67.19 328 ILE B O 1
ATOM 4948 N N . SER B 1 288 ? -81.054 12.550 4.479 1.00 55.64 329 SER B N 1
ATOM 4949 C CA . SER B 1 288 ? -81.671 11.503 3.685 1.00 57.14 329 SER B CA 1
ATOM 4950 C C . SER B 1 288 ? -83.169 11.487 3.896 1.00 50.51 329 SER B C 1
ATOM 4951 O O . SER B 1 288 ? -83.656 11.495 5.032 1.00 49.52 329 SER B O 1
ATOM 4954 N N . ILE B 1 289 ? -83.888 11.478 2.782 1.00 38.45 330 ILE B N 1
ATOM 4955 C CA . ILE B 1 289 ? -85.337 11.459 2.795 1.00 49.58 330 ILE B CA 1
ATOM 4956 C C . ILE B 1 289 ? -85.872 10.408 1.827 1.00 59.24 330 ILE B C 1
ATOM 4957 O O . ILE B 1 289 ? -85.581 10.419 0.632 1.00 64.23 330 ILE B O 1
ATOM 4962 N N . SER B 1 290 ? -86.648 9.480 2.360 1.00 54.43 331 SER B N 1
ATOM 4963 C CA . SER B 1 290 ? -87.174 8.394 1.548 1.00 60.59 331 SER B CA 1
ATOM 4964 C C . SER B 1 290 ? -88.687 8.448 1.619 1.00 57.53 331 SER B C 1
ATOM 4965 O O . SER B 1 290 ? -89.242 8.773 2.683 1.00 53.86 331 SER B O 1
ATOM 4968 N N . GLN B 1 291 ? -89.340 8.165 0.488 1.00 44.75 332 GLN B N 1
ATOM 4969 C CA . GLN B 1 291 ? -90.781 7.910 0.465 1.00 50.05 332 GLN B CA 1
ATOM 4970 C C . GLN B 1 291 ? -91.055 6.471 0.054 1.00 58.44 332 GLN B C 1
ATOM 4971 O O . GLN B 1 291 ? -90.635 6.032 -1.016 1.00 57.24 332 GLN B O 1
ATOM 4977 N N . SER B 1 292 ? -91.746 5.743 0.929 1.00 67.16 333 SER B N 1
ATOM 4978 C CA . SER B 1 292 ? -92.048 4.325 0.732 1.00 58.68 333 SER B CA 1
ATOM 4979 C C . SER B 1 292 ? -93.124 4.167 -0.322 1.00 51.92 333 SER B C 1
ATOM 4980 O O . SER B 1 292 ? -93.966 5.050 -0.495 1.00 56.31 333 SER B O 1
ATOM 4983 N N . SER B 1 293 ? -93.104 3.043 -1.031 1.00 59.44 334 SER B N 1
ATOM 4984 C CA . SER B 1 293 ? -94.062 2.832 -2.113 1.00 69.53 334 SER B CA 1
ATOM 4985 C C . SER B 1 293 ? -95.489 2.851 -1.557 1.00 80.29 334 SER B C 1
ATOM 4986 O O . SER B 1 293 ? -96.460 2.825 -2.311 1.00 86.53 334 SER B O 1
ATOM 4989 N N . ASP B 1 294 ? -95.593 2.907 -0.228 1.00 81.83 335 ASP B N 1
ATOM 4990 C CA . ASP B 1 294 ? -96.872 2.991 0.473 1.00 79.90 335 ASP B CA 1
ATOM 4991 C C . ASP B 1 294 ? -97.314 4.421 0.770 1.00 87.23 335 ASP B C 1
ATOM 4992 O O . ASP B 1 294 ? -98.437 4.644 1.223 1.00 90.80 335 ASP B O 1
ATOM 4997 N N . GLY B 1 295 ? -96.424 5.382 0.530 1.00 87.92 336 GLY B N 1
ATOM 4998 C CA . GLY B 1 295 ? -96.724 6.787 0.750 1.00 76.43 336 GLY B CA 1
ATOM 4999 C C . GLY B 1 295 ? -95.887 7.444 1.829 1.00 73.63 336 GLY B C 1
ATOM 5000 O O . GLY B 1 295 ? -95.691 8.659 1.839 1.00 91.96 336 GLY B O 1
ATOM 5001 N N . ASN B 1 296 ? -95.380 6.631 2.738 1.00 62.92 337 ASN B N 1
ATOM 5002 C CA . ASN B 1 296 ? -94.693 7.124 3.923 1.00 65.51 337 ASN B CA 1
ATOM 5003 C C . ASN B 1 296 ? -93.432 7.936 3.685 1.00 62.10 337 ASN B C 1
ATOM 5004 O O . ASN B 1 296 ? -92.419 7.415 3.224 1.00 57.33 337 ASN B O 1
ATOM 5009 N N . ILE B 1 297 ? -93.508 9.218 4.025 1.00 63.00 338 ILE B N 1
ATOM 5010 C CA . ILE B 1 297 ? -92.355 10.090 3.950 1.00 51.41 338 ILE B CA 1
ATOM 5011 C C . ILE B 1 297 ? -91.584 10.044 5.245 1.00 48.32 338 ILE B C 1
ATOM 5012 O O . ILE B 1 297 ? -92.115 10.379 6.299 1.00 54.85 338 ILE B O 1
ATOM 5017 N N . TYR B 1 298 ? -90.324 9.627 5.157 1.00 39.55 339 TYR B N 1
ATOM 5018 C CA . TYR B 1 298 ? -89.464 9.528 6.325 1.00 34.66 339 TYR B CA 1
ATOM 5019 C C . TYR B 1 298 ? -88.163 10.311 6.137 1.00 50.86 339 TYR B C 1
ATOM 5020 O O . TYR B 1 298 ? -87.544 10.247 5.071 1.00 61.89 339 TYR B O 1
ATOM 5029 N N . VAL B 1 299 ? -87.748 11.037 7.177 1.00 49.78 340 VAL B N 1
ATOM 5030 C CA . VAL B 1 299 ? -86.598 11.934 7.094 1.00 46.33 340 VAL B CA 1
ATOM 5031 C C . VAL B 1 299 ? -85.528 11.539 8.084 1.00 43.96 340 VAL B C 1
ATOM 5032 O O . VAL B 1 299 ? -85.819 11.166 9.220 1.00 46.50 340 VAL B O 1
ATOM 5036 N N . THR B 1 300 ? -84.280 11.655 7.660 1.00 37.59 341 THR B N 1
ATOM 5037 C CA . THR B 1 300 ? -83.167 11.354 8.537 1.00 43.73 341 THR B CA 1
ATOM 5038 C C . THR B 1 300 ? -82.119 12.434 8.335 1.00 46.47 341 THR B C 1
ATOM 5039 O O . THR B 1 300 ? -81.471 12.489 7.295 1.00 49.78 341 THR B O 1
ATOM 5043 N N . SER B 1 301 ? -81.946 13.297 9.323 1.00 43.35 342 SER B N 1
ATOM 5044 C CA . SER B 1 301 ? -80.980 14.373 9.183 1.00 43.92 342 SER B CA 1
ATOM 5045 C C . SER B 1 301 ? -79.780 14.199 10.089 1.00 42.79 342 SER B C 1
ATOM 5046 O O . SER B 1 301 ? -79.927 13.955 11.289 1.00 43.46 342 SER B O 1
ATOM 5049 N N . HIS B 1 302 ? -78.592 14.337 9.508 1.00 38.59 343 HIS B N 1
ATOM 5050 C CA . HIS B 1 302 ? -77.354 14.381 10.285 1.00 49.40 343 HIS B CA 1
ATOM 5051 C C . HIS B 1 302 ? -76.656 15.745 10.186 1.00 55.58 343 HIS B C 1
ATOM 5052 O O . HIS B 1 302 ? -76.624 16.365 9.125 1.00 45.24 343 HIS B O 1
ATOM 5059 N N . THR B 1 303 ? -76.125 16.210 11.311 1.00 55.66 344 THR B N 1
ATOM 5060 C CA . THR B 1 303 ? -75.166 17.299 11.322 1.00 49.38 344 THR B CA 1
ATOM 5061 C C . THR B 1 303 ? -73.887 16.732 11.914 1.00 55.06 344 THR B C 1
ATOM 5062 O O . THR B 1 303 ? -73.896 16.215 13.038 1.00 47.46 344 THR B O 1
ATOM 5066 N N . GLY B 1 304 ? -72.796 16.798 11.152 1.00 49.00 345 GLY B N 1
ATOM 5067 C CA . GLY B 1 304 ? -71.502 16.391 11.671 1.00 50.21 345 GLY B CA 1
ATOM 5068 C C . GLY B 1 304 ? -70.744 17.562 12.270 1.00 52.98 345 GLY B C 1
ATOM 5069 O O . GLY B 1 304 ? -70.794 18.662 11.728 1.00 60.99 345 GLY B O 1
ATOM 5070 N N . VAL B 1 305 ? -70.023 17.334 13.365 1.00 54.47 346 VAL B N 1
ATOM 5071 C CA . VAL B 1 305 ? -69.465 18.442 14.150 1.00 63.44 346 VAL B CA 1
ATOM 5072 C C . VAL B 1 305 ? -68.111 18.105 14.764 1.00 63.05 346 VAL B C 1
ATOM 5073 O O . VAL B 1 305 ? -67.986 17.105 15.466 1.00 74.13 346 VAL B O 1
ATOM 5077 N N . LEU B 1 306 ? -67.108 18.949 14.530 1.00 50.45 347 LEU B N 1
ATOM 5078 C CA . LEU B 1 306 ? -65.772 18.726 15.096 1.00 50.29 347 LEU B CA 1
ATOM 5079 C C . LEU B 1 306 ? -65.776 18.785 16.623 1.00 51.70 347 LEU B C 1
ATOM 5080 O O . LEU B 1 306 ? -66.555 19.511 17.235 1.00 44.68 347 LEU B O 1
ATOM 5085 N N . ILE B 1 307 ? -64.893 18.010 17.235 1.00 67.34 348 ILE B N 1
ATOM 5086 C CA . ILE B 1 307 ? -64.946 17.783 18.675 1.00 66.74 348 ILE B CA 1
ATOM 5087 C C . ILE B 1 307 ? -63.590 17.254 19.172 1.00 63.34 348 ILE B C 1
ATOM 5088 O O . ILE B 1 307 ? -62.836 16.663 18.403 1.00 62.44 348 ILE B O 1
ATOM 5093 N N . MET B 1 308 ? -63.263 17.485 20.440 1.00 56.83 349 MET B N 1
ATOM 5094 C CA . MET B 1 308 ? -61.984 17.030 20.967 1.00 67.70 349 MET B CA 1
ATOM 5095 C C . MET B 1 308 ? -62.162 15.679 21.619 1.00 84.11 349 MET B C 1
ATOM 5096 O O . MET B 1 308 ? -63.199 15.414 22.229 1.00 89.85 349 MET B O 1
ATOM 5101 N N . ALA B 1 309 ? -61.157 14.821 21.489 1.00 78.74 350 ALA B N 1
ATOM 5102 C CA . ALA B 1 309 ? -61.191 13.545 22.183 1.00 74.93 350 ALA B CA 1
ATOM 5103 C C . ALA B 1 309 ? -61.257 13.780 23.691 1.00 90.46 350 ALA B C 1
ATOM 5104 O O . ALA B 1 309 ? -60.922 14.862 24.172 1.00 96.66 350 ALA B O 1
ATOM 5106 N N . PRO B 1 310 ? -61.709 12.770 24.442 1.00 100.55 351 PRO B N 1
ATOM 5107 C CA . PRO B 1 310 ? -61.813 12.871 25.902 1.00 109.51 351 PRO B CA 1
ATOM 5108 C C . PRO B 1 310 ? -60.528 13.380 26.569 1.00 122.22 351 PRO B C 1
ATOM 5109 O O . PRO B 1 310 ? -59.500 13.560 25.906 1.00 118.54 351 PRO B O 1
ATOM 5113 N N . GLU B 1 311 ? -60.602 13.611 27.879 1.00 136.22 352 GLU B N 1
ATOM 5114 C CA . GLU B 1 311 ? -59.440 14.022 28.660 1.00 145.92 352 GLU B CA 1
ATOM 5115 C C . GLU B 1 311 ? -58.320 12.979 28.613 1.00 149.30 352 GLU B C 1
ATOM 5116 O O . GLU B 1 311 ? -57.154 13.335 28.435 1.00 147.53 352 GLU B O 1
ATOM 5122 N N . ASP B 1 312 ? -58.676 11.701 28.769 1.00 150.09 353 ASP B N 1
ATOM 5123 C CA . ASP B 1 312 ? -57.687 10.616 28.782 1.00 149.99 353 ASP B CA 1
ATOM 5124 C C . ASP B 1 312 ? -56.871 10.532 27.489 1.00 148.66 353 ASP B C 1
ATOM 5125 O O . ASP B 1 312 ? -55.839 9.865 27.442 1.00 149.78 353 ASP B O 1
ATOM 5130 N N . ARG B 1 313 ? -57.332 11.227 26.453 1.00 145.45 354 ARG B N 1
ATOM 5131 C CA . ARG B 1 313 ? -56.640 11.262 25.168 1.00 137.54 354 ARG B CA 1
ATOM 5132 C C . ARG B 1 313 ? -56.546 12.700 24.669 1.00 135.52 354 ARG B C 1
ATOM 5133 O O . ARG B 1 313 ? -57.390 13.150 23.896 1.00 133.41 354 ARG B O 1
ATOM 5141 N N . PRO B 1 314 ? -55.521 13.434 25.119 1.00 135.67 355 PRO B N 1
ATOM 5142 C CA . PRO B 1 314 ? -55.366 14.825 24.681 1.00 133.54 355 PRO B CA 1
ATOM 5143 C C . PRO B 1 314 ? -54.929 14.868 23.225 1.00 132.25 355 PRO B C 1
ATOM 5144 O O . PRO B 1 314 ? -54.599 13.820 22.667 1.00 132.92 355 PRO B O 1
ATOM 5148 N N . ASN B 1 315 ? -54.950 16.056 22.624 1.00 127.19 356 ASN B N 1
ATOM 5149 C CA . ASN B 1 315 ? -54.393 16.281 21.285 1.00 124.90 356 ASN B CA 1
ATOM 5150 C C . ASN B 1 315 ? -55.194 15.813 20.064 1.00 113.92 356 ASN B C 1
ATOM 5151 O O . ASN B 1 315 ? -55.043 16.378 18.974 1.00 104.00 356 ASN B O 1
ATOM 5156 N N . GLU B 1 316 ? -56.018 14.781 20.234 1.00 107.13 357 GLU B N 1
ATOM 5157 C CA . GLU B 1 316 ? -56.783 14.228 19.119 1.00 100.11 357 GLU B CA 1
ATOM 5158 C C . GLU B 1 316 ? -58.065 15.009 18.875 1.00 83.38 357 GLU B C 1
ATOM 5159 O O . GLU B 1 316 ? -58.616 15.644 19.782 1.00 67.89 357 GLU B O 1
ATOM 5165 N N . MET B 1 317 ? -58.571 14.916 17.654 1.00 78.38 358 MET B N 1
ATOM 5166 C CA . MET B 1 317 ? -59.849 15.527 17.330 1.00 75.25 358 MET B CA 1
ATOM 5167 C C . MET B 1 317 ? -60.677 14.537 16.523 1.00 71.12 358 MET B C 1
ATOM 5168 O O . MET B 1 317 ? -60.124 13.739 15.779 1.00 75.57 358 MET B O 1
ATOM 5173 N N . GLY B 1 318 ? -61.997 14.586 16.689 1.00 69.00 359 GLY B N 1
ATOM 5174 C CA . GLY B 1 318 ? -62.916 13.702 15.987 1.00 58.01 359 GLY B CA 1
ATOM 5175 C C . GLY B 1 318 ? -64.202 14.387 15.540 1.00 60.93 359 GLY B C 1
ATOM 5176 O O . GLY B 1 318 ? -64.304 15.611 15.548 1.00 58.29 359 GLY B O 1
ATOM 5177 N N . MET B 1 319 ? -65.192 13.590 15.143 1.00 62.33 360 MET B N 1
ATOM 5178 C CA . MET B 1 319 ? -66.479 14.134 14.713 1.00 53.82 360 MET B CA 1
ATOM 5179 C C . MET B 1 319 ? -67.631 13.593 15.544 1.00 52.87 360 MET B C 1
ATOM 5180 O O . MET B 1 319 ? -67.661 12.423 15.879 1.00 63.30 360 MET B O 1
ATOM 5185 N N . LEU B 1 320 ? -68.565 14.470 15.882 1.00 46.99 361 LEU B N 1
ATOM 5186 C CA . LEU B 1 320 ? -69.820 14.113 16.518 1.00 36.68 361 LEU B CA 1
ATOM 5187 C C . LEU B 1 320 ? -70.819 14.061 15.379 1.00 47.41 361 LEU B C 1
ATOM 5188 O O . LEU B 1 320 ? -70.710 14.825 14.432 1.00 62.45 361 LEU B O 1
ATOM 5193 N N . THR B 1 321 ? -71.778 13.149 15.444 1.00 48.14 362 THR B N 1
ATOM 5194 C CA . THR B 1 321 ? -72.717 12.990 14.347 1.00 41.82 362 THR B CA 1
ATOM 5195 C C . THR B 1 321 ? -74.105 13.012 14.946 1.00 48.08 362 THR B C 1
ATOM 5196 O O . THR B 1 321 ? -74.388 12.268 15.856 1.00 51.32 362 THR B O 1
ATOM 5200 N N . ASN B 1 322 ? -74.967 13.892 14.465 1.00 59.43 363 ASN B N 1
ATOM 5201 C CA . ASN B 1 322 ? -76.253 14.063 15.115 1.00 57.39 363 ASN B CA 1
ATOM 5202 C C . ASN B 1 322 ? -77.438 13.659 14.269 1.00 59.73 363 ASN B C 1
ATOM 5203 O O . ASN B 1 322 ? -77.817 14.362 13.337 1.00 57.58 363 ASN B O 1
ATOM 5208 N N . ARG B 1 323 ? -78.022 12.510 14.596 1.00 51.72 364 ARG B N 1
ATOM 5209 C CA . ARG B 1 323 ? -79.198 12.075 13.864 1.00 52.43 364 ARG B CA 1
ATOM 5210 C C . ARG B 1 323 ? -80.485 12.636 14.455 1.00 44.40 364 ARG B C 1
ATOM 5211 O O . ARG B 1 323 ? -80.745 12.497 15.647 1.00 55.81 364 ARG B O 1
ATOM 5219 N N . THR B 1 324 ? -81.267 13.294 13.606 1.00 30.73 365 THR B N 1
ATOM 5220 C CA . THR B 1 324 ? -82.688 13.534 13.867 1.00 46.99 365 THR B CA 1
ATOM 5221 C C . THR B 1 324 ? -83.497 12.714 12.851 1.00 51.23 365 THR B C 1
ATOM 5222 O O . THR B 1 324 ? -83.282 12.818 11.646 1.00 52.47 365 THR B O 1
ATOM 5226 N N . SER B 1 325 ? -84.395 11.870 13.342 1.00 56.34 366 SER B N 1
ATOM 5227 C CA . SER B 1 325 ? -85.149 10.954 12.483 1.00 57.94 366 SER B CA 1
ATOM 5228 C C . SER B 1 325 ? -86.598 11.265 12.733 1.00 54.16 366 SER B C 1
ATOM 5229 O O . SER B 1 325 ? -86.958 11.614 13.853 1.00 72.64 366 SER B O 1
ATOM 5232 N N . TYR B 1 326 ? -87.436 11.153 11.717 1.00 37.35 367 TYR B N 1
ATOM 5233 C CA . TYR B 1 326 ? -88.856 11.356 11.946 1.00 47.02 367 TYR B CA 1
ATOM 5234 C C . TYR B 1 326 ? -89.649 11.168 10.693 1.00 52.01 367 TYR B C 1
ATOM 5235 O O . TYR B 1 326 ? -89.115 11.213 9.592 1.00 61.75 367 TYR B O 1
ATOM 5244 N N . GLU B 1 327 ? -90.942 10.969 10.865 1.00 48.48 368 GLU B N 1
ATOM 5245 C CA . GLU B 1 327 ? -91.808 10.787 9.720 1.00 47.84 368 GLU B CA 1
ATOM 5246 C C . GLU B 1 327 ? -92.549 12.068 9.447 1.00 59.29 368 GLU B C 1
ATOM 5247 O O . GLU B 1 327 ? -92.938 12.772 10.377 1.00 66.65 368 GLU B O 1
ATOM 5253 N N . VAL B 1 328 ? -92.758 12.355 8.168 1.00 62.55 369 VAL B N 1
ATOM 5254 C CA . VAL B 1 328 ? -93.616 13.465 7.753 1.00 59.90 369 VAL B CA 1
ATOM 5255 C C . VAL B 1 328 ? -95.010 12.966 7.354 1.00 63.52 369 VAL B C 1
ATOM 5256 O O . VAL B 1 328 ? -95.231 12.552 6.210 1.00 72.83 369 VAL B O 1
ATOM 5260 N N . PRO B 1 329 ? -95.953 12.987 8.308 1.00 61.95 370 PRO B N 1
ATOM 5261 C CA . PRO B 1 329 ? -97.291 12.418 8.115 1.00 59.78 370 PRO B CA 1
ATOM 5262 C C . PRO B 1 329 ? -97.966 13.041 6.922 1.00 60.35 370 PRO B C 1
ATOM 5263 O O . PRO B 1 329 ? -97.589 14.129 6.501 1.00 66.77 370 PRO B O 1
ATOM 5267 N N . GLN B 1 330 ? -98.965 12.375 6.378 1.00 62.76 371 GLN B N 1
ATOM 5268 C CA . GLN B 1 330 ? -99.708 12.979 5.289 1.00 72.57 371 GLN B CA 1
ATOM 5269 C C . GLN B 1 330 ? -100.561 14.128 5.800 1.00 73.26 371 GLN B C 1
ATOM 5270 O O . GLN B 1 330 ? -101.214 14.013 6.843 1.00 70.82 371 GLN B O 1
ATOM 5276 N N . GLY B 1 331 ? -100.554 15.230 5.052 1.00 69.83 372 GLY B N 1
ATOM 5277 C CA . GLY B 1 331 ? -101.379 16.379 5.366 1.00 59.39 372 GLY B CA 1
ATOM 5278 C C . GLY B 1 331 ? -100.548 17.558 5.811 1.00 61.65 372 GLY B C 1
ATOM 5279 O O . GLY B 1 331 ? -100.870 18.708 5.515 1.00 73.37 372 GLY B O 1
ATOM 5280 N N . VAL B 1 332 ? -99.462 17.264 6.516 1.00 57.85 373 VAL B N 1
ATOM 5281 C CA . VAL B 1 332 ? -98.625 18.299 7.106 1.00 58.61 373 VAL B CA 1
ATOM 5282 C C . VAL B 1 332 ? -97.994 19.229 6.071 1.00 60.58 373 VAL B C 1
ATOM 5283 O O . VAL B 1 332 ? -96.973 18.905 5.465 1.00 55.98 373 VAL B O 1
ATOM 5287 N N . LYS B 1 333 ? -98.632 20.386 5.882 1.00 64.07 374 LYS B N 1
ATOM 5288 C CA . LYS B 1 333 ? -98.165 21.421 4.968 1.00 53.68 374 LYS B CA 1
ATOM 5289 C C . LYS B 1 333 ? -96.955 22.135 5.559 1.00 66.56 374 LYS B C 1
ATOM 5290 O O . LYS B 1 333 ? -96.743 22.121 6.777 1.00 69.11 374 LYS B O 1
ATOM 5296 N N . CYS B 1 334 ? -96.139 22.734 4.701 1.00 70.70 375 CYS B N 1
ATOM 5297 C CA . CYS B 1 334 ? -94.896 23.343 5.173 1.00 79.50 375 CYS B CA 1
ATOM 5298 C C . CYS B 1 334 ? -95.091 24.675 5.929 1.00 86.74 375 CYS B C 1
ATOM 5299 O O . CYS B 1 334 ? -94.513 25.699 5.556 1.00 88.14 375 CYS B O 1
ATOM 5302 N N . ILE B 1 335 ? -95.878 24.635 7.006 1.00 82.57 376 ILE B N 1
ATOM 5303 C CA . ILE B 1 335 ? -96.263 25.828 7.759 1.00 68.52 376 ILE B CA 1
ATOM 5304 C C . ILE B 1 335 ? -95.947 25.730 9.248 1.00 61.44 376 ILE B C 1
ATOM 5305 O O . ILE B 1 335 ? -96.669 25.074 9.996 1.00 70.75 376 ILE B O 1
ATOM 5310 N N . ILE B 1 336 ? -94.892 26.414 9.676 1.00 61.31 377 ILE B N 1
ATOM 5311 C CA . ILE B 1 336 ? -94.438 26.434 11.079 1.00 63.45 377 ILE B CA 1
ATOM 5312 C C . ILE B 1 336 ? -95.370 25.885 12.171 1.00 69.90 377 ILE B C 1
ATOM 5313 O O . ILE B 1 336 ? -95.103 24.830 12.715 1.00 82.17 377 ILE B O 1
ATOM 5318 N N . ASP B 1 337 ? -96.430 26.601 12.529 1.00 75.35 378 ASP B N 1
ATOM 5319 C CA . ASP B 1 337 ? -97.214 26.201 13.700 1.00 83.71 378 ASP B CA 1
ATOM 5320 C C . ASP B 1 337 ? -97.926 24.870 13.473 1.00 79.24 378 ASP B C 1
ATOM 5321 O O . ASP B 1 337 ? -98.262 24.148 14.421 1.00 79.49 378 ASP B O 1
ATOM 5326 N N . GLU B 1 338 ? -98.158 24.567 12.203 1.00 70.02 379 GLU B N 1
ATOM 5327 C CA . GLU B 1 338 ? -98.777 23.320 11.800 1.00 66.68 379 GLU B CA 1
ATOM 5328 C C . GLU B 1 338 ? -97.730 22.210 11.918 1.00 70.61 379 GLU B C 1
ATOM 5329 O O . GLU B 1 338 ? -98.052 21.062 12.234 1.00 71.01 379 GLU B O 1
ATOM 5335 N N . MET B 1 339 ? -96.473 22.578 11.677 1.00 57.41 380 MET B N 1
ATOM 5336 C CA . MET B 1 339 ? -95.358 21.642 11.710 1.00 55.65 380 MET B CA 1
ATOM 5337 C C . MET B 1 339 ? -94.948 21.297 13.135 1.00 65.27 380 MET B C 1
ATOM 5338 O O . MET B 1 339 ? -94.554 20.170 13.426 1.00 78.45 380 MET B O 1
ATOM 5343 N N . VAL B 1 340 ? -95.063 22.274 14.022 1.00 60.51 381 VAL B N 1
ATOM 5344 C CA . VAL B 1 340 ? -94.683 22.115 15.415 1.00 49.47 381 VAL B CA 1
ATOM 5345 C C . VAL B 1 340 ? -95.626 21.177 16.161 1.00 51.84 381 VAL B C 1
ATOM 5346 O O . VAL B 1 340 ? -95.333 20.783 17.281 1.00 55.63 381 VAL B O 1
ATOM 5350 N N . SER B 1 341 ? -96.763 20.827 15.569 1.00 53.10 382 SER B N 1
ATOM 5351 C CA . SER B 1 341 ? -97.717 19.991 16.299 1.00 69.48 382 SER B CA 1
ATOM 5352 C C . SER B 1 341 ? -97.863 18.637 15.637 1.00 74.18 382 SER B C 1
ATOM 5353 O O . SER B 1 341 ? -98.451 17.722 16.204 1.00 70.90 382 SER B O 1
ATOM 5356 N N . ALA B 1 342 ? -97.332 18.521 14.427 1.00 75.24 383 ALA B N 1
ATOM 5357 C CA . ALA B 1 342 ? -97.479 17.296 13.659 1.00 72.84 383 ALA B CA 1
ATOM 5358 C C . ALA B 1 342 ? -96.244 16.414 13.778 1.00 69.00 383 ALA B C 1
ATOM 5359 O O . ALA B 1 342 ? -96.360 15.216 14.038 1.00 71.71 383 ALA B O 1
ATOM 5361 N N . LEU B 1 343 ? -95.065 17.003 13.595 1.00 58.31 384 LEU B N 1
ATOM 5362 C CA . LEU B 1 343 ? -93.834 16.222 13.642 1.00 59.92 384 LEU B CA 1
ATOM 5363 C C . LEU B 1 343 ? -93.397 15.857 15.069 1.00 64.51 384 LEU B C 1
ATOM 5364 O O . LEU B 1 343 ? -93.534 16.650 16.008 1.00 64.62 384 LEU B O 1
ATOM 5369 N N . GLN B 1 344 ? -92.892 14.639 15.223 1.00 57.08 385 GLN B N 1
ATOM 5370 C CA . GLN B 1 344 ? -92.315 14.213 16.485 1.00 55.99 385 GLN B CA 1
ATOM 5371 C C . GLN B 1 344 ? -90.981 13.548 16.187 1.00 54.52 385 GLN B C 1
ATOM 5372 O O . GLN B 1 344 ? -90.905 12.338 16.009 1.00 72.62 385 GLN B O 1
ATOM 5378 N N . PRO B 1 345 ? -89.924 14.353 16.104 1.00 52.01 386 PRO B N 1
ATOM 5379 C CA . PRO B 1 345 ? -88.570 13.872 15.849 1.00 53.26 386 PRO B CA 1
ATOM 5380 C C . PRO B 1 345 ? -87.999 13.152 17.065 1.00 51.45 386 PRO B C 1
ATOM 5381 O O . PRO B 1 345 ? -88.546 13.271 18.166 1.00 50.28 386 PRO B O 1
ATOM 5385 N N . ARG B 1 346 ? -86.906 12.422 16.846 1.00 45.92 387 ARG B N 1
ATOM 5386 C CA . ARG B 1 346 ? -86.117 11.828 17.915 1.00 45.71 387 ARG B CA 1
ATOM 5387 C C . ARG B 1 346 ? -84.647 12.134 17.613 1.00 49.71 387 ARG B C 1
ATOM 5388 O O . ARG B 1 346 ? -84.262 12.264 16.444 1.00 53.99 387 ARG B O 1
ATOM 5396 N N . TYR B 1 347 ? -83.833 12.245 18.661 1.00 34.83 388 TYR B N 1
ATOM 5397 C CA . TYR B 1 347 ? -82.482 12.762 18.508 1.00 44.51 388 TYR B CA 1
ATOM 5398 C C . TYR B 1 347 ? -81.447 11.753 18.993 1.00 51.62 388 TYR B C 1
ATOM 5399 O O . TYR B 1 347 ? -81.610 11.132 20.042 1.00 57.24 388 TYR B O 1
ATOM 5408 N N . ALA B 1 348 ? -80.377 11.603 18.227 1.00 41.03 389 ALA B N 1
ATOM 5409 C CA . ALA B 1 348 ? -79.350 10.634 18.553 1.00 46.24 389 ALA B CA 1
ATOM 5410 C C . ALA B 1 348 ? -78.006 11.164 18.112 1.00 54.60 389 ALA B C 1
ATOM 5411 O O . ALA B 1 348 ? -77.947 12.074 17.282 1.00 65.30 389 ALA B O 1
ATOM 5413 N N . ALA B 1 349 ? -76.935 10.571 18.643 1.00 51.40 390 ALA B N 1
ATOM 5414 C CA . ALA B 1 349 ? -75.578 11.023 18.371 1.00 43.43 390 ALA B CA 1
ATOM 5415 C C . ALA B 1 349 ? -74.515 9.924 18.473 1.00 51.48 390 ALA B C 1
ATOM 5416 O O . ALA B 1 349 ? -74.726 8.925 19.140 1.00 63.90 390 ALA B O 1
ATOM 5418 N N . SER B 1 350 ? -73.373 10.139 17.816 1.00 53.39 391 SER B N 1
ATOM 5419 C CA . SER B 1 350 ? -72.243 9.206 17.800 1.00 52.54 391 SER B CA 1
ATOM 5420 C C . SER B 1 350 ? -70.921 9.907 17.500 1.00 63.71 391 SER B C 1
ATOM 5421 O O . SER B 1 350 ? -70.771 10.596 16.492 1.00 71.49 391 SER B O 1
ATOM 5424 N N . GLU B 1 351 ? -69.950 9.693 18.369 1.00 63.10 392 GLU B N 1
ATOM 5425 C CA . GLU B 1 351 ? -68.609 10.202 18.161 1.00 55.97 392 GLU B CA 1
ATOM 5426 C C . GLU B 1 351 ? -67.757 9.187 17.407 1.00 58.97 392 GLU B C 1
ATOM 5427 O O . GLU B 1 351 ? -67.793 7.995 17.678 1.00 60.74 392 GLU B O 1
ATOM 5433 N N . THR B 1 352 ? -66.983 9.681 16.454 1.00 57.92 393 THR B N 1
ATOM 5434 C CA . THR B 1 352 ? -66.101 8.849 15.643 1.00 46.02 393 THR B CA 1
ATOM 5435 C C . THR B 1 352 ? -64.686 9.445 15.643 1.00 48.39 393 THR B C 1
ATOM 5436 O O . THR B 1 352 ? -64.508 10.659 15.539 1.00 55.73 393 THR B O 1
ATOM 5440 N N . TYR B 1 353 ? -63.681 8.592 15.769 1.00 48.48 394 TYR B N 1
ATOM 5441 C CA . TYR B 1 353 ? -62.300 9.036 15.804 1.00 52.47 394 TYR B CA 1
ATOM 5442 C C . TYR B 1 353 ? -61.515 8.237 14.803 1.00 69.01 394 TYR B C 1
ATOM 5443 O O . TYR B 1 353 ? -62.063 7.416 14.079 1.00 78.56 394 TYR B O 1
ATOM 5452 N N . LEU B 1 354 ? -60.219 8.469 14.760 1.00 73.34 395 LEU B N 1
ATOM 5453 C CA . LEU B 1 354 ? -59.426 7.864 13.721 1.00 77.10 395 LEU B CA 1
ATOM 5454 C C . LEU B 1 354 ? -58.678 6.683 14.331 1.00 91.00 395 LEU B C 1
ATOM 5455 O O . LEU B 1 354 ? -58.316 6.726 15.509 1.00 89.08 395 LEU B O 1
ATOM 5460 N N . GLN B 1 355 ? -58.517 5.616 13.541 1.00 96.30 396 GLN B N 1
ATOM 5461 C CA . GLN B 1 355 ? -57.820 4.389 13.942 1.00 95.40 396 GLN B CA 1
ATOM 5462 C C . GLN B 1 355 ? -56.551 4.621 14.769 1.00 102.94 396 GLN B C 1
ATOM 5463 O O . GLN B 1 355 ? -55.621 5.284 14.309 1.00 104.42 396 GLN B O 1
ATOM 5469 N N . ASN B 1 356 ? -56.497 4.044 15.966 1.00 108.13 397 ASN B N 1
ATOM 5470 C CA . ASN B 1 356 ? -55.300 4.128 16.803 1.00 122.29 397 ASN B CA 1
ATOM 5471 C C . ASN B 1 356 ? -55.616 3.813 18.257 1.00 120.58 397 ASN B C 1
ATOM 5472 O O . ASN B 1 356 ? -56.659 4.211 18.776 1.00 116.64 397 ASN B O 1
ATOM 5477 N N . LYS C 1 1 ? -108.687 -10.304 60.676 1.00 80.85 42 LYS C N 1
ATOM 5478 C CA . LYS C 1 1 ? -109.536 -9.700 59.631 1.00 92.73 42 LYS C CA 1
ATOM 5479 C C . LYS C 1 1 ? -110.974 -9.396 60.065 1.00 90.71 42 LYS C C 1
ATOM 5480 O O . LYS C 1 1 ? -111.684 -10.283 60.521 1.00 83.65 42 LYS C O 1
ATOM 5486 N N . LYS C 1 2 ? -111.419 -8.157 59.865 1.00 93.65 43 LYS C N 1
ATOM 5487 C CA . LYS C 1 2 ? -112.625 -7.682 60.550 1.00 97.56 43 LYS C CA 1
ATOM 5488 C C . LYS C 1 2 ? -113.847 -7.248 59.736 1.00 88.57 43 LYS C C 1
ATOM 5489 O O . LYS C 1 2 ? -114.893 -6.986 60.320 1.00 75.50 43 LYS C O 1
ATOM 5495 N N . SER C 1 3 ? -113.729 -7.166 58.415 1.00 88.05 44 SER C N 1
ATOM 5496 C CA . SER C 1 3 ? -114.914 -7.002 57.567 1.00 80.49 44 SER C CA 1
ATOM 5497 C C . SER C 1 3 ? -114.615 -7.398 56.119 1.00 84.94 44 SER C C 1
ATOM 5498 O O . SER C 1 3 ? -113.481 -7.280 55.664 1.00 88.43 44 SER C O 1
ATOM 5501 N N . TRP C 1 4 ? -115.633 -7.864 55.402 1.00 85.76 45 TRP C N 1
ATOM 5502 C CA . TRP C 1 4 ? -115.441 -8.471 54.085 1.00 78.74 45 TRP C CA 1
ATOM 5503 C C . TRP C 1 4 ? -114.633 -7.605 53.121 1.00 73.18 45 TRP C C 1
ATOM 5504 O O . TRP C 1 4 ? -113.825 -8.120 52.337 1.00 80.09 45 TRP C O 1
ATOM 5515 N N . ASP C 1 5 ? -114.855 -6.297 53.190 1.00 57.92 46 ASP C N 1
ATOM 5516 C CA . ASP C 1 5 ? -114.233 -5.357 52.273 1.00 62.56 46 ASP C CA 1
ATOM 5517 C C . ASP C 1 5 ? -112.966 -4.722 52.857 1.00 66.95 46 ASP C C 1
ATOM 5518 O O . ASP C 1 5 ? -112.478 -3.707 52.355 1.00 65.17 46 ASP C O 1
ATOM 5523 N N . GLU C 1 6 ? -112.435 -5.326 53.913 1.00 72.40 47 GLU C N 1
ATOM 5524 C CA . GLU C 1 6 ? -111.223 -4.826 54.557 1.00 80.45 47 GLU C CA 1
ATOM 5525 C C . GLU C 1 6 ? -110.007 -5.112 53.696 1.00 83.28 47 GLU C C 1
ATOM 5526 O O . GLU C 1 6 ? -109.956 -6.145 53.025 1.00 80.04 47 GLU C O 1
ATOM 5532 N N . MET C 1 7 ? -109.028 -4.206 53.730 1.00 84.58 48 MET C N 1
ATOM 5533 C CA . MET C 1 7 ? -107.862 -4.283 52.845 1.00 78.56 48 MET C CA 1
ATOM 5534 C C . MET C 1 7 ? -106.512 -4.114 53.533 1.00 81.68 48 MET C C 1
ATOM 5535 O O . MET C 1 7 ? -106.376 -3.371 54.494 1.00 82.08 48 MET C O 1
ATOM 5540 N N . SER C 1 8 ? -105.514 -4.809 53.002 1.00 81.74 49 SER C N 1
ATOM 5541 C CA . SER C 1 8 ? -104.130 -4.715 53.447 1.00 68.36 49 SER C CA 1
ATOM 5542 C C . SER C 1 8 ? -103.531 -3.365 53.062 1.00 63.40 49 SER C C 1
ATOM 5543 O O . SER C 1 8 ? -103.995 -2.718 52.119 1.00 52.74 49 SER C O 1
ATOM 5546 N N . CYS C 1 9 ? -102.500 -2.932 53.780 1.00 64.83 50 CYS C N 1
ATOM 5547 C CA . CYS C 1 9 ? -101.758 -1.767 53.332 1.00 63.12 50 CYS C CA 1
ATOM 5548 C C . CYS C 1 9 ? -101.356 -2.043 51.890 1.00 69.93 50 CYS C C 1
ATOM 5549 O O . CYS C 1 9 ? -101.440 -1.171 51.030 1.00 80.40 50 CYS C O 1
ATOM 5552 N N . ALA C 1 10 ? -100.936 -3.272 51.619 1.00 62.74 51 ALA C N 1
ATOM 5553 C CA . ALA C 1 10 ? -100.382 -3.583 50.312 1.00 58.68 51 ALA C CA 1
ATOM 5554 C C . ALA C 1 10 ? -101.430 -3.479 49.226 1.00 62.17 51 ALA C C 1
ATOM 5555 O O . ALA C 1 10 ? -101.170 -2.950 48.150 1.00 66.66 51 ALA C O 1
ATOM 5557 N N . GLU C 1 11 ? -102.624 -3.971 49.519 1.00 60.63 52 GLU C N 1
ATOM 5558 C CA . GLU C 1 11 ? -103.672 -4.041 48.518 1.00 65.07 52 GLU C CA 1
ATOM 5559 C C . GLU C 1 11 ? -104.245 -2.665 48.240 1.00 73.45 52 GLU C C 1
ATOM 5560 O O . GLU C 1 11 ? -104.597 -2.339 47.108 1.00 82.77 52 GLU C O 1
ATOM 5566 N N . LYS C 1 12 ? -104.340 -1.854 49.283 1.00 70.33 53 LYS C N 1
ATOM 5567 C CA . LYS C 1 12 ? -104.824 -0.497 49.131 1.00 67.12 53 LYS C CA 1
ATOM 5568 C C . LYS C 1 12 ? -103.881 0.269 48.201 1.00 66.24 53 LYS C C 1
ATOM 5569 O O . LYS C 1 12 ? -104.303 0.831 47.185 1.00 60.50 53 LYS C O 1
ATOM 5575 N N . LEU C 1 13 ? -102.598 0.278 48.545 1.00 68.59 54 LEU C N 1
ATOM 5576 C CA . LEU C 1 13 ? -101.617 1.031 47.777 1.00 57.43 54 LEU C CA 1
ATOM 5577 C C . LEU C 1 13 ? -101.666 0.654 46.304 1.00 62.86 54 LEU C C 1
ATOM 5578 O O . LEU C 1 13 ? -101.827 1.516 45.444 1.00 66.58 54 LEU C O 1
ATOM 5583 N N . PHE C 1 14 ? -101.540 -0.635 46.010 1.00 65.83 55 PHE C N 1
ATOM 5584 C CA . PHE C 1 14 ? -101.618 -1.083 44.629 1.00 63.24 55 PHE C CA 1
ATOM 5585 C C . PHE C 1 14 ? -102.908 -0.614 43.968 1.00 59.33 55 PHE C C 1
ATOM 5586 O O . PHE C 1 14 ? -102.920 -0.187 42.810 1.00 52.11 55 PHE C O 1
ATOM 5594 N N . LYS C 1 15 ? -104.000 -0.717 44.711 1.00 56.14 56 LYS C N 1
ATOM 5595 C CA . LYS C 1 15 ? -105.290 -0.264 44.220 1.00 48.48 56 LYS C CA 1
ATOM 5596 C C . LYS C 1 15 ? -105.285 1.248 43.907 1.00 49.51 56 LYS C C 1
ATOM 5597 O O . LYS C 1 15 ? -105.986 1.698 43.009 1.00 51.93 56 LYS C O 1
ATOM 5603 N N . VAL C 1 16 ? -104.491 2.026 44.642 1.00 48.76 57 VAL C N 1
ATOM 5604 C CA . VAL C 1 16 ? -104.407 3.468 44.405 1.00 52.90 57 VAL C CA 1
ATOM 5605 C C . VAL C 1 16 ? -103.559 3.759 43.182 1.00 53.68 57 VAL C C 1
ATOM 5606 O O . VAL C 1 16 ? -103.922 4.561 42.316 1.00 49.75 57 VAL C O 1
ATOM 5610 N N . LEU C 1 17 ? -102.412 3.106 43.135 1.00 55.92 58 LEU C N 1
ATOM 5611 C CA . LEU C 1 17 ? -101.507 3.218 42.006 1.00 66.18 58 LEU C CA 1
ATOM 5612 C C . LEU C 1 17 ? -102.189 2.909 40.674 1.00 70.55 58 LEU C C 1
ATOM 5613 O O . LEU C 1 17 ? -101.938 3.574 39.668 1.00 74.79 58 LEU C O 1
ATOM 5618 N N . SER C 1 18 ? -103.053 1.901 40.668 1.00 65.69 59 SER C N 1
ATOM 5619 C CA . SER C 1 18 ? -103.623 1.425 39.417 1.00 72.36 59 SER C CA 1
ATOM 5620 C C . SER C 1 18 ? -104.920 2.130 39.039 1.00 73.10 59 SER C C 1
ATOM 5621 O O . SER C 1 18 ? -105.461 1.891 37.971 1.00 76.48 59 SER C O 1
ATOM 5624 N N . PHE C 1 19 ? -105.424 2.982 39.923 1.00 71.49 60 PHE C N 1
ATOM 5625 C CA . PHE C 1 19 ? -106.552 3.846 39.591 1.00 70.42 60 PHE C CA 1
ATOM 5626 C C . PHE C 1 19 ? -105.952 5.142 39.092 1.00 72.64 60 PHE C C 1
ATOM 5627 O O . PHE C 1 19 ? -106.415 5.725 38.114 1.00 76.62 60 PHE C O 1
ATOM 5635 N N . GLY C 1 20 ? -104.891 5.569 39.769 1.00 59.18 61 GLY C N 1
ATOM 5636 C CA . GLY C 1 20 ? -104.137 6.729 39.360 1.00 60.67 61 GLY C CA 1
ATOM 5637 C C . GLY C 1 20 ? -103.749 7.575 40.552 1.00 76.74 61 GLY C C 1
ATOM 5638 O O . GLY C 1 20 ? -104.586 8.264 41.134 1.00 80.81 61 GLY C O 1
ATOM 5639 N N . LEU C 1 21 ? -102.473 7.528 40.917 1.00 80.74 62 LEU C N 1
ATOM 5640 C CA . LEU C 1 21 ? -101.990 8.277 42.075 1.00 77.86 62 LEU C CA 1
ATOM 5641 C C . LEU C 1 21 ? -102.378 9.764 42.016 1.00 76.83 62 LEU C C 1
ATOM 5642 O O . LEU C 1 21 ? -102.601 10.405 43.051 1.00 67.09 62 LEU C O 1
ATOM 5647 N N . TRP C 1 22 ? -102.480 10.292 40.797 1.00 76.30 63 TRP C N 1
ATOM 5648 C CA . TRP C 1 22 ? -102.735 11.716 40.582 1.00 72.00 63 TRP C CA 1
ATOM 5649 C C . TRP C 1 22 ? -104.211 12.007 40.347 1.00 80.45 63 TRP C C 1
ATOM 5650 O O . TRP C 1 22 ? -104.566 13.065 39.842 1.00 72.11 63 TRP C O 1
ATOM 5661 N N . ASN C 1 23 ? -105.072 11.058 40.688 1.00 91.69 64 ASN C N 1
ATOM 5662 C CA . ASN C 1 23 ? -106.497 11.216 40.429 1.00 90.49 64 ASN C CA 1
ATOM 5663 C C . ASN C 1 23 ? -107.093 12.298 41.324 1.00 100.66 64 ASN C C 1
ATOM 5664 O O . ASN C 1 23 ? -106.778 12.358 42.509 1.00 107.61 64 ASN C O 1
ATOM 5669 N N . PRO C 1 24 ? -107.930 13.175 40.745 1.00 105.88 65 PRO C N 1
ATOM 5670 C CA . PRO C 1 24 ? -108.608 14.318 41.383 1.00 106.56 65 PRO C CA 1
ATOM 5671 C C . PRO C 1 24 ? -109.623 13.967 42.484 1.00 99.96 65 PRO C C 1
ATOM 5672 O O . PRO C 1 24 ? -109.789 14.736 43.439 1.00 105.03 65 PRO C O 1
ATOM 5676 N N . THR C 1 25 ? -110.291 12.828 42.343 1.00 82.54 66 THR C N 1
ATOM 5677 C CA . THR C 1 25 ? -111.248 12.352 43.339 1.00 89.96 66 THR C CA 1
ATOM 5678 C C . THR C 1 25 ? -110.756 12.449 44.794 1.00 100.87 66 THR C C 1
ATOM 5679 O O . THR C 1 25 ? -111.538 12.747 45.700 1.00 107.88 66 THR C O 1
ATOM 5683 N N . TYR C 1 26 ? -109.466 12.194 45.009 1.00 100.28 67 TYR C N 1
ATOM 5684 C CA . TYR C 1 26 ? -108.917 12.026 46.358 1.00 96.55 67 TYR C CA 1
ATOM 5685 C C . TYR C 1 26 ? -109.120 13.212 47.281 1.00 101.54 67 TYR C C 1
ATOM 5686 O O . TYR C 1 26 ? -108.817 14.355 46.924 1.00 95.96 67 TYR C O 1
ATOM 5695 N N . SER C 1 27 ? -109.591 12.899 48.487 1.00 103.83 68 SER C N 1
ATOM 5696 C CA . SER C 1 27 ? -109.913 13.878 49.516 1.00 94.95 68 SER C CA 1
ATOM 5697 C C . SER C 1 27 ? -108.696 14.646 50.024 1.00 91.19 68 SER C C 1
ATOM 5698 O O . SER C 1 27 ? -108.837 15.600 50.792 1.00 103.39 68 SER C O 1
ATOM 5701 N N . ARG C 1 28 ? -107.503 14.247 49.605 1.00 79.56 69 ARG C N 1
ATOM 5702 C CA . ARG C 1 28 ? -106.305 14.952 50.053 1.00 95.29 69 ARG C CA 1
ATOM 5703 C C . ARG C 1 28 ? -105.976 14.692 51.537 1.00 91.01 69 ARG C C 1
ATOM 5704 O O . ARG C 1 28 ? -104.847 14.903 51.965 1.00 79.92 69 ARG C O 1
ATOM 5712 N N . SER C 1 29 ? -106.949 14.231 52.318 1.00 88.93 70 SER C N 1
ATOM 5713 C CA . SER C 1 29 ? -106.627 13.589 53.586 1.00 76.60 70 SER C CA 1
ATOM 5714 C C . SER C 1 29 ? -106.191 12.170 53.211 1.00 85.60 70 SER C C 1
ATOM 5715 O O . SER C 1 29 ? -105.391 11.527 53.912 1.00 76.03 70 SER C O 1
ATOM 5718 N N . GLU C 1 30 ? -106.727 11.697 52.084 1.00 84.70 71 GLU C N 1
ATOM 5719 C CA . GLU C 1 30 ? -106.315 10.433 51.494 1.00 78.91 71 GLU C CA 1
ATOM 5720 C C . GLU C 1 30 ? -104.939 10.572 50.849 1.00 75.01 71 GLU C C 1
ATOM 5721 O O . GLU C 1 30 ? -104.076 9.712 51.026 1.00 67.28 71 GLU C O 1
ATOM 5727 N N . ARG C 1 31 ? -104.726 11.661 50.113 1.00 77.59 72 ARG C N 1
ATOM 5728 C CA . ARG C 1 31 ? -103.416 11.925 49.510 1.00 83.08 72 ARG C CA 1
ATOM 5729 C C . ARG C 1 31 ? -102.272 11.760 50.508 1.00 84.38 72 ARG C C 1
ATOM 5730 O O . ARG C 1 31 ? -101.251 11.141 50.207 1.00 74.72 72 ARG C O 1
ATOM 5738 N N . GLN C 1 32 ? -102.451 12.327 51.695 1.00 86.78 73 GLN C N 1
ATOM 5739 C CA . GLN C 1 32 ? -101.465 12.199 52.749 1.00 89.65 73 GLN C CA 1
ATOM 5740 C C . GLN C 1 32 ? -101.172 10.736 53.056 1.00 84.57 73 GLN C C 1
ATOM 5741 O O . GLN C 1 32 ? -100.008 10.355 53.160 1.00 82.69 73 GLN C O 1
ATOM 5747 N N . SER C 1 33 ? -102.215 9.914 53.188 1.00 81.20 74 SER C N 1
ATOM 5748 C CA . SER C 1 33 ? -102.022 8.505 53.573 1.00 74.91 74 SER C CA 1
ATOM 5749 C C . SER C 1 33 ? -101.437 7.622 52.470 1.00 69.93 74 SER C C 1
ATOM 5750 O O . SER C 1 33 ? -100.636 6.735 52.753 1.00 68.92 74 SER C O 1
ATOM 5753 N N . PHE C 1 34 ? -101.823 7.881 51.223 1.00 68.40 75 PHE C N 1
ATOM 5754 C CA . PHE C 1 34 ? -101.257 7.178 50.074 1.00 61.20 75 PHE C CA 1
ATOM 5755 C C . PHE C 1 34 ? -99.754 7.454 49.918 1.00 62.63 75 PHE C C 1
ATOM 5756 O O . PHE C 1 34 ? -98.994 6.579 49.513 1.00 56.33 75 PHE C O 1
ATOM 5764 N N . GLN C 1 35 ? -99.326 8.675 50.228 1.00 65.90 76 GLN C N 1
ATOM 5765 C CA . GLN C 1 35 ? -97.898 9.000 50.243 1.00 57.82 76 GLN C CA 1
ATOM 5766 C C . GLN C 1 35 ? -97.179 8.159 51.288 1.00 66.19 76 GLN C C 1
ATOM 5767 O O . GLN C 1 35 ? -96.054 7.689 51.062 1.00 61.73 76 GLN C O 1
ATOM 5773 N N . GLU C 1 36 ? -97.834 8.001 52.442 1.00 70.97 77 GLU C N 1
ATOM 5774 C CA . GLU C 1 36 ? -97.307 7.217 53.551 1.00 74.86 77 GLU C CA 1
ATOM 5775 C C . GLU C 1 36 ? -97.207 5.763 53.151 1.00 71.88 77 GLU C C 1
ATOM 5776 O O . GLU C 1 36 ? -96.299 5.061 53.597 1.00 77.78 77 GLU C O 1
ATOM 5782 N N . LEU C 1 37 ? -98.136 5.320 52.301 1.00 58.60 78 LEU C N 1
ATOM 5783 C CA . LEU C 1 37 ? -98.053 3.994 51.686 1.00 61.90 78 LEU C CA 1
ATOM 5784 C C . LEU C 1 37 ? -96.941 3.939 50.641 1.00 71.11 78 LEU C C 1
ATOM 5785 O O . LEU C 1 37 ? -96.143 2.999 50.602 1.00 70.09 78 LEU C O 1
ATOM 5790 N N . LEU C 1 38 ? -96.899 4.968 49.803 1.00 73.22 79 LEU C N 1
ATOM 5791 C CA . LEU C 1 38 ? -95.973 5.029 48.688 1.00 59.61 79 LEU C CA 1
ATOM 5792 C C . LEU C 1 38 ? -94.528 4.941 49.150 1.00 64.16 79 LEU C C 1
ATOM 5793 O O . LEU C 1 38 ? -93.699 4.300 48.510 1.00 69.68 79 LEU C O 1
ATOM 5798 N N . THR C 1 39 ? -94.218 5.576 50.270 1.00 68.82 80 THR C N 1
ATOM 5799 C CA . THR C 1 39 ? -92.822 5.655 50.695 1.00 73.04 80 THR C CA 1
ATOM 5800 C C . THR C 1 39 ? -92.288 4.338 51.244 1.00 75.87 80 THR C C 1
ATOM 5801 O O . THR C 1 39 ? -91.087 4.202 51.456 1.00 75.22 80 THR C O 1
ATOM 5805 N N . VAL C 1 40 ? -93.183 3.375 51.468 1.00 73.79 81 VAL C N 1
ATOM 5806 C CA . VAL C 1 40 ? -92.797 2.056 51.958 1.00 60.04 81 VAL C CA 1
ATOM 5807 C C . VAL C 1 40 ? -92.234 1.231 50.818 1.00 63.11 81 VAL C C 1
ATOM 5808 O O . VAL C 1 40 ? -91.650 0.169 51.027 1.00 71.10 81 VAL C O 1
ATOM 5812 N N . LEU C 1 41 ? -92.416 1.749 49.610 1.00 57.77 82 LEU C N 1
ATOM 5813 C CA . LEU C 1 41 ? -91.992 1.114 48.367 1.00 52.71 82 LEU C CA 1
ATOM 5814 C C . LEU C 1 41 ? -90.480 1.264 48.113 1.00 59.37 82 LEU C C 1
ATOM 5815 O O . LEU C 1 41 ? -89.944 2.375 48.133 1.00 56.15 82 LEU C O 1
ATOM 5820 N N . GLU C 1 42 ? -89.791 0.155 47.858 1.00 63.41 83 GLU C N 1
ATOM 5821 C CA . GLU C 1 42 ? -88.342 0.198 47.638 1.00 60.85 83 GLU C CA 1
ATOM 5822 C C . GLU C 1 42 ? -87.901 -0.451 46.326 1.00 57.18 83 GLU C C 1
ATOM 5823 O O . GLU C 1 42 ? -88.358 -1.532 45.971 1.00 63.75 83 GLU C O 1
ATOM 5829 N N . PRO C 1 43 ? -87.003 0.215 45.593 1.00 59.06 84 PRO C N 1
ATOM 5830 C CA . PRO C 1 43 ? -86.437 -0.446 44.411 1.00 58.48 84 PRO C CA 1
ATOM 5831 C C . PRO C 1 43 ? -85.443 -1.528 44.819 1.00 56.55 84 PRO C C 1
ATOM 5832 O O . PRO C 1 43 ? -84.458 -1.225 45.500 1.00 62.81 84 PRO C O 1
ATOM 5836 N N . VAL C 1 44 ? -85.693 -2.769 44.409 1.00 57.87 85 VAL C N 1
ATOM 5837 C CA . VAL C 1 44 ? -84.855 -3.899 44.830 1.00 62.74 85 VAL C CA 1
ATOM 5838 C C . VAL C 1 44 ? -84.218 -4.621 43.650 1.00 51.21 85 VAL C C 1
ATOM 5839 O O . VAL C 1 44 ? -84.692 -4.505 42.528 1.00 61.08 85 VAL C O 1
ATOM 5843 N N . TYR C 1 45 ? -83.147 -5.363 43.908 1.00 50.39 86 TYR C N 1
ATOM 5844 C CA . TYR C 1 45 ? -82.471 -6.137 42.858 1.00 59.83 86 TYR C CA 1
ATOM 5845 C C . TYR C 1 45 ? -83.433 -6.815 41.874 1.00 63.98 86 TYR C C 1
ATOM 5846 O O . TYR C 1 45 ? -84.169 -7.732 42.243 1.00 62.23 86 TYR C O 1
ATOM 5855 N N . PRO C 1 46 ? -83.403 -6.382 40.607 1.00 58.94 87 PRO C N 1
ATOM 5856 C CA . PRO C 1 46 ? -84.291 -6.856 39.539 1.00 57.48 87 PRO C CA 1
ATOM 5857 C C . PRO C 1 46 ? -83.768 -8.119 38.878 1.00 64.80 87 PRO C C 1
ATOM 5858 O O . PRO C 1 46 ? -82.553 -8.306 38.779 1.00 68.63 87 PRO C O 1
ATOM 5862 N N . LEU C 1 47 ? -84.691 -8.955 38.414 1.00 66.09 88 LEU C N 1
ATOM 5863 C CA . LEU C 1 47 ? -84.361 -10.178 37.688 1.00 70.31 88 LEU C CA 1
ATOM 5864 C C . LEU C 1 47 ? -84.071 -9.863 36.228 1.00 81.32 88 LEU C C 1
ATOM 5865 O O . LEU C 1 47 ? -84.354 -8.759 35.764 1.00 87.05 88 LEU C O 1
ATOM 5870 N N . PRO C 1 48 ? -83.507 -10.836 35.495 1.00 83.93 89 PRO C N 1
ATOM 5871 C CA . PRO C 1 48 ? -82.824 -10.558 34.222 1.00 90.37 89 PRO C CA 1
ATOM 5872 C C . PRO C 1 48 ? -83.705 -10.027 33.075 1.00 100.11 89 PRO C C 1
ATOM 5873 O O . PRO C 1 48 ? -83.207 -9.252 32.244 1.00 102.54 89 PRO C O 1
ATOM 5877 N N . ASN C 1 49 ? -84.974 -10.423 33.021 1.00 94.71 90 ASN C N 1
ATOM 5878 C CA . ASN C 1 49 ? -85.873 -9.862 32.017 1.00 98.97 90 ASN C CA 1
ATOM 5879 C C . ASN C 1 49 ? -86.603 -8.598 32.502 1.00 91.09 90 ASN C C 1
ATOM 5880 O O . ASN C 1 49 ? -87.598 -8.193 31.906 1.00 98.34 90 ASN C O 1
ATOM 5885 N N . GLU C 1 50 ? -86.116 -7.979 33.575 1.00 76.07 91 GLU C N 1
ATOM 5886 C CA . GLU C 1 50 ? -86.868 -6.906 34.229 1.00 72.16 91 GLU C CA 1
ATOM 5887 C C . GLU C 1 50 ? -86.259 -5.496 34.094 1.00 76.75 91 GLU C C 1
ATOM 5888 O O . GLU C 1 50 ? -85.072 -5.290 34.346 1.00 85.80 91 GLU C O 1
ATOM 5894 N N . LEU C 1 51 ? -87.085 -4.535 33.682 1.00 67.67 92 LEU C N 1
ATOM 5895 C CA . LEU C 1 51 ? -86.659 -3.141 33.584 1.00 70.28 92 LEU C CA 1
ATOM 5896 C C . LEU C 1 51 ? -86.436 -2.591 34.975 1.00 60.76 92 LEU C C 1
ATOM 5897 O O . LEU C 1 51 ? -85.632 -1.671 35.185 1.00 59.10 92 LEU C O 1
ATOM 5902 N N . GLY C 1 52 ? -87.178 -3.163 35.917 1.00 49.78 93 GLY C N 1
ATOM 5903 C CA . GLY C 1 52 ? -87.082 -2.821 37.320 1.00 44.46 93 GLY C CA 1
ATOM 5904 C C . GLY C 1 52 ? -87.998 -3.658 38.192 1.00 54.22 93 GLY C C 1
ATOM 5905 O O . GLY C 1 52 ? -88.899 -4.357 37.707 1.00 57.83 93 GLY C O 1
ATOM 5906 N N . ARG C 1 53 ? -87.765 -3.601 39.496 1.00 55.72 94 ARG C N 1
ATOM 5907 C CA . ARG C 1 53 ? -88.612 -4.338 40.416 1.00 56.57 94 ARG C CA 1
ATOM 5908 C C . ARG C 1 53 ? -88.699 -3.641 41.744 1.00 56.94 94 ARG C C 1
ATOM 5909 O O . ARG C 1 53 ? -87.712 -3.121 42.263 1.00 59.92 94 ARG C O 1
ATOM 5917 N N . VAL C 1 54 ? -89.893 -3.671 42.303 1.00 54.46 95 VAL C N 1
ATOM 5918 C CA . VAL C 1 54 ? -90.190 -2.945 43.511 1.00 53.67 95 VAL C CA 1
ATOM 5919 C C . VAL C 1 54 ? -90.802 -3.889 44.541 1.00 55.17 95 VAL C C 1
ATOM 5920 O O . VAL C 1 54 ? -91.564 -4.785 44.201 1.00 54.42 95 VAL C O 1
ATOM 5924 N N . SER C 1 55 ? -90.457 -3.685 45.800 1.00 57.60 96 SER C N 1
ATOM 5925 C CA . SER C 1 55 ? -91.055 -4.445 46.879 1.00 61.91 96 SER C CA 1
ATOM 5926 C C . SER C 1 55 ? -91.410 -3.528 48.032 1.00 60.36 96 SER C C 1
ATOM 5927 O O . SER C 1 55 ? -90.700 -2.572 48.312 1.00 62.52 96 SER C O 1
ATOM 5930 N N . ALA C 1 56 ? -92.504 -3.818 48.717 1.00 60.08 97 ALA C N 1
ATOM 5931 C CA . ALA C 1 56 ? -92.838 -3.045 49.896 1.00 60.93 97 ALA C CA 1
ATOM 5932 C C . ALA C 1 56 ? -93.390 -3.950 50.977 1.00 60.62 97 ALA C C 1
ATOM 5933 O O . ALA C 1 56 ? -94.335 -4.701 50.735 1.00 70.66 97 ALA C O 1
ATOM 5935 N N . ARG C 1 57 ? -92.804 -3.868 52.169 1.00 54.67 98 ARG C N 1
ATOM 5936 C CA . ARG C 1 57 ? -93.278 -4.637 53.315 1.00 49.44 98 ARG C CA 1
ATOM 5937 C C . ARG C 1 57 ? -93.874 -3.731 54.380 1.00 51.70 98 ARG C C 1
ATOM 5938 O O . ARG C 1 57 ? -93.148 -3.015 55.058 1.00 65.41 98 ARG C O 1
ATOM 5946 N N . PHE C 1 58 ? -95.195 -3.751 54.517 1.00 48.53 99 PHE C N 1
ATOM 5947 C CA . PHE C 1 58 ? -95.879 -2.855 55.447 1.00 55.72 99 PHE C CA 1
ATOM 5948 C C . PHE C 1 58 ? -95.968 -3.418 56.852 1.00 68.83 99 PHE C C 1
ATOM 5949 O O . PHE C 1 58 ? -95.670 -4.595 57.082 1.00 78.84 99 PHE C O 1
ATOM 5957 N N . SER C 1 59 ? -96.408 -2.573 57.782 1.00 74.61 100 SER C N 1
ATOM 5958 C CA . SER C 1 59 ? -96.462 -2.936 59.197 1.00 76.00 100 SER C CA 1
ATOM 5959 C C . SER C 1 59 ? -97.652 -3.820 59.531 1.00 74.20 100 SER C C 1
ATOM 5960 O O . SER C 1 59 ? -97.651 -4.495 60.554 1.00 77.85 100 SER C O 1
ATOM 5963 N N . ASP C 1 60 ? -98.668 -3.821 58.677 1.00 69.34 101 ASP C N 1
ATOM 5964 C CA . ASP C 1 60 ? -99.797 -4.712 58.903 1.00 76.12 101 ASP C CA 1
ATOM 5965 C C . ASP C 1 60 ? -99.510 -6.125 58.370 1.00 74.00 101 ASP C C 1
ATOM 5966 O O . ASP C 1 60 ? -100.417 -6.954 58.270 1.00 65.05 101 ASP C O 1
ATOM 5971 N N . GLY C 1 61 ? -98.252 -6.386 58.023 1.00 70.10 102 GLY C N 1
ATOM 5972 C CA . GLY C 1 61 ? -97.833 -7.713 57.609 1.00 78.14 102 GLY C CA 1
ATOM 5973 C C . GLY C 1 61 ? -98.090 -8.084 56.155 1.00 85.15 102 GLY C C 1
ATOM 5974 O O . GLY C 1 61 ? -97.735 -9.184 55.722 1.00 84.17 102 GLY C O 1
ATOM 5975 N N . SER C 1 62 ? -98.714 -7.185 55.398 1.00 79.97 103 SER C N 1
ATOM 5976 C CA . SER C 1 62 ? -98.892 -7.404 53.968 1.00 65.35 103 SER C CA 1
ATOM 5977 C C . SER C 1 62 ? -97.638 -6.983 53.230 1.00 67.84 103 SER C C 1
ATOM 5978 O O . SER C 1 62 ? -96.835 -6.209 53.742 1.00 78.88 103 SER C O 1
ATOM 5981 N N . SER C 1 63 ? -97.457 -7.500 52.026 1.00 64.05 104 SER C N 1
ATOM 5982 C CA . SER C 1 63 ? -96.340 -7.065 51.203 1.00 66.32 104 SER C CA 1
ATOM 5983 C C . SER C 1 63 ? -96.814 -6.907 49.769 1.00 62.18 104 SER C C 1
ATOM 5984 O O . SER C 1 63 ? -97.843 -7.456 49.383 1.00 58.42 104 SER C O 1
ATOM 5987 N N . LEU C 1 64 ? -96.068 -6.141 48.986 1.00 58.56 105 LEU C N 1
ATOM 5988 C CA . LEU C 1 64 ? -96.406 -5.911 47.594 1.00 49.83 105 LEU C CA 1
ATOM 5989 C C . LEU C 1 64 ? -95.138 -5.941 46.770 1.00 46.72 105 LEU C C 1
ATOM 5990 O O . LEU C 1 64 ? -94.242 -5.123 46.980 1.00 65.21 105 LEU C O 1
ATOM 5995 N N . ARG C 1 65 ? -95.058 -6.886 45.841 1.00 53.52 106 ARG C N 1
ATOM 5996 C CA . ARG C 1 65 ? -93.943 -6.948 44.903 1.00 59.33 106 ARG C CA 1
ATOM 5997 C C . ARG C 1 65 ? -94.452 -6.704 43.501 1.00 54.81 106 ARG C C 1
ATOM 5998 O O . ARG C 1 65 ? -95.439 -7.306 43.086 1.00 61.72 106 ARG C O 1
ATOM 6006 N N . ILE C 1 66 ? -93.797 -5.792 42.787 1.00 47.50 107 ILE C N 1
ATOM 6007 C CA . ILE C 1 66 ? -94.189 -5.472 41.417 1.00 40.53 107 ILE C CA 1
ATOM 6008 C C . ILE C 1 66 ? -93.006 -5.591 40.468 1.00 42.55 107 ILE C C 1
ATOM 6009 O O . ILE C 1 66 ? -91.858 -5.371 40.853 1.00 52.11 107 ILE C O 1
ATOM 6014 N N . SER C 1 67 ? -93.301 -5.921 39.217 1.00 43.39 108 SER C N 1
ATOM 6015 C CA . SER C 1 67 ? -92.277 -6.301 38.272 1.00 51.50 108 SER C CA 1
ATOM 6016 C C . SER C 1 67 ? -92.610 -5.695 36.940 1.00 48.44 108 SER C C 1
ATOM 6017 O O . SER C 1 67 ? -93.742 -5.814 36.482 1.00 57.30 108 SER C O 1
ATOM 6020 N N . VAL C 1 68 ? -91.633 -5.054 36.308 1.00 40.74 109 VAL C N 1
ATOM 6021 C CA . VAL C 1 68 ? -91.858 -4.510 34.974 1.00 44.89 109 VAL C CA 1
ATOM 6022 C C . VAL C 1 68 ? -90.865 -5.109 33.993 1.00 61.90 109 VAL C C 1
ATOM 6023 O O . VAL C 1 68 ? -89.663 -4.845 34.072 1.00 55.31 109 VAL C O 1
ATOM 6027 N N . THR C 1 69 ? -91.366 -5.924 33.068 1.00 79.94 110 THR C N 1
ATOM 6028 C CA . THR C 1 69 ? -90.501 -6.507 32.046 1.00 89.52 110 THR C CA 1
ATOM 6029 C C . THR C 1 69 ? -90.060 -5.390 31.130 1.00 87.59 110 THR C C 1
ATOM 6030 O O . THR C 1 69 ? -90.589 -4.277 31.212 1.00 80.34 110 THR C O 1
ATOM 6034 N N . ASN C 1 70 ? -89.089 -5.684 30.271 1.00 95.49 111 ASN C N 1
ATOM 6035 C CA . ASN C 1 70 ? -88.647 -4.736 29.260 1.00 104.35 111 ASN C CA 1
ATOM 6036 C C . ASN C 1 70 ? -89.827 -4.350 28.376 1.00 109.85 111 ASN C C 1
ATOM 6037 O O . ASN C 1 70 ? -89.946 -3.206 27.946 1.00 103.33 111 ASN C O 1
ATOM 6042 N N . SER C 1 71 ? -90.710 -5.315 28.127 1.00 119.99 112 SER C N 1
ATOM 6043 C CA . SER C 1 71 ? -91.900 -5.079 27.313 1.00 117.87 112 SER C CA 1
ATOM 6044 C C . SER C 1 71 ? -92.876 -4.106 27.981 1.00 101.29 112 SER C C 1
ATOM 6045 O O . SER C 1 71 ? -93.841 -3.664 27.361 1.00 84.98 112 SER C O 1
ATOM 6048 N N . GLU C 1 72 ? -92.599 -3.770 29.239 1.00 105.32 113 GLU C N 1
ATOM 6049 C CA . GLU C 1 72 ? -93.456 -2.894 30.039 1.00 103.04 113 GLU C CA 1
ATOM 6050 C C . GLU C 1 72 ? -94.808 -3.530 30.343 1.00 108.57 113 GLU C C 1
ATOM 6051 O O . GLU C 1 72 ? -95.849 -2.863 30.331 1.00 103.60 113 GLU C O 1
ATOM 6057 N N . LEU C 1 73 ? -94.773 -4.835 30.596 1.00 113.91 114 LEU C N 1
ATOM 6058 C CA . LEU C 1 73 ? -95.925 -5.564 31.097 1.00 107.48 114 LEU C CA 1
ATOM 6059 C C . LEU C 1 73 ? -95.780 -5.619 32.610 1.00 95.61 114 LEU C C 1
ATOM 6060 O O . LEU C 1 73 ? -94.750 -6.064 33.130 1.00 93.96 114 LEU C O 1
ATOM 6065 N N . VAL C 1 74 ? -96.800 -5.149 33.321 1.00 75.55 115 VAL C N 1
ATOM 6066 C CA . VAL C 1 74 ? -96.692 -5.038 34.770 1.00 57.61 115 VAL C CA 1
ATOM 6067 C C . VAL C 1 74 ? -97.420 -6.129 35.549 1.00 65.73 115 VAL C C 1
ATOM 6068 O O . VAL C 1 74 ? -98.648 -6.169 35.576 1.00 75.20 115 VAL C O 1
ATOM 6072 N N . GLU C 1 75 ? -96.658 -6.999 36.203 1.00 63.63 116 GLU C N 1
ATOM 6073 C CA . GLU C 1 75 ? -97.254 -7.966 37.106 1.00 60.46 116 GLU C CA 1
ATOM 6074 C C . GLU C 1 75 ? -97.096 -7.520 38.551 1.00 58.87 116 GLU C C 1
ATOM 6075 O O . GLU C 1 75 ? -96.089 -6.938 38.927 1.00 70.44 116 GLU C O 1
ATOM 6081 N N . ALA C 1 76 ? -98.102 -7.795 39.363 1.00 56.02 117 ALA C N 1
ATOM 6082 C CA . ALA C 1 76 ? -98.073 -7.400 40.763 1.00 57.60 117 ALA C CA 1
ATOM 6083 C C . ALA C 1 76 ? -98.424 -8.567 41.675 1.00 55.75 117 ALA C C 1
ATOM 6084 O O . ALA C 1 76 ? -99.313 -9.372 41.375 1.00 55.94 117 ALA C O 1
ATOM 6086 N N . GLU C 1 77 ? -97.725 -8.653 42.796 1.00 48.03 118 GLU C N 1
ATOM 6087 C CA . GLU C 1 77 ? -98.037 -9.673 43.771 1.00 51.88 118 GLU C CA 1
ATOM 6088 C C . GLU C 1 77 ? -98.289 -9.072 45.140 1.00 55.99 118 GLU C C 1
ATOM 6089 O O . GLU C 1 77 ? -97.483 -8.320 45.652 1.00 64.86 118 GLU C O 1
ATOM 6095 N N . ILE C 1 78 ? -99.429 -9.415 45.719 1.00 63.02 119 ILE C N 1
ATOM 6096 C CA . ILE C 1 78 ? -99.800 -8.978 47.057 1.00 67.51 119 ILE C CA 1
ATOM 6097 C C . ILE C 1 78 ? -99.932 -10.176 47.985 1.00 65.94 119 ILE C C 1
ATOM 6098 O O . ILE C 1 78 ? -100.602 -11.151 47.651 1.00 68.48 119 ILE C O 1
ATOM 6103 N N . ARG C 1 79 ? -99.301 -10.112 49.148 1.00 62.96 120 ARG C N 1
ATOM 6104 C CA . ARG C 1 79 ? -99.552 -11.123 50.169 1.00 73.30 120 ARG C CA 1
ATOM 6105 C C . ARG C 1 79 ? -100.014 -10.470 51.465 1.00 78.54 120 ARG C C 1
ATOM 6106 O O . ARG C 1 79 ? -99.408 -9.509 51.934 1.00 90.64 120 ARG C O 1
ATOM 6114 N N . THR C 1 80 ? -101.098 -10.984 52.031 1.00 74.73 121 THR C N 1
ATOM 6115 C CA . THR C 1 80 ? -101.642 -10.438 53.262 1.00 83.21 121 THR C CA 1
ATOM 6116 C C . THR C 1 80 ? -101.047 -11.138 54.467 1.00 87.63 121 THR C C 1
ATOM 6117 O O . THR C 1 80 ? -100.292 -12.097 54.332 1.00 81.38 121 THR C O 1
ATOM 6121 N N . ALA C 1 81 ? -101.409 -10.656 55.649 1.00 100.75 122 ALA C N 1
ATOM 6122 C CA . ALA C 1 81 ? -100.948 -11.256 56.890 1.00 118.71 122 ALA C CA 1
ATOM 6123 C C . ALA C 1 81 ? -101.532 -12.660 57.051 1.00 134.61 122 ALA C C 1
ATOM 6124 O O . ALA C 1 81 ? -100.821 -13.610 57.389 1.00 139.54 122 ALA C O 1
ATOM 6126 N N . ASN C 1 82 ? -102.830 -12.781 56.794 1.00 139.91 123 ASN C N 1
ATOM 6127 C CA . ASN C 1 82 ? -103.537 -14.049 56.938 1.00 143.31 123 ASN C CA 1
ATOM 6128 C C . ASN C 1 82 ? -103.246 -15.048 55.817 1.00 141.78 123 ASN C C 1
ATOM 6129 O O . ASN C 1 82 ? -103.976 -16.021 55.637 1.00 143.77 123 ASN C O 1
ATOM 6134 N N . ASN C 1 83 ? -102.182 -14.796 55.061 1.00 138.79 124 ASN C N 1
ATOM 6135 C CA . ASN C 1 83 ? -101.722 -15.722 54.029 1.00 130.91 124 ASN C CA 1
ATOM 6136 C C . ASN C 1 83 ? -102.691 -15.888 52.852 1.00 115.11 124 ASN C C 1
ATOM 6137 O O . ASN C 1 83 ? -103.280 -16.949 52.660 1.00 118.13 124 ASN C O 1
ATOM 6142 N N . GLU C 1 84 ? -102.857 -14.826 52.074 1.00 97.85 125 GLU C N 1
ATOM 6143 C CA . GLU C 1 84 ? -103.545 -14.904 50.795 1.00 85.79 125 GLU C CA 1
ATOM 6144 C C . GLU C 1 84 ? -102.558 -14.398 49.763 1.00 83.53 125 GLU C C 1
ATOM 6145 O O . GLU C 1 84 ? -101.645 -13.653 50.102 1.00 89.62 125 GLU C O 1
ATOM 6151 N N . LYS C 1 85 ? -102.724 -14.789 48.506 1.00 73.14 126 LYS C N 1
ATOM 6152 C CA . LYS C 1 85 ? -101.743 -14.409 47.490 1.00 63.63 126 LYS C CA 1
ATOM 6153 C C . LYS C 1 85 ? -102.383 -13.960 46.180 1.00 60.57 126 LYS C C 1
ATOM 6154 O O . LYS C 1 85 ? -102.648 -14.754 45.273 1.00 61.30 126 LYS C O 1
ATOM 6160 N N . ILE C 1 86 ? -102.610 -12.656 46.100 1.00 59.40 127 ILE C N 1
ATOM 6161 C CA . ILE C 1 86 ? -103.199 -12.000 44.930 1.00 56.98 127 ILE C CA 1
ATOM 6162 C C . ILE C 1 86 ? -102.146 -11.724 43.844 1.00 55.87 127 ILE C C 1
ATOM 6163 O O . ILE C 1 86 ? -101.019 -11.327 44.145 1.00 55.61 127 ILE C O 1
ATOM 6168 N N . THR C 1 87 ? -102.507 -11.967 42.587 1.00 54.45 128 THR C N 1
ATOM 6169 C CA . THR C 1 87 ? -101.597 -11.748 41.465 1.00 58.97 128 THR C CA 1
ATOM 6170 C C . THR C 1 87 ? -102.329 -10.952 40.398 1.00 62.77 128 THR C C 1
ATOM 6171 O O . THR C 1 87 ? -103.364 -11.375 39.896 1.00 75.02 128 THR C O 1
ATOM 6175 N N . VAL C 1 88 ? -101.801 -9.794 40.044 1.00 57.18 129 VAL C N 1
ATOM 6176 C CA . VAL C 1 88 ? -102.472 -8.975 39.047 1.00 62.46 129 VAL C CA 1
ATOM 6177 C C . VAL C 1 88 ? -101.619 -8.840 37.802 1.00 69.43 129 VAL C C 1
ATOM 6178 O O . VAL C 1 88 ? -100.443 -8.508 37.891 1.00 87.99 129 VAL C O 1
ATOM 6182 N N . LEU C 1 89 ? -102.204 -9.114 36.645 1.00 59.08 130 LEU C N 1
ATOM 6183 C CA . LEU C 1 89 ? -101.580 -8.748 35.389 1.00 55.37 130 LEU C CA 1
ATOM 6184 C C . LEU C 1 89 ? -102.396 -7.560 34.950 1.00 71.56 130 LEU C C 1
ATOM 6185 O O . LEU C 1 89 ? -103.583 -7.481 35.255 1.00 71.18 130 LEU C O 1
ATOM 6190 N N . LEU C 1 90 ? -101.768 -6.624 34.248 1.00 89.66 131 LEU C N 1
ATOM 6191 C CA . LEU C 1 90 ? -102.305 -5.269 34.189 1.00 82.59 131 LEU C CA 1
ATOM 6192 C C . LEU C 1 90 ? -101.492 -4.313 33.299 1.00 102.29 131 LEU C C 1
ATOM 6193 O O . LEU C 1 90 ? -100.327 -4.581 32.965 1.00 103.34 131 LEU C O 1
ATOM 6198 N N . GLU C 1 91 ? -102.114 -3.185 32.946 1.00 104.98 132 GLU C N 1
ATOM 6199 C CA . GLU C 1 91 ? -101.533 -2.178 32.049 1.00 99.02 132 GLU C CA 1
ATOM 6200 C C . GLU C 1 91 ? -101.162 -0.874 32.753 1.00 83.81 132 GLU C C 1
ATOM 6201 O O . GLU C 1 91 ? -101.751 -0.532 33.770 1.00 86.19 132 GLU C O 1
ATOM 6207 N N . SER C 1 92 ? -100.197 -0.140 32.204 1.00 75.00 133 SER C N 1
ATOM 6208 C CA . SER C 1 92 ? -100.039 1.269 32.564 1.00 87.08 133 SER C CA 1
ATOM 6209 C C . SER C 1 92 ? -100.464 2.195 31.419 1.00 102.77 133 SER C C 1
ATOM 6210 O O . SER C 1 92 ? -99.652 2.587 30.570 1.00 101.78 133 SER C O 1
ATOM 6213 N N . ASN C 1 93 ? -101.747 2.549 31.425 1.00 114.36 134 ASN C N 1
ATOM 6214 C CA . ASN C 1 93 ? -102.345 3.411 30.407 1.00 116.33 134 ASN C CA 1
ATOM 6215 C C . ASN C 1 93 ? -101.876 4.855 30.457 1.00 115.74 134 ASN C C 1
ATOM 6216 O O . ASN C 1 93 ? -100.682 5.154 30.482 1.00 113.98 134 ASN C O 1
ATOM 6221 N N . GLU C 1 94 ? -102.862 5.741 30.463 1.00 119.39 135 GLU C N 1
ATOM 6222 C CA . GLU C 1 94 ? -102.644 7.173 30.517 1.00 122.32 135 GLU C CA 1
ATOM 6223 C C . GLU C 1 94 ? -103.472 7.718 31.674 1.00 119.30 135 GLU C C 1
ATOM 6224 O O . GLU C 1 94 ? -103.313 8.871 32.068 1.00 110.90 135 GLU C O 1
ATOM 6230 N N . GLN C 1 95 ? -104.366 6.879 32.202 1.00 123.13 136 GLN C N 1
ATOM 6231 C CA . GLN C 1 95 ? -105.076 7.167 33.453 1.00 125.32 136 GLN C CA 1
ATOM 6232 C C . GLN C 1 95 ? -104.342 6.508 34.623 1.00 123.78 136 GLN C C 1
ATOM 6233 O O . GLN C 1 95 ? -103.723 7.184 35.443 1.00 123.26 136 GLN C O 1
ATOM 6239 N N . ASN C 1 96 ? -104.403 5.185 34.700 1.00 124.88 137 ASN C N 1
ATOM 6240 C CA . ASN C 1 96 ? -103.556 4.471 35.643 1.00 128.77 137 ASN C CA 1
ATOM 6241 C C . ASN C 1 96 ? -102.089 4.636 35.250 1.00 122.70 137 ASN C C 1
ATOM 6242 O O . ASN C 1 96 ? -101.478 3.729 34.679 1.00 122.17 137 ASN C O 1
ATOM 6247 N N . ARG C 1 97 ? -101.535 5.807 35.546 1.00 110.41 138 ARG C N 1
ATOM 6248 C CA . ARG C 1 97 ? -100.161 6.119 35.174 1.00 104.90 138 ARG C CA 1
ATOM 6249 C C . ARG C 1 97 ? -99.206 5.247 35.977 1.00 90.19 138 ARG C C 1
ATOM 6250 O O . ARG C 1 97 ? -98.233 5.734 36.541 1.00 99.58 138 ARG C O 1
ATOM 6258 N N . LEU C 1 98 ? -99.492 3.952 36.016 1.00 66.95 139 LEU C N 1
ATOM 6259 C CA . LEU C 1 98 ? -98.841 3.044 36.949 1.00 51.90 139 LEU C CA 1
ATOM 6260 C C . LEU C 1 98 ? -97.313 2.997 36.797 1.00 64.77 139 LEU C C 1
ATOM 6261 O O . LEU C 1 98 ? -96.572 2.993 37.790 1.00 67.63 139 LEU C O 1
ATOM 6266 N N . LEU C 1 99 ? -96.843 2.954 35.555 1.00 61.17 140 LEU C N 1
ATOM 6267 C CA . LEU C 1 99 ? -95.415 3.025 35.275 1.00 59.69 140 LEU C CA 1
ATOM 6268 C C . LEU C 1 99 ? -94.758 4.289 35.827 1.00 63.69 140 LEU C C 1
ATOM 6269 O O . LEU C 1 99 ? -93.610 4.271 36.269 1.00 68.06 140 LEU C O 1
ATOM 6274 N N . GLN C 1 100 ? -95.483 5.393 35.802 1.00 60.63 141 GLN C N 1
ATOM 6275 C CA . GLN C 1 100 ? -94.919 6.638 36.282 1.00 61.06 141 GLN C CA 1
ATOM 6276 C C . GLN C 1 100 ? -94.895 6.689 37.805 1.00 63.74 141 GLN C C 1
ATOM 6277 O O . GLN C 1 100 ? -94.070 7.391 38.383 1.00 69.44 141 GLN C O 1
ATOM 6283 N N . SER C 1 101 ? -95.772 5.909 38.443 1.00 62.41 142 SER C N 1
ATOM 6284 C CA . SER C 1 101 ? -95.900 5.865 39.910 1.00 62.27 142 SER C CA 1
ATOM 6285 C C . SER C 1 101 ? -94.934 4.928 40.679 1.00 63.83 142 SER C C 1
ATOM 6286 O O . SER C 1 101 ? -95.212 4.602 41.828 1.00 61.32 142 SER C O 1
ATOM 6289 N N . LEU C 1 102 ? -93.829 4.486 40.074 1.00 61.77 143 LEU C N 1
ATOM 6290 C CA . LEU C 1 102 ? -92.894 3.601 40.784 1.00 60.60 143 LEU C CA 1
ATOM 6291 C C . LEU C 1 102 ? -91.427 3.964 40.564 1.00 57.99 143 LEU C C 1
ATOM 6292 O O . LEU C 1 102 ? -91.087 4.609 39.573 1.00 55.14 143 LEU C O 1
ATOM 6297 N N . PRO C 1 103 ? -90.552 3.510 41.478 1.00 48.32 144 PRO C N 1
ATOM 6298 C CA . PRO C 1 103 ? -89.105 3.756 41.455 1.00 39.26 144 PRO C CA 1
ATOM 6299 C C . PRO C 1 103 ? -88.372 2.963 40.396 1.00 34.58 144 PRO C C 1
ATOM 6300 O O . PRO C 1 103 ? -87.401 2.299 40.705 1.00 51.62 144 PRO C O 1
ATOM 6304 N N . ILE C 1 104 ? -88.812 3.064 39.154 1.00 32.57 145 ILE C N 1
ATOM 6305 C CA . ILE C 1 104 ? -88.151 2.387 38.041 1.00 63.63 145 ILE C CA 1
ATOM 6306 C C . ILE C 1 104 ? -87.560 3.393 37.035 1.00 58.22 145 ILE C C 1
ATOM 6307 O O . ILE C 1 104 ? -88.129 4.462 36.838 1.00 67.54 145 ILE C O 1
ATOM 6312 N N . ASP C 1 105 ? -86.423 3.064 36.417 1.00 47.29 146 ASP C N 1
ATOM 6313 C CA . ASP C 1 105 ? -85.893 3.862 35.297 1.00 53.78 146 ASP C CA 1
ATOM 6314 C C . ASP C 1 105 ? -86.513 3.348 33.992 1.00 52.46 146 ASP C C 1
ATOM 6315 O O . ASP C 1 105 ? -86.722 2.147 33.831 1.00 54.13 146 ASP C O 1
ATOM 6320 N N . ARG C 1 106 ? -86.776 4.244 33.049 1.00 46.86 147 ARG C N 1
ATOM 6321 C CA . ARG C 1 106 ? -87.384 3.849 31.784 1.00 34.59 147 ARG C CA 1
ATOM 6322 C C . ARG C 1 106 ? -86.625 4.423 30.615 1.00 52.54 147 ARG C C 1
ATOM 6323 O O . ARG C 1 106 ? -85.805 5.319 30.791 1.00 58.62 147 ARG C O 1
ATOM 6331 N N . HIS C 1 107 ? -86.887 3.889 29.424 1.00 57.20 148 HIS C N 1
ATOM 6332 C CA . HIS C 1 107 ? -86.272 4.406 28.211 1.00 48.84 148 HIS C CA 1
ATOM 6333 C C . HIS C 1 107 ? -87.251 5.324 27.541 1.00 53.84 148 HIS C C 1
ATOM 6334 O O . HIS C 1 107 ? -88.177 4.869 26.888 1.00 61.04 148 HIS C O 1
ATOM 6341 N N . MET C 1 108 ? -87.049 6.622 27.686 1.00 53.56 149 MET C N 1
ATOM 6342 C CA . MET C 1 108 ? -87.913 7.556 26.984 1.00 69.13 149 MET C CA 1
ATOM 6343 C C . MET C 1 108 ? -87.189 8.580 26.092 1.00 65.09 149 MET C C 1
ATOM 6344 O O . MET C 1 108 ? -85.956 8.681 26.119 1.00 76.04 149 MET C O 1
ATOM 6349 N N . PRO C 1 109 ? -87.954 9.291 25.248 1.00 47.58 150 PRO C N 1
ATOM 6350 C CA . PRO C 1 109 ? -87.365 10.257 24.329 1.00 50.77 150 PRO C CA 1
ATOM 6351 C C . PRO C 1 109 ? -87.412 11.641 24.956 1.00 62.14 150 PRO C C 1
ATOM 6352 O O . PRO C 1 109 ? -86.916 12.605 24.372 1.00 66.57 150 PRO C O 1
ATOM 6356 N N . TYR C 1 110 ? -88.034 11.716 26.130 1.00 63.71 151 TYR C N 1
ATOM 6357 C CA . TYR C 1 110 ? -88.132 12.939 26.911 1.00 58.04 151 TYR C CA 1
ATOM 6358 C C . TYR C 1 110 ? -88.054 12.609 28.398 1.00 58.26 151 TYR C C 1
ATOM 6359 O O . TYR C 1 110 ? -88.574 11.576 28.850 1.00 60.78 151 TYR C O 1
ATOM 6368 N N . ILE C 1 111 ? -87.393 13.490 29.145 1.00 45.03 152 ILE C N 1
ATOM 6369 C CA . ILE C 1 111 ? -87.310 13.387 30.594 1.00 40.74 152 ILE C CA 1
ATOM 6370 C C . ILE C 1 111 ? -88.701 13.446 31.217 1.00 48.03 152 ILE C C 1
ATOM 6371 O O . ILE C 1 111 ? -89.438 14.376 30.972 1.00 52.63 152 ILE C O 1
ATOM 6376 N N . GLN C 1 112 ? -89.060 12.448 32.011 1.00 44.50 153 GLN C N 1
ATOM 6377 C CA . GLN C 1 112 ? -90.412 12.352 32.532 1.00 48.91 153 GLN C CA 1
ATOM 6378 C C . GLN C 1 112 ? -90.673 13.563 33.411 1.00 51.53 153 GLN C C 1
ATOM 6379 O O . GLN C 1 112 ? -89.773 14.004 34.127 1.00 50.24 153 GLN C O 1
ATOM 6385 N N . VAL C 1 113 ? -91.890 14.107 33.325 1.00 48.66 154 VAL C N 1
ATOM 6386 C CA . VAL C 1 113 ? -92.328 15.222 34.175 1.00 55.64 154 VAL C CA 1
ATOM 6387 C C . VAL C 1 113 ? -93.500 14.844 35.104 1.00 60.90 154 VAL C C 1
ATOM 6388 O O . VAL C 1 113 ? -94.546 14.410 34.638 1.00 67.70 154 VAL C O 1
ATOM 6392 N N . HIS C 1 114 ? -93.326 15.020 36.413 1.00 60.13 155 HIS C N 1
ATOM 6393 C CA . HIS C 1 114 ? -94.343 14.639 37.400 1.00 60.32 155 HIS C CA 1
ATOM 6394 C C . HIS C 1 114 ? -94.987 15.846 38.057 1.00 77.23 155 HIS C C 1
ATOM 6395 O O . HIS C 1 114 ? -94.345 16.884 38.216 1.00 89.55 155 HIS C O 1
ATOM 6402 N N . ARG C 1 115 ? -96.241 15.701 38.473 1.00 73.77 156 ARG C N 1
ATOM 6403 C CA . ARG C 1 115 ? -96.876 16.718 39.301 1.00 78.23 156 ARG C CA 1
ATOM 6404 C C . ARG C 1 115 ? -96.865 16.296 40.771 1.00 81.97 156 ARG C C 1
ATOM 6405 O O . ARG C 1 115 ? -96.716 15.123 41.074 1.00 83.92 156 ARG C O 1
ATOM 6413 N N . ALA C 1 116 ? -96.999 17.256 41.681 1.00 87.19 157 ALA C N 1
ATOM 6414 C CA . ALA C 1 116 ? -96.940 16.974 43.119 1.00 74.68 157 ALA C CA 1
ATOM 6415 C C . ALA C 1 116 ? -98.329 16.880 43.771 1.00 72.95 157 ALA C C 1
ATOM 6416 O O . ALA C 1 116 ? -99.345 17.136 43.135 1.00 63.80 157 ALA C O 1
ATOM 6418 N N . LEU C 1 117 ? -98.370 16.503 45.045 1.00 82.73 158 LEU C N 1
ATOM 6419 C CA . LEU C 1 117 ? -99.639 16.234 45.720 1.00 83.52 158 LEU C CA 1
ATOM 6420 C C . LEU C 1 117 ? -99.836 17.117 46.960 1.00 78.64 158 LEU C C 1
ATOM 6421 O O . LEU C 1 117 ? -100.110 18.316 46.859 1.00 78.40 158 LEU C O 1
ATOM 6426 N N . LEU C 1 122 ? -92.446 24.989 49.047 1.00 92.37 163 LEU C N 1
ATOM 6427 C CA . LEU C 1 122 ? -91.119 24.591 48.580 1.00 104.37 163 LEU C CA 1
ATOM 6428 C C . LEU C 1 122 ? -90.124 25.675 48.934 1.00 107.88 163 LEU C C 1
ATOM 6429 O O . LEU C 1 122 ? -89.086 25.847 48.283 1.00 93.64 163 LEU C O 1
ATOM 6434 N N . THR C 1 123 ? -90.455 26.432 49.965 1.00 122.93 164 THR C N 1
ATOM 6435 C CA . THR C 1 123 ? -89.578 27.509 50.364 1.00 133.29 164 THR C CA 1
ATOM 6436 C C . THR C 1 123 ? -88.397 26.907 51.108 1.00 123.02 164 THR C C 1
ATOM 6437 O O . THR C 1 123 ? -87.258 27.022 50.667 1.00 114.55 164 THR C O 1
ATOM 6441 N N . ASP C 1 124 ? -88.684 26.219 52.209 1.00 120.60 165 ASP C N 1
ATOM 6442 C CA . ASP C 1 124 ? -87.644 25.750 53.124 1.00 123.02 165 ASP C CA 1
ATOM 6443 C C . ASP C 1 124 ? -87.023 24.392 52.773 1.00 120.00 165 ASP C C 1
ATOM 6444 O O . ASP C 1 124 ? -87.322 23.807 51.730 1.00 116.67 165 ASP C O 1
ATOM 6449 N N . THR C 1 125 ? -86.158 23.909 53.667 1.00 118.55 166 THR C N 1
ATOM 6450 C CA . THR C 1 125 ? -85.417 22.666 53.466 1.00 109.78 166 THR C CA 1
ATOM 6451 C C . THR C 1 125 ? -86.135 21.446 54.052 1.00 98.58 166 THR C C 1
ATOM 6452 O O . THR C 1 125 ? -85.720 20.310 53.810 1.00 96.03 166 THR C O 1
ATOM 6456 N N . THR C 1 126 ? -87.189 21.679 54.834 1.00 94.02 167 THR C N 1
ATOM 6457 C CA . THR C 1 126 ? -88.041 20.590 55.301 1.00 96.76 167 THR C CA 1
ATOM 6458 C C . THR C 1 126 ? -88.970 20.184 54.149 1.00 107.78 167 THR C C 1
ATOM 6459 O O . THR C 1 126 ? -89.132 18.993 53.840 1.00 106.17 167 THR C O 1
ATOM 6463 N N . SER C 1 127 ? -89.571 21.191 53.515 1.00 107.22 168 SER C N 1
ATOM 6464 C CA . SER C 1 127 ? -90.407 20.983 52.339 1.00 99.42 168 SER C CA 1
ATOM 6465 C C . SER C 1 127 ? -89.616 20.266 51.248 1.00 95.76 168 SER C C 1
ATOM 6466 O O . SER C 1 127 ? -90.114 19.345 50.612 1.00 94.74 168 SER C O 1
ATOM 6469 N N . MET C 1 128 ? -88.378 20.701 51.046 1.00 92.63 169 MET C N 1
ATOM 6470 C CA . MET C 1 128 ? -87.540 20.201 49.969 1.00 82.67 169 MET C CA 1
ATOM 6471 C C . MET C 1 128 ? -87.244 18.720 50.120 1.00 80.73 169 MET C C 1
ATOM 6472 O O . MET C 1 128 ? -87.336 17.970 49.153 1.00 85.39 169 MET C O 1
ATOM 6477 N N . ARG C 1 129 ? -86.877 18.307 51.331 1.00 79.78 170 ARG C N 1
ATOM 6478 C CA . ARG C 1 129 ? -86.447 16.928 51.592 1.00 82.52 170 ARG C CA 1
ATOM 6479 C C . ARG C 1 129 ? -87.611 15.932 51.534 1.00 85.45 170 ARG C C 1
ATOM 6480 O O . ARG C 1 129 ? -87.416 14.727 51.307 1.00 80.34 170 ARG C O 1
ATOM 6488 N N . ASN C 1 130 ? -88.818 16.453 51.741 1.00 85.15 171 ASN C N 1
ATOM 6489 C CA . ASN C 1 130 ? -90.032 15.663 51.638 1.00 82.04 171 ASN C CA 1
ATOM 6490 C C . ASN C 1 130 ? -90.412 15.454 50.193 1.00 79.46 171 ASN C C 1
ATOM 6491 O O . ASN C 1 130 ? -90.781 14.346 49.807 1.00 89.51 171 ASN C O 1
ATOM 6496 N N . LEU C 1 131 ? -90.327 16.520 49.400 1.00 63.36 172 LEU C N 1
ATOM 6497 C CA . LEU C 1 131 ? -90.643 16.434 47.983 1.00 66.85 172 LEU C CA 1
ATOM 6498 C C . LEU C 1 131 ? -89.844 15.294 47.385 1.00 80.97 172 LEU C C 1
ATOM 6499 O O . LEU C 1 131 ? -90.376 14.460 46.639 1.00 85.73 172 LEU C O 1
ATOM 6504 N N . LEU C 1 132 ? -88.562 15.260 47.733 1.00 72.06 173 LEU C N 1
ATOM 6505 C CA . LEU C 1 132 ? -87.684 14.181 47.311 1.00 66.99 173 LEU C CA 1
ATOM 6506 C C . LEU C 1 132 ? -88.183 12.828 47.780 1.00 66.91 173 LEU C C 1
ATOM 6507 O O . LEU C 1 132 ? -88.211 11.870 47.003 1.00 73.03 173 LEU C O 1
ATOM 6512 N N . GLY C 1 133 ? -88.567 12.740 49.050 1.00 54.35 174 GLY C N 1
ATOM 6513 C CA . GLY C 1 133 ? -89.046 11.481 49.581 1.00 51.72 174 GLY C CA 1
ATOM 6514 C C . GLY C 1 133 ? -90.171 10.945 48.723 1.00 61.47 174 GLY C C 1
ATOM 6515 O O . GLY C 1 133 ? -90.571 9.786 48.830 1.00 69.78 174 GLY C O 1
ATOM 6516 N N . PHE C 1 134 ? -90.687 11.820 47.869 1.00 65.84 175 PHE C N 1
ATOM 6517 C CA . PHE C 1 134 ? -91.799 11.508 46.996 1.00 58.14 175 PHE C CA 1
ATOM 6518 C C . PHE C 1 134 ? -91.291 11.225 45.590 1.00 61.24 175 PHE C C 1
ATOM 6519 O O . PHE C 1 134 ? -91.606 10.186 45.023 1.00 58.94 175 PHE C O 1
ATOM 6527 N N . THR C 1 135 ? -90.506 12.141 45.022 1.00 63.82 176 THR C N 1
ATOM 6528 C CA . THR C 1 135 ? -90.061 11.977 43.636 1.00 66.89 176 THR C CA 1
ATOM 6529 C C . THR C 1 135 ? -89.201 10.727 43.408 1.00 64.20 176 THR C C 1
ATOM 6530 O O . THR C 1 135 ? -89.081 10.250 42.270 1.00 62.15 176 THR C O 1
ATOM 6534 N N . SER C 1 136 ? -88.608 10.215 44.484 1.00 53.45 177 SER C N 1
ATOM 6535 C CA . SER C 1 136 ? -87.722 9.063 44.395 1.00 53.99 177 SER C CA 1
ATOM 6536 C C . SER C 1 136 ? -88.487 7.749 44.498 1.00 50.45 177 SER C C 1
ATOM 6537 O O . SER C 1 136 ? -87.893 6.691 44.650 1.00 59.60 177 SER C O 1
ATOM 6540 N N . LYS C 1 137 ? -89.809 7.839 44.422 1.00 49.75 178 LYS C N 1
ATOM 6541 C CA . LYS C 1 137 ? -90.681 6.673 44.347 1.00 50.35 178 LYS C CA 1
ATOM 6542 C C . LYS C 1 137 ? -91.454 6.745 43.023 1.00 52.41 178 LYS C C 1
ATOM 6543 O O . LYS C 1 137 ? -92.311 5.913 42.750 1.00 52.84 178 LYS C O 1
ATOM 6549 N N . LEU C 1 138 ? -91.151 7.762 42.214 1.00 57.79 179 LEU C N 1
ATOM 6550 C CA . LEU C 1 138 ? -91.776 7.944 40.897 1.00 58.43 179 LEU C CA 1
ATOM 6551 C C . LEU C 1 138 ? -90.787 7.581 39.789 1.00 53.11 179 LEU C C 1
ATOM 6552 O O . LEU C 1 138 ? -89.610 7.332 40.064 1.00 54.28 179 LEU C O 1
ATOM 6557 N N . SER C 1 139 ? -91.253 7.540 38.541 1.00 42.73 180 SER C N 1
ATOM 6558 C CA . SER C 1 139 ? -90.403 7.070 37.438 1.00 37.00 180 SER C CA 1
ATOM 6559 C C . SER C 1 139 ? -89.321 8.077 37.024 1.00 46.55 180 SER C C 1
ATOM 6560 O O . SER C 1 139 ? -89.447 9.280 37.256 1.00 37.71 180 SER C O 1
ATOM 6563 N N . THR C 1 140 ? -88.243 7.579 36.424 1.00 52.57 181 THR C N 1
ATOM 6564 C CA . THR C 1 140 ? -87.261 8.464 35.806 1.00 50.32 181 THR C CA 1
ATOM 6565 C C . THR C 1 140 ? -87.009 8.071 34.345 1.00 51.02 181 THR C C 1
ATOM 6566 O O . THR C 1 140 ? -87.527 7.067 33.856 1.00 50.64 181 THR C O 1
ATOM 6570 N N . THR C 1 141 ? -86.238 8.890 33.643 1.00 41.55 182 THR C N 1
ATOM 6571 C CA . THR C 1 141 ? -85.942 8.659 32.237 1.00 36.92 182 THR C CA 1
ATOM 6572 C C . THR C 1 141 ? -84.452 8.402 32.164 1.00 39.69 182 THR C C 1
ATOM 6573 O O . THR C 1 141 ? -83.672 9.209 32.655 1.00 42.85 182 THR C O 1
ATOM 6577 N N . LEU C 1 142 ? -84.038 7.292 31.566 1.00 37.72 183 LEU C N 1
ATOM 6578 C CA . LEU C 1 142 ? -82.616 6.981 31.520 1.00 39.29 183 LEU C CA 1
ATOM 6579 C C . LEU C 1 142 ? -81.866 8.006 30.655 1.00 52.18 183 LEU C C 1
ATOM 6580 O O . LEU C 1 142 ? -82.396 8.507 29.655 1.00 47.87 183 LEU C O 1
ATOM 6585 N N . ILE C 1 143 ? -80.637 8.318 31.064 1.00 45.44 184 ILE C N 1
ATOM 6586 C CA . ILE C 1 143 ? -79.770 9.237 30.341 1.00 42.63 184 ILE C CA 1
ATOM 6587 C C . ILE C 1 143 ? -78.473 8.552 29.951 1.00 43.53 184 ILE C C 1
ATOM 6588 O O . ILE C 1 143 ? -77.767 8.014 30.813 1.00 49.23 184 ILE C O 1
ATOM 6593 N N . PRO C 1 144 ? -78.131 8.603 28.656 1.00 43.23 185 PRO C N 1
ATOM 6594 C CA . PRO C 1 144 ? -76.812 8.214 28.135 1.00 44.73 185 PRO C CA 1
ATOM 6595 C C . PRO C 1 144 ? -75.733 9.204 28.551 1.00 47.23 185 PRO C C 1
ATOM 6596 O O . PRO C 1 144 ? -76.000 10.394 28.611 1.00 51.13 185 PRO C O 1
ATOM 6600 N N . HIS C 1 145 ? -74.530 8.715 28.817 1.00 41.54 186 HIS C N 1
ATOM 6601 C CA . HIS C 1 145 ? -73.392 9.567 29.107 1.00 52.43 186 HIS C CA 1
ATOM 6602 C C . HIS C 1 145 ? -72.369 9.444 27.973 1.00 61.37 186 HIS C C 1
ATOM 6603 O O . HIS C 1 145 ? -72.409 8.475 27.221 1.00 76.59 186 HIS C O 1
ATOM 6610 N N . ASN C 1 146 ? -71.467 10.417 27.840 1.00 51.02 187 ASN C N 1
ATOM 6611 C CA . ASN C 1 146 ? -70.270 10.242 27.005 1.00 62.68 187 ASN C CA 1
ATOM 6612 C C . ASN C 1 146 ? -69.000 10.223 27.849 1.00 70.45 187 ASN C C 1
ATOM 6613 O O . ASN C 1 146 ? -69.076 10.212 29.075 1.00 71.88 187 ASN C O 1
ATOM 6618 N N . ALA C 1 147 ? -67.835 10.220 27.204 1.00 75.71 188 ALA C N 1
ATOM 6619 C CA . ALA C 1 147 ? -66.573 10.107 27.942 1.00 76.70 188 ALA C CA 1
ATOM 6620 C C . ALA C 1 147 ? -66.286 11.349 28.797 1.00 80.44 188 ALA C C 1
ATOM 6621 O O . ALA C 1 147 ? -65.515 11.298 29.756 1.00 80.06 188 ALA C O 1
ATOM 6623 N N . GLN C 1 148 ? -66.942 12.450 28.443 1.00 80.70 189 GLN C N 1
ATOM 6624 C CA . GLN C 1 148 ? -66.854 13.718 29.155 1.00 83.97 189 GLN C CA 1
ATOM 6625 C C . GLN C 1 148 ? -67.772 13.800 30.384 1.00 88.60 189 GLN C C 1
ATOM 6626 O O . GLN C 1 148 ? -67.465 14.507 31.341 1.00 98.67 189 GLN C O 1
ATOM 6632 N N . THR C 1 149 ? -68.900 13.090 30.352 1.00 81.97 190 THR C N 1
ATOM 6633 C CA . THR C 1 149 ? -69.881 13.140 31.441 1.00 74.11 190 THR C CA 1
ATOM 6634 C C . THR C 1 149 ? -69.976 11.867 32.283 1.00 70.90 190 THR C C 1
ATOM 6635 O O . THR C 1 149 ? -70.752 11.809 33.228 1.00 71.12 190 THR C O 1
ATOM 6639 N N . ASP C 1 150 ? -69.197 10.851 31.936 1.00 70.49 191 ASP C N 1
ATOM 6640 C CA . ASP C 1 150 ? -69.235 9.573 32.642 1.00 66.41 191 ASP C CA 1
ATOM 6641 C C . ASP C 1 150 ? -68.586 9.705 34.006 1.00 62.57 191 ASP C C 1
ATOM 6642 O O . ASP C 1 150 ? -67.396 9.999 34.094 1.00 69.34 191 ASP C O 1
ATOM 6647 N N . PRO C 1 151 ? -69.366 9.513 35.083 1.00 63.45 192 PRO C N 1
ATOM 6648 C CA . PRO C 1 151 ? -68.762 9.686 36.415 1.00 64.91 192 PRO C CA 1
ATOM 6649 C C . PRO C 1 151 ? -67.645 8.686 36.748 1.00 68.23 192 PRO C C 1
ATOM 6650 O O . PRO C 1 151 ? -66.852 8.956 37.653 1.00 70.43 192 PRO C O 1
ATOM 6654 N N . LEU C 1 152 ? -67.565 7.578 36.013 1.00 61.90 193 LEU C N 1
ATOM 6655 C CA . LEU C 1 152 ? -66.497 6.601 36.212 1.00 65.11 193 LEU C CA 1
ATOM 6656 C C . LEU C 1 152 ? -65.348 6.748 35.205 1.00 77.22 193 LEU C C 1
ATOM 6657 O O . LEU C 1 152 ? -64.379 5.986 35.228 1.00 73.37 193 LEU C O 1
ATOM 6662 N N . SER C 1 153 ? -65.458 7.744 34.332 1.00 86.12 194 SER C N 1
ATOM 6663 C CA . SER C 1 153 ? -64.355 8.101 33.451 1.00 91.01 194 SER C CA 1
ATOM 6664 C C . SER C 1 153 ? -63.793 9.467 33.792 1.00 96.07 194 SER C C 1
ATOM 6665 O O . SER C 1 153 ? -64.249 10.135 34.721 1.00 93.21 194 SER C O 1
ATOM 6668 N N . GLY C 1 154 ? -62.804 9.886 33.019 1.00 108.84 195 GLY C N 1
ATOM 6669 C CA . GLY C 1 154 ? -62.071 11.089 33.341 1.00 120.76 195 GLY C CA 1
ATOM 6670 C C . GLY C 1 154 ? -60.819 10.723 34.113 1.00 129.64 195 GLY C C 1
ATOM 6671 O O . GLY C 1 154 ? -60.237 9.654 33.902 1.00 128.04 195 GLY C O 1
ATOM 6672 N N . PRO C 1 155 ? -60.410 11.601 35.035 1.00 133.94 196 PRO C N 1
ATOM 6673 C CA . PRO C 1 155 ? -59.123 11.525 35.728 1.00 129.93 196 PRO C CA 1
ATOM 6674 C C . PRO C 1 155 ? -59.167 10.760 37.059 1.00 123.92 196 PRO C C 1
ATOM 6675 O O . PRO C 1 155 ? -58.448 9.765 37.224 1.00 116.16 196 PRO C O 1
ATOM 6679 N N . THR C 1 156 ? -59.992 11.231 37.995 1.00 119.62 197 THR C N 1
ATOM 6680 C CA . THR C 1 156 ? -60.124 10.597 39.304 1.00 109.82 197 THR C CA 1
ATOM 6681 C C . THR C 1 156 ? -61.539 10.109 39.549 1.00 103.34 197 THR C C 1
ATOM 6682 O O . THR C 1 156 ? -62.361 10.825 40.130 1.00 105.45 197 THR C O 1
ATOM 6686 N N . PRO C 1 157 ? -61.834 8.885 39.103 1.00 93.61 198 PRO C N 1
ATOM 6687 C CA . PRO C 1 157 ? -63.152 8.334 39.405 1.00 89.10 198 PRO C CA 1
ATOM 6688 C C . PRO C 1 157 ? -63.234 7.886 40.870 1.00 86.04 198 PRO C C 1
ATOM 6689 O O . PRO C 1 157 ? -62.344 7.201 41.362 1.00 88.05 198 PRO C O 1
ATOM 6693 N N . PHE C 1 158 ? -64.292 8.308 41.555 1.00 82.39 199 PHE C N 1
ATOM 6694 C CA . PHE C 1 158 ? -64.508 7.978 42.956 1.00 76.14 199 PHE C CA 1
ATOM 6695 C C . PHE C 1 158 ? -63.500 8.631 43.896 1.00 75.49 199 PHE C C 1
ATOM 6696 O O . PHE C 1 158 ? -63.435 8.296 45.074 1.00 74.62 199 PHE C O 1
ATOM 6704 N N . SER C 1 159 ? -62.723 9.577 43.396 1.00 76.84 200 SER C N 1
ATOM 6705 C CA . SER C 1 159 ? -61.733 10.212 44.259 1.00 80.04 200 SER C CA 1
ATOM 6706 C C . SER C 1 159 ? -62.392 10.823 45.488 1.00 72.29 200 SER C C 1
ATOM 6707 O O . SER C 1 159 ? -61.759 10.973 46.532 1.00 72.32 200 SER C O 1
ATOM 6710 N N . SER C 1 160 ? -63.671 11.154 45.362 1.00 71.22 201 SER C N 1
ATOM 6711 C CA . SER C 1 160 ? -64.353 11.957 46.367 1.00 75.66 201 SER C CA 1
ATOM 6712 C C . SER C 1 160 ? -65.288 11.137 47.231 1.00 69.61 201 SER C C 1
ATOM 6713 O O . SER C 1 160 ? -66.022 11.679 48.049 1.00 73.47 201 SER C O 1
ATOM 6716 N N . ILE C 1 161 ? -65.256 9.827 47.054 1.00 62.18 202 ILE C N 1
ATOM 6717 C CA . ILE C 1 161 ? -66.291 8.978 47.628 1.00 76.50 202 ILE C CA 1
ATOM 6718 C C . ILE C 1 161 ? -66.464 9.159 49.153 1.00 78.97 202 ILE C C 1
ATOM 6719 O O . ILE C 1 161 ? -67.573 9.374 49.645 1.00 63.21 202 ILE C O 1
ATOM 6724 N N . PHE C 1 162 ? -65.368 9.101 49.899 1.00 88.13 203 PHE C N 1
ATOM 6725 C CA . PHE C 1 162 ? -65.461 9.164 51.355 1.00 80.42 203 PHE C CA 1
ATOM 6726 C C . PHE C 1 162 ? -65.788 10.575 51.816 1.00 67.49 203 PHE C C 1
ATOM 6727 O O . PHE C 1 162 ? -66.639 10.774 52.676 1.00 58.08 203 PHE C O 1
ATOM 6735 N N . MET C 1 163 ? -65.116 11.555 51.228 1.00 67.15 204 MET C N 1
ATOM 6736 C CA . MET C 1 163 ? -65.463 12.945 51.469 1.00 75.60 204 MET C CA 1
ATOM 6737 C C . MET C 1 163 ? -66.973 13.202 51.312 1.00 76.45 204 MET C C 1
ATOM 6738 O O . MET C 1 163 ? -67.608 13.779 52.206 1.00 77.74 204 MET C O 1
ATOM 6743 N N . ASP C 1 164 ? -67.536 12.783 50.174 1.00 72.62 205 ASP C N 1
ATOM 6744 C CA . ASP C 1 164 ? -68.970 12.942 49.898 1.00 73.72 205 ASP C CA 1
ATOM 6745 C C . ASP C 1 164 ? -69.831 12.196 50.920 1.00 76.92 205 ASP C C 1
ATOM 6746 O O . ASP C 1 164 ? -70.967 12.599 51.194 1.00 79.26 205 ASP C O 1
ATOM 6751 N N . THR C 1 165 ? -69.292 11.101 51.458 1.00 75.64 206 THR C N 1
ATOM 6752 C CA . THR C 1 165 ? -70.036 10.232 52.370 1.00 75.81 206 THR C CA 1
ATOM 6753 C C . THR C 1 165 ? -70.111 10.812 53.781 1.00 75.67 206 THR C C 1
ATOM 6754 O O . THR C 1 165 ? -71.191 10.897 54.371 1.00 78.41 206 THR C O 1
ATOM 6758 N N . CYS C 1 166 ? -68.966 11.211 54.318 1.00 72.17 207 CYS C N 1
ATOM 6759 C CA . CYS C 1 166 ? -68.937 11.833 55.632 1.00 79.74 207 CYS C CA 1
ATOM 6760 C C . CYS C 1 166 ? -70.005 12.927 55.742 1.00 79.28 207 CYS C C 1
ATOM 6761 O O . CYS C 1 166 ? -70.875 12.860 56.611 1.00 90.23 207 CYS C O 1
ATOM 6764 N N . ARG C 1 167 ? -69.962 13.918 54.856 1.00 65.86 208 ARG C N 1
ATOM 6765 C CA . ARG C 1 167 ? -70.916 15.027 54.934 1.00 76.29 208 ARG C CA 1
ATOM 6766 C C . ARG C 1 167 ? -72.324 14.676 54.445 1.00 77.41 208 ARG C C 1
ATOM 6767 O O . ARG C 1 167 ? -73.233 15.504 54.506 1.00 79.35 208 ARG C O 1
ATOM 6775 N N . GLY C 1 168 ? -72.502 13.455 53.954 1.00 76.50 209 GLY C N 1
ATOM 6776 C CA . GLY C 1 168 ? -73.812 13.005 53.528 1.00 81.99 209 GLY C CA 1
ATOM 6777 C C . GLY C 1 168 ? -74.554 12.315 54.658 1.00 90.69 209 GLY C C 1
ATOM 6778 O O . GLY C 1 168 ? -75.743 12.552 54.878 1.00 97.36 209 GLY C O 1
ATOM 6779 N N . LEU C 1 169 ? -73.856 11.449 55.381 1.00 84.96 210 LEU C N 1
ATOM 6780 C CA . LEU C 1 169 ? -74.443 10.829 56.557 1.00 79.73 210 LEU C CA 1
ATOM 6781 C C . LEU C 1 169 ? -74.761 11.887 57.609 1.00 82.22 210 LEU C C 1
ATOM 6782 O O . LEU C 1 169 ? -73.894 12.647 58.030 1.00 90.08 210 LEU C O 1
ATOM 6787 N N . GLY C 1 170 ? -76.016 11.925 58.026 1.00 75.90 211 GLY C N 1
ATOM 6788 C CA . GLY C 1 170 ? -76.485 12.916 58.970 1.00 73.93 211 GLY C CA 1
ATOM 6789 C C . GLY C 1 170 ? -77.611 13.704 58.344 1.00 71.23 211 GLY C C 1
ATOM 6790 O O . GLY C 1 170 ? -78.597 14.023 58.993 1.00 74.45 211 GLY C O 1
ATOM 6791 N N . ASN C 1 171 ? -77.474 13.983 57.056 1.00 66.46 212 ASN C N 1
ATOM 6792 C CA . ASN C 1 171 ? -78.398 14.869 56.364 1.00 73.79 212 ASN C CA 1
ATOM 6793 C C . ASN C 1 171 ? -79.233 14.171 55.296 1.00 88.64 212 ASN C C 1
ATOM 6794 O O . ASN C 1 171 ? -80.113 14.783 54.674 1.00 99.37 212 ASN C O 1
ATOM 6799 N N . ALA C 1 172 ? -78.966 12.889 55.080 1.00 89.02 213 ALA C N 1
ATOM 6800 C CA . ALA C 1 172 ? -79.665 12.146 54.035 1.00 77.10 213 ALA C CA 1
ATOM 6801 C C . ALA C 1 172 ? -80.918 11.454 54.550 1.00 69.07 213 ALA C C 1
ATOM 6802 O O . ALA C 1 172 ? -81.105 11.289 55.751 1.00 70.87 213 ALA C O 1
ATOM 6804 N N . LYS C 1 173 ? -81.786 11.066 53.626 1.00 68.81 214 LYS C N 1
ATOM 6805 C CA . LYS C 1 173 ? -82.8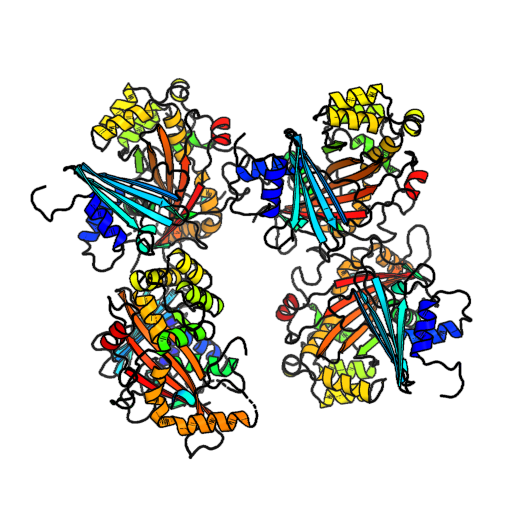10 10.077 53.920 1.00 68.82 214 LYS C CA 1
ATOM 6806 C C . LYS C 1 173 ? -82.204 8.722 53.563 1.00 62.42 214 LYS C C 1
ATOM 6807 O O . LYS C 1 173 ? -81.837 8.487 52.415 1.00 59.86 214 LYS C O 1
ATOM 6813 N N . LEU C 1 174 ? -82.054 7.835 54.538 1.00 61.87 215 LEU C N 1
ATOM 6814 C CA . LEU C 1 174 ? -81.446 6.547 54.226 1.00 61.82 215 LEU C CA 1
ATOM 6815 C C . LEU C 1 174 ? -82.336 5.358 54.542 1.00 60.91 215 LEU C C 1
ATOM 6816 O O . LEU C 1 174 ? -83.027 5.333 55.565 1.00 63.58 215 LEU C O 1
ATOM 6821 N N . SER C 1 175 ? -82.308 4.372 53.649 1.00 57.70 216 SER C N 1
ATOM 6822 C CA . SER C 1 175 ? -83.139 3.184 53.803 1.00 63.29 216 SER C CA 1
ATOM 6823 C C . SER C 1 175 ? -82.431 1.874 53.440 1.00 64.56 216 SER C C 1
ATOM 6824 O O . SER C 1 175 ? -82.260 1.544 52.268 1.00 79.47 216 SER C O 1
ATOM 6827 N N . LEU C 1 176 ? -82.037 1.122 54.458 1.00 58.77 217 LEU C N 1
ATOM 6828 C CA . LEU C 1 176 ? -81.474 -0.209 54.257 1.00 68.30 217 LEU C CA 1
ATOM 6829 C C . LEU C 1 176 ? -82.550 -1.289 54.413 1.00 74.35 217 LEU C C 1
ATOM 6830 O O . LEU C 1 176 ? -83.120 -1.463 55.489 1.00 71.70 217 LEU C O 1
ATOM 6835 N N . ASN C 1 177 ? -82.830 -2.007 53.329 1.00 78.57 218 ASN C N 1
ATOM 6836 C CA . ASN C 1 177 ? -83.871 -3.029 53.337 1.00 76.60 218 ASN C CA 1
ATOM 6837 C C . ASN C 1 177 ? -85.178 -2.561 53.960 1.00 68.47 218 ASN C C 1
ATOM 6838 O O . ASN C 1 177 ? -85.744 -3.252 54.801 1.00 68.80 218 ASN C O 1
ATOM 6843 N N . GLY C 1 178 ? -85.656 -1.392 53.555 1.00 67.51 219 GLY C N 1
ATOM 6844 C CA . GLY C 1 178 ? -86.926 -0.890 54.044 1.00 64.49 219 GLY C CA 1
ATOM 6845 C C . GLY C 1 178 ? -86.848 -0.274 55.429 1.00 66.81 219 GLY C C 1
ATOM 6846 O O . GLY C 1 178 ? -87.868 0.135 55.991 1.00 74.71 219 GLY C O 1
ATOM 6847 N N . VAL C 1 179 ? -85.640 -0.205 55.978 1.00 60.76 220 VAL C N 1
ATOM 6848 C CA . VAL C 1 179 ? -85.444 0.274 57.341 1.00 68.84 220 VAL C CA 1
ATOM 6849 C C . VAL C 1 179 ? -84.894 1.703 57.321 1.00 63.76 220 VAL C C 1
ATOM 6850 O O . VAL C 1 179 ? -83.762 1.922 56.880 1.00 61.21 220 VAL C O 1
ATOM 6854 N N . ASP C 1 180 ? -85.679 2.675 57.785 1.00 53.41 221 ASP C N 1
ATOM 6855 C CA . ASP C 1 180 ? -85.199 4.056 57.780 1.00 62.61 221 ASP C CA 1
ATOM 6856 C C . ASP C 1 180 ? -84.017 4.225 58.736 1.00 73.54 221 ASP C C 1
ATOM 6857 O O . ASP C 1 180 ? -84.042 3.752 59.876 1.00 74.88 221 ASP C O 1
ATOM 6862 N N . ILE C 1 181 ? -82.967 4.880 58.260 1.00 73.35 222 ILE C N 1
ATOM 6863 C CA . ILE C 1 181 ? -81.819 5.152 59.109 1.00 71.11 222 ILE C CA 1
ATOM 6864 C C . ILE C 1 181 ? -81.792 6.642 59.421 1.00 77.30 222 ILE C C 1
ATOM 6865 O O . ILE C 1 181 ? -81.333 7.443 58.609 1.00 77.66 222 ILE C O 1
ATOM 6870 N N . PRO C 1 182 ? -82.322 7.018 60.591 1.00 75.57 223 PRO C N 1
ATOM 6871 C CA . PRO C 1 182 ? -82.423 8.426 60.974 1.00 77.41 223 PRO C CA 1
ATOM 6872 C C . PRO C 1 182 ? -81.036 9.015 61.150 1.00 85.81 223 PRO C C 1
ATOM 6873 O O . PRO C 1 182 ? -80.064 8.268 61.177 1.00 91.55 223 PRO C O 1
ATOM 6877 N N . ALA C 1 183 ? -80.947 10.333 61.273 1.00 81.05 224 ALA C N 1
ATOM 6878 C CA . ALA C 1 183 ? -79.660 11.011 61.289 1.00 70.90 224 ALA C CA 1
ATOM 6879 C C . ALA C 1 183 ? -78.825 10.631 62.503 1.00 78.94 224 ALA C C 1
ATOM 6880 O O . ALA C 1 183 ? -77.625 10.896 62.551 1.00 84.77 224 ALA C O 1
ATOM 6882 N N . ASN C 1 184 ? -79.466 10.016 63.489 1.00 88.01 225 ASN C N 1
ATOM 6883 C CA . ASN C 1 184 ? -78.769 9.562 64.688 1.00 97.49 225 ASN C CA 1
ATOM 6884 C C . ASN C 1 184 ? -78.036 8.240 64.445 1.00 88.05 225 ASN C C 1
ATOM 6885 O O . ASN C 1 184 ? -76.827 8.127 64.678 1.00 75.84 225 ASN C O 1
ATOM 6890 N N . ALA C 1 185 ? -78.789 7.242 63.988 1.00 86.82 226 ALA C N 1
ATOM 6891 C CA . ALA C 1 185 ? -78.220 5.990 63.501 1.00 81.32 226 ALA C CA 1
ATOM 6892 C C . ALA C 1 185 ? -77.219 6.273 62.401 1.00 75.13 226 ALA C C 1
ATOM 6893 O O . ALA C 1 185 ? -76.226 5.567 62.270 1.00 78.53 226 ALA C O 1
ATOM 6895 N N . GLN C 1 186 ? -77.484 7.313 61.615 1.00 72.27 227 GLN C N 1
ATOM 6896 C CA . GLN C 1 186 ? -76.626 7.669 60.488 1.00 74.56 227 GLN C CA 1
ATOM 6897 C C . GLN C 1 186 ? -75.232 8.061 60.934 1.00 76.85 227 GLN C C 1
ATOM 6898 O O . GLN C 1 186 ? -74.248 7.700 60.284 1.00 78.96 227 GLN C O 1
ATOM 6904 N N . LYS C 1 187 ? -75.141 8.810 62.029 1.00 76.59 228 LYS C N 1
ATOM 6905 C CA . LYS C 1 187 ? -73.833 9.252 62.500 1.00 85.33 228 LYS C CA 1
ATOM 6906 C C . LYS C 1 187 ? -73.138 8.117 63.234 1.00 82.10 228 LYS C C 1
ATOM 6907 O O . LYS C 1 187 ? -71.913 8.089 63.324 1.00 74.63 228 LYS C O 1
ATOM 6913 N N . LEU C 1 188 ? -73.928 7.172 63.741 1.00 82.68 229 LEU C N 1
ATOM 6914 C CA . LEU C 1 188 ? -73.377 5.989 64.396 1.00 84.81 229 LEU C CA 1
ATOM 6915 C C . LEU C 1 188 ? -72.666 5.132 63.363 1.00 80.74 229 LEU C C 1
ATOM 6916 O O . LEU C 1 188 ? -71.717 4.402 63.674 1.00 68.57 229 LEU C O 1
ATOM 6921 N N . LEU C 1 189 ? -73.131 5.265 62.125 1.00 86.71 230 LEU C N 1
ATOM 6922 C CA . LEU C 1 189 ? -72.611 4.524 60.983 1.00 83.35 230 LEU C CA 1
ATOM 6923 C C . LEU C 1 189 ? -71.402 5.197 60.333 1.00 84.65 230 LEU C C 1
ATOM 6924 O O . LEU C 1 189 ? -70.494 4.519 59.856 1.00 92.34 230 LEU C O 1
ATOM 6929 N N . ARG C 1 190 ? -71.392 6.525 60.294 1.00 80.20 231 ARG C N 1
ATOM 6930 C CA . ARG C 1 190 ? -70.210 7.236 59.819 1.00 85.30 231 ARG C CA 1
ATOM 6931 C C . ARG C 1 190 ? -69.017 6.800 60.660 1.00 90.50 231 ARG C C 1
ATOM 6932 O O . ARG C 1 190 ? -68.000 6.359 60.124 1.00 90.14 231 ARG C O 1
ATOM 6940 N N . ASP C 1 191 ? -69.165 6.918 61.980 1.00 91.97 232 ASP C N 1
ATOM 6941 C CA . ASP C 1 191 ? -68.172 6.446 62.931 1.00 88.00 232 ASP C CA 1
ATOM 6942 C C . ASP C 1 191 ? -67.809 5.012 62.597 1.00 83.25 232 ASP C C 1
ATOM 6943 O O . ASP C 1 191 ? -66.650 4.698 62.328 1.00 83.12 232 ASP C O 1
ATOM 6948 N N . ALA C 1 192 ? -68.820 4.149 62.613 1.00 79.04 233 ALA C N 1
ATOM 6949 C CA . ALA C 1 192 ? -68.637 2.708 62.450 1.00 83.94 233 ALA C CA 1
ATOM 6950 C C . ALA C 1 192 ? -67.752 2.333 61.263 1.00 87.68 233 ALA C C 1
ATOM 6951 O O . ALA C 1 192 ? -67.153 1.252 61.241 1.00 83.37 233 ALA C O 1
ATOM 6953 N N . LEU C 1 193 ? -67.688 3.224 60.277 1.00 86.42 234 LEU C N 1
ATOM 6954 C CA . LEU C 1 193 ? -66.892 2.994 59.076 1.00 83.85 234 LEU C CA 1
ATOM 6955 C C . LEU C 1 193 ? -65.448 3.457 59.267 1.00 91.00 234 LEU C C 1
ATOM 6956 O O . LEU C 1 193 ? -64.508 2.781 58.850 1.00 99.00 234 LEU C O 1
ATOM 6961 N N . GLY C 1 194 ? -65.276 4.620 59.887 1.00 86.52 235 GLY C N 1
ATOM 6962 C CA . GLY C 1 194 ? -63.951 5.160 60.113 1.00 82.03 235 GLY C CA 1
ATOM 6963 C C . GLY C 1 194 ? -63.884 6.633 59.777 1.00 86.74 235 GLY C C 1
ATOM 6964 O O . GLY C 1 194 ? -62.918 7.312 60.129 1.00 84.48 235 GLY C O 1
ATOM 6965 N N . LEU C 1 195 ? -64.924 7.127 59.102 1.00 95.50 236 LEU C N 1
ATOM 6966 C CA . LEU C 1 195 ? -64.965 8.509 58.606 1.00 89.18 236 LEU C CA 1
ATOM 6967 C C . LEU C 1 195 ? -65.054 9.548 59.722 1.00 90.01 236 LEU C C 1
ATOM 6968 O O . LEU C 1 195 ? -66.135 10.046 60.035 1.00 83.22 236 LEU C O 1
ATOM 6973 N N . LYS C 1 196 ? -63.909 9.872 60.316 1.00 120.11 237 LYS C N 1
ATOM 6974 C CA . LYS C 1 196 ? -63.859 10.877 61.371 1.00 124.13 237 LYS C CA 1
ATOM 6975 C C . LYS C 1 196 ? -63.969 12.269 60.753 1.00 123.25 237 LYS C C 1
ATOM 6976 O O . LYS C 1 196 ? -64.923 13.002 61.011 1.00 116.97 237 LYS C O 1
ATOM 6982 N N . ASP C 1 197 ? -62.999 12.609 59.911 1.00 124.09 238 ASP C N 1
ATOM 6983 C CA . ASP C 1 197 ? -62.948 13.915 59.265 1.00 115.99 238 ASP C CA 1
ATOM 6984 C C . ASP C 1 197 ? -62.994 13.751 57.753 1.00 110.07 238 ASP C C 1
ATOM 6985 O O . ASP C 1 197 ? -63.212 12.654 57.254 1.00 116.55 238 ASP C O 1
ATOM 6990 N N . THR C 1 198 ? -62.774 14.836 57.023 1.00 102.37 239 THR C N 1
ATOM 6991 C CA . THR C 1 198 ? -62.921 14.807 55.573 1.00 107.43 239 THR C CA 1
ATOM 6992 C C . THR C 1 198 ? -61.956 13.850 54.881 1.00 114.80 239 THR C C 1
ATOM 6993 O O . THR C 1 198 ? -62.265 13.318 53.813 1.00 118.96 239 THR C O 1
ATOM 6997 N N . HIS C 1 199 ? -60.792 13.628 55.481 1.00 112.52 240 HIS C N 1
ATOM 6998 C CA . HIS C 1 199 ? -59.732 12.908 54.784 1.00 114.80 240 HIS C CA 1
ATOM 6999 C C . HIS C 1 199 ? -59.531 11.474 55.262 1.00 111.95 240 HIS C C 1
ATOM 7000 O O . HIS C 1 199 ? -58.545 10.813 54.916 1.00 106.04 240 HIS C O 1
ATOM 7007 N N . SER C 1 200 ? -60.482 10.984 56.040 1.00 113.84 241 SER C N 1
ATOM 7008 C CA . SER C 1 200 ? -60.361 9.638 56.565 1.00 120.31 241 SER C CA 1
ATOM 7009 C C . SER C 1 200 ? -60.960 8.620 55.605 1.00 111.85 241 SER C C 1
ATOM 7010 O O . SER C 1 200 ? -62.153 8.643 55.334 1.00 101.57 241 SER C O 1
ATOM 7013 N N . SER C 1 201 ? -60.115 7.747 55.070 1.00 110.27 242 SER C N 1
ATOM 7014 C CA . SER C 1 201 ? -60.606 6.562 54.397 1.00 100.06 242 SER C CA 1
ATOM 7015 C C . SER C 1 201 ? -60.916 5.564 55.495 1.00 94.59 242 SER C C 1
ATOM 7016 O O . SER C 1 201 ? -60.382 5.666 56.598 1.00 93.50 242 SER C O 1
ATOM 7019 N N . PRO C 1 202 ? -61.788 4.597 55.206 1.00 87.46 243 PRO C N 1
ATOM 7020 C CA . PRO C 1 202 ? -62.224 3.650 56.233 1.00 99.13 243 PRO C CA 1
ATOM 7021 C C . PRO C 1 202 ? -61.093 2.754 56.731 1.00 110.28 243 PRO C C 1
ATOM 7022 O O . PRO C 1 202 ? -60.125 2.524 56.006 1.00 116.42 243 PRO C O 1
ATOM 7026 N N . THR C 1 203 ? -61.226 2.261 57.959 1.00 111.87 244 THR C N 1
ATOM 7027 C CA . THR C 1 203 ? -60.343 1.232 58.490 1.00 111.73 244 THR C CA 1
ATOM 7028 C C . THR C 1 203 ? -60.206 0.083 57.506 1.00 112.91 244 THR C C 1
ATOM 7029 O O . THR C 1 203 ? -61.135 -0.217 56.756 1.00 107.84 244 THR C O 1
ATOM 7033 N N . ARG C 1 204 ? -59.052 -0.573 57.515 1.00 115.03 245 ARG C N 1
ATOM 7034 C CA . ARG C 1 204 ? -58.876 -1.746 56.672 1.00 115.66 245 ARG C CA 1
ATOM 7035 C C . ARG C 1 204 ? -59.818 -2.846 57.140 1.00 108.59 245 ARG C C 1
ATOM 7036 O O . ARG C 1 204 ? -60.339 -3.605 56.334 1.00 106.17 245 ARG C O 1
ATOM 7044 N N . ASN C 1 205 ? -60.048 -2.919 58.447 1.00 106.45 246 ASN C N 1
ATOM 7045 C CA . ASN C 1 205 ? -60.951 -3.921 58.997 1.00 110.92 246 ASN C CA 1
ATOM 7046 C C . ASN C 1 205 ? -62.364 -3.765 58.485 1.00 115.94 246 ASN C C 1
ATOM 7047 O O . ASN C 1 205 ? -63.125 -4.732 58.427 1.00 123.17 246 ASN C O 1
ATOM 7052 N N . VAL C 1 206 ? -62.719 -2.540 58.123 1.00 98.48 247 VAL C N 1
ATOM 7053 C CA . VAL C 1 206 ? -64.028 -2.290 57.547 1.00 99.11 247 VAL C CA 1
ATOM 7054 C C . VAL C 1 206 ? -64.004 -2.662 56.072 1.00 95.66 247 VAL C C 1
ATOM 7055 O O . VAL C 1 206 ? -64.906 -3.330 55.579 1.00 95.12 247 VAL C O 1
ATOM 7059 N N . ILE C 1 207 ? -62.952 -2.241 55.378 1.00 96.38 248 ILE C N 1
ATOM 7060 C CA . ILE C 1 207 ? -62.785 -2.554 53.962 1.00 100.04 248 ILE C CA 1
ATOM 7061 C C . ILE C 1 207 ? -62.708 -4.066 53.726 1.00 108.72 248 ILE C C 1
ATOM 7062 O O . ILE C 1 207 ? -63.232 -4.575 52.733 1.00 114.27 248 ILE C O 1
ATOM 7067 N N . ASP C 1 208 ? -62.056 -4.777 54.646 1.00 108.49 249 ASP C N 1
ATOM 7068 C CA . ASP C 1 208 ? -61.858 -6.220 54.511 1.00 108.73 249 ASP C CA 1
ATOM 7069 C C . ASP C 1 208 ? -63.026 -7.057 55.062 1.00 107.14 249 ASP C C 1
ATOM 7070 O O . ASP C 1 208 ? -63.361 -8.096 54.494 1.00 103.87 249 ASP C O 1
ATOM 7075 N N . HIS C 1 209 ? -63.652 -6.610 56.150 1.00 105.68 250 HIS C N 1
ATOM 7076 C CA . HIS C 1 209 ? -64.633 -7.453 56.846 1.00 106.24 250 HIS C CA 1
ATOM 7077 C C . HIS C 1 209 ? -66.021 -6.836 57.078 1.00 96.04 250 HIS C C 1
ATOM 7078 O O . HIS C 1 209 ? -66.929 -7.512 57.574 1.00 88.22 250 HIS C O 1
ATOM 7085 N N . GLY C 1 210 ? -66.176 -5.561 56.731 1.00 89.76 251 GLY C N 1
ATOM 7086 C CA . GLY C 1 210 ? -67.419 -4.838 56.960 1.00 84.89 251 GLY C CA 1
ATOM 7087 C C . GLY C 1 210 ? -67.476 -4.162 58.320 1.00 90.50 251 GLY C C 1
ATOM 7088 O O . GLY C 1 210 ? -66.487 -4.119 59.045 1.00 100.38 251 GLY C O 1
ATOM 7089 N N . ILE C 1 211 ? -68.638 -3.627 58.672 1.00 86.04 252 ILE C N 1
ATOM 7090 C CA . ILE C 1 211 ? -68.834 -3.026 59.991 1.00 89.25 252 ILE C CA 1
ATOM 7091 C C . ILE C 1 211 ? -68.708 -4.115 61.054 1.00 89.50 252 ILE C C 1
ATOM 7092 O O . ILE C 1 211 ? -69.161 -5.241 60.838 1.00 94.51 252 ILE C O 1
ATOM 7097 N N . SER C 1 212 ? -68.090 -3.799 62.190 1.00 87.92 253 SER C N 1
ATOM 7098 C CA . SER C 1 212 ? -68.019 -4.768 63.283 1.00 94.16 253 SER C CA 1
ATOM 7099 C C . SER C 1 212 ? -69.437 -5.100 63.721 1.00 93.48 253 SER C C 1
ATOM 7100 O O . SER C 1 212 ? -70.351 -4.291 63.543 1.00 82.86 253 SER C O 1
ATOM 7103 N N . ARG C 1 213 ? -69.624 -6.284 64.292 1.00 96.76 254 ARG C N 1
ATOM 7104 C CA . ARG C 1 213 ? -70.971 -6.750 64.596 1.00 91.56 254 ARG C CA 1
ATOM 7105 C C . ARG C 1 213 ? -71.613 -5.972 65.745 1.00 91.17 254 ARG C C 1
ATOM 7106 O O . ARG C 1 213 ? -72.824 -5.730 65.745 1.00 80.09 254 ARG C O 1
ATOM 7114 N N . HIS C 1 214 ? -70.805 -5.564 66.719 1.00 101.32 255 HIS C N 1
ATOM 7115 C CA . HIS C 1 214 ? -71.314 -4.692 67.771 1.00 108.83 255 HIS C CA 1
ATOM 7116 C C . HIS C 1 214 ? -71.866 -3.384 67.176 1.00 105.12 255 HIS C C 1
ATOM 7117 O O . HIS C 1 214 ? -73.045 -3.062 67.350 1.00 100.95 255 HIS C O 1
ATOM 7124 N N . ASP C 1 215 ? -71.004 -2.643 66.477 1.00 98.00 256 ASP C N 1
ATOM 7125 C CA . ASP C 1 215 ? -71.384 -1.396 65.818 1.00 83.19 256 ASP C CA 1
ATOM 7126 C C . ASP C 1 215 ? -72.655 -1.587 64.986 1.00 89.39 256 ASP C C 1
ATOM 7127 O O . ASP C 1 215 ? -73.586 -0.784 65.065 1.00 92.49 256 ASP C O 1
ATOM 7132 N N . ALA C 1 216 ? -72.683 -2.659 64.195 1.00 89.86 257 ALA C N 1
ATOM 7133 C CA . ALA C 1 216 ? -73.822 -2.992 63.338 1.00 84.06 257 ALA C CA 1
ATOM 7134 C C . ALA C 1 216 ? -75.152 -2.996 64.086 1.00 89.76 257 ALA C C 1
ATOM 7135 O O . ALA C 1 216 ? -76.111 -2.335 63.679 1.00 78.56 257 ALA C O 1
ATOM 7137 N N . GLU C 1 217 ? -75.210 -3.749 65.178 1.00 99.31 258 GLU C N 1
ATOM 7138 C CA . GLU C 1 217 ? -76.454 -3.885 65.923 1.00 103.36 258 GLU C CA 1
ATOM 7139 C C . GLU C 1 217 ? -76.952 -2.567 66.518 1.00 98.57 258 GLU C C 1
ATOM 7140 O O . GLU C 1 217 ? -78.144 -2.265 66.460 1.00 94.84 258 GLU C O 1
ATOM 7146 N N . GLN C 1 218 ? -76.042 -1.779 67.078 1.00 98.21 259 GLN C N 1
ATOM 7147 C CA . GLN C 1 218 ? -76.437 -0.519 67.683 1.00 101.24 259 GLN C CA 1
ATOM 7148 C C . GLN C 1 218 ? -77.142 0.331 66.647 1.00 105.09 259 GLN C C 1
ATOM 7149 O O . GLN C 1 218 ? -78.168 0.958 66.930 1.00 106.72 259 GLN C O 1
ATOM 7155 N N . ILE C 1 219 ? -76.583 0.331 65.440 1.00 105.69 260 ILE C N 1
ATOM 7156 C CA . ILE C 1 219 ? -77.117 1.107 64.321 1.00 96.68 260 ILE C CA 1
ATOM 7157 C C . ILE C 1 219 ? -78.477 0.593 63.831 1.00 91.38 260 ILE C C 1
ATOM 7158 O O . ILE C 1 219 ? -79.205 1.307 63.138 1.00 88.59 260 ILE C O 1
ATOM 7163 N N . ALA C 1 220 ? -78.822 -0.637 64.200 1.00 88.07 261 ALA C N 1
ATOM 7164 C CA . ALA C 1 220 ? -80.145 -1.166 63.895 1.00 91.11 261 ALA C CA 1
ATOM 7165 C C . ALA C 1 220 ? -81.168 -0.769 64.966 1.00 102.74 261 ALA C C 1
ATOM 7166 O O . ALA C 1 220 ? -82.250 -0.270 64.651 1.00 100.81 261 ALA C O 1
ATOM 7168 N N . ARG C 1 221 ? -80.829 -0.987 66.232 1.00 110.07 262 ARG C N 1
ATOM 7169 C CA . ARG C 1 221 ? -81.732 -0.622 67.316 1.00 109.90 262 ARG C CA 1
ATOM 7170 C C . ARG C 1 221 ? -82.080 0.855 67.233 1.00 104.44 262 ARG C C 1
ATOM 7171 O O . ARG C 1 221 ? -83.224 1.239 67.462 1.00 109.55 262 ARG C O 1
ATOM 7179 N N . GLU C 1 222 ? -81.091 1.682 66.908 1.00 99.23 263 GLU C N 1
ATOM 7180 C CA . GLU C 1 222 ? -81.307 3.125 66.793 1.00 104.85 263 GLU C CA 1
ATOM 7181 C C . GLU C 1 222 ? -82.107 3.497 65.548 1.00 103.76 263 GLU C C 1
ATOM 7182 O O . GLU C 1 222 ? -82.161 4.673 65.177 1.00 103.87 263 GLU C O 1
ATOM 7188 N N . SER C 1 223 ? -82.730 2.504 64.912 1.00 103.11 264 SER C N 1
ATOM 7189 C CA . SER C 1 223 ? -83.434 2.724 63.644 1.00 101.44 264 SER C CA 1
ATOM 7190 C C . SER C 1 223 ? -84.910 2.287 63.613 1.00 99.82 264 SER C C 1
ATOM 7191 O O . SER C 1 223 ? -85.373 1.516 64.461 1.00 95.69 264 SER C O 1
ATOM 7194 N N . SER C 1 224 ? -85.629 2.789 62.609 1.00 104.90 265 SER C N 1
ATOM 7195 C CA . SER C 1 224 ? -87.057 2.527 62.425 1.00 104.77 265 SER C CA 1
ATOM 7196 C C . SER C 1 224 ? -87.311 1.340 61.490 1.00 107.85 265 SER C C 1
ATOM 7197 O O . SER C 1 224 ? -86.954 1.396 60.312 1.00 106.65 265 SER C O 1
ATOM 7200 N N . GLY C 1 225 ? -87.944 0.285 62.007 1.00 105.48 266 GLY C N 1
ATOM 7201 C CA . GLY C 1 225 ? -88.305 -0.874 61.202 1.00 96.85 266 GLY C CA 1
ATOM 7202 C C . GLY C 1 225 ? -88.780 -2.058 62.029 1.00 96.31 266 GLY C C 1
ATOM 7203 O O . GLY C 1 225 ? -88.959 -1.939 63.242 1.00 98.81 266 GLY C O 1
ATOM 7204 N N . SER C 1 226 ? -88.974 -3.203 61.375 1.00 93.66 267 SER C N 1
ATOM 7205 C CA . SER C 1 226 ? -89.435 -4.423 62.052 1.00 88.71 267 SER C CA 1
ATOM 7206 C C . SER C 1 226 ? -88.270 -5.251 62.594 1.00 85.90 267 SER C C 1
ATOM 7207 O O . SER C 1 226 ? -87.133 -5.071 62.165 1.00 83.40 267 SER C O 1
ATOM 7210 N N . ASP C 1 227 ? -88.554 -6.170 63.517 1.00 92.35 268 ASP C N 1
ATOM 7211 C CA . ASP C 1 227 ? -87.506 -7.010 64.110 1.00 98.06 268 ASP C CA 1
ATOM 7212 C C . ASP C 1 227 ? -86.854 -7.970 63.115 1.00 92.99 268 ASP C C 1
ATOM 7213 O O . ASP C 1 227 ? -85.664 -8.259 63.218 1.00 95.83 268 ASP C O 1
ATOM 7218 N N . LYS C 1 228 ? -87.627 -8.467 62.157 1.00 80.88 269 LYS C N 1
ATOM 7219 C CA . LYS C 1 228 ? -87.036 -9.284 61.112 1.00 82.37 269 LYS C CA 1
ATOM 7220 C C . LYS C 1 228 ? -86.233 -8.427 60.131 1.00 79.11 269 LYS C C 1
ATOM 7221 O O . LYS C 1 228 ? -85.086 -8.743 59.831 1.00 74.32 269 LYS C O 1
ATOM 7227 N N . GLN C 1 229 ? -86.833 -7.343 59.642 1.00 80.50 270 GLN C N 1
ATOM 7228 C CA . GLN C 1 229 ? -86.122 -6.384 58.786 1.00 76.62 270 GLN C CA 1
ATOM 7229 C C . GLN C 1 229 ? -84.809 -5.904 59.410 1.00 84.68 270 GLN C C 1
ATOM 7230 O O . GLN C 1 229 ? -83.775 -5.908 58.750 1.00 87.30 270 GLN C O 1
ATOM 7236 N N . LYS C 1 230 ? -84.851 -5.493 60.677 1.00 89.07 271 LYS C N 1
ATOM 7237 C CA . LYS C 1 230 ? -83.640 -5.064 61.386 1.00 81.16 271 LYS C CA 1
ATOM 7238 C C . LYS C 1 230 ? -82.578 -6.150 61.368 1.00 78.77 271 LYS C C 1
ATOM 7239 O O . LYS C 1 230 ? -81.388 -5.858 61.285 1.00 75.35 271 LYS C O 1
ATOM 7245 N N . ALA C 1 231 ? -83.015 -7.404 61.440 1.00 84.18 272 ALA C N 1
ATOM 7246 C CA . ALA C 1 231 ? -82.100 -8.534 61.338 1.00 82.96 272 ALA C CA 1
ATOM 7247 C C . ALA C 1 231 ? -81.400 -8.503 59.985 1.00 82.85 272 ALA C C 1
ATOM 7248 O O . ALA C 1 231 ? -80.175 -8.602 59.907 1.00 93.02 272 ALA C O 1
ATOM 7250 N N . GLU C 1 232 ? -82.182 -8.356 58.922 1.00 72.67 273 GLU C N 1
ATOM 7251 C CA . GLU C 1 232 ? -81.633 -8.304 57.574 1.00 73.86 273 GLU C CA 1
ATOM 7252 C C . GLU C 1 232 ? -80.540 -7.236 57.435 1.00 74.74 273 GLU C C 1
ATOM 7253 O O . GLU C 1 232 ? -79.537 -7.453 56.755 1.00 74.44 273 GLU C O 1
ATOM 7259 N N . VAL C 1 233 ? -80.727 -6.093 58.090 1.00 67.87 274 VAL C N 1
ATOM 7260 C CA . VAL C 1 233 ? -79.727 -5.030 58.060 1.00 70.66 274 VAL C CA 1
ATOM 7261 C C . VAL C 1 233 ? -78.414 -5.441 58.755 1.00 78.28 274 VAL C C 1
ATOM 7262 O O . VAL C 1 233 ? -77.327 -5.281 58.194 1.00 79.36 274 VAL C O 1
ATOM 7266 N N . VAL C 1 234 ? -78.503 -5.966 59.971 1.00 80.93 275 VAL C N 1
ATOM 7267 C CA . VAL C 1 234 ? -77.285 -6.340 60.682 1.00 84.08 275 VAL C CA 1
ATOM 7268 C C . VAL C 1 234 ? -76.475 -7.370 59.903 1.00 88.64 275 VAL C C 1
ATOM 7269 O O . VAL C 1 234 ? -75.242 -7.356 59.949 1.00 98.50 275 VAL C O 1
ATOM 7273 N N . GLU C 1 235 ? -77.158 -8.259 59.189 1.00 86.93 276 GLU C N 1
ATOM 7274 C CA . GLU C 1 235 ? -76.457 -9.233 58.359 1.00 90.86 276 GLU C CA 1
ATOM 7275 C C . GLU C 1 235 ? -75.796 -8.505 57.203 1.00 89.71 276 GLU C C 1
ATOM 7276 O O . GLU C 1 235 ? -74.639 -8.762 56.857 1.00 88.98 276 GLU C O 1
ATOM 7282 N N . PHE C 1 236 ? -76.538 -7.570 56.625 1.00 84.25 277 PHE C N 1
ATOM 7283 C CA . PHE C 1 236 ? -76.047 -6.795 55.491 1.00 84.31 277 PHE C CA 1
ATOM 7284 C C . PHE C 1 236 ? -74.819 -5.949 55.815 1.00 87.48 277 PHE C C 1
ATOM 7285 O O . PHE C 1 236 ? -73.889 -5.865 55.014 1.00 93.76 277 PHE C O 1
ATOM 7293 N N . LEU C 1 237 ? -74.828 -5.312 56.981 1.00 76.76 278 LEU C N 1
ATOM 7294 C CA . LEU C 1 237 ? -73.740 -4.430 57.372 1.00 67.38 278 LEU C CA 1
ATOM 7295 C C . LEU C 1 237 ? -72.441 -5.191 57.646 1.00 72.70 278 LEU C C 1
ATOM 7296 O O . LEU C 1 237 ? -71.348 -4.618 57.600 1.00 64.36 278 LEU C O 1
ATOM 7301 N N . CYS C 1 238 ? -72.562 -6.484 57.939 1.00 84.72 279 CYS C N 1
ATOM 7302 C CA . CYS C 1 238 ? -71.397 -7.287 58.308 1.00 86.21 279 CYS C CA 1
ATOM 7303 C C . CYS C 1 238 ? -70.754 -7.991 57.110 1.00 92.58 279 CYS C C 1
ATOM 7304 O O . CYS C 1 238 ? -70.052 -8.986 57.263 1.00 100.55 279 CYS C O 1
ATOM 7307 N N . HIS C 1 239 ? -71.015 -7.459 55.921 1.00 93.83 280 HIS C N 1
ATOM 7308 C CA . HIS C 1 239 ? -70.343 -7.872 54.700 1.00 94.29 280 HIS C CA 1
ATOM 7309 C C . HIS C 1 239 ? -69.494 -6.708 54.213 1.00 89.81 280 HIS C C 1
ATOM 7310 O O . HIS C 1 239 ? -69.846 -5.544 54.407 1.00 78.10 280 HIS C O 1
ATOM 7317 N N . PRO C 1 240 ? -68.375 -7.015 53.558 1.00 95.81 281 PRO C N 1
ATOM 7318 C CA . PRO C 1 240 ? -67.507 -5.993 52.966 1.00 90.50 281 PRO C CA 1
ATOM 7319 C C . PRO C 1 240 ? -68.258 -5.079 51.995 1.00 81.82 281 PRO C C 1
ATOM 7320 O O . PRO C 1 240 ? -68.035 -3.873 51.998 1.00 76.83 281 PRO C O 1
ATOM 7324 N N . GLU C 1 241 ? -69.140 -5.654 51.181 1.00 80.65 282 GLU C N 1
ATOM 7325 C CA . GLU C 1 241 ? -69.850 -4.908 50.143 1.00 75.71 282 GLU C CA 1
ATOM 7326 C C . GLU C 1 241 ? -70.816 -3.881 50.718 1.00 75.43 282 GLU C C 1
ATOM 7327 O O . GLU C 1 241 ? -71.331 -3.033 49.997 1.00 75.39 282 GLU C O 1
ATOM 7333 N N . ALA C 1 242 ? -71.086 -3.984 52.013 1.00 78.02 283 ALA C N 1
ATOM 7334 C CA . ALA C 1 242 ? -71.940 -3.024 52.685 1.00 77.10 283 ALA C CA 1
ATOM 7335 C C . ALA C 1 242 ? -71.252 -1.672 52.617 1.00 83.99 283 ALA C C 1
ATOM 7336 O O . ALA C 1 242 ? -71.898 -0.643 52.423 1.00 90.84 283 ALA C O 1
ATOM 7338 N N . ALA C 1 243 ? -69.929 -1.689 52.763 1.00 79.78 284 ALA C N 1
ATOM 7339 C CA . ALA C 1 243 ? -69.124 -0.469 52.734 1.00 77.18 284 ALA C CA 1
ATOM 7340 C C . ALA C 1 243 ? -69.040 0.104 51.317 1.00 80.28 284 ALA C C 1
ATOM 7341 O O . ALA C 1 243 ? -69.159 1.317 51.110 1.00 82.90 284 ALA C O 1
ATOM 7343 N N . THR C 1 244 ? -68.847 -0.782 50.347 1.00 73.84 285 THR C N 1
ATOM 7344 C CA . THR C 1 244 ? -68.883 -0.407 48.945 1.00 74.17 285 THR C CA 1
ATOM 7345 C C . THR C 1 244 ? -70.210 0.293 48.651 1.00 75.03 285 THR C C 1
ATOM 7346 O O . THR C 1 244 ? -70.251 1.477 48.326 1.00 69.78 285 THR C O 1
ATOM 7350 N N . ALA C 1 245 ? -71.293 -0.461 48.798 1.00 70.33 286 ALA C N 1
ATOM 7351 C CA . ALA C 1 245 ? -72.635 0.013 48.527 1.00 65.01 286 ALA C CA 1
ATOM 7352 C C . ALA C 1 245 ? -72.891 1.417 49.057 1.00 71.49 286 ALA C C 1
ATOM 7353 O O . ALA C 1 245 ? -73.374 2.295 48.330 1.00 60.16 286 ALA C O 1
ATOM 7355 N N . ILE C 1 246 ? -72.564 1.621 50.328 1.00 73.98 287 ILE C N 1
ATOM 7356 C CA . ILE C 1 246 ? -72.915 2.856 51.010 1.00 66.01 287 ILE C CA 1
ATOM 7357 C C . ILE C 1 246 ? -72.117 4.069 50.530 1.00 62.28 287 ILE C C 1
ATOM 7358 O O . ILE C 1 246 ? -72.694 5.002 49.981 1.00 47.18 287 ILE C O 1
ATOM 7363 N N . CYS C 1 247 ? -70.800 4.061 50.715 1.00 63.05 288 CYS C N 1
ATOM 7364 C CA . CYS C 1 247 ? -69.993 5.216 50.303 1.00 64.11 288 CYS C CA 1
ATOM 7365 C C . CYS C 1 247 ? -70.153 5.542 48.811 1.00 74.01 288 CYS C C 1
ATOM 7366 O O . CYS C 1 247 ? -70.250 6.709 48.432 1.00 76.09 288 CYS C O 1
ATOM 7369 N N . SER C 1 248 ? -70.186 4.520 47.964 1.00 65.89 289 SER C N 1
ATOM 7370 C CA . SER C 1 248 ? -70.446 4.755 46.555 1.00 58.57 289 SER C CA 1
ATOM 7371 C C . SER C 1 248 ? -71.751 5.536 46.368 1.00 65.07 289 SER C C 1
ATOM 7372 O O . SER C 1 248 ? -71.798 6.485 45.592 1.00 71.88 289 SER C O 1
ATOM 7375 N N . ALA C 1 249 ? -72.802 5.161 47.090 1.00 62.39 290 ALA C N 1
ATOM 7376 C CA . ALA C 1 249 ? -74.109 5.780 46.871 1.00 66.86 290 ALA C CA 1
ATOM 7377 C C . ALA C 1 249 ? -74.136 7.271 47.211 1.00 70.71 290 ALA C C 1
ATOM 7378 O O . ALA C 1 249 ? -75.094 7.966 46.885 1.00 68.37 290 ALA C O 1
ATOM 7380 N N . PHE C 1 250 ? -73.085 7.752 47.866 1.00 70.46 291 PHE C N 1
ATOM 7381 C CA . PHE C 1 250 ? -72.969 9.163 48.224 1.00 73.58 291 PHE C CA 1
ATOM 7382 C C . PHE C 1 250 ? -72.106 9.915 47.225 1.00 75.57 291 PHE C C 1
ATOM 7383 O O . PHE C 1 250 ? -71.908 11.121 47.344 1.00 83.77 291 PHE C O 1
ATOM 7391 N N . TYR C 1 251 ? -71.574 9.197 46.250 1.00 73.30 292 TYR C N 1
ATOM 7392 C CA . TYR C 1 251 ? -70.729 9.815 45.246 1.00 77.26 292 TYR C CA 1
ATOM 7393 C C . TYR C 1 251 ? -71.509 10.947 44.621 1.00 74.29 292 TYR C C 1
ATOM 7394 O O . TYR C 1 251 ? -72.651 10.748 44.189 1.00 65.24 292 TYR C O 1
ATOM 7403 N N . GLN C 1 252 ? -70.912 12.135 44.580 1.00 68.39 293 GLN C N 1
ATOM 7404 C CA . GLN C 1 252 ? -71.634 13.297 44.080 1.00 70.36 293 GLN C CA 1
ATOM 7405 C C . GLN C 1 252 ? -71.666 13.392 42.552 1.00 62.92 293 GLN C C 1
ATOM 7406 O O . GLN C 1 252 ? -72.657 13.821 41.970 1.00 56.18 293 GLN C O 1
ATOM 7412 N N . SER C 1 253 ? -70.600 12.960 41.901 1.00 59.49 294 SER C N 1
ATOM 7413 C CA . SER C 1 253 ? -70.494 13.110 40.462 1.00 58.51 294 SER C CA 1
ATOM 7414 C C . SER C 1 253 ? -71.511 12.280 39.681 1.00 59.07 294 SER C C 1
ATOM 7415 O O . SER C 1 253 ? -71.682 12.470 38.478 1.00 63.67 294 SER C O 1
ATOM 7418 N N . PHE C 1 254 ? -72.191 11.364 40.358 1.00 68.87 295 PHE C N 1
ATOM 7419 C CA . PHE C 1 254 ? -73.287 10.620 39.736 1.00 66.68 295 PHE C CA 1
ATOM 7420 C C . PHE C 1 254 ? -74.302 11.596 39.148 1.00 69.04 295 PHE C C 1
ATOM 7421 O O . PHE C 1 254 ? -75.161 11.214 38.357 1.00 77.66 295 PHE C O 1
ATOM 7429 N N . ASN C 1 255 ? -74.189 12.858 39.546 1.00 58.67 296 ASN C N 1
ATOM 7430 C CA . ASN C 1 255 ? -75.135 13.878 39.144 1.00 63.26 296 ASN C CA 1
ATOM 7431 C C . ASN C 1 255 ? -74.783 14.522 37.815 1.00 66.92 296 ASN C C 1
ATOM 7432 O O . ASN C 1 255 ? -75.647 15.091 37.147 1.00 71.38 296 ASN C O 1
ATOM 7437 N N . VAL C 1 256 ? -73.520 14.425 37.419 1.00 52.59 297 VAL C N 1
ATOM 7438 C CA . VAL C 1 256 ? -73.069 15.121 36.226 1.00 47.44 297 VAL C CA 1
ATOM 7439 C C . VAL C 1 256 ? -73.924 14.879 34.986 1.00 59.10 297 VAL C C 1
ATOM 7440 O O . VAL C 1 256 ? -74.374 15.828 34.352 1.00 59.35 297 VAL C O 1
ATOM 7444 N N . PRO C 1 257 ? -74.134 13.605 34.625 1.00 72.93 298 PRO C N 1
ATOM 7445 C CA . PRO C 1 257 ? -74.984 13.247 33.486 1.00 62.84 298 PRO C CA 1
ATOM 7446 C C . PRO C 1 257 ? -76.246 14.097 33.388 1.00 67.64 298 PRO C C 1
ATOM 7447 O O . PRO C 1 257 ? -76.553 14.595 32.298 1.00 74.76 298 PRO C O 1
ATOM 7451 N N . ALA C 1 258 ? -76.956 14.263 34.503 1.00 65.28 299 ALA C N 1
ATOM 7452 C CA . ALA C 1 258 ? -78.199 15.040 34.521 1.00 58.79 299 ALA C CA 1
ATOM 7453 C C . ALA C 1 258 ? -78.007 16.540 34.768 1.00 65.22 299 ALA C C 1
ATOM 7454 O O . ALA C 1 258 ? -78.838 17.343 34.352 1.00 68.58 299 ALA C O 1
ATOM 7456 N N . LEU C 1 259 ? -76.931 16.921 35.448 1.00 61.02 300 LEU C N 1
ATOM 7457 C CA . LEU C 1 259 ? -76.617 18.338 35.604 1.00 55.86 300 LEU C CA 1
ATOM 7458 C C . LEU C 1 259 ? -76.319 18.930 34.248 1.00 61.37 300 LEU C C 1
ATOM 7459 O O . LEU C 1 259 ? -76.850 19.969 33.888 1.00 72.57 300 LEU C O 1
ATOM 7464 N N . THR C 1 260 ? -75.485 18.243 33.485 1.00 56.90 301 THR C N 1
ATOM 7465 C CA . THR C 1 260 ? -75.122 18.701 32.156 1.00 62.87 301 THR C CA 1
ATOM 7466 C C . THR C 1 260 ? -76.328 19.057 31.282 1.00 70.10 301 THR C C 1
ATOM 7467 O O . THR C 1 260 ? -76.233 19.967 30.449 1.00 84.95 301 THR C O 1
ATOM 7471 N N . LEU C 1 261 ? -77.448 18.356 31.477 1.00 64.47 302 LEU C N 1
ATOM 7472 C CA . LEU C 1 261 ? -78.665 18.607 30.702 1.00 70.37 302 LEU C CA 1
ATOM 7473 C C . LEU C 1 261 ? -79.551 19.702 31.294 1.00 69.28 302 LEU C C 1
ATOM 7474 O O . LEU C 1 261 ? -80.322 20.341 30.582 1.00 68.67 302 LEU C O 1
ATOM 7479 N N . THR C 1 262 ? -79.456 19.916 32.594 1.00 65.96 303 THR C N 1
ATOM 7480 C CA . THR C 1 262 ? -80.404 20.798 33.244 1.00 89.48 303 THR C CA 1
ATOM 7481 C C . THR C 1 262 ? -79.729 21.965 33.993 1.00 112.33 303 THR C C 1
ATOM 7482 O O . THR C 1 262 ? -80.404 22.845 34.535 1.00 112.87 303 THR C O 1
ATOM 7486 N N . HIS C 1 263 ? -78.398 21.992 33.974 1.00 128.53 304 HIS C N 1
ATOM 7487 C CA . HIS C 1 263 ? -77.631 22.923 34.803 1.00 135.68 304 HIS C CA 1
ATOM 7488 C C . HIS C 1 263 ? -77.952 24.399 34.573 1.00 132.77 304 HIS C C 1
ATOM 7489 O O . HIS C 1 263 ? -77.697 25.227 35.448 1.00 132.34 304 HIS C O 1
ATOM 7496 N N . GLU C 1 264 ? -78.507 24.743 33.415 1.00 131.05 305 GLU C N 1
ATOM 7497 C CA . GLU C 1 264 ? -78.880 26.138 33.200 1.00 138.48 305 GLU C CA 1
ATOM 7498 C C . GLU C 1 264 ? -80.006 26.537 34.140 1.00 126.90 305 GLU C C 1
ATOM 7499 O O . GLU C 1 264 ? -79.890 27.514 34.880 1.00 126.32 305 GLU C O 1
ATOM 7505 N N . ARG C 1 265 ? -81.091 25.768 34.106 1.00 115.14 306 ARG C N 1
ATOM 7506 C CA . ARG C 1 265 ? -82.264 26.038 34.932 1.00 102.09 306 ARG C CA 1
ATOM 7507 C C . ARG C 1 265 ? -82.027 25.761 36.409 1.00 100.81 306 ARG C C 1
ATOM 7508 O O . ARG C 1 265 ? -82.870 26.075 37.257 1.00 99.35 306 ARG C O 1
ATOM 7516 N N . ILE C 1 266 ? -80.880 25.160 36.702 1.00 98.60 307 ILE C N 1
ATOM 7517 C CA . ILE C 1 266 ? -80.448 24.945 38.071 1.00 91.60 307 ILE C CA 1
ATOM 7518 C C . ILE C 1 266 ? -79.756 26.207 38.555 1.00 101.65 307 ILE C C 1
ATOM 7519 O O . ILE C 1 266 ? -79.935 26.621 39.701 1.00 107.73 307 ILE C O 1
ATOM 7524 N N . SER C 1 267 ? -78.960 26.811 37.672 1.00 100.97 308 SER C N 1
ATOM 7525 C CA . SER C 1 267 ? -78.351 28.111 37.944 1.00 109.26 308 SER C CA 1
ATOM 7526 C C . SER C 1 267 ? -79.450 29.163 38.110 1.00 109.39 308 SER C C 1
ATOM 7527 O O . SER C 1 267 ? -79.560 29.801 39.162 1.00 107.16 308 SER C O 1
ATOM 7530 N N . LYS C 1 268 ? -80.261 29.329 37.068 1.00 102.79 309 LYS C N 1
ATOM 7531 C CA . LYS C 1 268 ? -81.461 30.156 37.142 1.00 103.33 309 LYS C CA 1
ATOM 7532 C C . LYS C 1 268 ? -82.222 29.923 38.446 1.00 101.00 309 LYS C C 1
ATOM 7533 O O . LYS C 1 268 ? -82.917 30.804 38.944 1.00 100.07 309 LYS C O 1
ATOM 7539 N N . ALA C 1 269 ? -82.085 28.723 38.994 1.00 102.96 310 ALA C N 1
ATOM 7540 C CA . ALA C 1 269 ? -82.747 28.375 40.241 1.00 105.38 310 ALA C CA 1
ATOM 7541 C C . ALA C 1 269 ? -82.102 29.077 41.433 1.00 107.04 310 ALA C C 1
ATOM 7542 O O . ALA C 1 269 ? -82.796 29.710 42.223 1.00 109.14 310 ALA C O 1
ATOM 7544 N N . SER C 1 270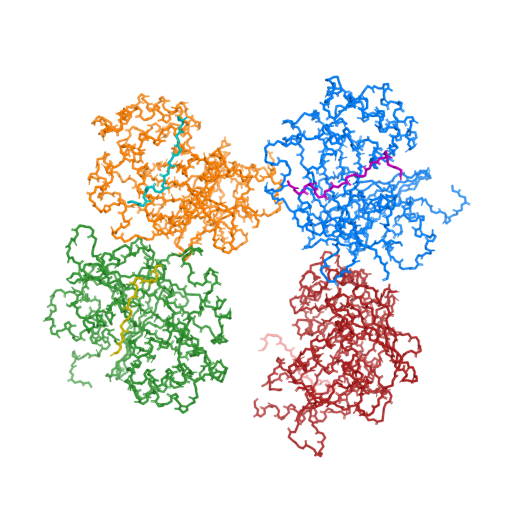 ? -80.780 28.969 41.564 1.00 112.14 311 SER C N 1
ATOM 7545 C CA . SER C 1 270 ? -80.076 29.569 42.704 1.00 116.96 311 SER C CA 1
ATOM 7546 C C . SER C 1 270 ? -79.624 31.021 42.452 1.00 124.93 311 SER C C 1
ATOM 7547 O O . SER C 1 270 ? -78.715 31.533 43.113 1.00 127.71 311 SER C O 1
ATOM 7550 N N . GLU C 1 271 ? -80.277 31.671 41.491 1.00 129.62 312 GLU C N 1
ATOM 7551 C CA . GLU C 1 271 ? -80.158 33.111 41.292 1.00 139.90 312 GLU C CA 1
ATOM 7552 C C . GLU C 1 271 ? -81.441 33.729 41.809 1.00 141.36 312 GLU C C 1
ATOM 7553 O O . GLU C 1 271 ? -81.432 34.684 42.587 1.00 151.97 312 GLU C O 1
ATOM 7559 N N . TYR C 1 272 ? -82.546 33.164 41.345 1.00 131.94 313 TYR C N 1
ATOM 7560 C CA . TYR C 1 272 ? -83.880 33.520 41.793 1.00 132.72 313 TYR C CA 1
ATOM 7561 C C . TYR C 1 272 ? -83.941 33.497 43.315 1.00 134.26 313 TYR C C 1
ATOM 7562 O O . TYR C 1 272 ? -84.667 34.279 43.926 1.00 142.88 313 TYR C O 1
ATOM 7571 N N . ASN C 1 273 ? -83.163 32.602 43.919 1.00 125.78 314 ASN C N 1
ATOM 7572 C CA . ASN C 1 273 ? -83.195 32.389 45.366 1.00 123.77 314 ASN C CA 1
ATOM 7573 C C . ASN C 1 273 ? -82.367 33.376 46.180 1.00 131.16 314 ASN C C 1
ATOM 7574 O O . ASN C 1 273 ? -82.670 33.648 47.345 1.00 129.73 314 ASN C O 1
ATOM 7579 N N . ALA C 1 274 ? -81.303 33.881 45.571 1.00 132.15 315 ALA C N 1
ATOM 7580 C CA . ALA C 1 274 ? -80.514 34.937 46.171 1.00 127.79 315 ALA C CA 1
ATOM 7581 C C . ALA C 1 274 ? -81.461 36.062 46.585 1.00 138.43 315 ALA C C 1
ATOM 7582 O O . ALA C 1 274 ? -81.700 36.300 47.772 1.00 146.20 315 ALA C O 1
ATOM 7584 N N . GLU C 1 275 ? -82.005 36.749 45.590 1.00 135.75 316 GLU C N 1
ATOM 7585 C CA . GLU C 1 275 ? -83.066 37.708 45.825 1.00 135.88 316 GLU C CA 1
ATOM 7586 C C . GLU C 1 275 ? -84.141 37.027 46.665 1.00 130.20 316 GLU C C 1
ATOM 7587 O O . GLU C 1 275 ? -84.836 37.666 47.449 1.00 136.15 316 GLU C O 1
ATOM 7593 N N . PRO C 1 281 ? -79.589 26.010 50.672 1.00 113.23 322 PRO C N 1
ATOM 7594 C CA . PRO C 1 281 ? -79.427 24.568 50.441 1.00 109.64 322 PRO C CA 1
ATOM 7595 C C . PRO C 1 281 ? -80.128 24.133 49.160 1.00 106.04 322 PRO C C 1
ATOM 7596 O O . PRO C 1 281 ? -81.353 24.138 49.131 1.00 103.30 322 PRO C O 1
ATOM 7600 N N . ASN C 1 282 ? -79.365 23.755 48.134 1.00 104.64 323 ASN C N 1
ATOM 7601 C CA . ASN C 1 282 ? -79.920 23.410 46.822 1.00 101.29 323 ASN C CA 1
ATOM 7602 C C . ASN C 1 282 ? -80.354 21.945 46.721 1.00 109.18 323 ASN C C 1
ATOM 7603 O O . ASN C 1 282 ? -81.454 21.629 46.241 1.00 110.15 323 ASN C O 1
ATOM 7608 N N . ALA C 1 283 ? -79.481 21.054 47.181 1.00 99.91 324 ALA C N 1
ATOM 7609 C CA . ALA C 1 283 ? -79.663 19.636 46.949 1.00 89.41 324 ALA C CA 1
ATOM 7610 C C . ALA C 1 283 ? -79.700 18.847 48.243 1.00 93.74 324 ALA C C 1
ATOM 7611 O O . ALA C 1 283 ? -78.970 19.160 49.184 1.00 100.23 324 ALA C O 1
ATOM 7613 N N . CYS C 1 284 ? -80.550 17.823 48.282 1.00 87.32 325 CYS C N 1
ATOM 7614 C CA . CYS C 1 284 ? -80.552 16.871 49.387 1.00 85.64 325 CYS C CA 1
ATOM 7615 C C . CYS C 1 284 ? -80.517 15.441 48.858 1.00 78.67 325 CYS C C 1
ATOM 7616 O O . CYS C 1 284 ? -80.666 15.208 47.661 1.00 71.69 325 CYS C O 1
ATOM 7619 N N . ILE C 1 285 ? -80.299 14.484 49.747 1.00 75.14 326 ILE C N 1
ATOM 7620 C CA . ILE C 1 285 ? -80.059 13.127 49.301 1.00 71.43 326 ILE C CA 1
ATOM 7621 C C . ILE C 1 285 ? -81.073 12.122 49.822 1.00 71.83 326 ILE C C 1
ATOM 7622 O O . ILE C 1 285 ? -81.629 12.261 50.907 1.00 75.89 326 ILE C O 1
ATOM 7627 N N . ASN C 1 286 ? -81.305 11.096 49.025 1.00 65.36 327 ASN C N 1
ATOM 7628 C CA . ASN C 1 286 ? -82.235 10.057 49.391 1.00 59.77 327 ASN C CA 1
ATOM 7629 C C . ASN C 1 286 ? -81.733 8.756 48.822 1.00 61.87 327 ASN C C 1
ATOM 7630 O O . ASN C 1 286 ? -81.852 8.513 47.620 1.00 68.16 327 ASN C O 1
ATOM 7635 N N . ILE C 1 287 ? -81.166 7.919 49.679 1.00 54.70 328 ILE C N 1
ATOM 7636 C CA . ILE C 1 287 ? -80.604 6.659 49.226 1.00 57.40 328 ILE C CA 1
ATOM 7637 C C . ILE C 1 287 ? -81.434 5.462 49.663 1.00 58.84 328 ILE C C 1
ATOM 7638 O O . ILE C 1 287 ? -81.932 5.412 50.787 1.00 63.37 328 ILE C O 1
ATOM 7643 N N . SER C 1 288 ? -81.613 4.514 48.754 1.00 62.85 329 SER C N 1
ATOM 7644 C CA . SER C 1 288 ? -82.273 3.250 49.090 1.00 73.56 329 SER C CA 1
ATOM 7645 C C . SER C 1 288 ? -81.444 2.066 48.629 1.00 74.33 329 SER C C 1
ATOM 7646 O O . SER C 1 288 ? -81.380 1.786 47.425 1.00 76.83 329 SER C O 1
ATOM 7649 N N . ILE C 1 289 ? -80.807 1.386 49.584 1.00 70.75 330 ILE C N 1
ATOM 7650 C CA . ILE C 1 289 ? -80.103 0.134 49.313 1.00 62.04 330 ILE C CA 1
ATOM 7651 C C . ILE C 1 289 ? -80.886 -1.049 49.836 1.00 63.21 330 ILE C C 1
ATOM 7652 O O . ILE C 1 289 ? -81.537 -0.950 50.871 1.00 68.45 330 ILE C O 1
ATOM 7657 N N . SER C 1 290 ? -80.838 -2.156 49.094 1.00 66.66 331 SER C N 1
ATOM 7658 C CA . SER C 1 290 ? -81.459 -3.420 49.507 1.00 62.26 331 SER C CA 1
ATOM 7659 C C . SER C 1 290 ? -80.570 -4.599 49.136 1.00 63.71 331 SER C C 1
ATOM 7660 O O . SER C 1 290 ? -80.051 -4.663 48.025 1.00 65.88 331 SER C O 1
ATOM 7663 N N . GLN C 1 291 ? -80.404 -5.534 50.066 1.00 69.38 332 GLN C N 1
ATOM 7664 C CA . GLN C 1 291 ? -79.818 -6.838 49.754 1.00 66.02 332 GLN C CA 1
ATOM 7665 C C . GLN C 1 291 ? -80.912 -7.898 49.729 1.00 69.50 332 GLN C C 1
ATOM 7666 O O . GLN C 1 291 ? -81.370 -8.326 50.788 1.00 66.04 332 GLN C O 1
ATOM 7672 N N . SER C 1 292 ? -81.339 -8.299 48.526 1.00 74.52 333 SER C N 1
ATOM 7673 C CA . SER C 1 292 ? -82.332 -9.367 48.359 1.00 74.56 333 SER C CA 1
ATOM 7674 C C . SER C 1 292 ? -81.929 -10.638 49.113 1.00 78.23 333 SER C C 1
ATOM 7675 O O . SER C 1 292 ? -80.843 -10.712 49.701 1.00 84.52 333 SER C O 1
ATOM 7678 N N . SER C 1 293 ? -82.788 -11.651 49.096 1.00 78.42 334 SER C N 1
ATOM 7679 C CA . SER C 1 293 ? -82.544 -12.816 49.952 1.00 86.89 334 SER C CA 1
ATOM 7680 C C . SER C 1 293 ? -81.550 -13.820 49.355 1.00 93.89 334 SER C C 1
ATOM 7681 O O . SER C 1 293 ? -81.105 -14.744 50.041 1.00 89.90 334 SER C O 1
ATOM 7684 N N . ASP C 1 294 ? -81.195 -13.619 48.086 1.00 97.11 335 ASP C N 1
ATOM 7685 C CA . ASP C 1 294 ? -80.176 -14.437 47.425 1.00 93.97 335 ASP C CA 1
ATOM 7686 C C . ASP C 1 294 ? -78.793 -13.800 47.502 1.00 91.94 335 ASP C C 1
ATOM 7687 O O . ASP C 1 294 ? -77.878 -14.201 46.780 1.00 93.90 335 ASP C O 1
ATOM 7692 N N . GLY C 1 295 ? -78.654 -12.803 48.374 1.00 85.61 336 GLY C N 1
ATOM 7693 C CA . GLY C 1 295 ? -77.381 -12.141 48.601 1.00 81.21 336 GLY C CA 1
ATOM 7694 C C . GLY C 1 295 ? -77.121 -10.931 47.720 1.00 80.19 336 GLY C C 1
ATOM 7695 O O . GLY C 1 295 ? -76.096 -10.263 47.864 1.00 72.68 336 GLY C O 1
ATOM 7696 N N . ASN C 1 296 ? -78.058 -10.640 46.818 1.00 83.84 337 ASN C N 1
ATOM 7697 C CA . ASN C 1 296 ? -77.873 -9.599 45.801 1.00 80.70 337 ASN C CA 1
ATOM 7698 C C . ASN C 1 296 ? -78.055 -8.176 46.305 1.00 78.25 337 ASN C C 1
ATOM 7699 O O . ASN C 1 296 ? -79.094 -7.816 46.857 1.00 83.38 337 ASN C O 1
ATOM 7704 N N . ILE C 1 297 ? -77.036 -7.363 46.084 1.00 71.44 338 ILE C N 1
ATOM 7705 C CA . ILE C 1 297 ? -77.033 -5.999 46.575 1.00 63.53 338 ILE C CA 1
ATOM 7706 C C . ILE C 1 297 ? -77.331 -4.981 45.468 1.00 62.93 338 ILE C C 1
ATOM 7707 O O . ILE C 1 297 ? -76.592 -4.862 44.483 1.00 61.77 338 ILE C O 1
ATOM 7712 N N . TYR C 1 298 ? -78.437 -4.264 45.634 1.00 56.76 339 TYR C N 1
ATOM 7713 C CA . TYR C 1 298 ? -78.811 -3.225 44.700 1.00 48.70 339 TYR C CA 1
ATOM 7714 C C . TYR C 1 298 ? -78.841 -1.842 45.362 1.00 60.47 339 TYR C C 1
ATOM 7715 O O . TYR C 1 298 ? -79.354 -1.672 46.473 1.00 67.92 339 TYR C O 1
ATOM 7724 N N . VAL C 1 299 ? -78.275 -0.860 44.671 1.00 48.57 340 VAL C N 1
ATOM 7725 C CA . VAL C 1 299 ? -78.244 0.493 45.176 1.00 48.64 340 VAL C CA 1
ATOM 7726 C C . VAL C 1 299 ? -79.033 1.404 44.267 1.00 57.24 340 VAL C C 1
ATOM 7727 O O . VAL C 1 299 ? -78.767 1.483 43.071 1.00 67.15 340 VAL C O 1
ATOM 7731 N N . THR C 1 300 ? -80.021 2.077 44.836 1.00 61.55 341 THR C N 1
ATOM 7732 C CA . THR C 1 300 ? -80.685 3.177 44.152 1.00 60.64 341 THR C CA 1
ATOM 7733 C C . THR C 1 300 ? -80.343 4.456 44.926 1.00 51.96 341 THR C C 1
ATOM 7734 O O . THR C 1 300 ? -80.728 4.609 46.084 1.00 55.81 341 THR C O 1
ATOM 7738 N N . SER C 1 301 ? -79.582 5.355 44.314 1.00 44.52 342 SER C N 1
ATOM 7739 C CA . SER C 1 301 ? -79.293 6.640 44.950 1.00 45.12 342 SER C CA 1
ATOM 7740 C C . SER C 1 301 ? -80.079 7.818 44.348 1.00 51.69 342 SER C C 1
ATOM 7741 O O . SER C 1 301 ? -80.072 8.005 43.134 1.00 56.86 342 SER C O 1
ATOM 7744 N N . HIS C 1 302 ? -80.751 8.609 45.185 1.00 53.84 343 HIS C N 1
ATOM 7745 C CA . HIS C 1 302 ? -81.390 9.852 44.703 1.00 63.06 343 HIS C CA 1
ATOM 7746 C C . HIS C 1 302 ? -80.785 11.180 45.222 1.00 61.57 343 HIS C C 1
ATOM 7747 O O . HIS C 1 302 ? -80.437 11.325 46.399 1.00 59.25 343 HIS C O 1
ATOM 7754 N N . THR C 1 303 ? -80.677 12.151 44.325 1.00 54.77 344 THR C N 1
ATOM 7755 C CA . THR C 1 303 ? -80.332 13.511 44.699 1.00 49.43 344 THR C CA 1
ATOM 7756 C C . THR C 1 303 ? -81.417 14.464 44.218 1.00 58.62 344 THR C C 1
ATOM 7757 O O . THR C 1 303 ? -81.719 14.522 43.025 1.00 65.83 344 THR C O 1
ATOM 7761 N N . GLY C 1 304 ? -82.014 15.208 45.141 1.00 60.25 345 GLY C N 1
ATOM 7762 C CA . GLY C 1 304 ? -82.995 16.215 44.776 1.00 62.65 345 GLY C CA 1
ATOM 7763 C C . GLY C 1 304 ? -82.305 17.546 44.573 1.00 64.47 345 GLY C C 1
ATOM 7764 O O . GLY C 1 304 ? -81.389 17.873 45.312 1.00 78.15 345 GLY C O 1
ATOM 7765 N N . VAL C 1 305 ? -82.739 18.308 43.576 1.00 64.41 346 VAL C N 1
ATOM 7766 C CA . VAL C 1 305 ? -82.103 19.577 43.226 1.00 74.90 346 VAL C CA 1
ATOM 7767 C C . VAL C 1 305 ? -83.145 20.563 42.728 1.00 83.40 346 VAL C C 1
ATOM 7768 O O . VAL C 1 305 ? -83.967 20.213 41.881 1.00 86.95 346 VAL C O 1
ATOM 7772 N N . LEU C 1 306 ? -83.123 21.794 43.227 1.00 76.22 347 LEU C N 1
ATOM 7773 C CA . LEU C 1 306 ? -84.130 22.757 42.779 1.00 75.88 347 LEU C CA 1
ATOM 7774 C C . LEU C 1 306 ? -83.861 23.258 41.357 1.00 73.29 347 LEU C C 1
ATOM 7775 O O . LEU C 1 306 ? -82.731 23.580 40.983 1.00 70.03 347 LEU C O 1
ATOM 7780 N N . ILE C 1 307 ? -84.918 23.324 40.565 1.00 70.87 348 ILE C N 1
ATOM 7781 C CA . ILE C 1 307 ? -84.778 23.749 39.185 1.00 73.13 348 ILE C CA 1
ATOM 7782 C C . ILE C 1 307 ? -85.828 24.799 38.815 1.00 71.78 348 ILE C C 1
ATOM 7783 O O . ILE C 1 307 ? -86.895 24.872 39.431 1.00 63.13 348 ILE C O 1
ATOM 7788 N N . MET C 1 308 ? -85.523 25.624 37.822 1.00 72.00 349 MET C N 1
ATOM 7789 C CA . MET C 1 308 ? -86.529 26.544 37.321 1.00 91.51 349 MET C CA 1
ATOM 7790 C C . MET C 1 308 ? -87.310 25.927 36.169 1.00 101.15 349 MET C C 1
ATOM 7791 O O . MET C 1 308 ? -86.736 25.324 35.264 1.00 109.39 349 MET C O 1
ATOM 7796 N N . ALA C 1 309 ? -88.628 26.073 36.223 1.00 103.13 350 ALA C N 1
ATOM 7797 C CA . ALA C 1 309 ? -89.503 25.614 35.157 1.00 102.99 350 ALA C CA 1
ATOM 7798 C C . ALA C 1 309 ? -89.111 26.244 33.817 1.00 109.56 350 ALA C C 1
ATOM 7799 O O . ALA C 1 309 ? -88.433 27.275 33.785 1.00 110.38 350 ALA C O 1
ATOM 7801 N N . PRO C 1 310 ? -89.533 25.613 32.707 1.00 111.31 351 PRO C N 1
ATOM 7802 C CA . PRO C 1 310 ? -89.184 26.025 31.341 1.00 118.37 351 PRO C CA 1
ATOM 7803 C C . PRO C 1 310 ? -89.564 27.471 31.016 1.00 127.81 351 PRO C C 1
ATOM 7804 O O . PRO C 1 310 ? -90.269 28.109 31.795 1.00 129.68 351 PRO C O 1
ATOM 7808 N N . GLU C 1 311 ? -89.092 27.970 29.872 1.00 135.90 352 GLU C N 1
ATOM 7809 C CA . GLU C 1 311 ? -89.334 29.352 29.441 1.00 135.39 352 GLU C CA 1
ATOM 7810 C C . GLU C 1 311 ? -90.806 29.739 29.462 1.00 135.27 352 GLU C C 1
ATOM 7811 O O . GLU C 1 311 ? -91.164 30.811 29.939 1.00 132.16 352 GLU C O 1
ATOM 7817 N N . ASP C 1 312 ? -91.653 28.863 28.935 1.00 142.28 353 ASP C N 1
ATOM 7818 C CA . ASP C 1 312 ? -93.079 29.145 28.808 1.00 145.71 353 ASP C CA 1
ATOM 7819 C C . ASP C 1 312 ? -93.809 29.251 30.149 1.00 135.73 353 ASP C C 1
ATOM 7820 O O . ASP C 1 312 ? -94.986 29.598 30.185 1.00 135.49 353 ASP C O 1
ATOM 7825 N N . ARG C 1 313 ? -93.119 28.961 31.249 1.00 127.57 354 ARG C N 1
ATOM 7826 C CA . ARG C 1 313 ? -93.738 29.018 32.575 1.00 122.34 354 ARG C CA 1
ATOM 7827 C C . ARG C 1 313 ? -92.886 29.795 33.584 1.00 119.44 354 ARG C C 1
ATOM 7828 O O . ARG C 1 313 ? -92.326 29.202 34.501 1.00 110.35 354 ARG C O 1
ATOM 7836 N N . PRO C 1 314 ? -92.788 31.125 33.426 1.00 129.11 355 PRO C N 1
ATOM 7837 C CA . PRO C 1 314 ? -91.941 31.929 34.321 1.00 131.55 355 PRO C CA 1
ATOM 7838 C C . PRO C 1 314 ? -92.407 31.904 35.779 1.00 132.03 355 PRO C C 1
ATOM 7839 O O . PRO C 1 314 ? -93.577 31.620 36.041 1.00 129.97 355 PRO C O 1
ATOM 7843 N N . ASN C 1 315 ? -91.486 32.189 36.700 1.00 129.00 356 ASN C N 1
ATOM 7844 C CA . ASN C 1 315 ? -91.782 32.302 38.135 1.00 122.75 356 ASN C CA 1
ATOM 7845 C C . ASN C 1 315 ? -91.914 30.986 38.914 1.00 108.30 356 ASN C C 1
ATOM 7846 O O . ASN C 1 315 ? -91.967 30.996 40.145 1.00 97.52 356 ASN C O 1
ATOM 7851 N N . GLU C 1 316 ? -91.963 29.865 38.197 1.00 105.49 357 GLU C N 1
ATOM 7852 C CA . GLU C 1 316 ? -92.192 28.556 38.809 1.00 109.59 357 GLU C CA 1
ATOM 7853 C C . GLU C 1 316 ? -90.894 27.817 39.125 1.00 102.53 357 GLU C C 1
ATOM 7854 O O . GLU C 1 316 ? -89.991 27.746 38.292 1.00 105.61 357 GLU C O 1
ATOM 7860 N N . MET C 1 317 ? -90.823 27.235 40.317 1.00 91.42 358 MET C N 1
ATOM 7861 C CA . MET C 1 317 ? -89.651 26.481 40.744 1.00 85.97 358 MET C CA 1
ATOM 7862 C C . MET C 1 317 ? -90.041 25.030 41.033 1.00 84.38 358 MET C C 1
ATOM 7863 O O . MET C 1 317 ? -91.203 24.743 41.323 1.00 86.52 358 MET C O 1
ATOM 7868 N N . GLY C 1 318 ? -89.083 24.114 40.939 1.00 80.35 359 GLY C N 1
ATOM 7869 C CA . GLY C 1 318 ? -89.379 22.701 41.107 1.00 82.15 359 GLY C CA 1
ATOM 7870 C C . GLY C 1 318 ? -88.147 21.852 41.343 1.00 78.23 359 GLY C C 1
ATOM 7871 O O . GLY C 1 318 ? -87.042 22.377 41.449 1.00 83.84 359 GLY C O 1
ATOM 7872 N N . MET C 1 319 ? -88.327 20.536 41.420 1.00 67.55 360 MET C N 1
ATOM 7873 C CA . MET C 1 319 ? -87.213 19.650 41.772 1.00 64.90 360 MET C CA 1
ATOM 7874 C C . MET C 1 319 ? -86.836 18.639 40.691 1.00 62.46 360 MET C C 1
ATOM 7875 O O . MET C 1 319 ? -87.639 17.801 40.310 1.00 63.12 360 MET C O 1
ATOM 7880 N N . LEU C 1 320 ? -85.607 18.736 40.198 1.00 61.53 361 LEU C N 1
ATOM 7881 C CA . LEU C 1 320 ? -85.011 17.681 39.393 1.00 62.88 361 LEU C CA 1
ATOM 7882 C C . LEU C 1 320 ? -84.671 16.503 40.301 1.00 61.43 361 LEU C C 1
ATOM 7883 O O . LEU C 1 320 ? -84.072 16.678 41.351 1.00 73.70 361 LEU C O 1
ATOM 7888 N N . THR C 1 321 ? -85.056 15.298 39.920 1.00 63.35 362 THR C N 1
ATOM 7889 C CA . THR C 1 321 ? -84.640 14.130 40.692 1.00 61.50 362 THR C CA 1
ATOM 7890 C C . THR C 1 321 ? -83.672 13.268 39.887 1.00 57.41 362 THR C C 1
ATOM 7891 O O . THR C 1 321 ? -83.970 12.861 38.765 1.00 57.62 362 THR C O 1
ATOM 7895 N N . ASN C 1 322 ? -82.504 13.006 40.450 1.00 50.87 363 ASN C N 1
ATOM 7896 C CA . ASN C 1 322 ? -81.577 12.086 39.813 1.00 61.15 363 ASN C CA 1
ATOM 7897 C C . ASN C 1 322 ? -81.588 10.717 40.460 1.00 63.94 363 ASN C C 1
ATOM 7898 O O . ASN C 1 322 ? -81.403 10.607 41.668 1.00 69.59 363 ASN C O 1
ATOM 7903 N N . ARG C 1 323 ? -81.822 9.678 39.658 1.00 57.35 364 ARG C N 1
ATOM 7904 C CA . ARG C 1 323 ? -81.682 8.313 40.145 1.00 51.20 364 ARG C CA 1
ATOM 7905 C C . ARG C 1 323 ? -80.449 7.658 39.562 1.00 47.72 364 ARG C C 1
ATOM 7906 O O . ARG C 1 323 ? -80.255 7.644 38.357 1.00 56.53 364 ARG C O 1
ATOM 7914 N N . THR C 1 324 ? -79.604 7.134 40.436 1.00 51.08 365 THR C N 1
ATOM 7915 C CA . THR C 1 324 ? -78.474 6.307 40.023 1.00 54.01 365 THR C CA 1
ATOM 7916 C C . THR C 1 324 ? -78.676 4.851 40.508 1.00 57.35 365 THR C C 1
ATOM 7917 O O . THR C 1 324 ? -78.669 4.584 41.703 1.00 56.12 365 THR C O 1
ATOM 7921 N N . SER C 1 325 ? -78.886 3.923 39.573 1.00 69.29 366 SER C N 1
ATOM 7922 C CA . SER C 1 325 ? -79.176 2.518 39.898 1.00 64.68 366 SER C CA 1
ATOM 7923 C C . SER C 1 325 ? -78.081 1.570 39.404 1.00 57.94 366 SER C C 1
ATOM 7924 O O . SER C 1 325 ? -77.702 1.598 38.228 1.00 53.16 366 SER C O 1
ATOM 7927 N N . TYR C 1 326 ? -77.588 0.716 40.295 1.00 59.65 367 TYR C N 1
ATOM 7928 C CA . TYR C 1 326 ? -76.569 -0.279 39.927 1.00 66.32 367 TYR C CA 1
ATOM 7929 C C . TYR C 1 326 ? -76.429 -1.417 40.950 1.00 63.26 367 TYR C C 1
ATOM 7930 O O . TYR C 1 326 ? -76.632 -1.227 42.144 1.00 54.20 367 TYR C O 1
ATOM 7939 N N . GLU C 1 327 ? -76.072 -2.603 40.482 1.00 69.26 368 GLU C N 1
ATOM 7940 C CA . GLU C 1 327 ? -75.808 -3.702 41.404 1.00 72.74 368 GLU C CA 1
ATOM 7941 C C . GLU C 1 327 ? -74.403 -3.527 41.988 1.00 63.75 368 GLU C C 1
ATOM 7942 O O . GLU C 1 327 ? -73.544 -2.908 41.360 1.00 59.07 368 GLU C O 1
ATOM 7948 N N . VAL C 1 328 ? -74.193 -4.034 43.202 1.00 64.99 369 VAL C N 1
ATOM 7949 C CA . VAL C 1 328 ? -72.851 -4.193 43.780 1.00 67.36 369 VAL C CA 1
ATOM 7950 C C . VAL C 1 328 ? -72.551 -5.685 43.853 1.00 71.78 369 VAL C C 1
ATOM 7951 O O . VAL C 1 328 ? -73.081 -6.395 44.713 1.00 73.26 369 VAL C O 1
ATOM 7955 N N . PRO C 1 329 ? -71.728 -6.178 42.928 1.00 72.34 370 PRO C N 1
ATOM 7956 C CA . PRO C 1 329 ? -71.486 -7.620 42.859 1.00 79.89 370 PRO C CA 1
ATOM 7957 C C . PRO C 1 329 ? -70.748 -8.118 44.101 1.00 81.95 370 PRO C C 1
ATOM 7958 O O . PRO C 1 329 ? -70.110 -7.320 44.785 1.00 77.97 370 PRO C O 1
ATOM 7962 N N . GLN C 1 330 ? -70.853 -9.413 44.392 1.00 88.21 371 GLN C N 1
ATOM 7963 C CA . GLN C 1 330 ? -70.090 -10.019 45.472 1.00 96.77 371 GLN C CA 1
ATOM 7964 C C . GLN C 1 330 ? -68.600 -9.914 45.186 1.00 95.90 371 GLN C C 1
ATOM 7965 O O . GLN C 1 330 ? -68.155 -10.219 44.084 1.00 103.65 371 GLN C O 1
ATOM 7971 N N . GLY C 1 331 ? -67.825 -9.485 46.173 1.00 82.02 372 GLY C N 1
ATOM 7972 C CA . GLY C 1 331 ? -66.386 -9.478 46.027 1.00 76.14 372 GLY C CA 1
ATOM 7973 C C . GLY C 1 331 ? -65.817 -8.083 45.953 1.00 81.72 372 GLY C C 1
ATOM 7974 O O . GLY C 1 331 ? -64.678 -7.838 46.346 1.00 91.04 372 GLY C O 1
ATOM 7975 N N . VAL C 1 332 ? -66.607 -7.151 45.444 1.00 80.97 373 VAL C N 1
ATOM 7976 C CA . VAL C 1 332 ? -66.130 -5.781 45.311 1.00 77.92 373 VAL C CA 1
ATOM 7977 C C . VAL C 1 332 ? -66.019 -5.098 46.682 1.00 76.43 373 VAL C C 1
ATOM 7978 O O . VAL C 1 332 ? -67.034 -4.785 47.317 1.00 70.42 373 VAL C O 1
ATOM 7982 N N . LYS C 1 333 ? -64.783 -4.890 47.139 1.00 74.46 374 LYS C N 1
ATOM 7983 C CA . LYS C 1 333 ? -64.527 -4.208 48.408 1.00 82.96 374 LYS C CA 1
ATOM 7984 C C . LYS C 1 333 ? -64.477 -2.700 48.183 1.00 92.09 374 LYS C C 1
ATOM 7985 O O . LYS C 1 333 ? -64.300 -2.241 47.053 1.00 96.96 374 LYS C O 1
ATOM 7991 N N . CYS C 1 334 ? -64.651 -1.924 49.245 1.00 83.66 375 CYS C N 1
ATOM 7992 C CA . CYS C 1 334 ? -64.628 -0.482 49.086 1.00 73.56 375 CYS C CA 1
ATOM 7993 C C . CYS C 1 334 ? -63.210 0.019 48.781 1.00 89.08 375 CYS C C 1
ATOM 7994 O O . CYS C 1 334 ? -62.573 0.675 49.614 1.00 90.77 375 CYS C O 1
ATOM 7997 N N . ILE C 1 335 ? -62.722 -0.303 47.582 1.00 96.65 376 ILE C N 1
ATOM 7998 C CA . ILE C 1 335 ? -61.406 0.138 47.118 1.00 93.73 376 ILE C CA 1
ATOM 7999 C C . ILE C 1 335 ? -61.500 0.709 45.704 1.00 95.22 376 ILE C C 1
ATOM 8000 O O . ILE C 1 335 ? -61.821 -0.002 44.747 1.00 90.97 376 ILE C O 1
ATOM 8005 N N . ILE C 1 336 ? -61.190 1.993 45.587 1.00 96.19 377 ILE C N 1
ATOM 8006 C CA . ILE C 1 336 ? -61.475 2.764 44.385 1.00 90.34 377 ILE C CA 1
ATOM 8007 C C . ILE C 1 336 ? -61.263 2.076 43.031 1.00 78.90 377 ILE C C 1
ATOM 8008 O O . ILE C 1 336 ? -62.223 1.856 42.309 1.00 67.75 377 ILE C O 1
ATOM 8013 N N . ASP C 1 337 ? -60.025 1.755 42.665 1.00 87.03 378 ASP C N 1
ATOM 8014 C CA . ASP C 1 337 ? -59.786 1.263 41.305 1.00 94.95 378 ASP C CA 1
ATOM 8015 C C . ASP C 1 337 ? -60.578 -0.010 41.061 1.00 94.32 378 ASP C C 1
ATOM 8016 O O . ASP C 1 337 ? -61.048 -0.276 39.951 1.00 90.76 378 ASP C O 1
ATOM 8021 N N . GLU C 1 338 ? -60.745 -0.771 42.130 1.00 94.08 379 GLU C N 1
ATOM 8022 C CA . GLU C 1 338 ? -61.490 -2.012 42.093 1.00 92.55 379 GLU C CA 1
ATOM 8023 C C . GLU C 1 338 ? -62.970 -1.718 41.892 1.00 93.69 379 GLU C C 1
ATOM 8024 O O . GLU C 1 338 ? -63.694 -2.514 41.293 1.00 90.25 379 GLU C O 1
ATOM 8030 N N . MET C 1 339 ? -63.412 -0.564 42.395 1.00 98.54 380 MET C N 1
ATOM 8031 C CA . MET C 1 339 ? -64.804 -0.115 42.257 1.00 87.65 380 MET C CA 1
ATOM 8032 C C . MET C 1 339 ? -65.064 0.529 40.898 1.00 78.33 380 MET C C 1
ATOM 8033 O O . MET C 1 339 ? -66.161 0.429 40.361 1.00 82.20 380 MET C O 1
ATOM 8038 N N . VAL C 1 340 ? -64.053 1.198 40.354 1.00 73.01 381 VAL C N 1
ATOM 8039 C CA . VAL C 1 340 ? -64.151 1.788 39.022 1.00 79.77 381 VAL C CA 1
ATOM 8040 C C . VAL C 1 340 ? -64.447 0.722 37.949 1.00 82.46 381 VAL C C 1
ATOM 8041 O O . VAL C 1 340 ? -65.235 0.953 37.028 1.00 76.12 381 VAL C O 1
ATOM 8045 N N . SER C 1 341 ? -63.827 -0.449 38.070 1.00 84.70 382 SER C N 1
ATOM 8046 C CA . SER C 1 341 ? -63.978 -1.470 37.040 1.00 84.22 382 SER C CA 1
ATOM 8047 C C . SER C 1 341 ? -65.166 -2.402 37.298 1.00 80.37 382 SER C C 1
ATOM 8048 O O . SER C 1 341 ? -65.673 -3.034 36.377 1.00 80.07 382 SER C O 1
ATOM 8051 N N . ALA C 1 342 ? -65.621 -2.463 38.545 1.00 75.57 383 ALA C N 1
ATOM 8052 C CA . ALA C 1 342 ? -66.652 -3.424 38.937 1.00 73.29 383 ALA C CA 1
ATOM 8053 C C . ALA C 1 342 ? -68.101 -2.901 38.881 1.00 73.27 383 ALA C C 1
ATOM 8054 O O . ALA C 1 342 ? -69.047 -3.659 38.639 1.00 69.88 383 ALA C O 1
ATOM 8056 N N . LEU C 1 343 ? -68.280 -1.608 39.106 1.00 73.67 384 LEU C N 1
ATOM 8057 C CA . LEU C 1 343 ? -69.624 -1.060 39.198 1.00 67.58 384 LEU C CA 1
ATOM 8058 C C . LEU C 1 343 ? -70.072 -0.496 37.871 1.00 71.15 384 LEU C C 1
ATOM 8059 O O . LEU C 1 343 ? -69.312 0.195 37.201 1.00 81.40 384 LEU C O 1
ATOM 8064 N N . GLN C 1 344 ? -71.302 -0.825 37.487 1.00 65.19 385 GLN C N 1
ATOM 8065 C CA . GLN C 1 344 ? -71.874 -0.348 36.235 1.00 66.26 385 GLN C CA 1
ATOM 8066 C C . GLN C 1 344 ? -73.219 0.324 36.474 1.00 62.37 385 GLN C C 1
ATOM 8067 O O . GLN C 1 344 ? -74.273 -0.269 36.262 1.00 69.95 385 GLN C O 1
ATOM 8073 N N . PRO C 1 345 ? -73.178 1.574 36.938 1.00 54.68 386 PRO C N 1
ATOM 8074 C CA . PRO C 1 345 ? -74.345 2.413 37.210 1.00 47.05 386 PRO C CA 1
ATOM 8075 C C . PRO C 1 345 ? -75.085 2.829 35.942 1.00 53.61 386 PRO C C 1
ATOM 8076 O O . PRO C 1 345 ? -74.525 2.809 34.835 1.00 54.88 386 PRO C O 1
ATOM 8080 N N . ARG C 1 346 ? -76.346 3.208 36.114 1.00 42.93 387 ARG C N 1
ATOM 8081 C CA . ARG C 1 346 ? -77.119 3.811 35.046 1.00 39.97 387 ARG C CA 1
ATOM 8082 C C . ARG C 1 346 ? -77.738 5.079 35.619 1.00 52.09 387 ARG C C 1
ATOM 8083 O O . ARG C 1 346 ? -78.089 5.131 36.800 1.00 50.22 387 ARG C O 1
ATOM 8091 N N . TYR C 1 347 ? -77.870 6.109 34.795 1.00 51.86 388 TYR C N 1
ATOM 8092 C CA . TYR C 1 347 ? -78.305 7.403 35.312 1.00 51.43 388 TYR C CA 1
ATOM 8093 C C . TYR C 1 347 ? -79.666 7.781 34.728 1.00 54.95 388 TYR C C 1
ATOM 8094 O O . TYR C 1 347 ? -79.990 7.441 33.593 1.00 67.54 388 TYR C O 1
ATOM 8103 N N . ALA C 1 348 ? -80.484 8.456 35.518 1.00 48.08 389 ALA C N 1
ATOM 8104 C CA . ALA C 1 348 ? -81.833 8.767 35.081 1.00 52.77 389 ALA C CA 1
ATOM 8105 C C . ALA C 1 348 ? -82.305 10.019 35.780 1.00 57.09 389 ALA C C 1
ATOM 8106 O O . ALA C 1 348 ? -81.689 10.446 36.748 1.00 62.64 389 ALA C O 1
ATOM 8108 N N . ALA C 1 349 ? -83.403 10.603 35.310 1.00 60.28 390 ALA C N 1
ATOM 8109 C CA . ALA C 1 349 ? -83.881 11.850 35.897 1.00 59.25 390 ALA C CA 1
ATOM 8110 C C . ALA C 1 349 ? -85.381 12.121 35.759 1.00 51.69 390 ALA C C 1
ATOM 8111 O O . ALA C 1 349 ? -86.000 11.715 34.796 1.00 47.79 390 ALA C O 1
ATOM 8113 N N . SER C 1 350 ? -85.952 12.832 36.727 1.00 55.80 391 SER C N 1
ATOM 8114 C CA . SER C 1 350 ? -87.287 13.405 36.570 1.00 56.28 391 SER C CA 1
ATOM 8115 C C . SER C 1 350 ? -87.441 14.789 37.231 1.00 68.03 391 SER C C 1
ATOM 8116 O O . SER C 1 350 ? -87.181 14.957 38.426 1.00 72.99 391 SER C O 1
ATOM 8119 N N . GLU C 1 351 ? -87.881 15.767 36.439 1.00 64.56 392 GLU C N 1
ATOM 8120 C CA . GLU C 1 351 ? -88.416 17.041 36.950 1.00 51.81 392 GLU C CA 1
ATOM 8121 C C . GLU C 1 351 ? -89.844 16.920 37.517 1.00 55.20 392 GLU C C 1
ATOM 8122 O O . GLU C 1 351 ? -90.718 16.299 36.918 1.00 53.82 392 GLU C O 1
ATOM 8128 N N . THR C 1 352 ? -90.080 17.541 38.665 1.00 61.14 393 THR C N 1
ATOM 8129 C CA . THR C 1 352 ? -91.395 17.540 39.298 1.00 52.82 393 THR C CA 1
ATOM 8130 C C . THR C 1 352 ? -91.788 18.967 39.660 1.00 59.68 393 THR C C 1
ATOM 8131 O O . THR C 1 352 ? -90.968 19.741 40.159 1.00 61.83 393 THR C O 1
ATOM 8135 N N . TYR C 1 353 ? -93.050 19.308 39.429 1.00 73.16 394 TYR C N 1
ATOM 8136 C CA . TYR C 1 353 ? -93.583 20.634 39.753 1.00 64.23 394 TYR C CA 1
ATOM 8137 C C . TYR C 1 353 ? -94.820 20.515 40.667 1.00 72.20 394 TYR C C 1
ATOM 8138 O O . TYR C 1 353 ? -95.170 19.414 41.078 1.00 74.33 394 TYR C O 1
ATOM 8147 N N . LEU C 1 354 ? -95.491 21.611 41.002 1.00 74.67 395 LEU C N 1
ATOM 8148 C CA . LEU C 1 354 ? -96.460 21.534 42.106 1.00 62.79 395 LEU C CA 1
ATOM 8149 C C . LEU C 1 354 ? -97.963 21.422 41.767 1.00 60.09 395 LEU C C 1
ATOM 8150 O O . LEU C 1 354 ? -98.615 22.371 41.342 1.00 65.46 395 LEU C O 1
ATOM 8155 N N . LYS D 1 1 ? -26.992 3.348 35.426 1.00 51.29 42 LYS D N 1
ATOM 8156 C CA . LYS D 1 1 ? -26.932 3.136 36.885 1.00 68.34 42 LYS D CA 1
ATOM 8157 C C . LYS D 1 1 ? -26.998 4.447 37.695 1.00 85.79 42 LYS D C 1
ATOM 8158 O O . LYS D 1 1 ? -26.197 5.352 37.474 1.00 93.50 42 LYS D O 1
ATOM 8164 N N . LYS D 1 2 ? -27.922 4.526 38.659 1.00 86.86 43 LYS D N 1
ATOM 8165 C CA . LYS D 1 2 ? -28.303 5.809 39.289 1.00 80.36 43 LYS D CA 1
ATOM 8166 C C . LYS D 1 2 ? -27.665 6.211 40.633 1.00 67.75 43 LYS D C 1
ATOM 8167 O O . LYS D 1 2 ? -27.663 7.390 40.991 1.00 66.49 43 LYS D O 1
ATOM 8173 N N . SER D 1 3 ? -27.143 5.243 41.375 1.00 61.74 44 SER D N 1
ATOM 8174 C CA . SER D 1 3 ? -26.303 5.526 42.544 1.00 65.10 44 SER D CA 1
ATOM 8175 C C . SER D 1 3 ? -25.239 4.435 42.758 1.00 58.22 44 SER D C 1
ATOM 8176 O O . SER D 1 3 ? -25.408 3.305 42.311 1.00 60.57 44 SER D O 1
ATOM 8179 N N . TRP D 1 4 ? -24.144 4.780 43.431 1.00 55.27 45 TRP D N 1
ATOM 8180 C CA . TRP D 1 4 ? -23.050 3.833 43.665 1.00 56.33 45 TRP D CA 1
ATOM 8181 C C . TRP D 1 4 ? -23.514 2.532 44.308 1.00 61.83 45 TRP D C 1
ATOM 8182 O O . TRP D 1 4 ? -22.866 1.490 44.162 1.00 63.15 45 TRP D O 1
ATOM 8193 N N . ASP D 1 5 ? -24.641 2.605 45.012 1.00 66.74 46 ASP D N 1
ATOM 8194 C CA . ASP D 1 5 ? -25.143 1.475 45.788 1.00 68.90 46 ASP D CA 1
ATOM 8195 C C . ASP D 1 5 ? -26.425 0.867 45.211 1.00 61.60 46 ASP D C 1
ATOM 8196 O O . ASP D 1 5 ? -27.090 0.079 45.874 1.00 58.54 46 ASP D O 1
ATOM 8201 N N . GLU D 1 6 ? -26.760 1.221 43.973 1.00 56.92 47 GLU D N 1
ATOM 8202 C CA . GLU D 1 6 ? -27.912 0.629 43.298 1.00 64.00 47 GLU D CA 1
ATOM 8203 C C . GLU D 1 6 ? -27.624 -0.815 42.940 1.00 70.65 47 GLU D C 1
ATOM 8204 O O . GLU D 1 6 ? -26.586 -1.105 42.347 1.00 74.87 47 GLU D O 1
ATOM 8210 N N . MET D 1 7 ? -28.539 -1.717 43.291 1.00 68.45 48 MET D N 1
ATOM 8211 C CA . MET D 1 7 ? -28.336 -3.149 43.049 1.00 59.47 48 MET D CA 1
ATOM 8212 C C . MET D 1 7 ? -29.326 -3.730 42.045 1.00 56.24 48 MET D C 1
ATOM 8213 O O . MET D 1 7 ? -30.484 -3.335 42.012 1.00 57.79 48 MET D O 1
ATOM 8218 N N . SER D 1 8 ? -28.864 -4.673 41.228 1.00 62.82 49 SER D N 1
ATOM 8219 C CA . SER D 1 8 ? -29.725 -5.387 40.272 1.00 62.94 49 SER D CA 1
ATOM 8220 C C . SER D 1 8 ? -30.646 -6.387 40.978 1.00 62.55 49 SER D C 1
ATOM 8221 O O . SER D 1 8 ? -30.305 -6.910 42.046 1.00 62.05 49 SER D O 1
ATOM 8224 N N . CYS D 1 9 ? -31.808 -6.662 40.390 1.00 59.42 50 CYS D N 1
ATOM 8225 C CA . CYS D 1 9 ? -32.713 -7.658 40.966 1.00 60.96 50 CYS D CA 1
ATOM 8226 C C . CYS D 1 9 ? -31.951 -8.965 41.306 1.00 64.92 50 CYS D C 1
ATOM 8227 O O . CYS D 1 9 ? -32.114 -9.526 42.392 1.00 62.16 50 CYS D O 1
ATOM 8230 N N . ALA D 1 10 ? -31.103 -9.439 40.392 1.00 53.84 51 ALA D N 1
ATOM 8231 C CA . ALA D 1 10 ? -30.254 -10.595 40.682 1.00 42.89 51 ALA D CA 1
ATOM 8232 C C . ALA D 1 10 ? -29.466 -10.393 41.963 1.00 49.13 51 ALA D C 1
ATOM 8233 O O . ALA D 1 10 ? -29.687 -11.102 42.933 1.00 62.16 51 ALA D O 1
ATOM 8235 N N . GLU D 1 11 ? -28.555 -9.422 41.967 1.00 57.88 52 GLU D N 1
ATOM 8236 C CA . GLU D 1 11 ? -27.719 -9.141 43.139 1.00 68.92 52 GLU D CA 1
ATOM 8237 C C . GLU D 1 11 ? -28.498 -8.987 44.454 1.00 72.14 52 GLU D C 1
ATOM 8238 O O . GLU D 1 11 ? -28.007 -9.379 45.519 1.00 65.63 52 GLU D O 1
ATOM 8244 N N . LYS D 1 12 ? -29.701 -8.416 44.384 1.00 68.21 53 LYS D N 1
ATOM 8245 C CA . LYS D 1 12 ? -30.543 -8.269 45.570 1.00 57.15 53 LYS D CA 1
ATOM 8246 C C . LYS D 1 12 ? -30.962 -9.639 46.090 1.00 50.16 53 LYS D C 1
ATOM 8247 O O . LYS D 1 12 ? -30.740 -9.957 47.251 1.00 51.20 53 LYS D O 1
ATOM 8253 N N . LEU D 1 13 ? -31.535 -10.461 45.219 1.00 54.64 54 LEU D N 1
ATOM 8254 C CA . LEU D 1 13 ? -31.951 -11.806 45.607 1.00 56.52 54 LEU D CA 1
ATOM 8255 C C . LEU D 1 13 ? -30.818 -12.640 46.162 1.00 53.83 54 LEU D C 1
ATOM 8256 O O . LEU D 1 13 ? -30.987 -13.338 47.156 1.00 61.73 54 LEU D O 1
ATOM 8261 N N . PHE D 1 14 ? -29.662 -12.588 45.515 1.00 51.86 55 PHE D N 1
ATOM 8262 C CA . PHE D 1 14 ? -28.527 -13.362 46.004 1.00 54.48 55 PHE D CA 1
ATOM 8263 C C . PHE D 1 14 ? -28.009 -12.850 47.333 1.00 52.89 55 PHE D C 1
ATOM 8264 O O . PHE D 1 14 ? -27.432 -13.609 48.088 1.00 55.22 55 PHE D O 1
ATOM 8272 N N . LYS D 1 15 ? -28.208 -11.568 47.627 1.00 65.87 56 LYS D N 1
ATOM 8273 C CA . LYS D 1 15 ? -27.788 -11.025 48.925 1.00 68.87 56 LYS D CA 1
ATOM 8274 C C . LYS D 1 15 ? -28.741 -11.445 50.042 1.00 70.67 56 LYS D C 1
ATOM 8275 O O . LYS D 1 15 ? -28.313 -11.743 51.161 1.00 78.43 56 LYS D O 1
ATOM 8281 N N . VAL D 1 16 ? -30.028 -11.482 49.716 1.00 58.78 57 VAL D N 1
ATOM 8282 C CA . VAL D 1 16 ? -31.055 -11.932 50.644 1.00 61.91 57 VAL D CA 1
ATOM 8283 C C . VAL D 1 16 ? -30.933 -13.434 50.936 1.00 66.37 57 VAL D C 1
ATOM 8284 O O . VAL D 1 16 ? -31.125 -13.872 52.068 1.00 67.58 57 VAL D O 1
ATOM 8288 N N . LEU D 1 17 ? -30.592 -14.208 49.911 1.00 64.78 58 LEU D N 1
ATOM 8289 C CA . LEU D 1 17 ? -30.452 -15.654 50.028 1.00 63.67 58 LEU D CA 1
ATOM 8290 C C . LEU D 1 17 ? -29.243 -16.111 50.858 1.00 74.24 58 LEU D C 1
ATOM 8291 O O . LEU D 1 17 ? -29.332 -17.072 51.623 1.00 87.23 58 LEU D O 1
ATOM 8296 N N . SER D 1 18 ? -28.117 -15.429 50.705 1.00 71.06 59 SER D N 1
ATOM 8297 C CA . SER D 1 18 ? -26.895 -15.819 51.394 1.00 77.58 59 SER D CA 1
ATOM 8298 C C . SER D 1 18 ? -26.767 -15.125 52.746 1.00 83.69 59 SER D C 1
ATOM 8299 O O . SER D 1 18 ? -25.805 -15.346 53.486 1.00 82.69 59 SER D O 1
ATOM 8302 N N . PHE D 1 19 ? -27.723 -14.260 53.054 1.00 82.83 60 PHE D N 1
ATOM 8303 C CA . PHE D 1 19 ? -27.776 -13.633 54.367 1.00 85.05 60 PHE D CA 1
ATOM 8304 C C . PHE D 1 19 ? -28.666 -14.505 55.232 1.00 85.54 60 PHE D C 1
ATOM 8305 O O . PHE D 1 19 ? -28.443 -14.656 56.440 1.00 86.62 60 PHE D O 1
ATOM 8313 N N . GLY D 1 20 ? -29.667 -15.093 54.585 1.00 69.39 61 GLY D N 1
ATOM 8314 C CA . GLY D 1 20 ? -30.625 -15.940 55.256 1.00 71.96 61 GLY D CA 1
ATOM 8315 C C . GLY D 1 20 ? -32.020 -15.507 54.890 1.00 77.33 61 GLY D C 1
ATOM 8316 O O . GLY D 1 20 ? -32.435 -14.398 55.224 1.00 73.15 61 GLY D O 1
ATOM 8317 N N . LEU D 1 21 ? -32.740 -16.380 54.191 1.00 80.49 62 LEU D N 1
ATOM 8318 C CA . LEU D 1 21 ? -34.097 -16.080 53.748 1.00 80.33 62 LEU D CA 1
ATOM 8319 C C . LEU D 1 21 ? -35.066 -16.013 54.918 1.00 88.70 62 LEU D C 1
ATOM 8320 O O . LEU D 1 21 ? -36.103 -15.357 54.847 1.00 89.05 62 LEU D O 1
ATOM 8325 N N . TRP D 1 22 ? -34.725 -16.696 56.002 1.00 92.32 63 TRP D N 1
ATOM 8326 C CA . TRP D 1 22 ? -35.642 -16.785 57.118 1.00 92.76 63 TRP D CA 1
ATOM 8327 C C . TRP D 1 22 ? -35.275 -15.818 58.210 1.00 100.41 63 TRP D C 1
ATOM 8328 O O . TRP D 1 22 ? -35.761 -15.923 59.334 1.00 107.31 63 TRP D O 1
ATOM 8339 N N . ASN D 1 23 ? -34.419 -14.864 57.875 1.00 101.39 64 ASN D N 1
ATOM 8340 C CA . ASN D 1 23 ? -34.016 -13.877 58.855 1.00 102.29 64 ASN D CA 1
ATOM 8341 C C . ASN D 1 23 ? -35.215 -13.160 59.448 1.00 101.88 64 ASN D C 1
ATOM 8342 O O . ASN D 1 23 ? -36.155 -12.815 58.735 1.00 103.50 64 ASN D O 1
ATOM 8347 N N . PRO D 1 24 ? -35.189 -12.949 60.769 1.00 102.61 65 PRO D N 1
ATOM 8348 C CA . PRO D 1 24 ? -36.298 -12.335 61.507 1.00 99.93 65 PRO D CA 1
ATOM 8349 C C . PRO D 1 24 ? -36.370 -10.824 61.279 1.00 95.69 65 PRO D C 1
ATOM 8350 O O . PRO D 1 24 ? -37.452 -10.229 61.300 1.00 86.30 65 PRO D O 1
ATOM 8354 N N . THR D 1 25 ? -35.204 -10.224 61.063 1.00 97.95 66 THR D N 1
ATOM 8355 C CA . THR D 1 25 ? -35.071 -8.786 60.880 1.00 100.44 66 THR D CA 1
ATOM 8356 C C . THR D 1 25 ? -36.022 -8.239 59.825 1.00 103.96 66 THR D C 1
ATOM 8357 O O . THR D 1 25 ? -36.772 -7.302 60.097 1.00 111.32 66 THR D O 1
ATOM 8361 N N . TYR D 1 26 ? -35.977 -8.829 58.628 1.00 97.46 67 TYR D N 1
ATOM 8362 C CA . TYR D 1 26 ? -36.732 -8.349 57.466 1.00 94.36 67 TYR D CA 1
ATOM 8363 C C . TYR D 1 26 ? -38.100 -7.816 57.875 1.00 97.67 67 TYR D C 1
ATOM 8364 O O . TYR D 1 26 ? -38.767 -8.389 58.740 1.00 101.00 67 TYR D O 1
ATOM 8373 N N . SER D 1 27 ? -38.525 -6.740 57.221 1.00 99.25 68 SER D N 1
ATOM 8374 C CA . SER D 1 27 ? -39.678 -5.968 57.670 1.00 112.42 68 SER D CA 1
ATOM 8375 C C . SER D 1 27 ? -41.019 -6.523 57.209 1.00 119.28 68 SER D C 1
ATOM 8376 O O . SER D 1 27 ? -42.060 -5.901 57.420 1.00 124.74 68 SER D O 1
ATOM 8379 N N . ARG D 1 28 ? -41.000 -7.685 56.572 1.00 123.00 69 ARG D N 1
ATOM 8380 C CA . ARG D 1 28 ? -42.238 -8.289 56.095 1.00 130.11 69 ARG D CA 1
ATOM 8381 C C . ARG D 1 28 ? -42.853 -7.439 54.972 1.00 123.16 69 ARG D C 1
ATOM 8382 O O . ARG D 1 28 ? -43.752 -7.881 54.251 1.00 121.00 69 ARG D O 1
ATOM 8390 N N . SER D 1 29 ? -42.347 -6.218 54.827 1.00 114.14 70 SER D N 1
ATOM 8391 C CA . SER D 1 29 ? -42.540 -5.438 53.610 1.00 106.48 70 SER D CA 1
ATOM 8392 C C . SER D 1 29 ? -41.403 -5.788 52.651 1.00 105.80 70 SER D C 1
ATOM 8393 O O . SER D 1 29 ? -41.592 -5.899 51.435 1.00 100.41 70 SER D O 1
ATOM 8396 N N . GLU D 1 30 ? -40.212 -5.950 53.221 1.00 105.06 71 GLU D N 1
ATOM 8397 C CA . GLU D 1 30 ? -39.072 -6.486 52.496 1.00 102.23 71 GLU D CA 1
ATOM 8398 C C . GLU D 1 30 ? -39.418 -7.911 52.078 1.00 107.14 71 GLU D C 1
ATOM 8399 O O . GLU D 1 30 ? -39.217 -8.304 50.926 1.00 112.21 71 GLU D O 1
ATOM 8405 N N . ARG D 1 31 ? -39.965 -8.683 53.014 1.00 104.69 72 ARG D N 1
ATOM 8406 C CA . ARG D 1 31 ? -40.304 -10.071 52.731 1.00 98.42 72 ARG D CA 1
ATOM 8407 C C . ARG D 1 31 ? -41.190 -10.220 51.491 1.00 97.16 72 ARG D C 1
ATOM 8408 O O . ARG D 1 31 ? -40.984 -11.127 50.693 1.00 99.19 72 ARG D O 1
ATOM 8416 N N . GLN D 1 32 ? -42.163 -9.331 51.318 1.00 100.19 73 GLN D N 1
ATOM 8417 C CA . GLN D 1 32 ? -43.095 -9.460 50.195 1.00 101.49 73 GLN D CA 1
ATOM 8418 C C . GLN D 1 32 ? -42.402 -9.333 48.846 1.00 98.95 73 GLN D C 1
ATOM 8419 O O . GLN D 1 32 ? -42.876 -9.872 47.849 1.00 93.69 73 GLN D O 1
ATOM 8425 N N . SER D 1 33 ? -41.283 -8.617 48.813 1.00 97.91 74 SER D N 1
ATOM 8426 C CA . SER D 1 33 ? -40.578 -8.388 47.557 1.00 89.14 74 SER D CA 1
ATOM 8427 C C . SER D 1 33 ? -39.495 -9.430 47.351 1.00 85.70 74 SER D C 1
ATOM 8428 O O . SER D 1 33 ? -39.146 -9.751 46.209 1.00 79.13 74 SER D O 1
ATOM 8431 N N . PHE D 1 34 ? -38.968 -9.952 48.461 1.00 83.96 75 PHE D N 1
ATOM 8432 C CA . PHE D 1 34 ? -38.009 -11.056 48.412 1.00 79.28 75 PHE D CA 1
ATOM 8433 C C . PHE D 1 34 ? -38.684 -12.294 47.819 1.00 73.41 75 PHE D C 1
ATOM 8434 O O . PHE D 1 34 ? -38.059 -13.045 47.070 1.00 58.81 75 PHE D O 1
ATOM 8442 N N . GLN D 1 35 ? -39.967 -12.482 48.141 1.00 77.95 76 GLN D N 1
ATOM 8443 C CA . GLN D 1 35 ? -40.769 -13.579 47.597 1.00 72.16 76 GLN D CA 1
ATOM 8444 C C . GLN D 1 35 ? -40.987 -13.408 46.103 1.00 72.59 76 GLN D C 1
ATOM 8445 O O . GLN D 1 35 ? -40.788 -14.338 45.323 1.00 80.98 76 GLN D O 1
ATOM 8451 N N . GLU D 1 36 ? -41.418 -12.219 45.709 1.00 75.82 77 GLU D N 1
ATOM 8452 C CA . GLU D 1 36 ? -41.661 -11.934 44.304 1.00 87.39 77 GLU D CA 1
ATOM 8453 C C . GLU D 1 36 ? -40.372 -12.111 43.505 1.00 79.42 77 GLU D C 1
ATOM 8454 O O . GLU D 1 36 ? -40.406 -12.469 42.321 1.00 78.11 77 GLU D O 1
ATOM 8460 N N . LEU D 1 37 ? -39.238 -11.874 44.164 1.00 61.14 78 LEU D N 1
ATOM 8461 C CA . LEU D 1 37 ? -37.935 -12.050 43.533 1.00 56.70 78 LEU D CA 1
ATOM 8462 C C . LEU D 1 37 ? -37.625 -13.526 43.394 1.00 62.86 78 LEU D C 1
ATOM 8463 O O . LEU D 1 37 ? -37.160 -13.981 42.348 1.00 56.51 78 LEU D O 1
ATOM 8468 N N . LEU D 1 38 ? -37.880 -14.255 44.478 1.00 62.60 79 LEU D N 1
ATOM 8469 C CA . LEU D 1 38 ? -37.584 -15.675 44.584 1.00 60.38 79 LEU D CA 1
ATOM 8470 C C . LEU D 1 38 ? -38.276 -16.526 43.509 1.00 65.25 79 LEU D C 1
ATOM 8471 O O . LEU D 1 38 ? -37.696 -17.492 43.006 1.00 65.36 79 LEU D O 1
ATOM 8476 N N . THR D 1 39 ? -39.503 -16.161 43.146 1.00 55.49 80 THR D N 1
ATOM 8477 C CA . THR D 1 39 ? -40.281 -16.983 42.226 1.00 65.01 80 THR D CA 1
ATOM 8478 C C . THR D 1 39 ? -39.805 -16.932 40.769 1.00 66.94 80 THR D C 1
ATOM 8479 O O . THR D 1 39 ? -40.417 -17.523 39.879 1.00 77.01 80 THR D O 1
ATOM 8483 N N . VAL D 1 40 ? -38.701 -16.240 40.533 1.00 60.75 81 VAL D N 1
ATOM 8484 C CA . VAL D 1 40 ? -38.152 -16.090 39.193 1.00 55.92 81 VAL D CA 1
ATOM 8485 C C . VAL D 1 40 ? -37.073 -17.137 39.066 1.00 52.28 81 VAL D C 1
ATOM 8486 O O . VAL D 1 40 ? -36.622 -17.474 37.967 1.00 57.16 81 VAL D O 1
ATOM 8490 N N . LEU D 1 41 ? -36.664 -17.639 40.226 1.00 38.89 82 LEU D N 1
ATOM 8491 C CA . LEU D 1 41 ? -35.648 -18.672 40.328 1.00 54.02 82 LEU D CA 1
ATOM 8492 C C . LEU D 1 41 ? -36.229 -19.972 39.818 1.00 61.53 82 LEU D C 1
ATOM 8493 O O . LEU D 1 41 ? -37.269 -20.440 40.303 1.00 57.38 82 LEU D O 1
ATOM 8498 N N . GLU D 1 42 ? -35.568 -20.550 38.825 1.00 64.38 83 GLU D N 1
ATOM 8499 C CA . GLU D 1 42 ? -36.043 -21.796 38.238 1.00 61.13 83 GLU D CA 1
ATOM 8500 C C . GLU D 1 42 ? -34.939 -22.838 38.182 1.00 56.30 83 GLU D C 1
ATOM 8501 O O . GLU D 1 42 ? -33.828 -22.557 37.731 1.00 53.64 83 GLU D O 1
ATOM 8507 N N . PRO D 1 43 ? -35.246 -24.058 38.638 1.00 60.04 84 PRO D N 1
ATOM 8508 C CA . PRO D 1 43 ? -34.298 -25.165 38.468 1.00 49.67 84 PRO D CA 1
ATOM 8509 C C . PRO D 1 43 ? -34.089 -25.422 36.975 1.00 49.41 84 PRO D C 1
ATOM 8510 O O . PRO D 1 43 ? -35.015 -25.204 36.195 1.00 52.53 84 PRO D O 1
ATOM 8514 N N . VAL D 1 44 ? -32.889 -25.841 36.580 1.00 44.13 85 VAL D N 1
ATOM 8515 C CA . VAL D 1 44 ? -32.602 -26.124 35.172 1.00 49.80 85 VAL D CA 1
ATOM 8516 C C . VAL D 1 44 ? -31.565 -27.220 35.030 1.00 54.79 85 VAL D C 1
ATOM 8517 O O . VAL D 1 44 ? -30.934 -27.621 36.012 1.00 66.18 85 VAL D O 1
ATOM 8521 N N . TYR D 1 45 ? -31.377 -27.688 33.799 1.00 59.72 86 TYR D N 1
ATOM 8522 C CA . TYR D 1 45 ? -30.427 -28.769 33.527 1.00 72.91 86 TYR D CA 1
ATOM 8523 C C . TYR D 1 45 ? -29.083 -28.492 34.203 1.00 71.94 86 TYR D C 1
ATOM 8524 O O . TYR D 1 45 ? -28.477 -27.451 33.969 1.00 73.29 86 TYR D O 1
ATOM 8533 N N . PRO D 1 46 ? -28.627 -29.423 35.060 1.00 69.81 87 PRO D N 1
ATOM 8534 C CA . PRO D 1 46 ? -27.363 -29.300 35.795 1.00 66.37 87 PRO D CA 1
ATOM 8535 C C . PRO D 1 46 ? -26.211 -29.929 35.031 1.00 71.22 87 PRO D C 1
ATOM 8536 O O . PRO D 1 46 ? -26.455 -30.731 34.140 1.00 78.95 87 PRO D O 1
ATOM 8540 N N . LEU D 1 47 ? -24.978 -29.566 35.370 1.00 80.60 88 LEU D N 1
ATOM 8541 C CA . LEU D 1 47 ? -23.792 -30.177 34.761 1.00 80.75 88 LEU D CA 1
ATOM 8542 C C . LEU D 1 47 ? -23.460 -31.500 35.443 1.00 84.25 88 LEU D C 1
ATOM 8543 O O . LEU D 1 47 ? -24.123 -31.870 36.422 1.00 69.94 88 LEU D O 1
ATOM 8548 N N . PRO D 1 48 ? -22.437 -32.222 34.935 1.00 99.01 89 PRO D N 1
ATOM 8549 C CA . PRO D 1 48 ? -22.219 -33.572 35.463 1.00 90.63 89 PRO D CA 1
ATOM 8550 C C . PRO D 1 48 ? -21.825 -33.506 36.930 1.00 86.23 89 PRO D C 1
ATOM 8551 O O . PRO D 1 48 ? -22.311 -34.315 37.708 1.00 85.78 89 PRO D O 1
ATOM 8555 N N . ASN D 1 49 ? -20.988 -32.544 37.307 1.00 76.93 90 ASN D N 1
ATOM 8556 C CA . ASN D 1 49 ? -20.497 -32.484 38.677 1.00 85.19 90 ASN D CA 1
ATOM 8557 C C . ASN D 1 49 ? -21.378 -31.667 39.629 1.00 86.79 90 ASN D C 1
ATOM 8558 O O . ASN D 1 49 ? -21.015 -31.459 40.786 1.00 92.93 90 ASN D O 1
ATOM 8563 N N . GLU D 1 50 ? -22.536 -31.212 39.157 1.00 81.94 91 GLU D N 1
ATOM 8564 C CA . GLU D 1 50 ? -23.419 -30.396 39.992 1.00 76.03 91 GLU D CA 1
ATOM 8565 C C . GLU D 1 50 ? -24.597 -31.173 40.541 1.00 74.29 91 GLU D C 1
ATOM 8566 O O . GLU D 1 50 ? -25.177 -31.999 39.842 1.00 78.20 91 GLU D O 1
ATOM 8572 N N . LEU D 1 51 ? -24.948 -30.877 41.791 1.00 77.01 92 LEU D N 1
ATOM 8573 C CA . LEU D 1 51 ? -26.073 -31.497 42.493 1.00 75.97 92 LEU D CA 1
ATOM 8574 C C . LEU D 1 51 ? -27.405 -30.950 42.009 1.00 67.99 92 LEU D C 1
ATOM 8575 O O . LEU D 1 51 ? -28.447 -31.597 42.141 1.00 59.51 92 LEU D O 1
ATOM 8580 N N . GLY D 1 52 ? -27.349 -29.740 41.459 1.00 71.00 93 GLY D N 1
ATOM 8581 C CA . GLY D 1 52 ? -28.520 -28.982 41.056 1.00 66.76 93 GLY D CA 1
ATOM 8582 C C . GLY D 1 52 ? -28.007 -27.636 40.599 1.00 58.21 93 GLY D C 1
ATOM 8583 O O . GLY D 1 52 ? -26.901 -27.261 40.961 1.00 53.33 93 GLY D O 1
ATOM 8584 N N . ARG D 1 53 ? -28.786 -26.931 39.785 1.00 55.25 94 ARG D N 1
ATOM 8585 C CA . ARG D 1 53 ? -28.365 -25.652 39.226 1.00 53.58 94 ARG D CA 1
ATOM 8586 C C . ARG D 1 53 ? -29.561 -24.757 39.006 1.00 63.89 94 ARG D C 1
ATOM 8587 O O . ARG D 1 53 ? -30.532 -25.154 38.370 1.00 66.77 94 ARG D O 1
ATOM 8595 N N . VAL D 1 54 ? -29.486 -23.539 39.520 1.00 71.29 95 VAL D N 1
ATOM 8596 C CA . VAL D 1 54 ? -30.635 -22.646 39.487 1.00 66.73 95 VAL D CA 1
ATOM 8597 C C . VAL D 1 54 ? -30.347 -21.424 38.645 1.00 62.48 95 VAL D C 1
ATOM 8598 O O . VAL D 1 54 ? -29.211 -20.979 38.575 1.00 72.11 95 VAL D O 1
ATOM 8602 N N . SER D 1 55 ? -31.373 -20.890 37.995 1.00 55.89 96 SER D N 1
ATOM 8603 C CA . SER D 1 55 ? -31.231 -19.667 37.201 1.00 45.49 96 SER D CA 1
ATOM 8604 C C . SER D 1 55 ? -32.455 -18.731 37.202 1.00 43.76 96 SER D C 1
ATOM 8605 O O . SER D 1 55 ? -33.591 -19.169 37.045 1.00 55.46 96 SER D O 1
ATOM 8608 N N . ALA D 1 56 ? -32.212 -17.436 37.376 1.00 42.54 97 ALA D N 1
ATOM 8609 C CA . ALA D 1 56 ? -33.275 -16.429 37.279 1.00 44.21 97 ALA D CA 1
ATOM 8610 C C . ALA D 1 56 ? -32.966 -15.375 36.223 1.00 49.46 97 ALA D C 1
ATOM 8611 O O . ALA D 1 56 ? -31.822 -14.950 36.076 1.00 56.69 97 ALA D O 1
ATOM 8613 N N . ARG D 1 57 ? -33.989 -14.953 35.492 1.00 55.10 98 ARG D N 1
ATOM 8614 C CA . ARG D 1 57 ? -33.885 -13.793 34.594 1.00 52.89 98 ARG D CA 1
ATOM 8615 C C . ARG D 1 57 ? -34.924 -12.715 34.967 1.00 50.54 98 ARG D C 1
ATOM 8616 O O . ARG D 1 57 ? -36.131 -12.886 34.766 1.00 48.07 98 ARG D O 1
ATOM 8624 N N . PHE D 1 58 ? -34.442 -11.608 35.519 1.00 47.03 99 PHE D N 1
ATOM 8625 C CA . PHE D 1 58 ? -35.327 -10.580 36.051 1.00 47.49 99 PHE D CA 1
ATOM 8626 C C . PHE D 1 58 ? -35.715 -9.509 35.037 1.00 57.94 99 PHE D C 1
ATOM 8627 O O . PHE D 1 58 ? -35.063 -9.355 33.998 1.00 67.56 99 PHE D O 1
ATOM 8635 N N . SER D 1 59 ? -36.795 -8.791 35.347 1.00 55.80 100 SER D N 1
ATOM 8636 C CA . SER D 1 59 ? -37.352 -7.779 34.448 1.00 61.51 100 SER D CA 1
ATOM 8637 C C . SER D 1 59 ? -36.391 -6.618 34.200 1.00 66.35 100 SER D C 1
ATOM 8638 O O . SER D 1 59 ? -36.466 -5.963 33.172 1.00 74.21 100 SER D O 1
ATOM 8641 N N . ASP D 1 60 ? -35.474 -6.382 35.133 1.00 62.52 101 ASP D N 1
ATOM 8642 C CA . ASP D 1 60 ? -34.462 -5.346 34.966 1.00 59.81 101 ASP D CA 1
ATOM 8643 C C . ASP D 1 60 ? -33.267 -5.804 34.106 1.00 60.07 101 ASP D C 1
ATOM 8644 O O . ASP D 1 60 ? -32.299 -5.074 33.920 1.00 60.44 101 ASP D O 1
ATOM 8649 N N . GLY D 1 61 ? -33.325 -7.023 33.594 1.00 66.13 102 GLY D N 1
ATOM 8650 C CA . GLY D 1 61 ? -32.313 -7.484 32.660 1.00 70.09 102 GLY D CA 1
ATOM 8651 C C . GLY D 1 61 ? -31.086 -8.141 33.262 1.00 64.72 102 GLY D C 1
ATOM 8652 O O . GLY D 1 61 ? -30.188 -8.591 32.542 1.00 59.83 102 GLY D O 1
ATOM 8653 N N . SER D 1 62 ? -31.034 -8.194 34.585 1.00 58.36 103 SER D N 1
ATOM 8654 C CA . SER D 1 62 ? -30.002 -8.973 35.251 1.00 52.50 103 SER D CA 1
ATOM 8655 C C . SER D 1 62 ? -30.373 -10.457 35.305 1.00 55.62 103 SER D C 1
ATOM 8656 O O . SER D 1 62 ? -31.536 -10.830 35.178 1.00 53.00 103 SER D O 1
ATOM 8659 N N . SER D 1 63 ? -29.370 -11.301 35.474 1.00 55.50 104 SER D N 1
ATOM 8660 C CA . SER D 1 63 ? -29.605 -12.726 35.614 1.00 55.87 104 SER D CA 1
ATOM 8661 C C . SER D 1 63 ? -28.849 -13.247 36.822 1.00 54.56 104 SER D C 1
ATOM 8662 O O . SER D 1 63 ? -27.927 -12.612 37.332 1.00 44.28 104 SER D O 1
ATOM 8665 N N . LEU D 1 64 ? -29.261 -14.403 37.302 1.00 50.20 105 LEU D N 1
ATOM 8666 C CA . LEU D 1 64 ? -28.573 -14.987 38.425 1.00 58.07 105 LEU D CA 1
ATOM 8667 C C . LEU D 1 64 ? -28.553 -16.506 38.294 1.00 68.44 105 LEU D C 1
ATOM 8668 O O . LEU D 1 64 ? -29.603 -17.132 38.249 1.00 70.58 105 LEU D O 1
ATOM 8673 N N . ARG D 1 65 ? -27.357 -17.085 38.185 1.00 61.14 106 ARG D N 1
ATOM 8674 C CA . ARG D 1 65 ? -27.188 -18.541 38.192 1.00 61.28 106 ARG D CA 1
ATOM 8675 C C . ARG D 1 65 ? -26.446 -18.958 39.442 1.00 58.95 106 ARG D C 1
ATOM 8676 O O . ARG D 1 65 ? -25.410 -18.390 39.761 1.00 64.79 106 ARG D O 1
ATOM 8684 N N . ILE D 1 66 ? -27.004 -19.922 40.166 1.00 51.25 107 ILE D N 1
ATOM 8685 C CA . ILE D 1 66 ? -26.310 -20.567 41.274 1.00 57.29 107 ILE D CA 1
ATOM 8686 C C . ILE D 1 66 ? -26.039 -22.047 40.971 1.00 71.17 107 ILE D C 1
ATOM 8687 O O . ILE D 1 66 ? -26.811 -22.716 40.264 1.00 78.49 107 ILE D O 1
ATOM 8692 N N . SER D 1 67 ? -24.947 -22.556 41.529 1.00 64.82 108 SER D N 1
ATOM 8693 C CA . SER D 1 67 ? -24.552 -23.943 41.344 1.00 63.32 108 SER D CA 1
ATOM 8694 C C . SER D 1 67 ? -24.221 -24.585 42.678 1.00 68.95 108 SER D C 1
ATOM 8695 O O . SER D 1 67 ? -23.300 -24.156 43.366 1.00 82.13 108 SER D O 1
ATOM 8698 N N . VAL D 1 68 ? -24.959 -25.618 43.046 1.00 67.80 109 VAL D N 1
ATOM 8699 C CA . VAL D 1 68 ? -24.555 -26.435 44.172 1.00 85.51 109 VAL D CA 1
ATOM 8700 C C . VAL D 1 68 ? -23.852 -27.700 43.663 1.00 96.41 109 VAL D C 1
ATOM 8701 O O . VAL D 1 68 ? -24.506 -28.630 43.199 1.00 92.81 109 VAL D O 1
ATOM 8705 N N . THR D 1 69 ? -22.521 -27.721 43.739 1.00 102.14 110 THR D N 1
ATOM 8706 C CA . THR D 1 69 ? -21.743 -28.842 43.225 1.00 101.63 110 THR D CA 1
ATOM 8707 C C . THR D 1 69 ? -21.719 -29.992 44.212 1.00 106.15 110 THR D C 1
ATOM 8708 O O . THR D 1 69 ? -22.134 -29.841 45.357 1.00 95.39 110 THR D O 1
ATOM 8712 N N . ASN D 1 70 ? -21.227 -31.138 43.742 1.00 126.12 111 ASN D N 1
ATOM 8713 C CA . ASN D 1 70 ? -21.060 -32.345 44.550 1.00 138.38 111 ASN D CA 1
ATOM 8714 C C . ASN D 1 70 ? -20.697 -32.035 45.998 1.00 143.63 111 ASN D C 1
ATOM 8715 O O . ASN D 1 70 ? -21.307 -32.554 46.932 1.00 145.42 111 ASN D O 1
ATOM 8720 N N . SER D 1 71 ? -19.691 -31.184 46.169 1.00 148.98 112 SER D N 1
ATOM 8721 C CA . SER D 1 71 ? -19.168 -30.836 47.486 1.00 144.75 112 SER D CA 1
ATOM 8722 C C . SER D 1 71 ? -19.904 -29.658 48.132 1.00 142.03 112 SER D C 1
ATOM 8723 O O . SER D 1 71 ? -19.300 -28.862 48.851 1.00 83.90 112 SER D O 1
ATOM 8726 N N . GLU D 1 72 ? -21.206 -29.562 47.878 1.00 139.61 113 GLU D N 1
ATOM 8727 C CA . GLU D 1 72 ? -22.034 -28.485 48.423 1.00 145.74 113 GLU D CA 1
ATOM 8728 C C . GLU D 1 72 ? -21.291 -27.144 48.531 1.00 154.75 113 GLU D C 1
ATOM 8729 O O . GLU D 1 72 ? -21.552 -26.343 49.434 1.00 161.09 113 GLU D O 1
ATOM 8735 N N . LEU D 1 73 ? -20.362 -26.917 47.605 1.00 152.30 114 LEU D N 1
ATOM 8736 C CA . LEU D 1 73 ? -19.662 -25.644 47.499 1.00 137.70 114 LEU D CA 1
ATOM 8737 C C . LEU D 1 73 ? -20.460 -24.771 46.543 1.00 115.60 114 LEU D C 1
ATOM 8738 O O . LEU D 1 73 ? -20.492 -25.023 45.336 1.00 115.03 114 LEU D O 1
ATOM 8743 N N . VAL D 1 74 ? -21.128 -23.762 47.094 1.00 94.14 115 VAL D N 1
ATOM 8744 C CA . VAL D 1 74 ? -22.002 -22.904 46.302 1.00 86.85 115 VAL D CA 1
ATOM 8745 C C . VAL D 1 74 ? -21.251 -21.830 45.532 1.00 74.56 115 VAL D C 1
ATOM 8746 O O . VAL D 1 74 ? -20.645 -20.950 46.125 1.00 75.01 115 VAL D O 1
ATOM 8750 N N . GLU D 1 75 ? -21.305 -21.895 44.211 1.00 69.04 116 GLU D N 1
ATOM 8751 C CA . GLU D 1 75 ? -20.826 -20.794 43.394 1.00 79.31 116 GLU D CA 1
ATOM 8752 C C . GLU D 1 75 ? -22.043 -20.115 42.780 1.00 78.31 116 GLU D C 1
ATOM 8753 O O . GLU D 1 75 ? -22.988 -20.803 42.399 1.00 86.28 116 GLU D O 1
ATOM 8759 N N . ALA D 1 76 ? -22.039 -18.780 42.707 1.00 69.63 117 ALA D N 1
ATOM 8760 C CA . ALA D 1 76 ? -23.117 -18.039 42.028 1.00 59.17 117 ALA D CA 1
ATOM 8761 C C . ALA D 1 76 ? -22.577 -16.996 41.029 1.00 56.60 117 ALA D C 1
ATOM 8762 O O . ALA D 1 76 ? -21.488 -16.448 41.229 1.00 55.68 117 ALA D O 1
ATOM 8764 N N . GLU D 1 77 ? -23.316 -16.750 39.943 1.00 51.44 118 GLU D N 1
ATOM 8765 C CA . GLU D 1 77 ? -22.871 -15.818 38.900 1.00 56.52 118 GLU D CA 1
ATOM 8766 C C . GLU D 1 77 ? -23.963 -14.843 38.513 1.00 66.42 118 GLU D C 1
ATOM 8767 O O . GLU D 1 77 ? -24.989 -15.231 37.958 1.00 82.09 118 GLU D O 1
ATOM 8773 N N . ILE D 1 78 ? -23.713 -13.571 38.787 1.00 58.80 119 ILE D N 1
ATOM 8774 C CA . ILE D 1 78 ? -24.663 -12.505 38.526 1.00 55.82 119 ILE D CA 1
ATOM 8775 C C . ILE D 1 78 ? -24.237 -11.738 37.294 1.00 59.64 119 ILE D C 1
ATOM 8776 O O . ILE D 1 78 ? -23.090 -11.303 37.202 1.00 65.27 119 ILE D O 1
ATOM 8781 N N . ARG D 1 79 ? -25.154 -11.571 36.348 1.00 58.41 120 ARG D N 1
ATOM 8782 C CA . ARG D 1 79 ? -24.917 -10.673 35.216 1.00 66.58 120 ARG D CA 1
ATOM 8783 C C . ARG D 1 79 ? -25.902 -9.502 35.255 1.00 68.85 120 ARG D C 1
ATOM 8784 O O . ARG D 1 79 ? -27.101 -9.707 35.429 1.00 67.44 120 ARG D O 1
ATOM 8792 N N . THR D 1 80 ? -25.397 -8.278 35.108 1.00 69.32 121 THR D N 1
ATOM 8793 C CA . THR D 1 80 ? -26.235 -7.091 35.282 1.00 75.65 121 THR D CA 1
ATOM 8794 C C . THR D 1 80 ? -26.583 -6.425 33.961 1.00 87.38 121 THR D C 1
ATOM 8795 O O . THR D 1 80 ? -25.834 -6.514 32.989 1.00 85.67 121 THR D O 1
ATOM 8799 N N . ALA D 1 81 ? -27.716 -5.731 33.956 1.00 97.12 122 ALA D N 1
ATOM 8800 C CA . ALA D 1 81 ? -28.214 -5.036 32.777 1.00 108.93 122 ALA D CA 1
ATOM 8801 C C . ALA D 1 81 ? -27.126 -4.269 32.024 1.00 114.61 122 ALA D C 1
ATOM 8802 O O . ALA D 1 81 ? -26.939 -4.462 30.822 1.00 113.31 122 ALA D O 1
ATOM 8804 N N . ASN D 1 82 ? -26.413 -3.400 32.732 1.00 121.93 123 ASN D N 1
ATOM 8805 C CA . ASN D 1 82 ? -25.339 -2.625 32.119 1.00 124.90 123 ASN D CA 1
ATOM 8806 C C . ASN D 1 82 ? -24.032 -3.413 32.003 1.00 124.53 123 ASN D C 1
ATOM 8807 O O . ASN D 1 82 ? -22.944 -2.846 32.023 1.00 120.78 123 ASN D O 1
ATOM 8812 N N . ASN D 1 83 ? -24.156 -4.730 31.891 1.00 129.98 124 ASN D N 1
ATOM 8813 C CA . ASN D 1 83 ? -23.019 -5.599 31.606 1.00 134.42 124 ASN D CA 1
ATOM 8814 C C . ASN D 1 83 ? -21.886 -5.561 32.644 1.00 126.73 124 ASN D C 1
ATOM 8815 O O . ASN D 1 83 ? -20.915 -4.820 32.498 1.00 126.10 124 ASN D O 1
ATOM 8820 N N . GLU D 1 84 ? -22.038 -6.363 33.694 1.00 116.10 125 GLU D N 1
ATOM 8821 C CA . GLU D 1 84 ? -20.992 -6.629 34.676 1.00 103.96 125 GLU D CA 1
ATOM 8822 C C . GLU D 1 84 ? -21.140 -8.085 35.067 1.00 94.71 125 GLU D C 1
ATOM 8823 O O . GLU D 1 84 ? -22.242 -8.550 35.339 1.00 97.75 125 GLU D O 1
ATOM 8829 N N . LYS D 1 85 ? -20.040 -8.813 35.114 1.00 81.78 126 LYS D N 1
ATOM 8830 C CA . LYS D 1 85 ? -20.115 -10.220 35.455 1.00 64.13 126 LYS D CA 1
ATOM 8831 C C . LYS D 1 85 ? -19.541 -10.448 36.855 1.00 54.81 126 LYS D C 1
ATOM 8832 O O . LYS D 1 85 ? -18.343 -10.340 37.066 1.00 64.65 126 LYS D O 1
ATOM 8838 N N . ILE D 1 86 ? -20.409 -10.759 37.812 1.00 51.74 127 ILE D N 1
ATOM 8839 C CA . ILE D 1 86 ? -19.998 -10.974 39.202 1.00 55.48 127 ILE D CA 1
ATOM 8840 C C . ILE D 1 86 ? -20.099 -12.433 39.643 1.00 57.75 127 ILE D C 1
ATOM 8841 O O . ILE D 1 86 ? -21.161 -13.045 39.589 1.00 56.12 127 ILE D O 1
ATOM 8846 N N . THR D 1 87 ? -18.994 -12.977 40.119 1.00 63.10 128 THR D N 1
ATOM 8847 C CA . THR D 1 87 ? -18.948 -14.373 40.493 1.00 66.16 128 THR D CA 1
ATOM 8848 C C . THR D 1 87 ? -18.699 -14.485 41.983 1.00 64.94 128 THR D C 1
ATOM 8849 O O . THR D 1 87 ? -17.777 -13.873 42.508 1.00 79.70 128 THR D O 1
ATOM 8853 N N . VAL D 1 88 ? -19.515 -15.273 42.664 1.00 54.76 129 VAL D N 1
ATOM 8854 C CA . VAL D 1 88 ? -19.363 -15.468 44.106 1.00 67.27 129 VAL D CA 1
ATOM 8855 C C . VAL D 1 88 ? -19.128 -16.926 44.548 1.00 74.65 129 VAL D C 1
ATOM 8856 O O . VAL D 1 88 ? -19.904 -17.816 44.205 1.00 80.02 129 VAL D O 1
ATOM 8860 N N . LEU D 1 89 ? -18.070 -17.175 45.311 1.00 76.38 130 LEU D N 1
ATOM 8861 C CA . LEU D 1 89 ? -17.946 -18.467 45.981 1.00 87.65 130 LEU D CA 1
ATOM 8862 C C . LEU D 1 89 ? -18.298 -18.312 47.462 1.00 92.65 130 LEU D C 1
ATOM 8863 O O . LEU D 1 89 ? -17.977 -17.297 48.076 1.00 97.87 130 LEU D O 1
ATOM 8868 N N . LEU D 1 90 ? -18.957 -19.318 48.031 1.00 98.07 131 LEU D N 1
ATOM 8869 C CA . LEU D 1 90 ? -19.658 -19.141 49.301 1.00 102.39 131 LEU D CA 1
ATOM 8870 C C . LEU D 1 90 ? -20.069 -20.465 49.983 1.00 109.88 131 LEU D C 1
ATOM 8871 O O . LEU D 1 90 ? -19.977 -21.541 49.385 1.00 121.55 131 LEU D O 1
ATOM 8876 N N . GLU D 1 91 ? -20.512 -20.382 51.237 1.00 134.99 132 GLU D N 1
ATOM 8877 C CA . GLU D 1 91 ? -20.944 -21.565 51.981 1.00 127.53 132 GLU D CA 1
ATOM 8878 C C . GLU D 1 91 ? -22.338 -21.410 52.567 1.00 112.03 132 GLU D C 1
ATOM 8879 O O . GLU D 1 91 ? -22.693 -20.347 53.082 1.00 103.40 132 GLU D O 1
ATOM 8885 N N . SER D 1 92 ? -23.118 -22.485 52.521 1.00 105.04 133 SER D N 1
ATOM 8886 C CA . SER D 1 92 ? -24.331 -22.543 53.318 1.00 97.40 133 SER D CA 1
ATOM 8887 C C . SER D 1 92 ? -23.924 -22.877 54.741 1.00 104.51 133 SER D C 1
ATOM 8888 O O . SER D 1 92 ? -23.013 -23.675 54.962 1.00 106.45 133 SER D O 1
ATOM 8891 N N . ASN D 1 93 ? -24.591 -22.251 55.702 1.00 109.41 134 ASN D N 1
ATOM 8892 C CA . ASN D 1 93 ? -24.309 -22.479 57.112 1.00 118.58 134 ASN D CA 1
ATOM 8893 C C . ASN D 1 93 ? -25.600 -22.762 57.848 1.00 121.74 134 ASN D C 1
ATOM 8894 O O . ASN D 1 93 ? -26.603 -23.136 57.239 1.00 118.27 134 ASN D O 1
ATOM 8899 N N . GLU D 1 94 ? -25.574 -22.572 59.160 1.00 130.84 135 GLU D N 1
ATOM 8900 C CA . GLU D 1 94 ? -26.747 -22.813 59.986 1.00 140.58 135 GLU D CA 1
ATOM 8901 C C . GLU D 1 94 ? -27.610 -21.558 60.101 1.00 137.55 135 GLU D C 1
ATOM 8902 O O . GLU D 1 94 ? -28.761 -21.631 60.538 1.00 132.18 135 GLU D O 1
ATOM 8908 N N . GLN D 1 95 ? -27.046 -20.413 59.715 1.00 139.80 136 GLN D N 1
ATOM 8909 C CA . GLN D 1 95 ? -27.766 -19.138 59.728 1.00 137.05 136 GLN D CA 1
ATOM 8910 C C . GLN D 1 95 ? -28.223 -18.760 58.319 1.00 134.16 136 GLN D C 1
ATOM 8911 O O . GLN D 1 95 ? -29.418 -18.764 58.020 1.00 136.36 136 GLN D O 1
ATOM 8917 N N . ASN D 1 96 ? -27.268 -18.425 57.458 1.00 127.25 137 ASN D N 1
ATOM 8918 C CA . ASN D 1 96 ? -27.566 -18.204 56.051 1.00 119.60 137 ASN D CA 1
ATOM 8919 C C . ASN D 1 96 ? -27.821 -19.548 55.384 1.00 106.40 137 ASN D C 1
ATOM 8920 O O . ASN D 1 96 ? -26.901 -20.168 54.854 1.00 104.07 137 ASN D O 1
ATOM 8925 N N . ARG D 1 97 ? -29.069 -20.005 55.413 1.00 94.58 138 ARG D N 1
ATOM 8926 C CA . ARG D 1 97 ? -29.380 -21.363 54.971 1.00 92.87 138 ARG D CA 1
ATOM 8927 C C . ARG D 1 97 ? -29.452 -21.500 53.452 1.00 88.24 138 ARG D C 1
ATOM 8928 O O . ARG D 1 97 ? -30.350 -22.130 52.906 1.00 91.70 138 ARG D O 1
ATOM 8936 N N . LEU D 1 98 ? -28.458 -20.926 52.788 1.00 83.69 139 LEU D N 1
ATOM 8937 C CA . LEU D 1 98 ? -28.395 -20.859 51.340 1.00 74.95 139 LEU D CA 1
ATOM 8938 C C . LEU D 1 98 ? -28.854 -22.129 50.632 1.00 77.93 139 LEU D C 1
ATOM 8939 O O . LEU D 1 98 ? -29.551 -22.054 49.625 1.00 78.65 139 LEU D O 1
ATOM 8944 N N . LEU D 1 99 ? -28.466 -23.289 51.152 1.00 84.70 140 LEU D N 1
ATOM 8945 C CA . LEU D 1 99 ? -28.817 -24.567 50.521 1.00 86.75 140 LEU D CA 1
ATOM 8946 C C . LEU D 1 99 ? -30.300 -24.881 50.649 1.00 91.78 140 LEU D C 1
ATOM 8947 O O . LEU D 1 99 ? -30.939 -25.346 49.704 1.00 94.19 140 LEU D O 1
ATOM 8952 N N . GLN D 1 100 ? -30.841 -24.625 51.831 1.00 92.99 141 GLN D N 1
ATOM 8953 C CA . GLN D 1 100 ? -32.252 -24.845 52.084 1.00 91.58 141 GLN D CA 1
ATOM 8954 C C . GLN D 1 100 ? -33.117 -23.913 51.233 1.00 85.61 141 GLN D C 1
ATOM 8955 O O . GLN D 1 100 ? -34.295 -24.184 51.022 1.00 80.15 141 GLN D O 1
ATOM 8961 N N . SER D 1 101 ? -32.524 -22.820 50.746 1.00 87.57 142 SER D N 1
ATOM 8962 C CA . SER D 1 101 ? -33.247 -21.792 49.984 1.00 88.12 142 SER D CA 1
ATOM 8963 C C . SER D 1 101 ? -33.294 -22.015 48.460 1.00 88.55 142 SER D C 1
ATOM 8964 O O . SER D 1 101 ? -33.690 -21.123 47.709 1.00 84.56 142 SER D O 1
ATOM 8967 N N . LEU D 1 102 ? -32.892 -23.192 47.998 1.00 85.51 143 LEU D N 1
ATOM 8968 C CA . LEU D 1 102 ? -32.756 -23.406 46.568 1.00 81.15 143 LEU D CA 1
ATOM 8969 C C . LEU D 1 102 ? -33.467 -24.665 46.086 1.00 89.77 143 LEU D C 1
ATOM 8970 O O . LEU D 1 102 ? -33.548 -25.662 46.810 1.00 90.87 143 LEU D O 1
ATOM 8975 N N . PRO D 1 103 ? -33.991 -24.612 44.852 1.00 87.00 144 PRO D N 1
ATOM 8976 C CA . PRO D 1 103 ? -34.644 -25.750 44.205 1.00 76.33 144 PRO D CA 1
ATOM 8977 C C . PRO D 1 103 ? -33.635 -26.859 43.929 1.00 70.75 144 PRO D C 1
ATOM 8978 O O . PRO D 1 103 ? -33.324 -27.125 42.759 1.00 66.52 144 PRO D O 1
ATOM 8982 N N . ILE D 1 104 ? -33.133 -27.496 44.988 1.00 70.99 145 ILE D N 1
ATOM 8983 C CA . ILE D 1 104 ? -32.148 -28.571 44.849 1.00 75.56 145 ILE D CA 1
ATOM 8984 C C . ILE D 1 104 ? -32.439 -29.765 45.758 1.00 89.58 145 ILE D C 1
ATOM 8985 O O . ILE D 1 104 ? -32.805 -29.603 46.926 1.00 98.75 145 ILE D O 1
ATOM 8990 N N . ASP D 1 105 ? -32.274 -30.967 45.216 1.00 94.13 146 ASP D N 1
ATOM 8991 C CA . ASP D 1 105 ? -32.418 -32.180 46.007 1.00 102.59 146 ASP D CA 1
ATOM 8992 C C . ASP D 1 105 ? -31.133 -32.367 46.805 1.00 110.92 146 ASP D C 1
ATOM 8993 O O . ASP D 1 105 ? -30.050 -32.088 46.296 1.00 108.23 146 ASP D O 1
ATOM 8998 N N . ARG D 1 106 ? -31.241 -32.838 48.046 1.00 120.21 147 ARG D N 1
ATOM 8999 C CA . ARG D 1 106 ? -30.051 -33.043 48.875 1.00 121.29 147 ARG D CA 1
ATOM 9000 C C . ARG D 1 106 ? -30.011 -34.410 49.557 1.00 121.40 147 ARG D C 1
ATOM 9001 O O . ARG D 1 106 ? -31.044 -34.948 49.947 1.00 123.34 147 ARG D O 1
ATOM 9009 N N . HIS D 1 107 ? -28.807 -34.963 49.693 1.00 121.32 148 HIS D N 1
ATOM 9010 C CA . HIS D 1 107 ? -28.595 -36.225 50.399 1.00 119.73 148 HIS D CA 1
ATOM 9011 C C . HIS D 1 107 ? -28.682 -36.041 51.912 1.00 120.93 148 HIS D C 1
ATOM 9012 O O . HIS D 1 107 ? -27.698 -35.695 52.564 1.00 125.80 148 HIS D O 1
ATOM 9019 N N . MET D 1 108 ? -29.860 -36.281 52.470 1.00 117.07 149 MET D N 1
ATOM 9020 C CA . MET D 1 108 ? -30.065 -36.121 53.904 1.00 113.92 149 MET D CA 1
ATOM 9021 C C . MET D 1 108 ? -30.674 -37.374 54.539 1.00 117.57 149 MET D C 1
ATOM 9022 O O . MET D 1 108 ? -31.186 -38.259 53.844 1.00 110.02 149 MET D O 1
ATOM 9027 N N . PRO D 1 109 ? -30.609 -37.448 55.874 1.00 131.65 150 PRO D N 1
ATOM 9028 C CA . PRO D 1 109 ? -31.095 -38.575 56.673 1.00 136.79 150 PRO D CA 1
ATOM 9029 C C . PRO D 1 109 ? -32.532 -38.378 57.120 1.00 137.09 150 PRO D C 1
ATOM 9030 O O . PRO D 1 109 ? -33.161 -39.299 57.639 1.00 125.02 150 PRO D O 1
ATOM 9034 N N . TYR D 1 110 ? -33.035 -37.167 56.923 1.00 153.90 151 TYR D N 1
ATOM 9035 C CA . TYR D 1 110 ? -34.387 -36.814 57.319 1.00 166.23 151 TYR D CA 1
ATOM 9036 C C . TYR D 1 110 ? -35.002 -35.862 56.295 1.00 159.30 151 TYR D C 1
ATOM 9037 O O . TYR D 1 110 ? -34.294 -35.065 55.674 1.00 156.58 151 TYR D O 1
ATOM 9046 N N . ILE D 1 111 ? -36.316 -35.959 56.115 1.00 122.43 152 ILE D N 1
ATOM 9047 C CA . ILE D 1 111 ? -37.050 -35.063 55.225 1.00 108.53 152 ILE D CA 1
ATOM 9048 C C . ILE D 1 111 ? -36.840 -33.595 55.626 1.00 106.91 152 ILE D C 1
ATOM 9049 O O . ILE D 1 111 ? -37.238 -33.181 56.718 1.00 112.41 152 ILE D O 1
ATOM 9054 N N . GLN D 1 112 ? -36.217 -32.812 54.748 1.00 96.73 153 GLN D N 1
ATOM 9055 C CA . GLN D 1 112 ? -35.989 -31.400 55.015 1.00 89.24 153 GLN D CA 1
ATOM 9056 C C . GLN D 1 112 ? -37.262 -30.767 55.565 1.00 87.10 153 GLN D C 1
ATOM 9057 O O . GLN D 1 112 ? -38.369 -31.098 55.127 1.00 84.07 153 GLN D O 1
ATOM 9063 N N . VAL D 1 113 ? -37.102 -29.875 56.540 1.00 86.38 154 VAL D N 1
ATOM 9064 C CA . VAL D 1 113 ? -38.236 -29.152 57.111 1.00 77.24 154 VAL D CA 1
ATOM 9065 C C . VAL D 1 113 ? -38.096 -27.654 56.888 1.00 73.35 154 VAL D C 1
ATOM 9066 O O . VAL D 1 113 ? -36.995 -27.113 56.904 1.00 90.24 154 VAL D O 1
ATOM 9070 N N . HIS D 1 114 ? -39.216 -26.978 56.695 1.00 62.10 155 HIS D N 1
ATOM 9071 C CA . HIS D 1 114 ? -39.166 -25.575 56.321 1.00 72.90 155 HIS D CA 1
ATOM 9072 C C . HIS D 1 114 ? -40.212 -24.754 57.051 1.00 74.60 155 HIS D C 1
ATOM 9073 O O . HIS D 1 114 ? -41.098 -25.306 57.703 1.00 68.40 155 HIS D O 1
ATOM 9080 N N . ARG D 1 115 ? -40.082 -23.432 56.933 1.00 76.25 156 ARG D N 1
ATOM 9081 C CA . ARG D 1 115 ? -40.991 -22.475 57.547 1.00 71.01 156 ARG D CA 1
ATOM 9082 C C . ARG D 1 115 ? -41.490 -21.493 56.502 1.00 75.45 156 ARG D C 1
ATOM 9083 O O . ARG D 1 115 ? -40.879 -21.340 55.450 1.00 80.34 156 ARG D O 1
ATOM 9091 N N . ALA D 1 116 ? -42.601 -20.824 56.779 1.00 80.07 157 ALA D N 1
ATOM 9092 C CA . ALA D 1 116 ? -43.117 -19.832 55.842 1.00 79.68 157 ALA D CA 1
ATOM 9093 C C . ALA D 1 116 ? -42.969 -18.416 56.374 1.00 86.94 157 ALA D C 1
ATOM 9094 O O . ALA D 1 116 ? -42.446 -18.203 57.468 1.00 87.96 157 ALA D O 1
ATOM 9096 N N . LEU D 1 117 ? -43.464 -17.458 55.592 1.00 96.32 158 LEU D N 1
ATOM 9097 C CA . LEU D 1 117 ? -43.246 -16.035 55.838 1.00 90.91 158 LEU D CA 1
ATOM 9098 C C . LEU D 1 117 ? -44.566 -15.261 55.911 1.00 89.77 158 LEU D C 1
ATOM 9099 O O . LEU D 1 117 ? -45.091 -14.992 56.996 1.00 89.33 158 LEU D O 1
ATOM 9104 N N . LEU D 1 122 ? -53.889 -20.486 55.369 1.00 102.34 163 LEU D N 1
ATOM 9105 C CA . LEU D 1 122 ? -53.932 -21.801 54.724 1.00 109.51 163 LEU D CA 1
ATOM 9106 C C . LEU D 1 122 ? -55.336 -22.394 54.694 1.00 116.01 163 LEU D C 1
ATOM 9107 O O . LEU D 1 122 ? -55.501 -23.607 54.550 1.00 106.16 163 LEU D O 1
ATOM 9112 N N . THR D 1 123 ? -56.351 -21.552 54.838 1.00 127.69 164 THR D N 1
ATOM 9113 C CA . THR D 1 123 ? -57.714 -22.059 54.842 1.00 140.50 164 THR D CA 1
ATOM 9114 C C . THR D 1 123 ? -58.163 -22.415 53.431 1.00 140.06 164 THR D C 1
ATOM 9115 O O . THR D 1 123 ? -58.646 -23.522 53.184 1.00 147.42 164 THR D O 1
ATOM 9119 N N . ASP D 1 124 ? -57.990 -21.472 52.509 1.00 127.36 165 ASP D N 1
ATOM 9120 C CA . ASP D 1 124 ? -58.504 -21.621 51.151 1.00 118.18 165 ASP D CA 1
ATOM 9121 C C . ASP D 1 124 ? -57.433 -22.043 50.145 1.00 96.15 165 ASP D C 1
ATOM 9122 O O . ASP D 1 124 ? -56.248 -22.023 50.445 1.00 87.07 165 ASP D O 1
ATOM 9127 N N . THR D 1 125 ? -57.863 -22.415 48.944 1.00 89.95 166 THR D N 1
ATOM 9128 C CA . THR D 1 125 ? -56.961 -23.012 47.971 1.00 85.27 166 THR D CA 1
ATOM 9129 C C . THR D 1 125 ? -56.043 -21.988 47.346 1.00 84.50 166 THR D C 1
ATOM 9130 O O . THR D 1 125 ? -54.892 -22.285 47.050 1.00 85.61 166 THR D O 1
ATOM 9134 N N . THR D 1 126 ? -56.557 -20.789 47.108 1.00 88.22 167 THR D N 1
ATOM 9135 C CA . THR D 1 126 ? -55.719 -19.725 46.578 1.00 84.95 167 THR D CA 1
ATOM 9136 C C . THR D 1 126 ? -54.475 -19.589 47.448 1.00 85.33 167 THR D C 1
ATOM 9137 O O . THR D 1 126 ? -53.415 -19.200 46.967 1.00 79.39 167 THR D O 1
ATOM 9141 N N . SER D 1 127 ? -54.620 -19.928 48.730 1.00 86.07 168 SER D N 1
ATOM 9142 C CA . SER D 1 127 ? -53.525 -19.868 49.696 1.00 74.13 168 SER D CA 1
ATOM 9143 C C . SER D 1 127 ? -52.621 -21.100 49.611 1.00 65.46 168 SER D C 1
ATOM 9144 O O . SER D 1 127 ? -51.412 -20.978 49.546 1.00 67.91 168 SER D O 1
ATOM 9147 N N . MET D 1 128 ? -53.211 -22.288 49.620 1.00 66.96 169 MET D N 1
ATOM 9148 C CA . MET D 1 128 ? -52.464 -23.525 49.401 1.00 68.65 169 MET D CA 1
ATOM 9149 C C . MET D 1 128 ? -51.512 -23.367 48.203 1.00 66.71 169 MET D C 1
ATOM 9150 O O . MET D 1 128 ? -50.310 -23.609 48.300 1.00 61.09 169 MET D O 1
ATOM 9155 N N . ARG D 1 129 ? -52.065 -22.936 47.075 1.00 61.20 170 ARG D N 1
ATOM 9156 C CA . ARG D 1 129 ? -51.319 -22.834 45.829 1.00 57.41 170 ARG D CA 1
ATOM 9157 C C . ARG D 1 129 ? -50.150 -21.847 45.865 1.00 64.68 170 ARG D C 1
ATOM 9158 O O . ARG D 1 129 ? -49.131 -22.051 45.198 1.00 71.87 170 ARG D O 1
ATOM 9166 N N . ASN D 1 130 ? -50.291 -20.780 46.639 1.00 67.75 171 ASN D N 1
ATOM 9167 C CA . ASN D 1 130 ? -49.206 -19.815 46.799 1.00 69.37 171 ASN D CA 1
ATOM 9168 C C . ASN D 1 130 ? -48.090 -20.360 47.660 1.00 68.88 171 ASN D C 1
ATOM 9169 O O . ASN D 1 130 ? -46.926 -20.009 47.489 1.00 68.09 171 ASN D O 1
ATOM 9174 N N . LEU D 1 131 ? -48.471 -21.214 48.601 1.00 75.33 172 LEU D N 1
ATOM 9175 C CA . LEU D 1 131 ? -47.522 -21.857 49.481 1.00 65.73 172 LEU D CA 1
ATOM 9176 C C . LEU D 1 131 ? -46.648 -22.773 48.640 1.00 65.96 172 LEU D C 1
ATOM 9177 O O . LEU D 1 131 ? -45.425 -22.674 48.673 1.00 67.19 172 LEU D O 1
ATOM 9182 N N . LEU D 1 132 ? -47.272 -23.654 47.867 1.00 59.23 173 LEU D N 1
ATOM 9183 C CA . LEU D 1 132 ? -46.512 -24.467 46.933 1.00 58.07 173 LEU D CA 1
ATOM 9184 C C . LEU D 1 132 ? -45.719 -23.581 45.958 1.00 56.61 173 LEU D C 1
ATOM 9185 O O . LEU D 1 132 ? -44.690 -23.999 45.433 1.00 55.68 173 LEU D O 1
ATOM 9190 N N . GLY D 1 133 ? -46.191 -22.360 45.721 1.00 56.97 174 GLY D N 1
ATOM 9191 C CA . GLY D 1 133 ? -45.436 -21.414 44.919 1.00 58.95 174 GLY D CA 1
ATOM 9192 C C . GLY D 1 133 ? -44.131 -21.018 45.606 1.00 65.33 174 GLY D C 1
ATOM 9193 O O . GLY D 1 133 ? -43.181 -20.568 44.968 1.00 73.00 174 GLY D O 1
ATOM 9194 N N . PHE D 1 134 ? -44.085 -21.191 46.920 1.00 66.90 175 PHE D N 1
ATOM 9195 C CA . PHE D 1 134 ? -42.914 -20.825 47.717 1.00 64.06 175 PHE D CA 1
ATOM 9196 C C . PHE D 1 134 ? -42.014 -22.042 48.015 1.00 67.44 175 PHE D C 1
ATOM 9197 O O . PHE D 1 134 ? -40.791 -21.984 47.853 1.00 56.50 175 PHE D O 1
ATOM 9205 N N . THR D 1 135 ? -42.623 -23.148 48.433 1.00 63.97 176 THR D N 1
ATOM 9206 C CA . THR D 1 135 ? -41.855 -24.307 48.846 1.00 65.37 176 THR D CA 1
ATOM 9207 C C . THR D 1 135 ? -41.194 -24.981 47.658 1.00 70.01 176 THR D C 1
ATOM 9208 O O . THR D 1 135 ? -40.170 -25.649 47.806 1.00 72.84 176 THR D O 1
ATOM 9212 N N . SER D 1 136 ? -41.776 -24.792 46.478 1.00 71.96 177 SER D N 1
ATOM 9213 C CA . SER D 1 136 ? -41.257 -25.418 45.269 1.00 72.02 177 SER D CA 1
ATOM 9214 C C . SER D 1 136 ? -40.065 -24.644 44.735 1.00 66.04 177 SER D C 1
ATOM 9215 O O . SER D 1 136 ? -39.694 -24.780 43.577 1.00 68.45 177 SER D O 1
ATOM 9218 N N . LYS D 1 137 ? -39.484 -23.811 45.584 1.00 66.75 178 LYS D N 1
ATOM 9219 C CA . LYS D 1 137 ? -38.209 -23.169 45.283 1.00 68.59 178 LYS D CA 1
ATOM 9220 C C . LYS D 1 137 ? -37.195 -23.514 46.390 1.00 78.55 178 LYS D C 1
ATOM 9221 O O . LYS D 1 137 ? -35.987 -23.305 46.234 1.00 76.28 178 LYS D O 1
ATOM 9227 N N . LEU D 1 138 ? -37.707 -24.054 47.499 1.00 70.58 179 LEU D N 1
ATOM 9228 C CA . LEU D 1 138 ? -36.884 -24.482 48.622 1.00 56.21 179 LEU D CA 1
ATOM 9229 C C . LEU D 1 138 ? -36.373 -25.883 48.382 1.00 68.07 179 LEU D C 1
ATOM 9230 O O . LEU D 1 138 ? -36.882 -26.593 47.516 1.00 73.26 179 LEU D O 1
ATOM 9235 N N . SER D 1 139 ? -35.371 -26.276 49.163 1.00 73.41 180 SER D N 1
ATOM 9236 C CA . SER D 1 139 ? -34.693 -27.557 48.993 1.00 70.96 180 SER D CA 1
ATOM 9237 C C . SER D 1 139 ? -35.598 -28.738 49.298 1.00 75.75 180 SER D C 1
ATOM 9238 O O . SER D 1 139 ? -36.680 -28.583 49.861 1.00 82.69 180 SER D O 1
ATOM 9241 N N . THR D 1 140 ? -35.143 -29.926 48.922 1.00 75.81 181 THR D N 1
ATOM 9242 C CA . THR D 1 140 ? -35.851 -31.151 49.265 1.00 78.51 181 THR D CA 1
ATOM 9243 C C . THR D 1 140 ? -34.882 -32.280 49.605 1.00 80.15 181 THR D C 1
ATOM 9244 O O . THR D 1 140 ? -33.693 -32.233 49.260 1.00 83.76 181 THR D O 1
ATOM 9248 N N . THR D 1 141 ? -35.413 -33.286 50.292 1.00 66.06 182 THR D N 1
ATOM 9249 C CA . THR D 1 141 ? -34.667 -34.477 50.650 1.00 74.29 182 THR D CA 1
ATOM 9250 C C . THR D 1 141 ? -34.910 -35.618 49.655 1.00 84.10 182 THR D C 1
ATOM 9251 O O . THR D 1 141 ? -36.058 -35.887 49.270 1.00 77.45 182 THR D O 1
ATOM 9255 N N . LEU D 1 142 ? -33.827 -36.293 49.266 1.00 83.91 183 LEU D N 1
ATOM 9256 C CA . LEU D 1 142 ? -33.889 -37.361 48.274 1.00 78.29 183 LEU D CA 1
ATOM 9257 C C . LEU D 1 142 ? -34.540 -38.599 48.833 1.00 89.86 183 LEU D C 1
ATOM 9258 O O . LEU D 1 142 ? -34.414 -38.887 50.022 1.00 103.37 183 LEU D O 1
ATOM 9263 N N . ILE D 1 143 ? -35.230 -39.333 47.966 1.00 87.26 184 ILE D N 1
ATOM 9264 C CA . ILE D 1 143 ? -35.941 -40.539 48.372 1.00 90.63 184 ILE D CA 1
ATOM 9265 C C . ILE D 1 143 ? -35.491 -41.712 47.529 1.00 108.74 184 ILE D C 1
ATOM 9266 O O . ILE D 1 143 ? -35.770 -41.760 46.333 1.00 119.30 184 ILE D O 1
ATOM 9271 N N . PRO D 1 144 ? -34.804 -42.675 48.150 1.00 117.33 185 PRO D N 1
ATOM 9272 C CA . PRO D 1 144 ? -34.389 -43.884 47.434 1.00 128.30 185 PRO D CA 1
ATOM 9273 C C . PRO D 1 144 ? -35.615 -44.752 47.212 1.00 150.12 185 PRO D C 1
ATOM 9274 O O . PRO D 1 144 ? -36.445 -44.865 48.114 1.00 155.39 185 PRO D O 1
ATOM 9278 N N . HIS D 1 145 ? -35.733 -45.346 46.030 1.00 160.34 186 HIS D N 1
ATOM 9279 C CA . HIS D 1 145 ? -36.948 -46.055 45.650 1.00 161.08 186 HIS D CA 1
ATOM 9280 C C . HIS D 1 145 ? -36.665 -47.522 45.390 1.00 144.31 186 HIS D C 1
ATOM 9281 O O . HIS D 1 145 ? -35.542 -47.880 45.062 1.00 139.09 186 HIS D O 1
ATOM 9288 N N . ASN D 1 146 ? -37.694 -48.357 45.531 1.00 136.34 187 ASN D N 1
ATOM 9289 C CA . ASN D 1 146 ? -37.602 -49.788 45.236 1.00 138.97 187 ASN D CA 1
ATOM 9290 C C . ASN D 1 146 ? -38.692 -50.258 44.283 1.00 129.94 187 ASN D C 1
ATOM 9291 O O . ASN D 1 146 ? -39.496 -49.460 43.816 1.00 124.83 187 ASN D O 1
ATOM 9296 N N . ALA D 1 147 ? -38.716 -51.558 44.011 1.00 133.91 188 ALA D N 1
ATOM 9297 C CA . ALA D 1 147 ? -39.644 -52.138 43.042 1.00 143.21 188 ALA D CA 1
ATOM 9298 C C . ALA D 1 147 ? -41.110 -51.898 43.386 1.00 150.13 188 ALA D C 1
ATOM 9299 O O . ALA D 1 147 ? -41.946 -51.746 42.495 1.00 151.11 188 ALA D O 1
ATOM 9301 N N . GLN D 1 148 ? -41.419 -51.856 44.676 1.00 155.30 189 GLN D N 1
ATOM 9302 C CA . GLN D 1 148 ? -42.801 -51.699 45.116 1.00 161.15 189 GLN D CA 1
ATOM 9303 C C . GLN D 1 148 ? -43.330 -50.256 45.009 1.00 157.93 189 GLN D C 1
ATOM 9304 O O . GLN D 1 148 ? -44.543 -50.047 44.985 1.00 162.56 189 GLN D O 1
ATOM 9310 N N . THR D 1 149 ? -42.441 -49.265 44.947 1.00 145.20 190 THR D N 1
ATOM 9311 C CA . THR D 1 149 ? -42.887 -47.868 44.944 1.00 131.22 190 THR D CA 1
ATOM 9312 C C . THR D 1 149 ? -42.438 -47.058 43.747 1.00 125.08 190 THR D C 1
ATOM 9313 O O . THR D 1 149 ? -43.011 -46.007 43.468 1.00 121.34 190 THR D O 1
ATOM 9317 N N . ASP D 1 150 ? -41.388 -47.507 43.071 1.00 126.10 191 ASP D N 1
ATOM 9318 C CA . ASP D 1 150 ? -40.987 -46.860 41.833 1.00 115.11 191 ASP D CA 1
ATOM 9319 C C . ASP D 1 150 ? -42.195 -46.881 40.898 1.00 107.57 191 ASP D C 1
ATOM 9320 O O . ASP D 1 150 ? -42.781 -47.933 40.660 1.00 112.83 191 ASP D O 1
ATOM 9325 N N . PRO D 1 151 ? -42.599 -45.708 40.397 1.00 105.50 192 PRO D N 1
ATOM 9326 C CA . PRO D 1 151 ? -43.734 -45.641 39.471 1.00 99.28 192 PRO D CA 1
ATOM 9327 C C . PRO D 1 151 ? -43.392 -46.158 38.077 1.00 92.82 192 PRO D C 1
ATOM 9328 O O . PRO D 1 151 ? -44.295 -46.549 37.341 1.00 91.13 192 PRO D O 1
ATOM 9332 N N . LEU D 1 152 ? -42.113 -46.162 37.716 1.00 90.78 193 LEU D N 1
ATOM 9333 C CA . LEU D 1 152 ? -41.699 -46.726 36.429 1.00 93.86 193 LEU D CA 1
ATOM 9334 C C . LEU D 1 152 ? -41.369 -48.230 36.547 1.00 99.12 193 LEU D C 1
ATOM 9335 O O . LEU D 1 152 ? -40.588 -48.795 35.764 1.00 81.79 193 LEU D O 1
ATOM 9340 N N . SER D 1 153 ? -41.987 -48.843 37.559 1.00 114.67 194 SER D N 1
ATOM 9341 C CA . SER D 1 153 ? -42.066 -50.291 37.746 1.00 119.12 194 SER D CA 1
ATOM 9342 C C . SER D 1 153 ? -43.534 -50.648 37.975 1.00 125.08 194 SER D C 1
ATOM 9343 O O . SER D 1 153 ? -44.409 -49.790 37.933 1.00 124.91 194 SER D O 1
ATOM 9346 N N . GLY D 1 154 ? -43.820 -51.911 38.231 1.00 133.99 195 GLY D N 1
ATOM 9347 C CA . GLY D 1 154 ? -45.204 -52.294 38.399 1.00 138.53 195 GLY D CA 1
ATOM 9348 C C . GLY D 1 154 ? -45.905 -52.400 37.062 1.00 133.25 195 GLY D C 1
ATOM 9349 O O . GLY D 1 154 ? -45.266 -52.345 36.012 1.00 129.20 195 GLY D O 1
ATOM 9350 N N . PRO D 1 155 ? -47.234 -52.523 37.093 1.00 133.30 196 PRO D N 1
ATOM 9351 C CA . PRO D 1 155 ? -47.998 -53.005 35.940 1.00 132.09 196 PRO D CA 1
ATOM 9352 C C . PRO D 1 155 ? -48.155 -51.994 34.797 1.00 113.90 196 PRO D C 1
ATOM 9353 O O . PRO D 1 155 ? -47.897 -52.331 33.635 1.00 98.93 196 PRO D O 1
ATOM 9357 N N . THR D 1 156 ? -48.581 -50.778 35.120 1.00 107.49 197 THR D N 1
ATOM 9358 C CA . THR D 1 156 ? -48.966 -49.820 34.086 1.00 103.17 197 THR D CA 1
ATOM 9359 C C . THR D 1 156 ? -48.268 -48.459 34.194 1.00 93.31 197 THR D C 1
ATOM 9360 O O . THR D 1 156 ? -48.914 -47.446 34.475 1.00 88.51 197 THR D O 1
ATOM 9364 N N . PRO D 1 157 ? -46.947 -48.430 33.953 1.00 86.04 198 PRO D N 1
ATOM 9365 C CA . PRO D 1 157 ? -46.173 -47.190 34.080 1.00 85.32 198 PRO D CA 1
ATOM 9366 C C . PRO D 1 157 ? -46.521 -46.122 33.025 1.00 82.26 198 PRO D C 1
ATOM 9367 O O . PRO D 1 157 ? -46.272 -46.323 31.825 1.00 66.77 198 PRO D O 1
ATOM 9371 N N . PHE D 1 158 ? -47.091 -45.005 33.494 1.00 82.05 199 PHE D N 1
ATOM 9372 C CA . PHE D 1 158 ? -47.498 -43.864 32.656 1.00 70.05 199 PHE D CA 1
ATOM 9373 C C . PHE D 1 158 ? -48.897 -44.019 32.043 1.00 77.05 199 PHE D C 1
ATOM 9374 O O . PHE D 1 158 ? -49.311 -43.213 31.212 1.00 73.93 199 PHE D O 1
ATOM 9382 N N . SER D 1 159 ? -49.629 -45.048 32.447 1.00 77.74 200 SER D N 1
ATOM 9383 C CA . SER D 1 159 ? -50.941 -45.282 31.868 1.00 69.99 200 SER D CA 1
ATOM 9384 C C . SER D 1 159 ? -51.827 -44.053 32.037 1.00 72.21 200 SER D C 1
ATOM 9385 O O . SER D 1 159 ? -52.636 -43.746 31.165 1.00 83.30 200 SER D O 1
ATOM 9388 N N . SER D 1 160 ? -51.671 -43.350 33.158 1.00 63.98 201 SER D N 1
ATOM 9389 C CA . SER D 1 160 ? -52.532 -42.202 33.475 1.00 74.26 201 SER D CA 1
ATOM 9390 C C . SER D 1 160 ? -52.023 -40.899 32.838 1.00 67.00 201 SER D C 1
ATOM 9391 O O . SER D 1 160 ? -52.680 -39.858 32.881 1.00 66.35 201 SER D O 1
ATOM 9394 N N . ILE D 1 161 ? -50.848 -40.984 32.238 1.00 51.90 202 ILE D N 1
ATOM 9395 C CA . ILE D 1 161 ? -50.110 -39.823 31.799 1.00 50.23 202 ILE D CA 1
ATOM 9396 C C . ILE D 1 161 ? -50.940 -38.788 31.029 1.00 63.97 202 ILE D C 1
ATOM 9397 O O . ILE D 1 161 ? -50.855 -37.593 31.315 1.00 70.79 202 ILE D O 1
ATOM 9402 N N . PHE D 1 162 ? -51.751 -39.241 30.080 1.00 65.67 203 PHE D N 1
ATOM 9403 C CA . PHE D 1 162 ? -52.547 -38.331 29.256 1.00 62.49 203 PHE D CA 1
ATOM 9404 C C . PHE D 1 162 ? -53.790 -37.825 29.967 1.00 70.60 203 PHE D C 1
ATOM 9405 O O . PHE D 1 162 ? -54.242 -36.704 29.737 1.00 71.15 203 PHE D O 1
ATOM 9413 N N . MET D 1 163 ? -54.352 -38.672 30.815 1.00 78.94 204 MET D N 1
ATOM 9414 C CA . MET D 1 163 ? -55.516 -38.307 31.595 1.00 90.16 204 MET D CA 1
ATOM 9415 C C . MET D 1 163 ? -55.096 -37.303 32.662 1.00 84.86 204 MET D C 1
ATOM 9416 O O . MET D 1 163 ? -55.802 -36.327 32.924 1.00 76.54 204 MET D O 1
ATOM 9421 N N . ASP D 1 164 ? -53.933 -37.557 33.265 1.00 87.31 205 ASP D N 1
ATOM 9422 C CA . ASP D 1 164 ? -53.348 -36.681 34.278 1.00 80.36 205 ASP D CA 1
ATOM 9423 C C . ASP D 1 164 ? -53.142 -35.301 33.685 1.00 65.40 205 ASP D C 1
ATOM 9424 O O . ASP D 1 164 ? -53.489 -34.297 34.289 1.00 63.82 205 ASP D O 1
ATOM 9429 N N . THR D 1 165 ? -52.578 -35.282 32.485 1.00 56.80 206 THR D N 1
ATOM 9430 C CA . THR D 1 165 ? -52.293 -34.061 31.752 1.00 52.25 206 THR D CA 1
ATOM 9431 C C . THR D 1 165 ? -53.529 -33.332 31.240 1.00 56.77 206 THR D C 1
ATOM 9432 O O . THR D 1 165 ? -53.550 -32.109 31.178 1.00 64.76 206 THR D O 1
ATOM 9436 N N . CYS D 1 166 ? -54.550 -34.066 30.836 1.00 64.06 207 CYS D N 1
ATOM 9437 C CA . CYS D 1 166 ? -55.727 -33.397 30.307 1.00 64.86 207 CYS D CA 1
ATOM 9438 C C . CYS D 1 166 ? -56.482 -32.654 31.419 1.00 74.43 207 CYS D C 1
ATOM 9439 O O . CYS D 1 166 ? -57.126 -31.638 31.163 1.00 84.14 207 CYS D O 1
ATOM 9442 N N . ARG D 1 167 ? -56.378 -33.130 32.656 1.00 72.96 208 ARG D N 1
ATOM 9443 C CA . ARG D 1 167 ? -57.051 -32.451 33.761 1.00 78.69 208 ARG D CA 1
ATOM 9444 C C . ARG D 1 167 ? -56.085 -31.749 34.710 1.00 75.15 208 ARG D C 1
ATOM 9445 O O . ARG D 1 167 ? -56.490 -31.237 35.749 1.00 84.77 208 ARG D O 1
ATOM 9453 N N . GLY D 1 168 ? -54.807 -31.736 34.345 1.00 58.58 209 GLY D N 1
ATOM 9454 C CA . GLY D 1 168 ? -53.811 -30.981 35.079 1.00 55.32 209 GLY D CA 1
ATOM 9455 C C . GLY D 1 168 ? -53.711 -29.590 34.487 1.00 63.45 209 GLY D C 1
ATOM 9456 O O . GLY D 1 168 ? -53.821 -28.591 35.200 1.00 69.15 209 GLY D O 1
ATOM 9457 N N . LEU D 1 169 ? -53.518 -29.540 33.169 1.00 58.10 210 LEU D N 1
ATOM 9458 C CA . LEU D 1 169 ? -53.578 -28.300 32.399 1.00 60.78 210 LEU D CA 1
ATOM 9459 C C . LEU D 1 169 ? -54.809 -27.446 32.700 1.00 68.75 210 LEU D C 1
ATOM 9460 O O . LEU D 1 169 ? -55.951 -27.889 32.536 1.00 72.99 210 LEU D O 1
ATOM 9465 N N . GLY D 1 170 ? -54.568 -26.215 33.133 1.00 63.46 211 GLY D N 1
ATOM 9466 C CA . GLY D 1 170 ? -55.643 -25.313 33.483 1.00 63.30 211 GLY D CA 1
ATOM 9467 C C . GLY D 1 170 ? -55.790 -25.170 34.980 1.00 63.76 211 GLY D C 1
ATOM 9468 O O . GLY D 1 170 ? -56.506 -24.304 35.463 1.00 71.88 211 GLY D O 1
ATOM 9469 N N . ASN D 1 171 ? -55.099 -26.023 35.721 1.00 60.34 212 ASN D N 1
ATOM 9470 C CA . ASN D 1 171 ? -55.195 -26.023 37.177 1.00 56.70 212 ASN D CA 1
ATOM 9471 C C . ASN D 1 171 ? -53.823 -25.854 37.787 1.00 57.44 212 ASN D C 1
ATOM 9472 O O . ASN D 1 171 ? -53.677 -25.648 38.986 1.00 63.16 212 ASN D O 1
ATOM 9477 N N . ALA D 1 172 ? -52.815 -25.930 36.932 1.00 57.85 213 ALA D N 1
ATOM 9478 C CA . ALA D 1 172 ? -51.441 -25.986 37.380 1.00 59.84 213 ALA D CA 1
ATOM 9479 C C . ALA D 1 172 ? -50.788 -24.616 37.397 1.00 62.94 213 ALA D C 1
ATOM 9480 O O . ALA D 1 172 ? -51.275 -23.672 36.772 1.00 47.13 213 ALA D O 1
ATOM 9482 N N . LYS D 1 173 ? -49.694 -24.525 38.148 1.00 64.65 214 LYS D N 1
ATOM 9483 C CA . LYS D 1 173 ? -48.701 -23.478 37.980 1.00 55.19 214 LYS D CA 1
ATOM 9484 C C . LYS D 1 173 ? -47.668 -24.075 37.049 1.00 51.71 214 LYS D C 1
ATOM 9485 O O . LYS D 1 173 ? -46.956 -25.007 37.417 1.00 61.93 214 LYS D O 1
ATOM 9491 N N . LEU D 1 174 ? -47.600 -23.555 35.833 1.00 51.83 215 LEU D N 1
ATOM 9492 C CA . LEU D 1 174 ? -46.632 -24.040 34.862 1.00 57.65 215 LEU D CA 1
ATOM 9493 C C . LEU D 1 174 ? -45.668 -22.932 34.491 1.00 63.60 215 LEU D C 1
ATOM 9494 O O . LEU D 1 174 ? -46.066 -21.777 34.368 1.00 72.12 215 LEU D O 1
ATOM 9499 N N . SER D 1 175 ? -44.402 -23.294 34.313 1.00 61.16 216 SER D N 1
ATOM 9500 C CA . SER D 1 175 ? -43.363 -22.360 33.880 1.00 55.62 216 SER D CA 1
ATOM 9501 C C . SER D 1 175 ? -42.492 -22.989 32.796 1.00 53.23 216 SER D C 1
ATOM 9502 O O . SER D 1 175 ? -41.974 -24.078 32.973 1.00 69.39 216 SER D O 1
ATOM 9505 N N . LEU D 1 176 ? -42.330 -22.305 31.673 1.00 48.51 217 LEU D N 1
ATOM 9506 C CA . LEU D 1 176 ? -41.458 -22.786 30.613 1.00 42.35 217 LEU D CA 1
ATOM 9507 C C . LEU D 1 176 ? -40.357 -21.785 30.338 1.00 47.34 217 LEU D C 1
ATOM 9508 O O . LEU D 1 176 ? -40.608 -20.656 29.955 1.00 55.29 217 LEU D O 1
ATOM 9513 N N . ASN D 1 177 ? -39.127 -22.208 30.544 1.00 45.16 218 ASN D N 1
ATOM 9514 C CA . ASN D 1 177 ? -38.001 -21.354 30.276 1.00 52.23 218 ASN D CA 1
ATOM 9515 C C . ASN D 1 177 ? -38.149 -19.991 30.959 1.00 50.10 218 ASN D C 1
ATOM 9516 O O . ASN D 1 177 ? -37.608 -18.977 30.510 1.00 51.39 218 ASN D O 1
ATOM 9521 N N . GLY D 1 178 ? -38.870 -19.989 32.073 1.00 43.18 219 GLY D N 1
ATOM 9522 C CA . GLY D 1 178 ? -38.949 -18.815 32.920 1.00 50.33 219 GLY D CA 1
ATOM 9523 C C . GLY D 1 178 ? -40.286 -18.110 32.813 1.00 57.43 219 GLY D C 1
ATOM 9524 O O . GLY D 1 178 ? -40.664 -17.299 33.686 1.00 53.26 219 GLY D O 1
ATOM 9525 N N . VAL D 1 179 ? -41.002 -18.441 31.741 1.00 44.93 220 VAL D N 1
ATOM 9526 C CA . VAL D 1 179 ? -42.224 -17.756 31.386 1.00 50.02 220 VAL D CA 1
ATOM 9527 C C . VAL D 1 179 ? -43.402 -18.501 31.960 1.00 57.60 220 VAL D C 1
ATOM 9528 O O . VAL D 1 179 ? -43.568 -19.672 31.686 1.00 67.25 220 VAL D O 1
ATOM 9532 N N . ASP D 1 180 ? -44.209 -17.817 32.764 1.00 54.87 221 ASP D N 1
ATOM 9533 C CA . ASP D 1 180 ? -45.440 -18.383 33.305 1.00 48.57 221 ASP D CA 1
ATOM 9534 C C . ASP D 1 180 ? -46.420 -18.748 32.184 1.00 56.33 221 ASP D C 1
ATOM 9535 O O . ASP D 1 180 ? -46.717 -17.936 31.324 1.00 58.72 221 ASP D O 1
ATOM 9540 N N . ILE D 1 181 ? -46.898 -19.987 32.180 1.00 59.84 222 ILE D N 1
ATOM 9541 C CA . ILE D 1 181 ? -47.994 -20.356 31.304 1.00 62.77 222 ILE D CA 1
ATOM 9542 C C . ILE D 1 181 ? -49.237 -20.417 32.183 1.00 60.85 222 ILE D C 1
ATOM 9543 O O . ILE D 1 181 ? -49.363 -21.285 33.037 1.00 61.58 222 ILE D O 1
ATOM 9548 N N . PRO D 1 182 ? -50.135 -19.444 32.016 1.00 57.11 223 PRO D N 1
ATOM 9549 C CA . PRO D 1 182 ? -51.305 -19.354 32.896 1.00 50.27 223 PRO D CA 1
ATOM 9550 C C . PRO D 1 182 ? -52.456 -20.228 32.414 1.00 55.58 223 PRO D C 1
ATOM 9551 O O . PRO D 1 182 ? -52.418 -20.732 31.289 1.00 56.62 223 PRO D O 1
ATOM 9555 N N . ALA D 1 183 ? -53.466 -20.401 33.262 1.00 58.28 224 ALA D N 1
ATOM 9556 C CA . ALA D 1 183 ? -54.539 -21.354 32.992 1.00 62.00 224 ALA D CA 1
ATOM 9557 C C . ALA D 1 183 ? -55.104 -21.194 31.594 1.00 67.67 224 ALA D C 1
ATOM 9558 O O . ALA D 1 183 ? -55.293 -22.169 30.882 1.00 73.51 224 ALA D O 1
ATOM 9560 N N . ASN D 1 184 ? -55.380 -19.960 31.204 1.00 73.36 225 ASN D N 1
ATOM 9561 C CA . ASN D 1 184 ? -55.844 -19.701 29.855 1.00 84.23 225 ASN D CA 1
ATOM 9562 C C . ASN D 1 184 ? -54.956 -20.398 28.827 1.00 67.23 225 ASN D C 1
ATOM 9563 O O . ASN D 1 184 ? -55.433 -21.137 27.968 1.00 55.46 225 ASN D O 1
ATOM 9568 N N . ALA D 1 185 ? -53.660 -20.139 28.917 1.00 61.76 226 ALA D N 1
ATOM 9569 C CA . ALA D 1 185 ? -52.721 -20.615 27.918 1.00 69.00 226 ALA D CA 1
ATOM 9570 C C . ALA D 1 185 ? -52.510 -22.109 28.057 1.00 69.17 226 ALA D C 1
ATOM 9571 O O . ALA D 1 185 ? -52.203 -22.782 27.081 1.00 69.01 226 ALA D O 1
ATOM 9573 N N . GLN D 1 186 ? -52.662 -22.620 29.274 1.00 66.08 227 GLN D N 1
ATOM 9574 C CA . GLN D 1 186 ? -52.571 -24.056 29.503 1.00 63.41 227 GLN D CA 1
ATOM 9575 C C . GLN D 1 186 ? -53.628 -24.795 28.685 1.00 60.55 227 GLN D C 1
ATOM 9576 O O . GLN D 1 186 ? -53.314 -25.735 27.955 1.00 63.91 227 GLN D O 1
ATOM 9582 N N . LYS D 1 187 ? -54.876 -24.357 28.794 1.00 49.96 228 LYS D N 1
ATOM 9583 C CA . LYS D 1 187 ? -55.957 -25.001 28.065 1.00 49.66 228 LYS D CA 1
ATOM 9584 C C . LYS D 1 187 ? -55.702 -24.995 26.557 1.00 58.30 228 LYS D C 1
ATOM 9585 O O . LYS D 1 187 ? -56.055 -25.944 25.867 1.00 68.45 228 LYS D O 1
ATOM 9591 N N . LEU D 1 188 ? -55.064 -23.942 26.056 1.00 50.34 229 LEU D N 1
ATOM 9592 C CA . LEU D 1 188 ? -54.740 -23.852 24.639 1.00 47.10 229 LEU D CA 1
ATOM 9593 C C . LEU D 1 188 ? -53.762 -24.920 24.240 1.00 53.60 229 LEU D C 1
ATOM 9594 O O . LEU D 1 188 ? -53.893 -25.530 23.170 1.00 50.50 229 LEU D O 1
ATOM 9599 N N . LEU D 1 189 ? -52.761 -25.092 25.102 1.00 57.88 230 LEU D N 1
ATOM 9600 C CA . LEU D 1 189 ? -51.702 -26.076 24.937 1.00 56.76 230 LEU D CA 1
ATOM 9601 C C . LEU D 1 189 ? -52.292 -27.460 24.978 1.00 59.76 230 LEU D C 1
ATOM 9602 O O . LEU D 1 189 ? -51.883 -28.341 24.220 1.00 59.49 230 LEU D O 1
ATOM 9607 N N . ARG D 1 190 ? -53.250 -27.643 25.880 1.00 51.83 231 ARG D N 1
ATOM 9608 C CA . ARG D 1 190 ? -53.957 -28.895 25.970 1.00 46.37 231 ARG D CA 1
ATOM 9609 C C . ARG D 1 190 ? -54.564 -29.236 24.610 1.00 53.90 231 ARG D C 1
ATOM 9610 O O . ARG D 1 190 ? -54.324 -30.313 24.074 1.00 59.79 231 ARG D O 1
ATOM 9618 N N . ASP D 1 191 ? -55.328 -28.311 24.038 1.00 56.52 232 ASP D N 1
ATOM 9619 C CA . ASP D 1 191 ? -55.918 -28.547 22.722 1.00 58.73 232 ASP D CA 1
ATOM 9620 C C . ASP D 1 191 ? -54.826 -28.643 21.647 1.00 55.88 232 ASP D C 1
ATOM 9621 O O . ASP D 1 191 ? -54.955 -29.383 20.680 1.00 56.70 232 ASP D O 1
ATOM 9626 N N . ALA D 1 192 ? -53.746 -27.896 21.821 1.00 52.68 233 ALA D N 1
ATOM 9627 C CA . ALA D 1 192 ? -52.667 -27.923 20.852 1.00 56.76 233 ALA D CA 1
ATOM 9628 C C . ALA D 1 192 ? -52.063 -29.316 20.814 1.00 67.34 233 ALA D C 1
ATOM 9629 O O . ALA D 1 192 ? -51.572 -29.763 19.788 1.00 74.15 233 ALA D O 1
ATOM 9631 N N . LEU D 1 193 ? -52.102 -30.002 21.946 1.00 71.49 234 LEU D N 1
ATOM 9632 C CA . LEU D 1 193 ? -51.535 -31.341 22.043 1.00 64.78 234 LEU D CA 1
ATOM 9633 C C . LEU D 1 193 ? -52.478 -32.387 21.477 1.00 68.15 234 LEU D C 1
ATOM 9634 O O . LEU D 1 193 ? -52.050 -33.437 21.004 1.00 80.13 234 LEU D O 1
ATOM 9639 N N . GLY D 1 194 ? -53.768 -32.105 21.538 1.00 58.16 235 GLY D N 1
ATOM 9640 C CA . GLY D 1 194 ? -54.744 -32.998 20.954 1.00 65.91 235 GLY D CA 1
ATOM 9641 C C . GLY D 1 194 ? -55.579 -33.679 22.010 1.00 77.24 235 GLY D C 1
ATOM 9642 O O . GLY D 1 194 ? -56.486 -34.443 21.691 1.00 85.23 235 GLY D O 1
ATOM 9643 N N . LEU D 1 195 ? -55.265 -33.404 23.270 1.00 73.32 236 LEU D N 1
ATOM 9644 C CA . LEU D 1 195 ? -56.078 -33.872 24.380 1.00 68.16 236 LEU D CA 1
ATOM 9645 C C . LEU D 1 195 ? -57.409 -33.132 24.460 1.00 81.80 236 LEU D C 1
ATOM 9646 O O . LEU D 1 195 ? -57.490 -32.043 25.024 1.00 81.07 236 LEU D O 1
ATOM 9651 N N . LYS D 1 196 ? -58.449 -33.736 23.891 1.00 103.69 237 LYS D N 1
ATOM 9652 C CA . LYS D 1 196 ? -59.803 -33.179 23.938 1.00 118.39 237 LYS D CA 1
ATOM 9653 C C . LYS D 1 196 ? -60.525 -33.597 25.207 1.00 130.77 237 LYS D C 1
ATOM 9654 O O . LYS D 1 196 ? -60.665 -32.816 26.155 1.00 133.62 237 LYS D O 1
ATOM 9660 N N . ASP D 1 197 ? -61.012 -34.834 25.195 1.00 135.00 238 ASP D N 1
ATOM 9661 C CA . ASP D 1 197 ? -61.591 -35.435 26.382 1.00 141.59 238 ASP D CA 1
ATOM 9662 C C . ASP D 1 197 ? -60.486 -36.063 27.223 1.00 144.61 238 ASP D C 1
ATOM 9663 O O . ASP D 1 197 ? -59.318 -35.680 27.125 1.00 133.45 238 ASP D O 1
ATOM 9668 N N . THR D 1 198 ? -60.857 -37.038 28.040 1.00 159.05 239 THR D N 1
ATOM 9669 C CA . THR D 1 198 ? -59.920 -37.651 28.968 1.00 165.66 239 THR D CA 1
ATOM 9670 C C . THR D 1 198 ? -59.229 -38.886 28.378 1.00 170.40 239 THR D C 1
ATOM 9671 O O . THR D 1 198 ? -58.169 -39.303 28.856 1.00 171.02 239 THR D O 1
ATOM 9675 N N . HIS D 1 199 ? -59.818 -39.456 27.329 1.00 168.44 240 HIS D N 1
ATOM 9676 C CA . HIS D 1 199 ? -59.301 -40.697 26.756 1.00 162.96 240 HIS D CA 1
ATOM 9677 C C . HIS D 1 199 ? -58.562 -40.551 25.434 1.00 149.81 240 HIS D C 1
ATOM 9678 O O . HIS D 1 199 ? -58.075 -41.536 24.875 1.00 154.54 240 HIS D O 1
ATOM 9685 N N . SER D 1 200 ? -58.468 -39.332 24.930 1.00 131.72 241 SER D N 1
ATOM 9686 C CA . SER D 1 200 ? -57.628 -39.114 23.771 1.00 115.19 241 SER D CA 1
ATOM 9687 C C . SER D 1 200 ? -56.166 -39.048 24.207 1.00 103.08 241 SER D C 1
ATOM 9688 O O . SER D 1 200 ? -55.845 -38.711 25.350 1.00 98.17 241 SER D O 1
ATOM 9691 N N . SER D 1 201 ? -55.293 -39.431 23.289 1.00 90.87 242 SER D N 1
ATOM 9692 C CA . SER D 1 201 ? -53.871 -39.273 23.457 1.00 78.09 242 SER D CA 1
ATOM 9693 C C . SER D 1 201 ? -53.437 -38.289 22.384 1.00 68.61 242 SER D C 1
ATOM 9694 O O . SER D 1 201 ? -54.215 -37.958 21.493 1.00 77.80 242 SER D O 1
ATOM 9697 N N . PRO D 1 202 ? -52.195 -37.809 22.461 1.00 55.17 243 PRO D N 1
ATOM 9698 C CA . PRO D 1 202 ? -51.728 -36.790 21.514 1.00 61.69 243 PRO D CA 1
ATOM 9699 C C . PRO D 1 202 ? -51.890 -37.242 20.076 1.00 74.84 243 PRO D C 1
ATOM 9700 O O . PRO D 1 202 ? -51.939 -38.441 19.799 1.00 81.81 243 PRO D O 1
ATOM 9704 N N . THR D 1 203 ? -51.969 -36.272 19.172 1.00 74.76 244 THR D N 1
ATOM 9705 C CA . THR D 1 203 ? -52.037 -36.534 17.744 1.00 69.45 244 THR D CA 1
ATOM 9706 C C . THR D 1 203 ? -50.684 -37.008 17.285 1.00 64.59 244 THR D C 1
ATOM 9707 O O . THR D 1 203 ? -49.667 -36.575 17.827 1.00 64.45 244 THR D O 1
ATOM 9711 N N . ARG D 1 204 ? -50.652 -37.872 16.278 1.00 64.87 245 ARG D N 1
ATOM 9712 C CA . ARG D 1 204 ? -49.368 -38.377 15.807 1.00 76.91 245 ARG D CA 1
ATOM 9713 C C . ARG D 1 204 ? -48.468 -37.246 15.308 1.00 67.86 245 ARG D C 1
ATOM 9714 O O . ARG D 1 204 ? -47.282 -37.210 15.632 1.00 56.63 245 ARG D O 1
ATOM 9722 N N . ASN D 1 205 ? -49.030 -36.338 14.517 1.00 53.07 246 ASN D N 1
ATOM 9723 C CA . ASN D 1 205 ? -48.369 -35.071 14.240 1.00 54.77 246 ASN D CA 1
ATOM 9724 C C . ASN D 1 205 ? -47.651 -34.519 15.460 1.00 55.64 246 ASN D C 1
ATOM 9725 O O . ASN D 1 205 ? -46.435 -34.348 15.455 1.00 55.18 246 ASN D O 1
ATOM 9730 N N . VAL D 1 206 ? -48.399 -34.235 16.516 1.00 45.67 247 VAL D N 1
ATOM 9731 C CA . VAL D 1 206 ? -47.764 -33.735 17.723 1.00 49.66 247 VAL D CA 1
ATOM 9732 C C . VAL D 1 206 ? -46.682 -34.658 18.284 1.00 58.79 247 VAL D C 1
ATOM 9733 O O . VAL D 1 206 ? -45.585 -34.191 18.582 1.00 63.11 247 VAL D O 1
ATOM 9737 N N . ILE D 1 207 ? -46.981 -35.954 18.426 1.00 48.54 248 ILE D N 1
ATOM 9738 C CA . ILE D 1 207 ? -45.995 -36.906 18.919 1.00 42.71 248 ILE D CA 1
ATOM 9739 C C . ILE D 1 207 ? -44.759 -36.968 18.020 1.00 53.52 248 ILE D C 1
ATOM 9740 O O . ILE D 1 207 ? -43.638 -37.048 18.518 1.00 66.17 248 ILE D O 1
ATOM 9745 N N . ASP D 1 208 ? -44.959 -36.906 16.707 1.00 55.17 249 ASP D N 1
ATOM 9746 C CA . ASP D 1 208 ? -43.851 -37.001 15.751 1.00 65.09 249 ASP D CA 1
ATOM 9747 C C . ASP D 1 208 ? -43.035 -35.710 15.551 1.00 78.49 249 ASP D C 1
ATOM 9748 O O . ASP D 1 208 ? -41.827 -35.766 15.320 1.00 76.98 249 ASP D O 1
ATOM 9753 N N . HIS D 1 209 ? -43.690 -34.553 15.636 1.00 83.36 250 HIS D N 1
ATOM 9754 C CA . HIS D 1 209 ? -43.066 -33.300 15.208 1.00 66.35 250 HIS D CA 1
ATOM 9755 C C . HIS D 1 209 ? -43.270 -32.111 16.141 1.00 60.28 250 HIS D C 1
ATOM 9756 O O . HIS D 1 209 ? -42.667 -31.059 15.931 1.00 57.87 250 HIS D O 1
ATOM 9763 N N . GLY D 1 210 ? -44.119 -32.272 17.151 1.00 58.11 251 GLY D N 1
ATOM 9764 C CA . GLY D 1 210 ? -44.424 -31.197 18.083 1.00 53.99 251 GLY D CA 1
ATOM 9765 C C . GLY D 1 210 ? -45.732 -30.490 17.782 1.00 48.35 251 GLY D C 1
ATOM 9766 O O . GLY D 1 210 ? -46.403 -30.809 16.798 1.00 42.09 251 GLY D O 1
ATOM 9767 N N . ILE D 1 211 ? -46.099 -29.548 18.651 1.00 51.52 252 ILE D N 1
ATOM 9768 C CA . ILE D 1 211 ? -47.148 -28.559 18.372 1.00 45.20 252 ILE D CA 1
ATOM 9769 C C . ILE D 1 211 ? -46.866 -27.868 17.050 1.00 43.91 252 ILE D C 1
ATOM 9770 O O . ILE D 1 211 ? -45.708 -27.747 16.649 1.00 49.96 252 ILE D O 1
ATOM 9775 N N . SER D 1 212 ? -47.914 -27.417 16.367 1.00 38.92 253 SER D N 1
ATOM 9776 C CA . SER D 1 212 ? -47.724 -26.490 15.241 1.00 46.61 253 SER D CA 1
ATOM 9777 C C . SER D 1 212 ? -47.123 -25.126 15.691 1.00 53.28 253 SER D C 1
ATOM 9778 O O . SER D 1 212 ? -47.320 -24.679 16.819 1.00 46.04 253 SER D O 1
ATOM 9781 N N . ARG D 1 213 ? -46.403 -24.454 14.805 1.00 51.12 254 ARG D N 1
ATOM 9782 C CA . ARG D 1 213 ? -45.889 -23.137 15.149 1.00 52.30 254 ARG D CA 1
ATOM 9783 C C . ARG D 1 213 ? -47.034 -22.163 15.394 1.00 52.82 254 ARG D C 1
ATOM 9784 O O . ARG D 1 213 ? -46.967 -21.344 16.306 1.00 47.41 254 ARG D O 1
ATOM 9792 N N . HIS D 1 214 ? -48.089 -22.249 14.597 1.00 50.95 255 HIS D N 1
ATOM 9793 C CA . HIS D 1 214 ? -49.191 -21.342 14.832 1.00 55.64 255 HIS D CA 1
ATOM 9794 C C . HIS D 1 214 ? -49.734 -21.542 16.245 1.00 53.61 255 HIS D C 1
ATOM 9795 O O . HIS D 1 214 ? -49.820 -20.603 17.012 1.00 53.36 255 HIS D O 1
ATOM 9802 N N . ASP D 1 215 ? -50.061 -22.771 16.611 1.00 63.01 256 ASP D N 1
ATOM 9803 C CA . ASP D 1 215 ? -50.542 -23.030 17.965 1.00 56.40 256 ASP D CA 1
ATOM 9804 C C . ASP D 1 215 ? -49.550 -22.533 19.017 1.00 55.11 256 ASP D C 1
ATOM 9805 O O . ASP D 1 215 ? -49.943 -21.981 20.026 1.00 59.79 256 ASP D O 1
ATOM 9810 N N . ALA D 1 216 ? -48.259 -22.714 18.775 1.00 47.64 257 ALA D N 1
ATOM 9811 C CA . ALA D 1 216 ? -47.260 -22.349 19.772 1.00 44.57 257 ALA D CA 1
ATOM 9812 C C . ALA D 1 216 ? -47.207 -20.852 19.972 1.00 50.97 257 ALA D C 1
ATOM 9813 O O . ALA D 1 216 ? -47.048 -20.378 21.087 1.00 50.40 257 ALA D O 1
ATOM 9815 N N . GLU D 1 217 ? -47.314 -20.107 18.878 1.00 57.56 258 GLU D N 1
ATOM 9816 C CA . GLU D 1 217 ? -47.276 -18.654 18.942 1.00 49.39 258 GLU D CA 1
ATOM 9817 C C . GLU D 1 217 ? -48.470 -18.106 19.711 1.00 54.75 258 GLU D C 1
ATOM 9818 O O . GLU D 1 217 ? -48.360 -17.137 20.454 1.00 59.78 258 GLU D O 1
ATOM 9824 N N . GLN D 1 218 ? -49.613 -18.747 19.550 1.00 58.03 259 GLN D N 1
ATOM 9825 C CA . GLN D 1 218 ? -50.813 -18.294 20.217 1.00 54.80 259 GLN D CA 1
ATOM 9826 C C . GLN D 1 218 ? -50.802 -18.685 21.685 1.00 65.91 259 GLN D C 1
ATOM 9827 O O . GLN D 1 218 ? -51.496 -18.087 22.503 1.00 82.57 259 GLN D O 1
ATOM 9833 N N . ILE D 1 219 ? -50.014 -19.695 22.026 1.00 63.80 260 ILE D N 1
ATOM 9834 C CA . ILE D 1 219 ? -49.885 -20.079 23.427 1.00 57.51 260 ILE D CA 1
ATOM 9835 C C . ILE D 1 219 ? -48.953 -19.061 24.082 1.00 43.70 260 ILE D C 1
ATOM 9836 O O . ILE D 1 219 ? -49.249 -18.537 25.150 1.00 41.40 260 ILE D O 1
ATOM 9841 N N . ALA D 1 220 ? -47.837 -18.770 23.420 1.00 38.29 261 ALA D N 1
ATOM 9842 C CA . ALA D 1 220 ? -46.879 -17.775 23.913 1.00 40.33 261 ALA D CA 1
ATOM 9843 C C . ALA D 1 220 ? -47.485 -16.356 24.071 1.00 57.07 261 ALA D C 1
ATOM 9844 O O . ALA D 1 220 ? -47.158 -15.649 25.018 1.00 54.87 261 ALA D O 1
ATOM 9846 N N . ARG D 1 221 ? -48.383 -15.943 23.182 1.00 54.14 262 ARG D N 1
ATOM 9847 C CA . ARG D 1 221 ? -48.966 -14.628 23.353 1.00 55.71 262 ARG D CA 1
ATOM 9848 C C . ARG D 1 221 ? -49.786 -14.494 24.621 1.00 54.62 262 ARG D C 1
ATOM 9849 O O . ARG D 1 221 ? -49.803 -13.441 25.239 1.00 59.91 262 ARG D O 1
ATOM 9857 N N . GLU D 1 222 ? -50.472 -15.554 25.017 1.00 58.18 263 GLU D N 1
ATOM 9858 C CA . GLU D 1 222 ? -51.282 -15.514 26.232 1.00 53.05 263 GLU D CA 1
ATOM 9859 C C . GLU D 1 222 ? -50.435 -15.654 27.494 1.00 47.56 263 GLU D C 1
ATOM 9860 O O . GLU D 1 222 ? -50.970 -15.710 28.581 1.00 47.87 263 GLU D O 1
ATOM 9866 N N . SER D 1 223 ? -49.114 -15.700 27.341 1.00 58.95 264 SER D N 1
ATOM 9867 C CA . SER D 1 223 ? -48.208 -15.980 28.457 1.00 60.06 264 SER D CA 1
ATOM 9868 C C . SER D 1 223 ? -47.354 -14.804 28.899 1.00 58.58 264 SER D C 1
ATOM 9869 O O . SER D 1 223 ? -46.805 -14.078 28.079 1.00 60.96 264 SER D O 1
ATOM 9872 N N . SER D 1 224 ? -47.198 -14.684 30.213 1.00 60.85 265 SER D N 1
ATOM 9873 C CA . SER D 1 224 ? -46.479 -13.589 30.858 1.00 63.89 265 SER D CA 1
ATOM 9874 C C . SER D 1 224 ? -44.966 -13.762 30.894 1.00 58.90 265 SER D C 1
ATOM 9875 O O . SER D 1 224 ? -44.439 -14.416 31.793 1.00 67.85 265 SER D O 1
ATOM 9878 N N . GLY D 1 225 ? -44.266 -13.160 29.933 1.00 48.42 266 GLY D N 1
ATOM 9879 C CA . GLY D 1 225 ? -42.815 -13.199 29.925 1.00 50.80 266 GLY D CA 1
ATOM 9880 C C . GLY D 1 225 ? -42.185 -12.299 28.882 1.00 64.67 266 GLY D C 1
ATOM 9881 O O . GLY D 1 225 ? -42.865 -11.784 27.989 1.00 74.49 266 GLY D O 1
ATOM 9882 N N . SER D 1 226 ? -40.876 -12.101 29.001 1.00 58.79 267 SER D N 1
ATOM 9883 C CA . SER D 1 226 ? -40.137 -11.326 28.014 1.00 76.07 267 SER D CA 1
ATOM 9884 C C . SER D 1 226 ? -40.302 -11.912 26.615 1.00 86.10 267 SER D C 1
ATOM 9885 O O . SER D 1 226 ? -40.433 -13.125 26.458 1.00 89.89 267 SER D O 1
ATOM 9888 N N . ASP D 1 227 ? -40.289 -11.054 25.601 1.00 84.30 268 ASP D N 1
ATOM 9889 C CA . ASP D 1 227 ? -40.269 -11.519 24.217 1.00 93.34 268 ASP D CA 1
ATOM 9890 C C . ASP D 1 227 ? -39.144 -12.534 23.936 1.00 91.92 268 ASP D C 1
ATOM 9891 O O . ASP D 1 227 ? -39.279 -13.408 23.078 1.00 76.34 268 ASP D O 1
ATOM 9896 N N . LYS D 1 228 ? -38.039 -12.405 24.664 1.00 96.13 269 LYS D N 1
ATOM 9897 C CA . LYS D 1 228 ? -36.885 -13.277 24.479 1.00 95.88 269 LYS D CA 1
ATOM 9898 C C . LYS D 1 228 ? -37.187 -14.681 24.992 1.00 88.81 269 LYS D C 1
ATOM 9899 O O . LYS D 1 228 ? -36.830 -15.688 24.351 1.00 66.98 269 LYS D O 1
ATOM 9905 N N . GLN D 1 229 ? -37.843 -14.737 26.150 1.00 88.27 270 GLN D N 1
ATOM 9906 C CA . GLN D 1 229 ? -38.225 -16.008 26.747 1.00 83.48 270 GLN D CA 1
ATOM 9907 C C . GLN D 1 229 ? -39.400 -16.594 25.951 1.00 86.03 270 GLN D C 1
ATOM 9908 O O . GLN D 1 229 ? -39.432 -17.784 25.670 1.00 79.92 270 GLN D O 1
ATOM 9914 N N . LYS D 1 230 ? -40.337 -15.739 25.544 1.00 90.17 271 LYS D N 1
ATOM 9915 C CA . LYS D 1 230 ? -41.501 -16.174 24.773 1.00 77.45 271 LYS D CA 1
ATOM 9916 C C . LYS D 1 230 ? -41.097 -16.769 23.441 1.00 72.61 271 LYS D C 1
ATOM 9917 O O . LYS D 1 230 ? -41.862 -17.509 22.825 1.00 82.48 271 LYS D O 1
ATOM 9923 N N . ALA D 1 231 ? -39.915 -16.417 22.963 1.00 64.43 272 ALA D N 1
ATOM 9924 C CA . ALA D 1 231 ? -39.461 -16.977 21.700 1.00 70.97 272 ALA D CA 1
ATOM 9925 C C . ALA D 1 231 ? -38.766 -18.295 21.948 1.00 64.48 272 ALA D C 1
ATOM 9926 O O . ALA D 1 231 ? -38.808 -19.182 21.106 1.00 61.69 272 ALA D O 1
ATOM 9928 N N . GLU D 1 232 ? -38.112 -18.394 23.105 1.00 67.82 273 GLU D N 1
ATOM 9929 C CA . GLU D 1 232 ? -37.513 -19.638 23.566 1.00 63.19 273 GLU D CA 1
ATOM 9930 C C . GLU D 1 232 ? -38.615 -20.675 23.814 1.00 67.91 273 GLU D C 1
ATOM 9931 O O . GLU D 1 232 ? -38.414 -21.871 23.575 1.00 62.55 273 GLU D O 1
ATOM 9937 N N . VAL D 1 233 ? -39.772 -20.207 24.289 1.00 59.48 274 VAL D N 1
ATOM 9938 C CA . VAL D 1 233 ? -40.900 -21.083 24.580 1.00 55.39 274 VAL D CA 1
ATOM 9939 C C . VAL D 1 233 ? -41.478 -21.683 23.303 1.00 64.44 274 VAL D C 1
ATOM 9940 O O . VAL D 1 233 ? -41.814 -22.866 23.258 1.00 65.51 274 VAL D O 1
ATOM 9944 N N . VAL D 1 234 ? -41.598 -20.865 22.267 1.00 63.84 275 VAL D N 1
ATOM 9945 C CA . VAL D 1 234 ? -42.139 -21.338 21.000 1.00 56.29 275 VAL D CA 1
ATOM 9946 C C . VAL D 1 234 ? -41.198 -22.354 20.355 1.00 57.35 275 VAL D C 1
ATOM 9947 O O . VAL D 1 234 ? -41.642 -23.353 19.789 1.00 59.40 275 VAL D O 1
ATOM 9951 N N . GLU D 1 235 ? -39.898 -22.096 20.467 1.00 55.28 276 GLU D N 1
ATOM 9952 C CA . GLU D 1 235 ? -38.886 -22.975 19.908 1.00 61.43 276 GLU D CA 1
ATOM 9953 C C . GLU D 1 235 ? -39.000 -24.324 20.563 1.00 55.13 276 GLU D C 1
ATOM 9954 O O . GLU D 1 235 ? -38.937 -25.350 19.899 1.00 55.00 276 GLU D O 1
ATOM 9960 N N . PHE D 1 236 ? -39.151 -24.294 21.881 1.00 55.62 277 PHE D N 1
ATOM 9961 C CA . PHE D 1 236 ? -39.317 -25.483 22.697 1.00 53.86 277 PHE D CA 1
ATOM 9962 C C . PHE D 1 236 ? -40.546 -26.240 22.249 1.00 66.04 277 PHE D C 1
ATOM 9963 O O . PHE D 1 236 ? -40.477 -27.443 22.008 1.00 80.94 277 PHE D O 1
ATOM 9971 N N . LEU D 1 237 ? -41.669 -25.541 22.126 1.00 51.01 278 LEU D N 1
ATOM 9972 C CA . LEU D 1 237 ? -42.921 -26.209 21.808 1.00 52.25 278 LEU D CA 1
ATOM 9973 C C . LEU D 1 237 ? -42.957 -26.817 20.404 1.00 56.31 278 LEU D C 1
ATOM 9974 O O . LEU D 1 237 ? -43.848 -27.609 20.095 1.00 61.91 278 LEU D O 1
ATOM 9979 N N . CYS D 1 238 ? -42.005 -26.451 19.553 1.00 41.17 279 CYS D N 1
ATOM 9980 C CA . CYS D 1 238 ? -41.980 -26.979 18.195 1.00 44.70 279 CYS D CA 1
ATOM 9981 C C . CYS D 1 238 ? -41.087 -28.204 18.085 1.00 54.06 279 CYS D C 1
ATOM 9982 O O . CYS D 1 238 ? -40.652 -28.572 16.996 1.00 65.66 279 CYS D O 1
ATOM 9985 N N . HIS D 1 239 ? -40.814 -28.811 19.237 1.00 56.26 280 HIS D N 1
ATOM 9986 C CA . HIS D 1 239 ? -40.064 -30.049 19.353 1.00 55.43 280 HIS D CA 1
ATOM 9987 C C . HIS D 1 239 ? -40.978 -31.131 19.953 1.00 68.27 280 HIS D C 1
ATOM 9988 O O . HIS D 1 239 ? -41.788 -30.868 20.851 1.00 61.11 280 HIS D O 1
ATOM 9995 N N . PRO D 1 240 ? -40.812 -32.378 19.499 1.00 74.18 281 PRO D N 1
ATOM 9996 C CA . PRO D 1 240 ? -41.629 -33.499 19.966 1.00 61.96 281 PRO D CA 1
ATOM 9997 C C . PRO D 1 240 ? -41.363 -33.811 21.438 1.00 55.37 281 PRO D C 1
ATOM 9998 O O . PRO D 1 240 ? -42.260 -34.269 22.151 1.00 53.53 281 PRO D O 1
ATOM 10002 N N . GLU D 1 241 ? -40.132 -33.576 21.879 1.00 42.03 282 GLU D N 1
ATOM 10003 C CA . GLU D 1 241 ? -39.777 -33.814 23.267 1.00 44.22 282 GLU D CA 1
ATOM 10004 C C . GLU D 1 241 ? -40.578 -32.907 24.187 1.00 52.29 282 GLU D C 1
ATOM 10005 O O . GLU D 1 241 ? -40.733 -33.220 25.375 1.00 53.93 282 GLU D O 1
ATOM 10011 N N . ALA D 1 242 ? -41.078 -31.789 23.650 1.00 43.20 283 ALA D N 1
ATOM 10012 C CA . ALA D 1 242 ? -41.862 -30.843 24.455 1.00 48.25 283 ALA D CA 1
ATOM 10013 C C . ALA D 1 242 ? -43.173 -31.438 24.999 1.00 50.63 283 ALA D C 1
ATOM 10014 O O . ALA D 1 242 ? -43.544 -31.180 26.143 1.00 47.61 283 ALA D O 1
ATOM 10016 N N . ALA D 1 243 ? -43.876 -32.197 24.157 1.00 42.00 284 ALA D N 1
ATOM 10017 C CA . ALA D 1 243 ? -44.987 -33.056 24.585 1.00 53.72 284 ALA D CA 1
ATOM 10018 C C . ALA D 1 243 ? -44.547 -34.177 25.549 1.00 58.74 284 ALA D C 1
ATOM 10019 O O . ALA D 1 243 ? -45.258 -34.508 26.503 1.00 58.23 284 ALA D O 1
ATOM 10021 N N . THR D 1 244 ? -43.397 -34.784 25.276 1.00 48.89 285 THR D N 1
ATOM 10022 C CA . THR D 1 244 ? -42.857 -35.791 26.178 1.00 46.92 285 THR D CA 1
ATOM 10023 C C . THR D 1 244 ? -42.646 -35.200 27.569 1.00 48.23 285 THR D C 1
ATOM 10024 O O . THR D 1 244 ? -43.029 -35.811 28.578 1.00 50.52 285 THR D O 1
ATOM 10028 N N . ALA D 1 245 ? -42.044 -34.012 27.619 1.00 42.43 286 ALA D N 1
ATOM 10029 C CA . ALA D 1 245 ? -41.742 -33.371 28.890 1.00 45.45 286 ALA D CA 1
ATOM 10030 C C . ALA D 1 245 ? -43.014 -32.951 29.605 1.00 53.83 286 ALA D C 1
ATOM 10031 O O . ALA D 1 245 ? -43.182 -33.177 30.793 1.00 63.68 286 ALA D O 1
ATOM 10033 N N . ILE D 1 246 ? -43.915 -32.333 28.863 1.00 55.94 287 ILE D N 1
ATOM 10034 C CA . ILE D 1 246 ? -45.140 -31.809 29.436 1.00 60.62 287 ILE D CA 1
ATOM 10035 C C . ILE D 1 246 ? -46.050 -32.885 30.005 1.00 59.87 287 ILE D C 1
ATOM 10036 O O . ILE D 1 246 ? -46.561 -32.751 31.118 1.00 66.42 287 ILE D O 1
ATOM 10041 N N . CYS D 1 247 ? -46.253 -33.953 29.251 1.00 45.44 288 CYS D N 1
ATOM 10042 C CA . CYS D 1 247 ? -47.123 -35.021 29.716 1.00 52.45 288 CYS D CA 1
ATOM 10043 C C . CYS D 1 247 ? -46.525 -35.816 30.877 1.00 59.39 288 CYS D C 1
ATOM 10044 O O . CYS D 1 247 ? -47.224 -36.138 31.854 1.00 62.23 288 CYS D O 1
ATOM 10047 N N . SER D 1 248 ? -45.237 -36.125 30.772 1.00 41.66 289 SER D N 1
ATOM 10048 C CA . SER D 1 248 ? -44.584 -36.906 31.805 1.00 46.49 289 SER D CA 1
ATOM 10049 C C . SER D 1 248 ? -44.617 -36.156 33.122 1.00 59.03 289 SER D C 1
ATOM 10050 O O . SER D 1 248 ? -44.906 -36.728 34.172 1.00 66.80 289 SER D O 1
ATOM 10053 N N . ALA D 1 249 ? -44.323 -34.864 33.050 1.00 61.26 290 ALA D N 1
ATOM 10054 C CA . ALA D 1 249 ? -44.333 -33.980 34.210 1.00 49.27 290 ALA D CA 1
ATOM 10055 C C . ALA D 1 249 ? -45.647 -34.045 34.977 1.00 51.93 290 ALA D C 1
ATOM 10056 O O . ALA D 1 249 ? -45.670 -33.782 36.178 1.00 46.79 290 ALA D O 1
ATOM 10058 N N . PHE D 1 250 ? -46.731 -34.409 34.284 1.00 55.19 291 PHE D N 1
ATOM 10059 C CA . PHE D 1 250 ? -48.080 -34.380 34.870 1.00 54.91 291 PHE D CA 1
ATOM 10060 C C . PHE D 1 250 ? -48.533 -35.663 35.543 1.00 59.75 291 PHE D C 1
ATOM 10061 O O . PHE D 1 250 ? -49.475 -35.642 36.353 1.00 56.23 291 PHE D O 1
ATOM 10069 N N . TYR D 1 251 ? -47.847 -36.757 35.208 1.00 56.83 292 TYR D N 1
ATOM 10070 C CA . TYR D 1 251 ? -47.987 -38.032 35.890 1.00 50.49 292 TYR D CA 1
ATOM 10071 C C . TYR D 1 251 ? -48.167 -37.831 37.391 1.00 62.72 292 TYR D C 1
ATOM 10072 O O . TYR D 1 251 ? -47.415 -37.078 38.022 1.00 81.30 292 TYR D O 1
ATOM 10081 N N . GLN D 1 252 ? -49.167 -38.499 37.959 1.00 45.55 293 GLN D N 1
ATOM 10082 C CA . GLN D 1 252 ? -49.498 -38.317 39.366 1.00 51.73 293 GLN D CA 1
ATOM 10083 C C . GLN D 1 252 ? -48.755 -39.298 40.233 1.00 60.09 293 GLN D C 1
ATOM 10084 O O . GLN D 1 252 ? -48.513 -39.038 41.408 1.00 57.24 293 GLN D O 1
ATOM 10090 N N . SER D 1 253 ? -48.405 -40.432 39.635 1.00 72.06 294 SER D N 1
ATOM 10091 C CA . SER D 1 253 ? -47.778 -41.536 40.345 1.00 76.09 294 SER D CA 1
ATOM 10092 C C . SER D 1 253 ? -46.369 -41.159 40.763 1.00 75.13 294 SER D C 1
ATOM 10093 O O . SER D 1 253 ? -45.779 -41.811 41.619 1.00 83.89 294 SER D O 1
ATOM 10096 N N . PHE D 1 254 ? -45.834 -40.101 40.164 1.00 67.06 295 PHE D N 1
ATOM 10097 C CA . PHE D 1 254 ? -44.567 -39.552 40.614 1.00 61.67 295 PHE D CA 1
ATOM 10098 C C . PHE D 1 254 ? -44.619 -39.317 42.125 1.00 69.73 295 PHE D C 1
ATOM 10099 O O . PHE D 1 254 ? -43.591 -39.313 42.796 1.00 84.00 295 PHE D O 1
ATOM 10107 N N . ASN D 1 255 ? -45.825 -39.145 42.659 1.00 64.09 296 ASN D N 1
ATOM 10108 C CA . ASN D 1 255 ? -46.017 -38.883 44.086 1.00 62.11 296 ASN D CA 1
ATOM 10109 C C . ASN D 1 255 ? -45.889 -40.075 45.029 1.00 83.42 296 ASN D C 1
ATOM 10110 O O . ASN D 1 255 ? -45.688 -39.887 46.231 1.00 101.20 296 ASN D O 1
ATOM 10115 N N . VAL D 1 256 ? -46.024 -41.290 44.512 1.00 74.68 297 VAL D N 1
ATOM 10116 C CA . VAL D 1 256 ? -46.060 -42.448 45.397 1.00 80.00 297 VAL D CA 1
ATOM 10117 C C . VAL D 1 256 ? -44.863 -42.542 46.353 1.00 89.48 297 VAL D C 1
ATOM 10118 O O . VAL D 1 256 ? -45.064 -42.490 47.563 1.00 95.23 297 VAL D O 1
ATOM 10122 N N . PRO D 1 257 ? -43.620 -42.648 45.827 1.00 88.23 298 PRO D N 1
ATOM 10123 C CA . PRO D 1 257 ? -42.514 -42.893 46.762 1.00 78.49 298 PRO D CA 1
ATOM 10124 C C . PRO D 1 257 ? -42.600 -41.985 47.978 1.00 86.95 298 PRO D C 1
ATOM 10125 O O . PRO D 1 257 ? -42.319 -42.433 49.089 1.00 103.96 298 PRO D O 1
ATOM 10129 N N . ALA D 1 258 ? -42.999 -40.735 47.776 1.00 77.97 299 ALA D N 1
ATOM 10130 C CA . ALA D 1 258 ? -43.244 -39.849 48.904 1.00 76.20 299 ALA D CA 1
ATOM 10131 C C . ALA D 1 258 ? -44.465 -40.323 49.700 1.00 84.86 299 ALA D C 1
ATOM 10132 O O . ALA D 1 258 ? -44.346 -40.667 50.876 1.00 94.80 299 ALA D O 1
ATOM 10134 N N . LEU D 1 259 ? -45.627 -40.371 49.054 1.00 76.23 300 LEU D N 1
ATOM 10135 C CA . LEU D 1 259 ? -46.873 -40.699 49.749 1.00 78.07 300 LEU D CA 1
ATOM 10136 C C . LEU D 1 259 ? -46.769 -41.958 50.618 1.00 92.18 300 LEU D C 1
ATOM 10137 O O . LEU D 1 259 ? -47.454 -42.090 51.633 1.00 94.06 300 LEU D O 1
ATOM 10142 N N . THR D 1 260 ? -45.908 -42.882 50.213 1.00 99.10 301 THR D N 1
ATOM 10143 C CA . THR D 1 260 ? -45.702 -44.107 50.965 1.00 103.56 301 THR D CA 1
ATOM 10144 C C . THR D 1 260 ? -45.348 -43.839 52.429 1.00 107.77 301 THR D C 1
ATOM 10145 O O . THR D 1 260 ? -45.955 -44.408 53.337 1.00 109.96 301 THR D O 1
ATOM 10149 N N . LEU D 1 261 ? -44.372 -42.961 52.641 1.00 107.50 302 LEU D N 1
ATOM 10150 C CA . LEU D 1 261 ? -43.843 -42.658 53.972 1.00 103.08 302 LEU D CA 1
ATOM 10151 C C . LEU D 1 261 ? -44.748 -41.760 54.835 1.00 95.82 302 LEU D C 1
ATOM 10152 O O . LEU D 1 261 ? -44.627 -41.745 56.063 1.00 90.91 302 LEU D O 1
ATOM 10157 N N . THR D 1 262 ? -45.651 -41.017 54.193 1.00 93.39 303 THR D N 1
ATOM 10158 C CA . THR D 1 262 ? -46.383 -39.933 54.860 1.00 88.99 303 THR D CA 1
ATOM 10159 C C . THR D 1 262 ? -47.910 -39.985 54.725 1.00 88.58 303 THR D C 1
ATOM 10160 O O . THR D 1 262 ? -48.614 -39.145 55.287 1.00 76.25 303 THR D O 1
ATOM 10164 N N . HIS D 1 263 ? -48.422 -40.962 53.985 1.00 99.45 304 HIS D N 1
ATOM 10165 C CA . HIS D 1 263 ? -49.839 -40.968 53.622 1.00 97.83 304 HIS D CA 1
ATOM 10166 C C . HIS D 1 263 ? -50.771 -40.990 54.830 1.00 98.81 304 HIS D C 1
ATOM 10167 O O . HIS D 1 263 ? -51.876 -40.459 54.772 1.00 93.31 304 HIS D O 1
ATOM 10174 N N . GLU D 1 264 ? -50.323 -41.603 55.922 1.00 104.70 305 GLU D N 1
ATOM 10175 C CA . GLU D 1 264 ? -51.093 -41.594 57.160 1.00 108.20 305 GLU D CA 1
ATOM 10176 C C . GLU D 1 264 ? -51.400 -40.175 57.618 1.00 96.50 305 GLU D C 1
ATOM 10177 O O . GLU D 1 264 ? -52.555 -39.832 57.869 1.00 81.61 305 GLU D O 1
ATOM 10183 N N . ARG D 1 265 ? -50.354 -39.362 57.739 1.00 99.20 306 ARG D N 1
ATOM 10184 C CA . ARG D 1 265 ? -50.496 -37.971 58.158 1.00 90.41 306 ARG D CA 1
ATOM 10185 C C . ARG D 1 265 ? -51.229 -37.105 57.133 1.00 80.44 306 ARG D C 1
ATOM 10186 O O . ARG D 1 265 ? -51.795 -36.071 57.486 1.00 75.00 306 ARG D O 1
ATOM 10194 N N . ILE D 1 266 ? -51.223 -37.532 55.872 1.00 76.82 307 ILE D N 1
ATOM 10195 C CA . ILE D 1 266 ? -51.956 -36.825 54.821 1.00 81.94 307 ILE D CA 1
ATOM 10196 C C . ILE D 1 266 ? -53.455 -37.104 54.891 1.00 85.97 307 ILE D C 1
ATOM 10197 O O . ILE D 1 266 ? -54.280 -36.236 54.592 1.00 83.13 307 ILE D O 1
ATOM 10202 N N . SER D 1 267 ? -53.800 -38.323 55.286 1.00 88.12 308 SER D N 1
ATOM 10203 C CA . SER D 1 267 ? -55.191 -38.688 55.478 1.00 86.74 308 SER D CA 1
ATOM 10204 C C . SER D 1 267 ? -55.674 -38.066 56.781 1.00 90.24 308 SER D C 1
ATOM 10205 O O . SER D 1 267 ? -56.812 -37.611 56.885 1.00 81.57 308 SER D O 1
ATOM 10208 N N . LYS D 1 268 ? -54.789 -38.040 57.773 1.00 96.55 309 LYS D N 1
ATOM 10209 C CA . LYS D 1 268 ? -55.054 -37.317 59.009 1.00 100.28 309 LYS D CA 1
ATOM 10210 C C . LYS D 1 268 ? -55.333 -35.844 58.707 1.00 96.76 309 LYS D C 1
ATOM 10211 O O . LYS D 1 268 ? -56.053 -35.173 59.450 1.00 85.81 309 LYS D O 1
ATOM 10217 N N . ALA D 1 269 ? -54.748 -35.343 57.621 1.00 100.17 310 ALA D N 1
ATOM 10218 C CA . ALA D 1 269 ? -54.915 -33.945 57.225 1.00 100.73 310 ALA D CA 1
ATOM 10219 C C . ALA D 1 269 ? -56.262 -33.740 56.555 1.00 99.18 310 ALA D C 1
ATOM 10220 O O . ALA D 1 269 ? -56.963 -32.765 56.834 1.00 87.78 310 ALA D O 1
ATOM 10222 N N . SER D 1 270 ? -56.618 -34.672 55.673 1.00 106.49 311 SER D N 1
ATOM 10223 C CA . SER D 1 270 ? -57.912 -34.633 54.992 1.00 111.73 311 SER D CA 1
ATOM 10224 C C . SER D 1 270 ? -59.099 -34.979 55.910 1.00 112.74 311 SER D C 1
ATOM 10225 O O . SER D 1 270 ? -60.209 -34.496 55.695 1.00 103.11 311 SER D O 1
ATOM 10228 N N . GLU D 1 271 ? -58.870 -35.807 56.928 1.00 123.09 312 GLU D N 1
ATOM 10229 C CA . GLU D 1 271 ? -59.909 -36.074 57.924 1.00 128.71 312 GLU D CA 1
ATOM 10230 C C . GLU D 1 271 ? -60.107 -34.829 58.770 1.00 127.90 312 GLU D C 1
ATOM 10231 O O . GLU D 1 271 ? -61.226 -34.489 59.141 1.00 126.64 312 GLU D O 1
ATOM 10237 N N . TYR D 1 272 ? -58.999 -34.159 59.068 1.00 130.24 313 TYR D N 1
ATOM 10238 C CA . TYR D 1 272 ? -58.996 -32.943 59.867 1.00 133.76 313 TYR D CA 1
ATOM 10239 C C . TYR D 1 272 ? -59.646 -31.791 59.103 1.00 131.05 313 TYR D C 1
ATOM 10240 O O . TYR D 1 272 ? -60.083 -30.809 59.704 1.00 133.35 313 TYR D O 1
ATOM 10249 N N . ASN D 1 273 ? -59.715 -31.923 57.779 1.00 125.54 314 ASN D N 1
ATOM 10250 C CA . ASN D 1 273 ? -60.279 -30.882 56.911 1.00 119.66 314 ASN D CA 1
ATOM 10251 C C . ASN D 1 273 ? -61.780 -31.018 56.628 1.00 118.00 314 ASN D C 1
ATOM 10252 O O . ASN D 1 273 ? -62.456 -30.034 56.302 1.00 111.63 314 ASN D O 1
ATOM 10257 N N . ALA D 1 274 ? -62.289 -32.241 56.738 1.00 118.84 315 ALA D N 1
ATOM 10258 C CA . ALA D 1 274 ? -63.681 -32.529 56.419 1.00 118.46 315 ALA D CA 1
ATOM 10259 C C . ALA D 1 274 ? -64.612 -32.005 57.496 1.00 128.42 315 ALA D C 1
ATOM 10260 O O . ALA D 1 274 ? -65.719 -31.559 57.199 1.00 131.03 315 ALA D O 1
ATOM 10262 N N . GLU D 1 275 ? -64.159 -32.064 58.745 1.00 141.49 316 GLU D N 1
ATOM 10263 C CA . GLU D 1 275 ? -64.947 -31.576 59.875 1.00 157.10 316 GLU D CA 1
ATOM 10264 C C . GLU D 1 275 ? -65.248 -30.081 59.727 1.00 157.46 316 GLU D C 1
ATOM 10265 O O . GLU D 1 275 ? -65.774 -29.448 60.643 1.00 161.25 316 GLU D O 1
ATOM 10271 N N . ARG D 1 276 ? -64.916 -29.534 58.559 1.00 151.42 317 ARG D N 1
ATOM 10272 C CA . ARG D 1 276 ? -65.138 -28.126 58.249 1.00 148.79 317 ARG D CA 1
ATOM 10273 C C . ARG D 1 276 ? -65.535 -27.942 56.786 1.00 137.04 317 ARG D C 1
ATOM 10274 O O . ARG D 1 276 ? -64.678 -27.801 55.912 1.00 128.07 317 ARG D O 1
ATOM 10282 N N . ASP D 1 279 ? -65.856 -30.483 51.402 1.00 118.62 320 ASP D N 1
ATOM 10283 C CA . ASP D 1 279 ? -65.154 -31.313 50.423 1.00 121.6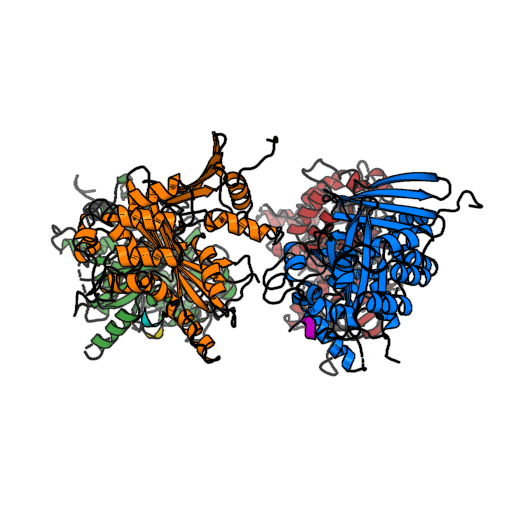7 320 ASP D CA 1
ATOM 10284 C C . ASP D 1 279 ? -64.084 -30.486 49.715 1.00 114.99 320 ASP D C 1
ATOM 10285 O O . ASP D 1 279 ? -64.320 -29.911 48.654 1.00 106.50 320 ASP D O 1
ATOM 10290 N N . THR D 1 280 ? -62.899 -30.454 50.317 1.00 118.84 321 THR D N 1
ATOM 10291 C CA . THR D 1 280 ? -61.841 -29.518 49.953 1.00 112.21 321 THR D CA 1
ATOM 10292 C C . THR D 1 280 ? -60.721 -30.170 49.163 1.00 100.23 321 THR D C 1
ATOM 10293 O O . THR D 1 280 ? -60.360 -31.314 49.430 1.00 101.26 321 THR D O 1
ATOM 10297 N N . PRO D 1 281 ? -60.162 -29.440 48.188 1.00 89.40 322 PRO D N 1
ATOM 10298 C CA . PRO D 1 281 ? -58.962 -29.890 47.486 1.00 83.03 322 PRO D CA 1
ATOM 10299 C C . PRO D 1 281 ? -57.794 -30.058 48.455 1.00 82.02 322 PRO D C 1
ATOM 10300 O O . PRO D 1 281 ? -57.689 -29.297 49.421 1.00 82.22 322 PRO D O 1
ATOM 10304 N N . ASN D 1 282 ? -56.937 -31.040 48.167 1.00 66.21 323 ASN D N 1
ATOM 10305 C CA . ASN D 1 282 ? -55.917 -31.558 49.077 1.00 63.44 323 ASN D CA 1
ATOM 10306 C C . ASN D 1 282 ? -54.505 -31.229 48.591 1.00 74.42 323 ASN D C 1
ATOM 10307 O O . ASN D 1 282 ? -53.589 -31.016 49.395 1.00 68.83 323 ASN D O 1
ATOM 10312 N N . ALA D 1 283 ? -54.346 -31.204 47.264 1.00 80.42 324 ALA D N 1
ATOM 10313 C CA . ALA D 1 283 ? -53.044 -31.070 46.607 1.00 74.78 324 ALA D CA 1
ATOM 10314 C C . ALA D 1 283 ? -53.125 -30.304 45.277 1.00 78.82 324 ALA D C 1
ATOM 10315 O O . ALA D 1 283 ? -54.166 -30.260 44.625 1.00 77.96 324 ALA D O 1
ATOM 10317 N N . CYS D 1 284 ? -52.014 -29.703 44.876 1.00 78.05 325 CYS D N 1
ATOM 10318 C CA . CYS D 1 284 ? -51.995 -28.866 43.686 1.00 74.00 325 CYS D CA 1
ATOM 10319 C C . CYS D 1 284 ? -50.664 -29.027 42.976 1.00 69.94 325 CYS D C 1
ATOM 10320 O O . CYS D 1 284 ? -49.778 -29.727 43.465 1.00 70.57 325 CYS D O 1
ATOM 10323 N N . ILE D 1 285 ? -50.525 -28.390 41.822 1.00 59.28 326 ILE D N 1
ATOM 10324 C CA . ILE D 1 285 ? -49.391 -28.682 40.960 1.00 55.46 326 ILE D CA 1
ATOM 10325 C C . ILE D 1 285 ? -48.554 -27.449 40.637 1.00 54.65 326 ILE D C 1
ATOM 10326 O O . ILE D 1 285 ? -49.066 -26.336 40.496 1.00 61.13 326 ILE D O 1
ATOM 10331 N N . ASN D 1 286 ? -47.250 -27.667 40.544 1.00 59.62 327 ASN D N 1
ATOM 10332 C CA . ASN D 1 286 ? -46.290 -26.624 40.217 1.00 59.00 327 ASN D CA 1
ATOM 10333 C C . ASN D 1 286 ? -45.179 -27.236 39.383 1.00 55.76 327 ASN D C 1
ATOM 10334 O O . ASN D 1 286 ? -44.377 -28.023 39.899 1.00 53.00 327 ASN D O 1
ATOM 10339 N N . ILE D 1 287 ? -45.148 -26.899 38.095 1.00 49.84 328 ILE D N 1
ATOM 10340 C CA . ILE D 1 287 ? -44.124 -27.426 37.193 1.00 55.22 328 ILE D CA 1
ATOM 10341 C C . ILE D 1 287 ? -43.276 -26.340 36.539 1.00 58.13 328 ILE D C 1
ATOM 10342 O O . ILE D 1 287 ? -43.790 -25.310 36.094 1.00 63.46 328 ILE D O 1
ATOM 10347 N N . SER D 1 288 ? -41.974 -26.592 36.482 1.00 51.20 329 SER D N 1
ATOM 10348 C CA . SER D 1 288 ? -41.053 -25.771 35.713 1.00 46.85 329 SER D CA 1
ATOM 10349 C C . SER D 1 288 ? -40.291 -26.681 34.751 1.00 55.56 329 SER D C 1
ATOM 10350 O O . SER D 1 288 ? -39.816 -27.746 35.146 1.00 59.05 329 SER D O 1
ATOM 10353 N N . ILE D 1 289 ? -40.186 -26.261 33.492 1.00 49.86 330 ILE D N 1
ATOM 10354 C CA . ILE D 1 289 ? -39.514 -27.033 32.449 1.00 45.58 330 ILE D CA 1
ATOM 10355 C C . ILE D 1 289 ? -38.621 -26.097 31.652 1.00 45.92 330 ILE D C 1
ATOM 10356 O O . ILE D 1 289 ? -39.062 -25.064 31.191 1.00 51.76 330 ILE D O 1
ATOM 10361 N N . SER D 1 290 ? -37.366 -26.464 31.469 1.00 47.71 331 SER D N 1
ATOM 10362 C CA . SER D 1 290 ? -36.429 -25.554 30.841 1.00 52.13 331 SER D CA 1
ATOM 10363 C C . SER D 1 290 ? -35.503 -26.195 29.799 1.00 52.95 331 SER D C 1
ATOM 10364 O O . SER D 1 290 ? -34.648 -27.017 30.144 1.00 62.45 331 SER D O 1
ATOM 10367 N N . GLN D 1 291 ? -35.670 -25.804 28.533 1.00 35.11 332 GLN D N 1
ATOM 10368 C CA . GLN D 1 291 ? -34.653 -26.055 27.501 1.00 42.42 332 GLN D CA 1
ATOM 10369 C C . GLN D 1 291 ? -33.458 -25.079 27.576 1.00 49.84 332 GLN D C 1
ATOM 10370 O O . GLN D 1 291 ? -33.592 -23.876 27.364 1.00 52.22 332 GLN D O 1
ATOM 10376 N N . SER D 1 292 ? -32.284 -25.607 27.888 1.00 55.22 333 SER D N 1
ATOM 10377 C CA . SER D 1 292 ? -31.083 -24.787 27.962 1.00 56.95 333 SER D CA 1
ATOM 10378 C C . SER D 1 292 ? -30.702 -24.312 26.573 1.00 51.06 333 SER D C 1
ATOM 10379 O O . SER D 1 292 ? -31.226 -24.803 25.584 1.00 60.50 333 SER D O 1
ATOM 10382 N N . SER D 1 293 ? -29.776 -23.371 26.494 1.00 55.26 334 SER D N 1
ATOM 10383 C CA . SER D 1 293 ? -29.309 -22.887 25.199 1.00 69.81 334 SER D CA 1
ATOM 10384 C C . SER D 1 293 ? -28.804 -24.029 24.323 1.00 75.71 334 SER D C 1
ATOM 10385 O O . SER D 1 293 ? -28.790 -23.918 23.099 1.00 72.46 334 SER D O 1
ATOM 10388 N N . ASP D 1 294 ? -28.400 -25.123 24.962 1.00 81.43 335 ASP D N 1
ATOM 10389 C CA . ASP D 1 294 ? -27.716 -26.219 24.285 1.00 77.66 335 ASP D CA 1
ATOM 10390 C C . ASP D 1 294 ? -28.638 -27.366 23.922 1.00 69.85 335 ASP D C 1
ATOM 10391 O O . ASP D 1 294 ? -28.172 -28.443 23.566 1.00 69.22 335 ASP D O 1
ATOM 10396 N N . GLY D 1 295 ? -29.943 -27.130 24.019 1.00 62.37 336 GLY D N 1
ATOM 10397 C CA . GLY D 1 295 ? -30.932 -28.125 23.645 1.00 60.38 336 GLY D CA 1
ATOM 10398 C C . GLY D 1 295 ? -31.499 -28.939 24.803 1.00 62.73 336 GLY D C 1
ATOM 10399 O O . GLY D 1 295 ? -32.621 -29.451 24.710 1.00 52.20 336 GLY D O 1
ATOM 10400 N N . ASN D 1 296 ? -30.739 -29.056 25.895 1.00 56.52 337 ASN D N 1
ATOM 10401 C CA . ASN D 1 296 ? -31.154 -29.881 27.034 1.00 51.40 337 ASN D CA 1
ATOM 10402 C C . ASN D 1 296 ? -32.458 -29.456 27.682 1.00 57.19 337 ASN D C 1
ATOM 10403 O O . ASN D 1 296 ? -32.563 -28.377 28.261 1.00 68.63 337 ASN D O 1
ATOM 10408 N N . ILE D 1 297 ? -33.436 -30.344 27.608 1.00 46.56 338 ILE D N 1
ATOM 10409 C CA . ILE D 1 297 ? -34.720 -30.156 28.247 1.00 39.96 338 ILE D CA 1
ATOM 10410 C C . ILE D 1 297 ? -34.706 -30.785 29.642 1.00 53.81 338 ILE D C 1
ATOM 10411 O O . ILE D 1 297 ? -34.023 -31.781 29.859 1.00 58.92 338 ILE D O 1
ATOM 10416 N N . TYR D 1 298 ? -35.427 -30.187 30.593 1.00 52.71 339 TYR D N 1
ATOM 10417 C CA . TYR D 1 298 ? -35.321 -30.587 32.000 1.00 53.18 339 TYR D CA 1
ATOM 10418 C C . TYR D 1 298 ? -36.573 -30.270 32.822 1.00 61.44 339 TYR D C 1
ATOM 10419 O O . TYR D 1 298 ? -37.032 -29.134 32.871 1.00 65.86 339 TYR D O 1
ATOM 10428 N N . VAL D 1 299 ? -37.096 -31.288 33.492 1.00 60.41 340 VAL D N 1
ATOM 10429 C CA . VAL D 1 299 ? -38.363 -31.194 34.183 1.00 51.51 340 VAL D CA 1
ATOM 10430 C C . VAL D 1 299 ? -38.156 -31.235 35.682 1.00 55.44 340 VAL D C 1
ATOM 10431 O O . VAL D 1 299 ? -37.329 -31.978 36.191 1.00 56.66 340 VAL D O 1
ATOM 10435 N N . THR D 1 300 ? -38.908 -30.407 36.387 1.00 61.51 341 THR D N 1
ATOM 10436 C CA . THR D 1 300 ? -38.922 -30.426 37.835 1.00 54.30 341 THR D CA 1
ATOM 10437 C C . THR D 1 300 ? -40.397 -30.322 38.212 1.00 53.01 341 THR D C 1
ATOM 10438 O O . THR D 1 300 ? -40.956 -29.238 38.249 1.00 53.36 341 THR D O 1
ATOM 10442 N N . SER D 1 301 ? -41.041 -31.460 38.447 1.00 59.53 342 SER D N 1
ATOM 10443 C CA . SER D 1 301 ? -42.462 -31.474 38.755 1.00 56.72 342 SER D CA 1
ATOM 10444 C C . SER D 1 301 ? -42.739 -31.510 40.249 1.00 53.12 342 SER D C 1
ATOM 10445 O O . SER D 1 301 ? -42.237 -32.375 40.948 1.00 64.10 342 SER D O 1
ATOM 10448 N N . HIS D 1 302 ? -43.540 -30.562 40.726 1.00 50.56 343 HIS D N 1
ATOM 10449 C CA . HIS D 1 302 ? -43.896 -30.481 42.141 1.00 59.47 343 HIS D CA 1
ATOM 10450 C C . HIS D 1 302 ? -45.371 -30.760 42.379 1.00 61.09 343 HIS D C 1
ATOM 10451 O O . HIS D 1 302 ? -46.223 -30.202 41.694 1.00 55.90 343 HIS D O 1
ATOM 10458 N N . THR D 1 303 ? -45.678 -31.609 43.354 1.00 59.18 344 THR D N 1
ATOM 10459 C CA . THR D 1 303 ? -47.028 -31.649 43.892 1.00 49.03 344 THR D CA 1
ATOM 10460 C C . THR D 1 303 ? -46.947 -31.194 45.354 1.00 58.44 344 THR D C 1
ATOM 10461 O O . THR D 1 303 ? -46.069 -31.627 46.099 1.00 61.22 344 THR D O 1
ATOM 10465 N N . GLY D 1 304 ? -47.825 -30.270 45.734 1.00 55.77 345 GLY D N 1
ATOM 10466 C CA . GLY D 1 304 ? -47.942 -29.829 47.112 1.00 56.03 345 GLY D CA 1
ATOM 10467 C C . GLY D 1 304 ? -49.119 -30.535 47.767 1.00 63.48 345 GLY D C 1
ATOM 10468 O O . GLY D 1 304 ? -50.152 -30.729 47.109 1.00 54.51 345 GLY D O 1
ATOM 10469 N N . VAL D 1 305 ? -48.975 -30.918 49.043 1.00 61.49 346 VAL D N 1
ATOM 10470 C CA . VAL D 1 305 ? -49.989 -31.737 49.722 1.00 62.22 346 VAL D CA 1
ATOM 10471 C C . VAL D 1 305 ? -50.158 -31.425 51.201 1.00 65.59 346 VAL D C 1
ATOM 10472 O O . VAL D 1 305 ? -49.215 -31.574 51.978 1.00 74.05 346 VAL D O 1
ATOM 10476 N N . LEU D 1 306 ? -51.374 -31.040 51.591 1.00 57.54 347 LEU D N 1
ATOM 10477 C CA . LEU D 1 306 ? -51.677 -30.741 52.989 1.00 53.29 347 LEU D CA 1
ATOM 10478 C C . LEU D 1 306 ? -51.379 -31.943 53.893 1.00 62.76 347 LEU D C 1
ATOM 10479 O O . LEU D 1 306 ? -51.907 -33.037 53.688 1.00 64.47 347 LEU D O 1
ATOM 10484 N N . ILE D 1 307 ? -50.532 -31.729 54.895 1.00 67.55 348 ILE D N 1
ATOM 10485 C CA . ILE D 1 307 ? -50.046 -32.812 55.738 1.00 74.31 348 ILE D CA 1
ATOM 10486 C C . ILE D 1 307 ? -49.994 -32.412 57.212 1.00 85.60 348 ILE D C 1
ATOM 10487 O O . ILE D 1 307 ? -49.671 -31.275 57.545 1.00 87.78 348 ILE D O 1
ATOM 10492 N N . MET D 1 308 ? -50.299 -33.359 58.092 1.00 90.43 349 MET D N 1
ATOM 10493 C CA . MET D 1 308 ? -50.288 -33.110 59.531 1.00 86.73 349 MET D CA 1
ATOM 10494 C C . MET D 1 308 ? -48.893 -33.248 60.106 1.00 89.89 349 MET D C 1
ATOM 10495 O O . MET D 1 308 ? -48.143 -34.148 59.723 1.00 96.55 349 MET D O 1
ATOM 10500 N N . ALA D 1 309 ? -48.555 -32.361 61.038 1.00 85.60 350 ALA D N 1
ATOM 10501 C CA . ALA D 1 309 ? -47.296 -32.449 61.765 1.00 81.55 350 ALA D CA 1
ATOM 10502 C C . ALA D 1 309 ? -47.191 -33.798 62.468 1.00 87.62 350 ALA D C 1
ATOM 10503 O O . ALA D 1 309 ? -48.208 -34.387 62.846 1.00 86.79 350 ALA D O 1
ATOM 10505 N N . PRO D 1 310 ? -45.959 -34.301 62.633 1.00 89.25 351 PRO D N 1
ATOM 10506 C CA . PRO D 1 310 ? -45.735 -35.508 63.433 1.00 93.01 351 PRO D CA 1
ATOM 10507 C C . PRO D 1 310 ? -46.427 -35.389 64.780 1.00 107.82 351 PRO D C 1
ATOM 10508 O O . PRO D 1 310 ? -47.156 -34.429 65.023 1.00 112.15 351 PRO D O 1
ATOM 10512 N N . GLU D 1 311 ? -46.185 -36.342 65.665 1.00 117.61 352 GLU D N 1
ATOM 10513 C CA . GLU D 1 311 ? -46.965 -36.414 66.890 1.00 129.40 352 GLU D CA 1
ATOM 10514 C C . GLU D 1 311 ? -46.647 -35.349 67.926 1.00 140.37 352 GLU D C 1
ATOM 10515 O O . GLU D 1 311 ? -47.525 -34.937 68.683 1.00 144.45 352 GLU D O 1
ATOM 10521 N N . ASP D 1 312 ? -45.400 -34.901 67.962 1.00 146.86 353 ASP D N 1
ATOM 10522 C CA . ASP D 1 312 ? -44.983 -33.929 68.964 1.00 156.90 353 ASP D CA 1
ATOM 10523 C C . ASP D 1 312 ? -45.613 -32.546 68.772 1.00 158.95 353 ASP D C 1
ATOM 10524 O O . ASP D 1 312 ? -45.353 -31.635 69.556 1.00 164.02 353 ASP D O 1
ATOM 10529 N N . ARG D 1 313 ? -46.443 -32.385 67.743 1.00 151.77 354 ARG D N 1
ATOM 10530 C CA . ARG D 1 313 ? -47.031 -31.076 67.460 1.00 152.37 354 ARG D CA 1
ATOM 10531 C C . ARG D 1 313 ? -48.479 -31.145 66.975 1.00 152.15 354 ARG D C 1
ATOM 10532 O O . ARG D 1 313 ? -48.756 -30.889 65.800 1.00 146.14 354 ARG D O 1
ATOM 10540 N N . PRO D 1 314 ? -49.412 -31.468 67.884 1.00 157.29 355 PRO D N 1
ATOM 10541 C CA . PRO D 1 314 ? -50.823 -31.617 67.516 1.00 154.98 355 PRO D CA 1
ATOM 10542 C C . PRO D 1 314 ? -51.357 -30.386 66.801 1.00 147.85 355 PRO D C 1
ATOM 10543 O O . PRO D 1 314 ? -50.708 -29.339 66.803 1.00 140.78 355 PRO D O 1
ATOM 10547 N N . ASN D 1 315 ? -52.527 -30.530 66.189 1.00 151.04 356 ASN D N 1
ATOM 10548 C CA . ASN D 1 315 ? -53.252 -29.400 65.611 1.00 156.45 356 ASN D CA 1
ATOM 10549 C C . ASN D 1 315 ? -52.614 -28.764 64.364 1.00 148.72 356 ASN D C 1
ATOM 10550 O O . ASN D 1 315 ? -53.324 -28.244 63.498 1.00 148.65 356 ASN D O 1
ATOM 10555 N N . GLU D 1 316 ? -51.287 -28.819 64.266 1.00 136.72 357 GLU D N 1
ATOM 10556 C CA . GLU D 1 316 ? -50.559 -28.121 63.204 1.00 123.05 357 GLU D CA 1
ATOM 10557 C C . GLU D 1 316 ? -50.702 -28.722 61.819 1.00 107.62 357 GLU D C 1
ATOM 10558 O O . GLU D 1 316 ? -50.540 -29.926 61.632 1.00 106.05 357 GLU D O 1
ATOM 10564 N N . MET D 1 317 ? -50.971 -27.865 60.840 1.00 97.17 358 MET D N 1
ATOM 10565 C CA . MET D 1 317 ? -51.017 -28.301 59.450 1.00 93.96 358 MET D CA 1
ATOM 10566 C C . MET D 1 317 ? -49.995 -27.563 58.591 1.00 89.57 358 MET D C 1
ATOM 10567 O O . MET D 1 317 ? -49.701 -26.384 58.826 1.00 88.45 358 MET D O 1
ATOM 10572 N N . GLY D 1 318 ? -49.450 -28.281 57.610 1.00 78.79 359 GLY D N 1
ATOM 10573 C CA . GLY D 1 318 ? -48.446 -27.757 56.704 1.00 70.12 359 GLY D CA 1
ATOM 10574 C C . GLY D 1 318 ? -48.550 -28.444 55.360 1.00 77.32 359 GLY D C 1
ATOM 10575 O O . GLY D 1 318 ? -49.594 -29.004 55.024 1.00 84.96 359 GLY D O 1
ATOM 10576 N N . MET D 1 319 ? -47.474 -28.423 54.583 1.00 71.82 360 MET D N 1
ATOM 10577 C CA . MET D 1 319 ? -47.534 -28.994 53.237 1.00 61.52 360 MET D CA 1
ATOM 10578 C C . MET D 1 319 ? -46.326 -29.847 52.874 1.00 64.96 360 MET D C 1
ATOM 10579 O O . MET D 1 319 ? -45.177 -29.415 52.988 1.00 67.85 360 MET D O 1
ATOM 10584 N N . LEU D 1 320 ? -46.598 -31.075 52.457 1.00 66.95 361 LEU D N 1
ATOM 10585 C CA . LEU D 1 320 ? -45.582 -31.905 51.850 1.00 70.93 361 LEU D CA 1
ATOM 10586 C C . LEU D 1 320 ? -45.360 -31.413 50.415 1.00 75.26 361 LEU D C 1
ATOM 10587 O O . LEU D 1 320 ? -46.304 -31.010 49.736 1.00 73.98 361 LEU D O 1
ATOM 10592 N N . THR D 1 321 ? -44.116 -31.428 49.958 1.00 72.07 362 THR D N 1
ATOM 10593 C CA . THR D 1 321 ? -43.802 -30.989 48.608 1.00 63.17 362 THR D CA 1
ATOM 10594 C C . THR D 1 321 ? -42.996 -32.093 47.966 1.00 66.52 362 THR D C 1
ATOM 10595 O O . THR D 1 321 ? -41.942 -32.459 48.478 1.00 71.99 362 THR D O 1
ATOM 10599 N N . ASN D 1 322 ? -43.485 -32.637 46.856 1.00 61.44 363 ASN D N 1
ATOM 10600 C CA . ASN D 1 322 ? -42.801 -33.752 46.217 1.00 62.82 363 ASN D CA 1
ATOM 10601 C C . ASN D 1 322 ? -42.143 -33.314 44.929 1.00 64.17 363 ASN D C 1
ATOM 10602 O O . ASN D 1 322 ? -42.830 -32.974 43.970 1.00 61.63 363 ASN D O 1
ATOM 10607 N N . ARG D 1 323 ? -40.812 -33.335 44.907 1.00 65.85 364 ARG D N 1
ATOM 10608 C CA . ARG D 1 323 ? -40.060 -32.875 43.735 1.00 66.65 364 ARG D CA 1
ATOM 10609 C C . ARG D 1 323 ? -39.560 -34.000 42.840 1.00 60.80 364 ARG D C 1
ATOM 10610 O O . ARG D 1 323 ? -38.567 -34.647 43.151 1.00 61.45 364 ARG D O 1
ATOM 10618 N N . THR D 1 324 ? -40.229 -34.199 41.711 1.00 47.44 365 THR D N 1
ATOM 10619 C CA . THR D 1 324 ? -39.774 -35.163 40.719 1.00 56.60 365 THR D CA 1
ATOM 10620 C C . THR D 1 324 ? -38.896 -34.477 39.683 1.00 51.98 365 THR D C 1
ATOM 10621 O O . THR D 1 324 ? -39.377 -33.688 38.902 1.00 61.04 365 THR D O 1
ATOM 10625 N N . SER D 1 325 ? -37.612 -34.789 39.657 1.00 67.22 366 SER D N 1
ATOM 10626 C CA . SER D 1 325 ? -36.701 -34.082 38.764 1.00 77.14 366 SER D CA 1
ATOM 10627 C C . SER D 1 325 ? -36.101 -35.039 37.735 1.00 80.05 366 SER D C 1
ATOM 10628 O O . SER D 1 325 ? -35.816 -36.191 38.055 1.00 88.26 366 SER D O 1
ATOM 10631 N N . TYR D 1 326 ? -35.918 -34.571 36.502 1.00 69.51 367 TYR D N 1
ATOM 10632 C CA . TYR D 1 326 ? -35.336 -35.411 35.457 1.00 64.68 367 TYR D CA 1
ATOM 10633 C C . TYR D 1 326 ? -35.144 -34.703 34.119 1.00 66.20 367 TYR D C 1
ATOM 10634 O O . TYR D 1 326 ? -35.775 -33.696 33.840 1.00 66.11 367 TYR D O 1
ATOM 10643 N N . GLU D 1 327 ? -34.266 -35.258 33.294 1.00 67.22 368 GLU D N 1
ATOM 10644 C CA . GLU D 1 327 ? -33.994 -34.742 31.960 1.00 61.13 368 GLU D CA 1
ATOM 10645 C C . GLU D 1 327 ? -34.915 -35.406 30.933 1.00 59.10 368 GLU D C 1
ATOM 10646 O O . GLU D 1 327 ? -35.528 -36.424 31.220 1.00 55.12 368 GLU D O 1
ATOM 10652 N N . VAL D 1 328 ? -35.054 -34.798 29.756 1.00 60.75 369 VAL D N 1
ATOM 10653 C CA . VAL D 1 328 ? -35.805 -35.397 28.653 1.00 50.48 369 VAL D CA 1
ATOM 10654 C C . VAL D 1 328 ? -34.888 -35.421 27.443 1.00 53.81 369 VAL D C 1
ATOM 10655 O O . VAL D 1 328 ? -34.649 -34.400 26.825 1.00 58.92 369 VAL D O 1
ATOM 10659 N N . PRO D 1 329 ? -34.337 -36.597 27.123 1.00 63.73 370 PRO D N 1
ATOM 10660 C CA . PRO D 1 329 ? -33.285 -36.676 26.112 1.00 54.83 370 PRO D CA 1
ATOM 10661 C C . PRO D 1 329 ? -33.827 -36.458 24.723 1.00 55.05 370 PRO D C 1
ATOM 10662 O O . PRO D 1 329 ? -34.989 -36.738 24.460 1.00 52.03 370 PRO D O 1
ATOM 10666 N N . GLN D 1 330 ? -32.974 -35.965 23.840 1.00 65.97 371 GLN D N 1
ATOM 10667 C CA . GLN D 1 330 ? -33.314 -35.871 22.438 1.00 80.52 371 GLN D CA 1
ATOM 10668 C C . GLN D 1 330 ? -33.757 -37.227 21.930 1.00 72.85 371 GLN D C 1
ATOM 10669 O O . GLN D 1 330 ? -33.124 -38.237 22.214 1.00 76.39 371 GLN D O 1
ATOM 10675 N N . GLY D 1 331 ? -34.865 -37.241 21.200 1.00 64.67 372 GLY D N 1
ATOM 10676 C CA . GLY D 1 331 ? -35.368 -38.458 20.602 1.00 63.22 372 GLY D CA 1
ATOM 10677 C C . GLY D 1 331 ? -36.584 -39.054 21.284 1.00 59.86 372 GLY D C 1
ATOM 10678 O O . GLY D 1 331 ? -37.376 -39.746 20.648 1.00 73.72 372 GLY D O 1
ATOM 10679 N N . VAL D 1 332 ? -36.734 -38.806 22.577 1.00 50.19 373 VAL D N 1
ATOM 10680 C CA . VAL D 1 332 ? -37.790 -39.461 23.338 1.00 55.28 373 VAL D CA 1
ATOM 10681 C C . VAL D 1 332 ? -39.178 -38.880 23.024 1.00 54.24 373 VAL D C 1
ATOM 10682 O O . VAL D 1 332 ? -39.593 -37.854 23.577 1.00 44.49 373 VAL D O 1
ATOM 10686 N N . LYS D 1 333 ? -39.885 -39.543 22.117 1.00 56.90 374 LYS D N 1
ATOM 10687 C CA . LYS D 1 333 ? -41.223 -39.119 21.728 1.00 61.55 374 LYS D CA 1
ATOM 10688 C C . LYS D 1 333 ? -42.204 -39.430 22.856 1.00 60.81 374 LYS D C 1
ATOM 10689 O O . LYS D 1 333 ? -41.910 -40.213 23.766 1.00 47.54 374 LYS D O 1
ATOM 10695 N N . CYS D 1 334 ? -43.365 -38.797 22.803 1.00 64.16 375 CYS D N 1
ATOM 10696 C CA . CYS D 1 334 ? -44.346 -38.952 23.858 1.00 62.35 375 CYS D CA 1
ATOM 10697 C C . CYS D 1 334 ? -45.141 -40.235 23.630 1.00 73.57 375 CYS D C 1
ATOM 10698 O O . CYS D 1 334 ? -46.341 -40.189 23.365 1.00 72.82 375 CYS D O 1
ATOM 10701 N N . ILE D 1 335 ? -44.455 -41.375 23.721 1.00 78.02 376 ILE D N 1
ATOM 10702 C CA . ILE D 1 335 ? -45.068 -42.699 23.554 1.00 76.44 376 ILE D CA 1
ATOM 10703 C C . ILE D 1 335 ? -44.699 -43.653 24.702 1.00 80.38 376 ILE D C 1
ATOM 10704 O O . ILE D 1 335 ? -43.585 -44.189 24.737 1.00 82.23 376 ILE D O 1
ATOM 10709 N N . ILE D 1 336 ? -45.646 -43.869 25.619 1.00 73.75 377 ILE D N 1
ATOM 10710 C CA . ILE D 1 336 ? -45.435 -44.628 26.870 1.00 71.49 377 ILE D CA 1
ATOM 10711 C C . ILE D 1 336 ? -44.240 -45.596 26.965 1.00 67.86 377 ILE D C 1
ATOM 10712 O O . ILE D 1 336 ? -43.309 -45.355 27.723 1.00 68.61 377 ILE D O 1
ATOM 10717 N N . ASP D 1 337 ? -44.271 -46.696 26.225 1.00 74.48 378 ASP D N 1
ATOM 10718 C CA . ASP D 1 337 ? -43.202 -47.696 26.347 1.00 98.10 378 ASP D CA 1
ATOM 10719 C C . ASP D 1 337 ? -41.807 -47.154 25.987 1.00 99.21 378 ASP D C 1
ATOM 10720 O O . ASP D 1 337 ? -40.794 -47.654 26.482 1.00 101.19 378 ASP D O 1
ATOM 10725 N N . GLU D 1 338 ? -41.765 -46.127 25.140 1.00 97.45 379 GLU D N 1
ATOM 10726 C CA . GLU D 1 338 ? -40.510 -45.471 24.787 1.00 90.66 379 GLU D CA 1
ATOM 10727 C C . GLU D 1 338 ? -40.090 -44.541 25.923 1.00 86.56 379 GLU D C 1
ATOM 10728 O O . GLU D 1 338 ? -38.899 -44.337 26.166 1.00 88.16 379 GLU D O 1
ATOM 10734 N N . MET D 1 339 ? -41.078 -43.989 26.624 1.00 75.21 380 MET D N 1
ATOM 10735 C CA . MET D 1 339 ? -40.822 -43.100 27.756 1.00 71.75 380 MET D CA 1
ATOM 10736 C C . MET D 1 339 ? -40.383 -43.864 29.015 1.00 81.18 380 MET D C 1
ATOM 10737 O O . MET D 1 339 ? -39.442 -43.452 29.704 1.00 77.54 380 MET D O 1
ATOM 10742 N N . VAL D 1 340 ? -41.070 -44.966 29.308 1.00 81.97 381 VAL D N 1
ATOM 10743 C CA . VAL D 1 340 ? -40.720 -45.836 30.427 1.00 77.39 381 VAL D CA 1
ATOM 10744 C C . VAL D 1 340 ? -39.225 -46.164 30.477 1.00 77.94 381 VAL D C 1
ATOM 10745 O O . VAL D 1 340 ? -38.597 -46.107 31.536 1.00 79.87 381 VAL D O 1
ATOM 10749 N N . SER D 1 341 ? -38.661 -46.494 29.322 1.00 68.40 382 SER D N 1
ATOM 10750 C CA . SER D 1 341 ? -37.260 -46.884 29.235 1.00 68.17 382 SER D CA 1
ATOM 10751 C C . SER D 1 341 ? -36.277 -45.749 28.899 1.00 66.62 382 SER D C 1
ATOM 10752 O O . SER D 1 341 ? -35.093 -46.001 28.674 1.00 55.75 382 SER D O 1
ATOM 10755 N N . ALA D 1 342 ? -36.750 -44.506 28.852 1.00 72.14 383 ALA D N 1
ATOM 10756 C CA . ALA D 1 342 ? -35.866 -43.398 28.484 1.00 64.31 383 ALA D CA 1
ATOM 10757 C C . ALA D 1 342 ? -35.588 -42.396 29.622 1.00 60.87 383 ALA D C 1
ATOM 10758 O O . ALA D 1 342 ? -34.476 -41.854 29.719 1.00 56.28 383 ALA D O 1
ATOM 10760 N N . LEU D 1 343 ? -36.589 -42.173 30.479 1.00 55.15 384 LEU D N 1
ATOM 10761 C CA . LEU D 1 343 ? -36.538 -41.138 31.517 1.00 51.03 384 LEU D CA 1
ATOM 10762 C C . LEU D 1 343 ? -36.213 -41.683 32.907 1.00 64.08 384 LEU D C 1
ATOM 10763 O O . LEU D 1 343 ? -36.865 -42.610 33.375 1.00 58.94 384 LEU D O 1
ATOM 10768 N N . GLN D 1 344 ? -35.244 -41.061 33.579 1.00 65.96 385 GLN D N 1
ATOM 10769 C CA . GLN D 1 344 ? -34.797 -41.497 34.900 1.00 62.05 385 GLN D CA 1
ATOM 10770 C C . GLN D 1 344 ? -34.989 -40.463 36.029 1.00 71.60 385 GLN D C 1
ATOM 10771 O O . GLN D 1 344 ? -34.043 -39.771 36.451 1.00 70.38 385 GLN D O 1
ATOM 10777 N N . PRO D 1 345 ? -36.228 -40.367 36.525 1.00 66.79 386 PRO D N 1
ATOM 10778 C CA . PRO D 1 345 ? -36.695 -39.518 37.620 1.00 60.59 386 PRO D CA 1
ATOM 10779 C C . PRO D 1 345 ? -35.977 -39.780 38.920 1.00 67.65 386 PRO D C 1
ATOM 10780 O O . PRO D 1 345 ? -35.815 -40.922 39.299 1.00 72.74 386 PRO D O 1
ATOM 10784 N N . ARG D 1 346 ? -35.567 -38.723 39.606 1.00 74.11 387 ARG D N 1
ATOM 10785 C CA . ARG D 1 346 ? -35.210 -38.838 41.007 1.00 64.23 387 ARG D CA 1
ATOM 10786 C C . ARG D 1 346 ? -36.270 -38.087 41.794 1.00 62.52 387 ARG D C 1
ATOM 10787 O O . ARG D 1 346 ? -36.727 -37.033 41.375 1.00 60.52 387 ARG D O 1
ATOM 10795 N N . TYR D 1 347 ? -36.667 -38.653 42.928 1.00 73.70 388 TYR D N 1
ATOM 10796 C CA . TYR D 1 347 ? -37.766 -38.128 43.730 1.00 69.55 388 TYR D CA 1
ATOM 10797 C C . TYR D 1 347 ? -37.216 -37.469 44.988 1.00 65.44 388 TYR D C 1
ATOM 10798 O O . TYR D 1 347 ? -36.153 -37.846 45.473 1.00 70.78 388 TYR D O 1
ATOM 10807 N N . ALA D 1 348 ? -37.928 -36.463 45.491 1.00 58.71 389 ALA D N 1
ATOM 10808 C CA . ALA D 1 348 ? -37.574 -35.818 46.758 1.00 57.16 389 ALA D CA 1
ATOM 10809 C C . ALA D 1 348 ? -38.802 -35.207 47.403 1.00 68.67 389 ALA D C 1
ATOM 10810 O O . ALA D 1 348 ? -39.844 -35.064 46.757 1.00 77.86 389 ALA D O 1
ATOM 10812 N N . ALA D 1 349 ? -38.692 -34.847 48.675 1.00 71.26 390 ALA D N 1
ATOM 10813 C CA . ALA D 1 349 ? -39.823 -34.212 49.352 1.00 73.60 390 ALA D CA 1
ATOM 10814 C C . ALA D 1 349 ? -39.395 -33.176 50.382 1.00 65.09 390 ALA D C 1
ATOM 10815 O O . ALA D 1 349 ? -38.207 -33.006 50.641 1.00 62.10 390 ALA D O 1
ATOM 10817 N N . SER D 1 350 ? -40.370 -32.480 50.957 1.00 65.44 391 SER D N 1
ATOM 10818 C CA . SER D 1 350 ? -40.085 -31.473 51.973 1.00 79.17 391 SER D CA 1
ATOM 10819 C C . SER D 1 350 ? -41.355 -31.094 52.701 1.00 87.53 391 SER D C 1
ATOM 10820 O O . SER D 1 350 ? -42.332 -30.677 52.080 1.00 98.39 391 SER D O 1
ATOM 10823 N N . GLU D 1 351 ? -41.343 -31.228 54.018 1.00 80.79 392 GLU D N 1
ATOM 10824 C CA . GLU D 1 351 ? -42.488 -30.811 54.801 1.00 77.30 392 GLU D CA 1
ATOM 10825 C C . GLU D 1 351 ? -42.312 -29.382 55.267 1.00 74.39 392 GLU D C 1
ATOM 10826 O O . GLU D 1 351 ? -41.293 -29.036 55.846 1.00 76.32 392 GLU D O 1
ATOM 10832 N N . THR D 1 352 ? -43.304 -28.546 54.990 1.00 77.81 393 THR D N 1
ATOM 10833 C CA . THR D 1 352 ? -43.211 -27.128 55.328 1.00 81.58 393 THR D CA 1
ATOM 10834 C C . THR D 1 352 ? -44.362 -26.699 56.223 1.00 75.88 393 THR D C 1
ATOM 10835 O O . THR D 1 352 ? -45.522 -26.983 55.903 1.00 72.30 393 THR D O 1
ATOM 10839 N N . TYR D 1 353 ? -44.042 -26.017 57.330 1.00 64.82 394 TYR D N 1
ATOM 10840 C CA . TYR D 1 353 ? -45.061 -25.444 58.226 1.00 75.32 394 TYR D CA 1
ATOM 10841 C C . TYR D 1 353 ? -44.889 -23.925 58.476 1.00 96.37 394 TYR D C 1
ATOM 10842 O O . TYR D 1 353 ? -43.879 -23.329 58.082 1.00 100.04 394 TYR D O 1
ATOM 10851 N N . LEU D 1 354 ? -45.875 -23.311 59.131 1.00 100.51 395 LEU D N 1
ATOM 10852 C CA . LEU D 1 354 ? -46.025 -21.852 59.120 1.00 93.29 395 LEU D CA 1
ATOM 10853 C C . LEU D 1 354 ? -45.266 -21.130 60.226 1.00 90.64 395 LEU D C 1
ATOM 10854 O O . LEU D 1 354 ? -45.713 -21.070 61.367 1.00 92.11 395 LEU D O 1
ATOM 10859 N N . ALA E 2 2 ? -42.863 13.051 9.978 1.00 88.17 122 ALA E N 1
ATOM 10860 C CA . ALA E 2 2 ? -42.048 13.209 11.176 1.00 84.68 122 ALA E CA 1
ATOM 10861 C C . ALA E 2 2 ? -41.189 11.982 11.412 1.00 86.59 122 ALA E C 1
ATOM 10862 O O . ALA E 2 2 ? -39.968 12.095 11.531 1.00 88.00 122 ALA E O 1
ATOM 10864 N N . VAL E 2 3 ? -41.833 10.814 11.452 1.00 83.45 123 VAL E N 1
ATOM 10865 C CA . VAL E 2 3 ? -41.199 9.569 11.906 1.00 84.96 123 VAL E CA 1
ATOM 10866 C C . VAL E 2 3 ? -39.995 9.118 11.078 1.00 81.85 123 VAL E C 1
ATOM 10867 O O . VAL E 2 3 ? -39.019 8.633 11.633 1.00 76.77 123 VAL E O 1
ATOM 10871 N N . LEU E 2 4 ? -40.047 9.307 9.761 1.00 74.83 124 LEU E N 1
ATOM 10872 C CA . LEU E 2 4 ? -38.880 9.032 8.913 1.00 79.31 124 LEU E CA 1
ATOM 10873 C C . LEU E 2 4 ? -37.635 9.822 9.323 1.00 83.64 124 LEU E C 1
ATOM 10874 O O . LEU E 2 4 ? -36.518 9.464 8.950 1.00 93.92 124 LEU E O 1
ATOM 10879 N N . ASP E 2 5 ? -37.822 10.903 10.070 1.00 66.45 125 ASP E N 1
ATOM 10880 C CA . ASP E 2 5 ? -36.696 11.716 10.499 1.00 75.90 125 ASP E CA 1
ATOM 10881 C C . ASP E 2 5 ? -35.715 10.961 11.403 1.00 71.36 125 ASP E C 1
ATOM 10882 O O . ASP E 2 5 ? -34.579 11.418 11.600 1.00 73.35 125 ASP E O 1
ATOM 10887 N N . VAL E 2 6 ? -36.146 9.810 11.930 1.00 60.26 126 VAL E N 1
ATOM 10888 C CA . VAL E 2 6 ? -35.299 8.964 12.774 1.00 60.61 126 VAL E CA 1
ATOM 10889 C C . VAL E 2 6 ? -34.333 8.083 11.982 1.00 69.96 126 VAL E C 1
ATOM 10890 O O . VAL E 2 6 ? -33.478 7.439 12.576 1.00 74.40 126 VAL E O 1
ATOM 10894 N N . LEU E 2 7 ? -34.481 8.043 10.656 1.00 69.36 127 LEU E N 1
ATOM 10895 C CA . LEU E 2 7 ? -33.643 7.207 9.788 1.00 57.03 127 LEU E CA 1
ATOM 10896 C C . LEU E 2 7 ? -32.454 7.962 9.192 1.00 67.36 127 LEU E C 1
ATOM 10897 O O . LEU E 2 7 ? -32.611 9.066 8.676 1.00 76.49 127 LEU E O 1
ATOM 10902 N N . LYS E 2 8 ? -31.268 7.360 9.255 1.00 67.44 128 LYS E N 1
ATOM 10903 C CA . LYS E 2 8 ? -30.066 7.948 8.657 1.00 66.10 128 LYS E CA 1
ATOM 10904 C C . LYS E 2 8 ? -29.368 6.947 7.730 1.00 65.48 128 LYS E C 1
ATOM 10905 O O . LYS E 2 8 ? -28.507 6.172 8.139 1.00 70.94 128 LYS E O 1
ATOM 10911 N N . PHE E 2 9 ? -29.758 6.983 6.466 1.00 59.08 129 PHE E N 1
ATOM 10912 C CA . PHE E 2 9 ? -29.301 6.028 5.469 1.00 55.02 129 PHE E CA 1
ATOM 10913 C C . PHE E 2 9 ? -27.794 5.980 5.178 1.00 63.93 129 PHE E C 1
ATOM 10914 O O . PHE E 2 9 ? -27.143 6.999 4.995 1.00 64.55 129 PHE E O 1
ATOM 10922 N N . TYR E 2 10 ? -27.263 4.762 5.150 1.00 90.91 130 TYR E N 1
ATOM 10923 C CA . TYR E 2 10 ? -25.880 4.496 4.779 1.00 85.28 130 TYR E CA 1
ATOM 10924 C C . TYR E 2 10 ? -25.554 5.140 3.442 1.00 84.78 130 TYR E C 1
ATOM 10925 O O . TYR E 2 10 ? -26.407 5.205 2.553 1.00 78.20 130 TYR E O 1
ATOM 10934 N N . ASP E 2 11 ? -24.311 5.594 3.298 1.00 90.21 131 ASP E N 1
ATOM 10935 C CA . ASP E 2 11 ? -23.848 6.171 2.037 1.00 95.01 131 ASP E CA 1
ATOM 10936 C C . ASP E 2 11 ? -22.430 5.713 1.646 1.00 97.91 131 ASP E C 1
ATOM 10937 O O . ASP E 2 11 ? -21.496 5.840 2.430 1.00 103.67 131 ASP E O 1
ATOM 10942 N N . SER E 2 12 ? -22.279 5.183 0.433 1.00 98.24 132 SER E N 1
ATOM 10943 C CA . SER E 2 12 ? -20.997 4.653 -0.037 1.00 94.97 132 SER E CA 1
ATOM 10944 C C . SER E 2 12 ? -19.870 5.648 0.149 1.00 98.48 132 SER E C 1
ATOM 10945 O O . SER E 2 12 ? -18.730 5.249 0.393 1.00 104.21 132 SER E O 1
ATOM 10948 N N . ASN E 2 13 ? -20.203 6.935 0.020 1.00 86.39 133 ASN E N 1
ATOM 10949 C CA . ASN E 2 13 ? -19.227 8.017 -0.061 1.00 88.01 133 ASN E CA 1
ATOM 10950 C C . ASN E 2 13 ? -18.582 8.396 1.272 1.00 86.01 133 ASN E C 1
ATOM 10951 O O . ASN E 2 13 ? -18.110 9.511 1.431 1.00 105.86 133 ASN E O 1
ATOM 10956 N N . THR E 2 14 ? -18.567 7.484 2.230 1.00 75.66 134 THR E N 1
ATOM 10957 C CA . THR E 2 14 ? -18.011 7.768 3.548 1.00 82.36 134 THR E CA 1
ATOM 10958 C C . THR E 2 14 ? -16.797 6.877 3.852 1.00 96.55 134 THR E C 1
ATOM 10959 O O . THR E 2 14 ? -16.843 5.649 3.661 1.00 75.42 134 THR E O 1
ATOM 10963 N N . VAL E 2 15 ? -15.715 7.496 4.323 1.00 67.12 135 VAL E N 1
ATOM 10964 C CA . VAL E 2 15 ? -14.543 6.743 4.765 1.00 79.58 135 VAL E CA 1
ATOM 10965 C C . VAL E 2 15 ? -14.563 6.507 6.283 1.00 77.90 135 VAL E C 1
ATOM 10966 O O . VAL E 2 15 ? -14.875 5.405 6.749 1.00 73.92 135 VAL E O 1
ATOM 10970 N N . ALA F 2 2 ? -78.433 29.899 22.837 1.00 75.35 122 ALA F N 1
ATOM 10971 C CA . ALA F 2 2 ? -77.013 30.251 22.784 1.00 80.33 122 ALA F CA 1
ATOM 10972 C C . ALA F 2 2 ? -76.133 29.008 22.709 1.00 94.57 122 ALA F C 1
ATOM 10973 O O . ALA F 2 2 ? -74.915 29.103 22.809 1.00 106.25 122 ALA F O 1
ATOM 10975 N N . VAL F 2 3 ? -76.747 27.843 22.535 1.00 89.40 123 VAL F N 1
ATOM 10976 C CA . VAL F 2 3 ? -75.973 26.619 22.398 1.00 79.73 123 VAL F CA 1
ATOM 10977 C C . VAL F 2 3 ? -75.617 26.345 20.937 1.00 74.64 123 VAL F C 1
ATOM 10978 O O . VAL F 2 3 ? -74.643 25.621 20.658 1.00 62.88 123 VAL F O 1
ATOM 10982 N N . LEU F 2 4 ? -76.398 26.917 20.015 1.00 68.45 124 LEU F N 1
ATOM 10983 C CA . LEU F 2 4 ? -76.060 26.852 18.594 1.00 74.37 124 LEU F CA 1
ATOM 10984 C C . LEU F 2 4 ? -74.925 27.797 18.200 1.00 85.49 124 LEU F C 1
ATOM 10985 O O . LEU F 2 4 ? -74.265 27.582 17.187 1.00 95.23 124 LEU F O 1
ATOM 10990 N N . ASP F 2 5 ? -74.713 28.858 18.967 1.00 80.22 125 ASP F N 1
ATOM 10991 C CA . ASP F 2 5 ? -73.670 29.802 18.613 1.00 76.02 125 ASP F CA 1
ATOM 10992 C C . ASP F 2 5 ? -72.373 29.054 18.319 1.00 77.92 125 ASP F C 1
ATOM 10993 O O . ASP F 2 5 ? -71.576 29.496 17.488 1.00 76.64 125 ASP F O 1
ATOM 10998 N N . VAL F 2 6 ? -72.188 27.901 18.970 1.00 80.17 126 VAL F N 1
ATOM 10999 C CA . VAL F 2 6 ? -70.957 27.104 18.834 1.00 84.06 126 VAL F CA 1
ATOM 11000 C C . VAL F 2 6 ? -70.761 26.442 17.457 1.00 79.34 126 VAL F C 1
ATOM 11001 O O . VAL F 2 6 ? -69.654 26.022 17.122 1.00 78.55 126 VAL F O 1
ATOM 11005 N N . LEU F 2 7 ? -71.828 26.365 16.666 1.00 61.80 127 LEU F N 1
ATOM 11006 C CA . LEU F 2 7 ? -71.750 25.830 15.309 1.00 64.45 127 LEU F CA 1
ATOM 11007 C C . LEU F 2 7 ? -71.499 26.897 14.244 1.00 75.80 127 LEU F C 1
ATOM 11008 O O . LEU F 2 7 ? -72.177 27.930 14.203 1.00 75.29 127 LEU F O 1
ATOM 11013 N N . LYS F 2 8 ? -70.542 26.622 13.365 1.00 77.08 128 LYS F N 1
ATOM 11014 C CA . LYS F 2 8 ? -70.338 27.430 12.172 1.00 78.84 128 LYS F CA 1
ATOM 11015 C C . LYS F 2 8 ? -70.387 26.484 10.984 1.00 76.00 128 LYS F C 1
ATOM 11016 O O . LYS F 2 8 ? -69.469 25.694 10.777 1.00 65.02 128 LYS F O 1
ATOM 11022 N N . PHE F 2 9 ? -71.469 26.555 10.215 1.00 71.23 129 PHE F N 1
ATOM 11023 C CA . PHE F 2 9 ? -71.681 25.630 9.102 1.00 71.72 129 PHE F CA 1
ATOM 11024 C C . PHE F 2 9 ? -70.880 25.984 7.851 1.00 77.41 129 PHE F C 1
ATOM 11025 O O . PHE F 2 9 ? -70.646 27.160 7.547 1.00 71.24 129 PHE F O 1
ATOM 11033 N N . TYR F 2 10 ? -70.471 24.937 7.139 1.00 74.48 130 TYR F N 1
ATOM 11034 C CA . TYR F 2 10 ? -69.741 25.035 5.890 1.00 71.79 130 TYR F CA 1
ATOM 11035 C C . TYR F 2 10 ? -70.553 25.822 4.871 1.00 73.35 130 TYR F C 1
ATOM 11036 O O . TYR F 2 10 ? -71.765 25.681 4.822 1.00 86.68 130 TYR F O 1
ATOM 11045 N N . ASP F 2 11 ? -69.883 26.661 4.075 1.00 81.29 131 ASP F N 1
ATOM 11046 C CA . ASP F 2 11 ? -70.523 27.405 2.987 1.00 84.78 131 ASP F CA 1
ATOM 11047 C C . ASP F 2 11 ? -69.664 27.336 1.725 1.00 97.21 131 ASP F C 1
ATOM 11048 O O . ASP F 2 11 ? -68.435 27.390 1.806 1.00 99.77 131 ASP F O 1
ATOM 11053 N N . SER F 2 12 ? -70.315 27.221 0.567 1.00 114.80 132 SER F N 1
ATOM 11054 C CA . SER F 2 12 ? -69.627 27.117 -0.726 1.00 128.26 132 SER F CA 1
ATOM 11055 C C . SER F 2 12 ? -68.874 28.377 -1.118 1.00 145.34 132 SER F C 1
ATOM 11056 O O . SER F 2 12 ? -67.915 28.314 -1.883 1.00 136.15 132 SER F O 1
ATOM 11059 N N . ASN F 2 13 ? -69.329 29.520 -0.614 1.00 89.69 133 ASN F N 1
ATOM 11060 C CA . ASN F 2 13 ? -68.677 30.802 -0.882 1.00 109.60 133 ASN F CA 1
ATOM 11061 C C . ASN F 2 13 ? -67.585 31.086 0.144 1.00 118.53 133 ASN F C 1
ATOM 11062 O O . ASN F 2 13 ? -67.139 32.218 0.282 1.00 125.11 133 ASN F O 1
ATOM 11067 N N . VAL G 2 3 ? -69.463 21.701 37.060 1.00 131.13 123 VAL G N 1
ATOM 11068 C CA . VAL G 2 3 ? -70.925 21.652 37.033 1.00 134.94 123 VAL G CA 1
ATOM 11069 C C . VAL G 2 3 ? -71.519 21.128 38.348 1.00 126.21 123 VAL G C 1
ATOM 11070 O O . VAL G 2 3 ? -72.711 21.294 38.603 1.00 120.65 123 VAL G O 1
ATOM 11074 N N . LEU G 2 4 ? -70.687 20.515 39.187 1.00 119.85 124 LEU G N 1
ATOM 11075 C CA . LEU G 2 4 ? -71.106 20.135 40.539 1.00 112.72 124 LEU G CA 1
ATOM 11076 C C . LEU G 2 4 ? -71.222 21.344 41.482 1.00 113.73 124 LEU G C 1
ATOM 11077 O O . LEU G 2 4 ? -72.000 21.331 42.435 1.00 103.59 124 LEU G O 1
ATOM 11082 N N . ASP G 2 5 ? -70.444 22.386 41.204 1.00 126.99 125 ASP G N 1
ATOM 11083 C CA . ASP G 2 5 ? -70.425 23.599 42.029 1.00 131.68 125 ASP G CA 1
ATOM 11084 C C . ASP G 2 5 ? -71.814 24.199 42.289 1.00 123.74 125 ASP G C 1
ATOM 11085 O O . ASP G 2 5 ? -72.000 24.973 43.237 1.00 105.10 125 ASP G O 1
ATOM 11090 N N . VAL G 2 6 ? -72.782 23.829 41.454 1.00 131.31 126 VAL G N 1
ATOM 11091 C CA . VAL G 2 6 ? -74.135 24.374 41.544 1.00 130.27 126 VAL G CA 1
ATOM 11092 C C . VAL G 2 6 ? -75.017 23.669 42.584 1.00 131.78 126 VAL G C 1
ATOM 11093 O O . VAL G 2 6 ? -76.165 24.056 42.778 1.00 130.71 126 VAL G O 1
ATOM 11097 N N . LEU G 2 7 ? -74.480 22.644 43.250 1.00 127.58 127 LEU G N 1
ATOM 11098 C CA . LEU G 2 7 ? -75.199 21.934 44.320 1.00 119.51 127 LEU G CA 1
ATOM 11099 C C . LEU G 2 7 ? -74.772 22.383 45.722 1.00 118.58 127 LEU G C 1
ATOM 11100 O O . LEU G 2 7 ? -73.579 22.427 46.033 1.00 120.14 127 LEU G O 1
ATOM 11105 N N . LYS G 2 8 ? -75.751 22.713 46.562 1.00 116.81 128 LYS G N 1
ATOM 11106 C CA . LYS G 2 8 ? -75.486 23.108 47.944 1.00 120.24 128 LYS G CA 1
ATOM 11107 C C . LYS G 2 8 ? -76.278 22.216 48.887 1.00 112.90 128 LYS G C 1
ATOM 11108 O O . LYS G 2 8 ? -77.448 22.470 49.178 1.00 101.73 128 LYS G O 1
ATOM 11114 N N . PHE G 2 9 ? -75.623 21.166 49.364 1.00 115.61 129 PHE G N 1
ATOM 11115 C CA . PHE G 2 9 ? -76.307 20.128 50.118 1.00 123.06 129 PHE G CA 1
ATOM 11116 C C . PHE G 2 9 ? -76.845 20.578 51.477 1.00 129.03 129 PHE G C 1
ATOM 11117 O O . PHE G 2 9 ? -76.241 21.404 52.168 1.00 129.41 129 PHE G O 1
ATOM 11125 N N . TYR G 2 10 ? -77.997 20.017 51.839 1.00 132.15 130 TYR G N 1
ATOM 11126 C CA . TYR G 2 10 ? -78.572 20.161 53.172 1.00 137.48 130 TYR G CA 1
ATOM 11127 C C . TYR G 2 10 ? -77.566 19.710 54.244 1.00 150.79 130 TYR G C 1
ATOM 11128 O O . TYR G 2 10 ? -76.757 18.807 54.009 1.00 152.85 130 TYR G O 1
ATOM 11137 N N . ASP G 2 11 ? -77.608 20.353 55.411 1.00 155.49 131 ASP G N 1
ATOM 11138 C CA . ASP G 2 11 ? -76.669 20.057 56.496 1.00 150.81 131 ASP G CA 1
ATOM 11139 C C . ASP G 2 11 ? -77.260 20.307 57.890 1.00 167.03 131 ASP G C 1
ATOM 11140 O O . ASP G 2 11 ? -77.432 21.465 58.286 1.00 166.38 131 ASP G O 1
ATOM 11145 N N . SER G 2 12 ? -77.554 19.229 58.625 1.00 89.72 132 SER G N 1
ATOM 11146 C CA . SER G 2 12 ? -78.113 19.322 59.983 1.00 100.86 132 SER G CA 1
ATOM 11147 C C . SER G 2 12 ? -77.911 20.688 60.638 1.00 98.15 132 SER G C 1
ATOM 11148 O O . SER G 2 12 ? -78.666 21.092 61.530 1.00 93.29 132 SER G O 1
ATOM 11151 N N . ALA H 2 2 ? -52.962 -47.976 45.531 1.00 105.83 122 ALA H N 1
ATOM 11152 C CA . ALA H 2 2 ? -54.129 -47.342 46.137 1.00 104.13 122 ALA H CA 1
ATOM 11153 C C . ALA H 2 2 ? -53.706 -46.131 46.963 1.00 108.05 122 ALA H C 1
ATOM 11154 O O . ALA H 2 2 ? -54.546 -45.428 47.524 1.00 109.79 122 ALA H O 1
ATOM 11156 N N . VAL H 2 3 ? -52.400 -45.895 47.033 1.00 102.39 123 VAL H N 1
ATOM 11157 C CA . VAL H 2 3 ? -51.857 -44.795 47.817 1.00 91.33 123 VAL H CA 1
ATOM 11158 C C . VAL H 2 3 ? -52.195 -43.434 47.186 1.00 90.34 123 VAL H C 1
ATOM 11159 O O . VAL H 2 3 ? -52.415 -42.453 47.896 1.00 90.41 123 VAL H O 1
ATOM 11163 N N . LEU H 2 4 ? -52.257 -43.370 45.858 1.00 89.32 124 LEU H N 1
ATOM 11164 C CA . LEU H 2 4 ? -52.641 -42.120 45.203 1.00 89.36 124 LEU H CA 1
ATOM 11165 C C . LEU H 2 4 ? -54.000 -41.657 45.682 1.00 91.79 124 LEU H C 1
ATOM 11166 O O . LEU H 2 4 ? -54.315 -40.473 45.595 1.00 92.47 124 LEU H O 1
ATOM 11171 N N . ASP H 2 5 ? -54.811 -42.597 46.163 1.00 93.85 125 ASP H N 1
ATOM 11172 C CA . ASP H 2 5 ? -56.193 -42.299 46.525 1.00 92.98 125 ASP H CA 1
ATOM 11173 C C . ASP H 2 5 ? -56.293 -41.182 47.566 1.00 74.11 125 ASP H C 1
ATOM 11174 O O . ASP H 2 5 ? -57.304 -40.482 47.634 1.00 65.09 125 ASP H O 1
ATOM 11179 N N . VAL H 2 6 ? -55.233 -41.006 48.355 1.00 73.60 126 VAL H N 1
ATOM 11180 C CA . VAL H 2 6 ? -55.194 -39.976 49.401 1.00 80.02 126 VAL H CA 1
ATOM 11181 C C . VAL H 2 6 ? -55.103 -38.531 48.895 1.00 93.14 126 VAL H C 1
ATOM 11182 O O . VAL H 2 6 ? -55.265 -37.595 49.677 1.00 97.34 126 VAL H O 1
ATOM 11186 N N . LEU H 2 7 ? -54.836 -38.356 47.601 1.00 100.87 127 LEU H N 1
ATOM 11187 C CA . LEU H 2 7 ? -54.679 -37.027 46.991 1.00 99.51 127 LEU H CA 1
ATOM 11188 C C . LEU H 2 7 ? -55.929 -36.515 46.271 1.00 92.05 127 LEU H C 1
ATOM 11189 O O . LEU H 2 7 ? -56.491 -37.198 45.415 1.00 85.26 127 LEU H O 1
ATOM 11194 N N . LYS H 2 8 ? -56.335 -35.293 46.592 1.00 89.35 128 LYS H N 1
ATOM 11195 C CA . LYS H 2 8 ? -57.456 -34.666 45.903 1.00 88.37 128 LYS H CA 1
ATOM 11196 C C . LYS H 2 8 ? -57.022 -33.344 45.245 1.00 82.92 128 LYS H C 1
ATOM 11197 O O . LYS H 2 8 ? -56.852 -32.325 45.916 1.00 83.23 128 LYS H O 1
ATOM 11203 N N . PHE H 2 9 ? -56.837 -33.378 43.927 1.00 78.53 129 PHE H N 1
ATOM 11204 C CA . PHE H 2 9 ? -56.270 -32.248 43.175 1.00 82.76 129 PHE H CA 1
ATOM 11205 C C . PHE H 2 9 ? -57.165 -30.999 43.062 1.00 83.33 129 PHE H C 1
ATOM 11206 O O . PHE H 2 9 ? -58.397 -31.119 43.077 1.00 73.63 129 PHE H O 1
ATOM 11214 N N . TYR H 2 10 ? -56.535 -29.815 42.956 1.00 64.26 130 TYR H N 1
ATOM 11215 C CA . TYR H 2 10 ? -57.259 -28.550 42.792 1.00 68.58 130 TYR H CA 1
ATOM 11216 C C . TYR H 2 10 ? -57.858 -28.459 41.397 1.00 75.01 130 TYR H C 1
ATOM 11217 O O . TYR H 2 10 ? -57.165 -28.699 40.412 1.00 74.64 130 TYR H O 1
ATOM 11226 N N . ASP H 2 11 ? -59.144 -28.115 41.323 1.00 80.06 131 ASP H N 1
ATOM 11227 C CA . ASP H 2 11 ? -59.866 -28.075 40.050 1.00 88.58 131 ASP H CA 1
ATOM 11228 C C . ASP H 2 11 ? -60.658 -26.768 39.796 1.00 91.80 131 ASP H C 1
ATOM 11229 O O . ASP H 2 11 ? -61.623 -26.479 40.502 1.00 102.41 131 ASP H O 1
ATOM 11234 N N . SER H 2 12 ? -60.256 -26.009 38.772 1.00 84.91 132 SER H N 1
ATOM 11235 C CA . SER H 2 12 ? -60.822 -24.680 38.452 1.00 89.06 132 SER H CA 1
ATOM 11236 C C . SER H 2 12 ? -62.336 -24.537 38.550 1.00 101.51 132 SER H C 1
ATOM 11237 O O . SER H 2 12 ? -62.837 -23.495 38.987 1.00 101.24 132 SER H O 1
ATOM 11240 N N . ASN H 2 13 ? -63.052 -25.575 38.127 1.00 112.57 133 ASN H N 1
ATOM 11241 C CA . ASN H 2 13 ? -64.504 -25.515 37.947 1.00 130.04 133 ASN H CA 1
ATOM 11242 C C . ASN H 2 13 ? -65.299 -25.717 39.230 1.00 146.89 133 ASN H C 1
ATOM 11243 O O . ASN H 2 13 ? -66.409 -25.196 39.377 1.00 148.91 133 ASN H O 1
ATOM 11248 N N . THR H 2 14 ? -64.717 -26.483 40.147 1.00 85.34 134 THR H N 1
ATOM 11249 C CA . THR H 2 14 ? -65.360 -26.836 41.408 1.00 99.56 134 THR H CA 1
ATOM 11250 C C . THR H 2 14 ? -65.152 -25.752 42.468 1.00 104.85 134 THR H C 1
ATOM 11251 O O . THR H 2 14 ? -66.111 -25.166 42.979 1.00 107.71 134 THR H O 1
#

Organism: Escherichia coli O157:H7 (NCBI:txid83334)